Protein AF-0000000079570136 (afdb_homodimer)

Secondary structure (DSSP, 8-state):
--HHHHHHHHHHHHHHHHHHS---HHHHHHHHIIIIIIIIT---HHHHHTT--HHHHHHHHHHHHHHHHHHHTTHHHHHHHHHHHHHTT-GGGHHHHHHHHHHHHHHHT--HHHHHHHHHHHHHHHHHHHT--HHHHHHHHHHHHHHTTTSTTSHHHHHHHHHHHHTT----HHHHHHHHHHHHHHHHHHHHHHHHHHHHHHHTTS--------------------------------------------------HHHHHHHHHHHHHHHHHHTS---HHHHHHHHHHHHHTT-GGGHHHHHHTS-HHHHHHHHHHHHHHHHHHHTTHHHHHHHHHHHHS-HHHHHHHHHHHHHHHHTTS-HHHHHHHHTGGGHHHHHTT--HHHHHHHHHHHHHHGGGSTTSHHHHHHHHTS-HHHHHHHHHHHHHHHHHHHHHHHHHHHIIIII--/--HHHHHHHHHHHHHHHHHHS---HHHHHHHHIIIIIIIIT---HHHHHTT--HHHHHHHHHHHHHHHHHHHTTHHHHHHHHHHHHHTT-GGGHHHHHHHHHHHHHHHT--HHHHHHHHHHHHHHHHHHHT--HHHHHHHHHHHHHHTTTSTTSHHHHHHHHHHHHTT----HHHHHHHHHHHHHHHHHHHHHHHHHHHHHHHTTS--------------------------------------------------HHHHHHHHHHHHHHHHHHTS---HHHHHHHHHHHHHTT-GGGHHHHHHTS-HHHHHHHHHHHHHHHHHHHTTHHHHHHHHHHHHS-HHHHHHHHHHHHHHHHTTS-HHHHHHHHTGGGHHHHHTT--HHHHHHHHHHHHHHGGGSTTSHHHHHHHHTS-HHHHHHHHHHHHHHHHHHHHHHHHHHHIIIII--

Nearest PDB structures (foldseek):
  6okz-assembly2_A  TM=7.333E-01  e=4.712E-08  Vibrio cholerae O1 biovar El Tor str. N16961
  6ol0-assembly2_B  TM=7.220E-01  e=4.022E-08  Vibrio cholerae O1 biovar El Tor str. N16961
  7qha-assembly1_B  TM=6.438E-01  e=8.421E-06  Photobacterium profundum SS9
  8w6t-assembly1_B  TM=6.648E-01  e=2.452E-05  Homo sapiens
  8y4x-assembly1_A  TM=6.384E-01  e=1.354E-05  Fusobacterium nucleatum

pLDDT: mean 81.47, std 20.66, range [17.05, 97.94]

Radius of gyration: 32.81 Å; Cα contacts (8 Å, |Δi|>4): 1300; chains: 2; bounding box: 89×104×63 Å

Sequence (898 aa):
MSVEIIAIALLVGMFVLATLKPINIGLLGLVGTLVVGNLLLGMSDEELLENFPVKIVLTIIGVTYFFGMAGANGTIDLLVSWAIRLAGRRTSAVPWMIFAFASILTLLGTFSPAAVALFAPAAMGYARRVGYSPVAMCAIVICGAHAGAFSPISVSGVLVHSIAADNGITIDKWSLFGANYLLNLAFAIGTVAVCAALRRRGRGDAPVEPRGADLGSPDVSGRGTPAGGTGGTGGASGTGGATAVATRPTTQAAVTVEQRVTLGLIVVLLLSVLVLEVPISLASITVGVLLSFWRLPHQKEAIAAISWPTVLLVGGMVTYMGVLQEIGAVDQLSSAAIAVGSPILVALLLSFAMGITSAFASSTALLAALIPLALPVIDSGISATGIAIALAFSATAVDVSPFSTNGALMLASAAESERARLFRSLIIYTAVIVVLAPVVAWLAFVVLGMSVEIIAIALLVGMFVLATLKPINIGLLGLVGTLVVGNLLLGMSDEELLENFPVKIVLTIIGVTYFFGMAGANGTIDLLVSWAIRLAGRRTSAVPWMIFAFASILTLLGTFSPAAVALFAPAAMGYARRVGYSPVAMCAIVICGAHAGAFSPISVSGVLVHSIAADNGITIDKWSLFGANYLLNLAFAIGTVAVCAALRRRGRGDAPVEPRGADLGSPDVSGRGTPAGGTGGTGGASGTGGATAVATRPTTQAAVTVEQRVTLGLIVVLLLSVLVLEVPISLASITVGVLLSFWRLPHQKEAIAAISWPTVLLVGGMVTYMGVLQEIGAVDQLSSAAIAVGSPILVALLLSFAMGITSAFASSTALLAALIPLALPVIDSGISATGIAIALAFSATAVDVSPFSTNGALMLASAAESERARLFRSLIIYTAVIVVLAPVVAWLAFVVLG

Solvent-accessible surface area (backbone atoms only — not comparable to full-atom values): 45824 Å² total; per-residue (Å²): 128,56,70,44,54,52,51,49,50,48,53,53,48,42,55,54,46,36,53,75,34,76,50,65,50,5,59,48,21,35,32,46,35,38,51,50,35,32,71,71,65,61,48,50,67,66,67,56,53,65,45,44,46,59,66,53,35,40,26,42,44,11,34,27,30,30,50,35,42,34,50,72,69,40,39,51,57,50,54,51,49,52,51,53,58,68,54,58,88,46,73,84,46,47,62,57,49,48,16,53,49,22,14,51,44,7,30,67,25,45,53,45,53,61,39,33,60,69,43,26,49,59,50,42,49,48,22,65,74,74,66,44,57,64,67,38,49,49,39,28,40,50,28,14,8,52,21,13,28,32,22,75,69,4,54,58,20,39,44,55,50,49,57,33,46,76,69,76,38,77,57,54,51,64,57,38,17,50,50,41,28,50,49,25,50,49,51,28,52,49,43,41,50,51,52,50,51,52,50,54,62,64,56,65,75,64,78,76,70,76,78,70,78,71,78,68,76,78,75,80,69,85,76,84,76,81,79,82,79,78,84,74,78,77,74,83,74,77,74,79,73,74,76,67,73,70,71,57,76,75,62,83,64,74,85,47,69,68,35,54,51,49,56,52,42,51,51,50,48,50,45,37,36,73,70,66,62,42,57,56,28,43,46,29,36,36,48,26,55,61,53,37,70,80,38,49,91,45,37,68,58,30,62,65,46,26,55,57,72,57,36,42,23,49,36,15,30,32,17,28,45,40,49,36,51,74,70,40,30,42,56,51,52,30,52,54,38,45,68,74,41,55,54,70,54,36,52,44,52,50,12,36,53,33,8,58,50,15,30,53,38,61,37,68,50,45,50,55,51,48,55,68,50,44,45,57,40,34,72,71,67,44,57,50,41,24,47,50,39,15,38,53,42,9,18,53,65,14,35,56,12,58,69,22,70,48,17,35,46,42,50,68,36,38,56,77,88,48,32,65,61,49,50,53,51,28,49,54,50,26,59,51,38,32,53,47,43,18,52,51,34,29,48,57,26,52,69,69,82,128,56,70,43,55,52,51,51,51,49,54,54,49,43,54,53,44,35,54,76,35,76,49,64,50,6,60,47,20,36,33,48,34,38,50,49,37,32,74,69,64,61,48,49,67,65,68,57,54,65,45,42,46,58,65,54,36,40,25,42,44,11,35,26,29,29,50,35,42,36,50,72,68,39,39,53,58,49,54,50,50,53,50,52,57,69,55,59,88,45,71,85,47,48,62,57,47,46,16,52,49,21,15,51,44,6,29,69,25,44,51,44,52,60,39,34,59,68,43,26,50,60,50,41,49,48,21,62,75,74,66,44,57,63,66,38,49,48,38,28,40,50,27,14,8,51,21,14,27,35,21,75,69,4,55,59,19,39,43,55,49,50,56,33,45,74,69,76,38,76,58,55,53,63,57,39,18,51,50,39,27,50,50,26,49,49,51,30,52,49,43,42,50,51,53,51,51,53,50,56,63,64,57,66,74,64,76,76,69,74,79,68,75,78,74,62,76,78,74,81,66,83,77,79,81,79,79,84,81,83,80,77,79,80,73,84,75,80,76,79,75,78,76,71,75,72,72,61,77,77,65,85,66,75,85,47,70,68,36,51,51,49,55,52,42,51,52,50,48,50,45,37,38,73,71,67,62,42,56,56,27,43,47,29,36,36,48,26,55,61,54,39,71,79,39,51,92,43,37,69,57,30,60,65,46,26,54,57,71,55,38,42,23,49,36,14,30,32,19,28,45,41,51,36,50,75,70,40,29,43,56,52,51,31,52,54,39,45,67,72,41,54,54,70,53,36,53,44,51,51,12,38,51,34,7,56,50,16,30,53,37,60,38,67,49,47,51,52,52,46,55,68,50,43,45,57,40,36,72,71,66,46,56,50,40,23,48,49,40,16,38,52,43,8,18,54,65,14,34,56,11,58,69,19,71,48,17,34,46,43,49,68,35,37,55,79,88,48,31,65,60,48,51,53,51,27,49,55,49,27,58,52,36,32,53,47,41,17,51,52,35,30,46,57,25,52,71,70,80

Organism: NCBI:txid1891644

InterPro domains:
  IPR009827 Dicarboxylate carrier MatC N-terminal [PF07158] (1-149)
  IPR051679 Divalent Anion Sodium Symporter-Related Transporters [PTHR43652] (5-190)

Foldseek 3Di:
DPLLVVLVVLLVVLLVCVLVDVDQSLVSLQVSLCVSVPVVPNHDPCLLQVQQDPLLLLLLQLLLLLVLVCVVVCLLVVLLVVLVVVLPPDLVCVLVSLLQSLLVVLLLADALLVSLLVCQLVLQVSCVVVVNDLLLSLLSNLLSNQLNNLACLYSLVVLLQVLCVVVVHHADSVLLNNLSNVLSVVVSVVVSVVVVVVVVVVPPPDPPPPPPPPVPPPDPDDDDDDDDDDDPDDPPPPPPPPPPPCPPPPPPPPQDPLSVLSVVLSVVLCCCCVPVVPSSSVSSNVSSVVSCVVVVVCVVVSSVSRPVSLSSLLSSLLSSLSSSVVVCSLVVLLVVLVVVHQLLVSLLVLLLVLQVSLLSGPLSNSSSNCLSSNVSSVVVPWHSNLSSSLNSQSNSSLCCRCNHSSVVSSLVSHDPVCSVVVNVVSVVVSVVCSPVSNVVSSCVRGVVD/DDLLVVLVVLLVVLLVCVLVDVDQSLVSLQVSLCVSVPVVPNHDPCLLQVQQDPLLLLLLQLLLLLVLVCVVVCLLVVLLVVLVVVLPPDLVCVLVSLLQSLLVVLLLADALLVSLLVCQLVLQVSCVVVVNDLLLSLLSNLLSNQLNNLACLYSLVVLLQVLQVVVVHHADSVLLNNLSNVLSVVVSVVVSVVVVVVVVVVPPPDPPPPPPPPVPPPDPDDDDDDDDDDDDDDPPPPPPDPPPPCPPPPPPPPQDPLSVLSVVLSVVLCCCCVPVVPSSSVSSNVSSVVSCVVVVVCVVVSSVSRPVSLSSLLSSLLSSLSSSVVVCSLVVLLVVLVVVHDLLVSLLVLLLVLQVSLLSGPLSNSSSNCLSSNVSSVVVPWHSNLSSSLNSQSNSSLCCRCNHSSVVSSLVSHDPVCSVVVNVVSVVVSVVCSPVSNVVSSCVRGVVD

Structure (mmCIF, N/CA/C/O backbone):
data_AF-0000000079570136-model_v1
#
loop_
_entity.id
_entity.type
_entity.pdbx_description
1 polymer 'C4-dicarboxylate ABC transporter'
#
loop_
_atom_site.group_PDB
_atom_site.id
_atom_site.type_symbol
_atom_site.label_atom_id
_atom_site.label_alt_id
_atom_site.label_comp_id
_atom_site.label_asym_id
_atom_site.label_entity_id
_atom_site.label_seq_id
_atom_site.pdbx_PDB_ins_code
_atom_site.Cartn_x
_atom_site.Cartn_y
_atom_site.Cartn_z
_atom_site.occupancy
_atom_site.B_iso_or_equiv
_atom_site.auth_seq_id
_atom_site.auth_comp_id
_atom_site.auth_asym_id
_atom_site.auth_atom_id
_atom_site.pdbx_PDB_model_num
ATOM 1 N N . MET A 1 1 ? 21.828 -21.422 19.328 1 64.38 1 MET A N 1
ATOM 2 C CA . MET A 1 1 ? 21.234 -21.547 18 1 64.38 1 MET A CA 1
ATOM 3 C C . MET A 1 1 ? 21.688 -20.406 17.078 1 64.38 1 MET A C 1
ATOM 5 O O . MET A 1 1 ? 21.734 -19.25 17.516 1 64.38 1 MET A O 1
ATOM 9 N N . SER A 1 2 ? 22.266 -20.766 15.938 1 85.75 2 SER A N 1
ATOM 10 C CA . SER A 1 2 ? 22.781 -19.75 15.016 1 85.75 2 SER A CA 1
ATOM 11 C C . SER A 1 2 ? 21.656 -18.797 14.562 1 85.75 2 SER A C 1
ATOM 13 O O . SER A 1 2 ? 20.484 -19.141 14.641 1 85.75 2 SER A O 1
ATOM 15 N N . VAL A 1 3 ? 22 -17.578 14.43 1 89.81 3 VAL A N 1
ATOM 16 C CA . VAL A 1 3 ? 21.062 -16.562 13.992 1 89.81 3 VAL A CA 1
ATOM 17 C C . VAL A 1 3 ? 20.312 -17.031 12.75 1 89.81 3 VAL A C 1
ATOM 19 O O . VAL A 1 3 ? 19.141 -16.719 12.562 1 89.81 3 VAL A O 1
ATOM 22 N N . GLU A 1 4 ? 20.984 -17.859 12.016 1 87.81 4 GLU A N 1
ATOM 23 C CA . GLU A 1 4 ? 20.375 -18.391 10.805 1 87.81 4 GLU A CA 1
ATOM 24 C C . GLU A 1 4 ? 19.219 -19.328 11.133 1 87.81 4 GLU A C 1
ATOM 26 O O . GLU A 1 4 ? 18.172 -19.281 10.484 1 87.81 4 GLU A O 1
ATOM 31 N N . ILE A 1 5 ? 19.391 -20.109 12.133 1 87.19 5 ILE A N 1
ATOM 32 C CA . ILE A 1 5 ? 18.359 -21.047 12.539 1 87.19 5 ILE A CA 1
ATOM 33 C C . ILE A 1 5 ? 17.172 -20.297 13.141 1 87.19 5 ILE A C 1
ATOM 35 O O . ILE A 1 5 ? 16.016 -20.656 12.914 1 87.19 5 ILE A O 1
ATOM 39 N N . ILE A 1 6 ? 17.469 -19.344 13.875 1 91 6 ILE A N 1
ATOM 40 C CA . ILE A 1 6 ? 16.422 -18.531 14.461 1 91 6 ILE A CA 1
ATOM 41 C C . ILE A 1 6 ? 15.609 -17.859 13.352 1 91 6 ILE A C 1
ATOM 43 O O . ILE A 1 6 ? 14.383 -17.797 13.422 1 91 6 ILE A O 1
ATOM 47 N N . ALA A 1 7 ? 16.328 -17.328 12.367 1 91 7 ALA A N 1
ATOM 48 C CA . ALA A 1 7 ? 15.672 -16.641 11.258 1 91 7 ALA A CA 1
ATOM 49 C C . ALA A 1 7 ? 14.773 -17.594 10.477 1 91 7 ALA A C 1
ATOM 51 O O . ALA A 1 7 ? 13.664 -17.219 10.078 1 91 7 ALA A O 1
ATOM 52 N N . ILE A 1 8 ? 15.234 -18.797 10.289 1 85.62 8 ILE A N 1
ATOM 53 C CA . ILE A 1 8 ? 14.453 -19.812 9.586 1 85.62 8 ILE A CA 1
ATOM 54 C C . ILE A 1 8 ? 13.258 -20.219 10.438 1 85.62 8 ILE A C 1
ATOM 56 O O . ILE A 1 8 ? 12.156 -20.406 9.922 1 85.62 8 ILE A O 1
ATOM 60 N N . ALA A 1 9 ? 13.445 -20.391 11.688 1 89.69 9 ALA A N 1
ATOM 61 C CA . ALA A 1 9 ? 12.359 -20.734 12.602 1 89.69 9 ALA A CA 1
ATOM 62 C C . ALA A 1 9 ? 11.281 -19.656 12.609 1 89.69 9 ALA A C 1
ATOM 64 O O . ALA A 1 9 ? 10.094 -19.953 12.688 1 89.69 9 ALA A O 1
ATOM 65 N N . LEU A 1 10 ? 11.727 -18.438 12.539 1 92.06 10 LEU A N 1
ATOM 66 C CA . LEU A 1 10 ? 10.781 -17.328 12.492 1 92.06 10 LEU A CA 1
ATOM 67 C C . LEU A 1 10 ? 9.969 -17.359 11.195 1 92.06 10 LEU A C 1
ATOM 69 O O . LEU A 1 10 ? 8.781 -17.047 11.195 1 92.06 10 LEU A O 1
ATOM 73 N N . LEU A 1 11 ? 10.68 -17.688 10.094 1 87.31 11 LEU A N 1
ATOM 74 C CA . LEU A 1 11 ? 9.977 -17.812 8.82 1 87.31 11 LEU A CA 1
ATOM 75 C C . LEU A 1 11 ? 8.883 -18.875 8.906 1 87.31 11 LEU A C 1
ATOM 77 O O . LEU A 1 11 ? 7.742 -18.625 8.516 1 87.31 11 LEU A O 1
ATOM 81 N N . VAL A 1 12 ? 9.195 -20.031 9.438 1 85.94 12 VAL A N 1
ATOM 82 C CA . VAL A 1 12 ? 8.234 -21.125 9.609 1 85.94 12 VAL A CA 1
ATOM 83 C C . VAL A 1 12 ? 7.117 -20.672 10.555 1 85.94 12 VAL A C 1
ATOM 85 O O . VAL A 1 12 ? 5.941 -20.922 10.289 1 85.94 12 VAL A O 1
ATOM 88 N N . GLY A 1 13 ? 7.473 -20.062 11.625 1 90.62 13 GLY A N 1
ATOM 89 C CA . GLY A 1 13 ? 6.496 -19.562 12.578 1 90.62 13 GLY A CA 1
ATOM 90 C C . GLY A 1 13 ? 5.516 -18.594 11.961 1 90.62 13 GLY A C 1
ATOM 91 O O . GLY A 1 13 ? 4.324 -18.594 12.289 1 90.62 13 GLY A O 1
ATOM 92 N N . MET A 1 14 ? 5.98 -17.719 11.094 1 89.81 14 MET A N 1
ATOM 93 C CA . MET A 1 14 ? 5.113 -16.75 10.43 1 89.81 14 MET A CA 1
ATOM 94 C C . MET A 1 14 ? 4.082 -17.453 9.547 1 89.81 14 MET A C 1
ATOM 96 O O . MET A 1 14 ? 2.92 -17.047 9.508 1 89.81 14 MET A O 1
ATOM 100 N N . PHE A 1 15 ? 4.492 -18.453 8.867 1 83.94 15 PHE A N 1
ATOM 101 C CA . PHE A 1 15 ? 3.568 -19.188 8.016 1 83.94 15 PHE A CA 1
ATOM 102 C C . PHE A 1 15 ? 2.512 -19.891 8.852 1 83.94 15 PHE A C 1
ATOM 104 O O . PHE A 1 15 ? 1.33 -19.906 8.5 1 83.94 15 PHE A O 1
ATOM 111 N N . VAL A 1 16 ? 2.932 -20.469 9.922 1 85.75 16 VAL A N 1
ATOM 112 C CA . VAL A 1 16 ? 1.997 -21.141 10.812 1 85.75 16 VAL A CA 1
ATOM 113 C C . VAL A 1 16 ? 1.004 -20.141 11.391 1 85.75 16 VAL A C 1
ATOM 115 O O . VAL A 1 16 ? -0.206 -20.375 11.375 1 85.75 16 VAL A O 1
ATOM 118 N N . LEU A 1 17 ? 1.526 -19.062 11.766 1 88.19 17 LEU A N 1
ATOM 119 C CA . LEU A 1 17 ? 0.681 -18.031 12.375 1 88.19 17 LEU A CA 1
ATOM 120 C C . LEU A 1 17 ? -0.308 -17.469 11.359 1 88.19 17 LEU A C 1
ATOM 122 O O . LEU A 1 17 ? -1.477 -17.25 11.68 1 88.19 17 LEU A O 1
ATOM 126 N N . ALA A 1 18 ? 0.155 -17.203 10.195 1 82.5 18 ALA A N 1
ATOM 127 C CA . ALA A 1 18 ? -0.692 -16.641 9.156 1 82.5 18 ALA A CA 1
ATOM 128 C C . ALA A 1 18 ? -1.766 -17.625 8.711 1 82.5 18 ALA A C 1
ATOM 130 O O . ALA A 1 18 ? -2.814 -17.219 8.203 1 82.5 18 ALA A O 1
ATOM 131 N N . THR A 1 19 ? -1.484 -18.891 8.891 1 77.25 19 THR A N 1
ATOM 132 C CA . THR A 1 19 ? -2.463 -19.922 8.57 1 77.25 19 THR A CA 1
ATOM 133 C C . THR A 1 19 ? -3.529 -20.016 9.656 1 77.25 19 THR A C 1
ATOM 135 O O . THR A 1 19 ? -4.703 -20.266 9.359 1 77.25 19 THR A O 1
ATOM 138 N N . LEU A 1 20 ? -3.109 -19.734 10.859 1 84 20 LEU A N 1
ATOM 139 C CA . LEU A 1 20 ? -4.012 -19.906 11.992 1 84 20 LEU A CA 1
ATOM 140 C C . LEU A 1 20 ? -4.789 -18.625 12.273 1 84 20 LEU A C 1
ATOM 142 O O . LEU A 1 20 ? -5.914 -18.672 12.781 1 84 20 LEU A O 1
ATOM 146 N N . LYS A 1 21 ? -4.133 -17.562 11.977 1 87.31 21 LYS A N 1
ATOM 147 C CA . LYS A 1 21 ? -4.742 -16.266 12.242 1 87.31 21 LYS A CA 1
ATOM 148 C C . LYS A 1 21 ? -4.793 -15.414 10.984 1 87.31 21 LYS A C 1
ATOM 150 O O . LYS A 1 21 ? -3.898 -15.492 10.141 1 87.31 21 LYS A O 1
ATOM 155 N N . PRO A 1 22 ? -5.836 -14.641 10.859 1 87.75 22 PRO A N 1
ATOM 156 C CA . PRO A 1 22 ? -5.988 -13.812 9.664 1 87.75 22 PRO A CA 1
ATOM 157 C C . PRO A 1 22 ? -5.094 -12.578 9.68 1 87.75 22 PRO A C 1
ATOM 159 O O . PRO A 1 22 ? -5.586 -11.453 9.547 1 87.75 22 PRO A O 1
ATOM 162 N N . ILE A 1 23 ? -3.871 -12.789 9.898 1 89.5 23 ILE A N 1
ATOM 163 C CA . ILE A 1 23 ? -2.887 -11.719 9.883 1 89.5 23 ILE A CA 1
ATOM 164 C C . ILE A 1 23 ? -2.105 -11.75 8.57 1 89.5 23 ILE A C 1
ATOM 166 O O . ILE A 1 23 ? -1.754 -12.828 8.078 1 89.5 23 ILE A O 1
ATOM 170 N N . ASN A 1 24 ? -1.94 -10.617 7.988 1 90.62 24 ASN A N 1
ATOM 171 C CA . ASN A 1 24 ? -1.18 -10.523 6.746 1 90.62 24 ASN A CA 1
ATOM 172 C C . ASN A 1 24 ? 0.263 -10.984 6.938 1 90.62 24 ASN A C 1
ATOM 174 O O . ASN A 1 24 ? 0.998 -10.414 7.746 1 90.62 24 ASN A O 1
ATOM 178 N N . ILE A 1 25 ? 0.647 -11.906 6.227 1 90.06 25 ILE A N 1
ATOM 179 C CA . ILE A 1 25 ? 1.95 -12.531 6.422 1 90.06 25 ILE A CA 1
ATOM 180 C C . ILE A 1 25 ? 3.057 -11.555 6.039 1 90.06 25 ILE A C 1
ATOM 182 O O . ILE A 1 25 ? 4.176 -11.641 6.551 1 90.06 25 ILE A O 1
ATOM 186 N N . GLY A 1 26 ? 2.863 -10.664 5.082 1 92.56 26 GLY A N 1
ATOM 187 C CA . GLY A 1 26 ? 3.834 -9.633 4.75 1 92.56 26 GLY A CA 1
ATOM 188 C C . GLY A 1 26 ? 4.176 -8.734 5.926 1 92.56 26 GLY A C 1
ATOM 189 O O . GLY A 1 26 ? 5.34 -8.375 6.121 1 92.56 26 GLY A O 1
ATOM 190 N N . LEU A 1 27 ? 3.15 -8.352 6.699 1 95.19 27 LEU A N 1
ATOM 191 C CA . LEU A 1 27 ? 3.391 -7.582 7.918 1 95.19 27 LEU A CA 1
ATOM 192 C C . LEU A 1 27 ? 4.266 -8.367 8.891 1 95.19 27 LEU A C 1
ATOM 194 O O . LEU A 1 27 ? 5.168 -7.801 9.516 1 95.19 27 LEU A O 1
ATOM 198 N N . LEU A 1 28 ? 4.035 -9.641 9.008 1 94.5 28 LEU A N 1
ATOM 199 C CA . LEU A 1 28 ? 4.867 -10.492 9.852 1 94.5 28 LEU A CA 1
ATOM 200 C C . LEU A 1 28 ? 6.297 -10.539 9.32 1 94.5 28 LEU A C 1
ATOM 202 O O . LEU A 1 28 ? 7.25 -10.602 10.102 1 94.5 28 LEU A O 1
ATOM 206 N N . GLY A 1 29 ? 6.391 -10.602 8 1 93.75 29 GLY A N 1
ATOM 207 C CA . GLY A 1 29 ? 7.715 -10.547 7.406 1 93.75 29 GLY A CA 1
ATOM 208 C C . GLY A 1 29 ? 8.492 -9.305 7.797 1 93.75 29 GLY A C 1
ATOM 209 O O . GLY A 1 29 ? 9.695 -9.383 8.086 1 93.75 29 GLY A O 1
ATOM 210 N N . LEU A 1 30 ? 7.84 -8.195 7.824 1 95.5 30 LEU A N 1
ATOM 211 C CA . LEU A 1 30 ? 8.492 -6.941 8.195 1 95.5 30 LEU A CA 1
ATOM 212 C C . LEU A 1 30 ? 8.844 -6.938 9.68 1 95.5 30 LEU A C 1
ATOM 214 O O . LEU A 1 30 ? 9.859 -6.359 10.078 1 95.5 30 LEU A O 1
ATOM 218 N N . VAL A 1 31 ? 7.996 -7.555 10.523 1 96.19 31 VAL A N 1
ATOM 219 C CA . VAL A 1 31 ? 8.336 -7.738 11.93 1 96.19 31 VAL A CA 1
ATOM 220 C C . VAL A 1 31 ? 9.594 -8.602 12.055 1 96.19 31 VAL A C 1
ATOM 222 O O . VAL A 1 31 ? 10.484 -8.305 12.852 1 96.19 31 VAL A O 1
ATOM 225 N N . GLY A 1 32 ? 9.633 -9.688 11.305 1 95.94 32 GLY A N 1
ATOM 226 C CA . GLY A 1 32 ? 10.82 -10.523 11.281 1 95.94 32 GLY A CA 1
ATOM 227 C C . GLY A 1 32 ? 12.07 -9.773 10.867 1 95.94 32 GLY A C 1
ATOM 228 O O . GLY A 1 32 ? 13.156 -10.008 11.406 1 95.94 32 GLY A O 1
ATOM 229 N N . THR A 1 33 ? 11.922 -8.883 9.883 1 95.12 33 THR A N 1
ATOM 230 C CA . THR A 1 33 ? 13.023 -8.055 9.414 1 95.12 33 THR A CA 1
ATOM 231 C C . THR A 1 33 ? 13.57 -7.195 10.547 1 95.12 33 THR A C 1
ATOM 233 O O . THR A 1 33 ? 14.781 -7.023 10.68 1 95.12 33 THR A O 1
ATOM 236 N N . LEU A 1 34 ? 12.68 -6.66 11.344 1 95.38 34 LEU A N 1
ATOM 237 C CA . LEU A 1 34 ? 13.109 -5.867 12.492 1 95.38 34 LEU A CA 1
ATOM 238 C C . LEU A 1 34 ? 13.805 -6.746 13.531 1 95.38 34 LEU A C 1
ATOM 240 O O . LEU A 1 34 ? 14.883 -6.406 14.016 1 95.38 34 LEU A O 1
ATOM 244 N N . VAL A 1 35 ? 13.203 -7.855 13.898 1 95.62 35 VAL A N 1
ATOM 245 C CA . VAL A 1 35 ? 13.672 -8.719 14.984 1 95.62 35 VAL A CA 1
ATOM 246 C C . VAL A 1 35 ? 15.023 -9.328 14.609 1 95.62 35 VAL A C 1
ATOM 248 O O . VAL A 1 35 ? 15.992 -9.211 15.359 1 95.62 35 VAL A O 1
ATOM 251 N N . VAL A 1 36 ? 15.125 -9.852 13.438 1 94.44 36 VAL A N 1
ATOM 252 C CA . VAL A 1 36 ? 16.344 -10.539 13.039 1 94.44 36 VAL A CA 1
ATOM 253 C C . VAL A 1 36 ? 17.359 -9.531 12.523 1 94.44 36 VAL A C 1
ATOM 255 O O . VAL A 1 36 ? 18.531 -9.539 12.945 1 94.44 36 VAL A O 1
ATOM 258 N N . GLY A 1 37 ? 16.938 -8.688 11.633 1 93.62 37 GLY A N 1
ATOM 259 C CA . GLY A 1 37 ? 17.844 -7.781 10.953 1 93.62 37 GLY A CA 1
ATOM 260 C C . GLY A 1 37 ? 18.391 -6.684 11.852 1 93.62 37 GLY A C 1
ATOM 261 O O . GLY A 1 37 ? 19.594 -6.469 11.93 1 93.62 37 GLY A O 1
ATOM 262 N N . ASN A 1 38 ? 17.484 -6.016 12.531 1 93.06 38 ASN A N 1
ATOM 263 C CA . ASN A 1 38 ? 17.906 -4.859 13.32 1 93.06 38 ASN A CA 1
ATOM 264 C C . ASN A 1 38 ? 18.219 -5.25 14.758 1 93.06 38 ASN A C 1
ATOM 266 O O . ASN A 1 38 ? 19.328 -5.035 15.242 1 93.06 38 ASN A O 1
ATOM 270 N N . LEU A 1 39 ? 17.359 -5.902 15.453 1 92.69 39 LEU A N 1
ATOM 271 C CA . LEU A 1 39 ? 17.5 -6.137 16.875 1 92.69 39 LEU A CA 1
ATOM 272 C C . LEU A 1 39 ? 18.562 -7.203 17.156 1 92.69 39 LEU A C 1
ATOM 274 O O . LEU A 1 39 ? 19.344 -7.07 18.094 1 92.69 39 LEU A O 1
ATOM 278 N N . LEU A 1 40 ? 18.688 -8.234 16.359 1 92.75 40 LEU A N 1
ATOM 279 C CA . LEU A 1 40 ? 19.625 -9.312 16.625 1 92.75 40 LEU A CA 1
ATOM 280 C C . LEU A 1 40 ? 20.953 -9.055 15.914 1 92.75 40 LEU A C 1
ATOM 282 O O . LEU A 1 40 ? 22.016 -9.336 16.469 1 92.75 40 LEU A O 1
ATOM 286 N N . LEU A 1 41 ? 20.906 -8.445 14.688 1 93.25 41 LEU A N 1
ATOM 287 C CA . LEU A 1 41 ? 22.125 -8.375 13.883 1 93.25 41 LEU A CA 1
ATOM 288 C C . LEU A 1 41 ? 22.609 -6.934 13.766 1 93.25 41 LEU A C 1
ATOM 290 O O . LEU A 1 41 ? 23.719 -6.688 13.281 1 93.25 41 LEU A O 1
ATOM 294 N N . GLY A 1 42 ? 21.766 -5.992 14.07 1 90.88 42 GLY A N 1
ATOM 295 C CA . GLY A 1 42 ? 22.188 -4.602 14.086 1 90.88 42 GLY A CA 1
ATOM 296 C C . GLY A 1 42 ? 22.25 -3.988 12.695 1 90.88 42 GLY A C 1
ATOM 297 O O . GLY A 1 42 ? 23 -3.037 12.469 1 90.88 42 GLY A O 1
ATOM 298 N N . MET A 1 43 ? 21.562 -4.531 11.773 1 91.62 43 MET A N 1
ATOM 299 C CA . MET A 1 43 ? 21.547 -3.98 10.422 1 91.62 43 MET A CA 1
ATOM 300 C C . MET A 1 43 ? 20.906 -2.596 10.398 1 91.62 43 MET A C 1
ATOM 302 O O . MET A 1 43 ? 19.969 -2.332 11.148 1 91.62 43 MET A O 1
ATOM 306 N N . SER A 1 44 ? 21.438 -1.742 9.523 1 89 44 SER A N 1
ATOM 307 C CA . SER A 1 44 ? 20.922 -0.39 9.367 1 89 44 SER A CA 1
ATOM 308 C C . SER A 1 44 ? 19.594 -0.394 8.594 1 89 44 SER A C 1
ATOM 310 O O . SER A 1 44 ? 19.234 -1.396 7.973 1 89 44 SER A O 1
ATOM 312 N N . ASP A 1 45 ? 18.969 0.739 8.609 1 85.88 45 ASP A N 1
ATOM 313 C CA . ASP A 1 45 ? 17.703 0.923 7.891 1 85.88 45 ASP A CA 1
ATOM 314 C C . ASP A 1 45 ? 17.891 0.683 6.395 1 85.88 45 ASP A C 1
ATOM 316 O O . ASP A 1 45 ? 17.062 0.016 5.762 1 85.88 45 ASP A O 1
ATOM 320 N N . GLU A 1 46 ? 18.891 1.235 5.934 1 83.06 46 GLU A N 1
ATOM 321 C CA . GLU A 1 46 ? 19.156 1.134 4.504 1 83.06 46 GLU A CA 1
ATOM 322 C C . GLU A 1 46 ? 19.406 -0.314 4.09 1 83.06 46 GLU A C 1
ATOM 324 O O . GLU A 1 46 ? 18.906 -0.761 3.051 1 83.06 46 GLU A O 1
ATOM 329 N N . GLU A 1 47 ? 20.094 -1.002 4.895 1 89 47 GLU A N 1
ATOM 330 C CA . GLU A 1 47 ? 20.406 -2.4 4.602 1 89 47 GLU A CA 1
ATOM 331 C C . GLU A 1 47 ? 19.141 -3.264 4.672 1 89 47 GLU A C 1
ATOM 333 O O . GLU A 1 47 ? 18.969 -4.176 3.859 1 89 47 GLU A O 1
ATOM 338 N N . LEU A 1 48 ? 18.281 -2.947 5.629 1 91.06 48 LEU A N 1
ATOM 339 C CA . LEU A 1 48 ? 17.078 -3.734 5.859 1 91.06 48 LEU A CA 1
ATOM 340 C C . LEU A 1 48 ? 16.109 -3.596 4.691 1 91.06 48 LEU A C 1
ATOM 342 O O . LEU A 1 48 ? 15.438 -4.559 4.324 1 91.06 48 LEU A O 1
ATOM 346 N N . LEU A 1 49 ? 16.109 -2.441 4.141 1 91.25 49 LEU A N 1
ATOM 347 C CA . LEU A 1 49 ? 15.047 -2.137 3.184 1 91.25 49 LEU A CA 1
ATOM 348 C C . LEU A 1 49 ? 15.586 -2.137 1.757 1 91.25 49 LEU A C 1
ATOM 350 O O . LEU A 1 49 ? 14.852 -1.851 0.81 1 91.25 49 LEU A O 1
ATOM 354 N N . GLU A 1 50 ? 16.859 -2.518 1.603 1 86.5 50 GLU A N 1
ATOM 355 C CA . GLU A 1 50 ? 17.531 -2.523 0.302 1 86.5 50 GLU A CA 1
ATOM 356 C C . GLU A 1 50 ? 16.859 -3.5 -0.657 1 86.5 50 GLU A C 1
ATOM 358 O O . GLU A 1 50 ? 16.781 -3.246 -1.861 1 86.5 50 GLU A O 1
ATOM 363 N N . ASN A 1 51 ? 16.281 -4.559 -0.104 1 84.38 51 ASN A N 1
ATOM 364 C CA . ASN A 1 51 ? 15.734 -5.617 -0.946 1 84.38 51 ASN A CA 1
ATOM 365 C C . ASN A 1 51 ? 14.219 -5.5 -1.075 1 84.38 51 ASN A C 1
ATOM 367 O O . ASN A 1 51 ? 13.562 -6.43 -1.545 1 84.38 51 ASN A O 1
ATOM 371 N N . PHE A 1 52 ? 13.656 -4.402 -0.582 1 92.44 52 PHE A N 1
ATOM 372 C CA . PHE A 1 52 ? 12.234 -4.191 -0.807 1 92.44 52 PHE A CA 1
ATOM 373 C C . PHE A 1 52 ? 11.914 -4.191 -2.297 1 92.44 52 PHE A C 1
ATOM 375 O O . PHE A 1 52 ? 12.547 -3.473 -3.072 1 92.44 52 PHE A O 1
ATOM 382 N N . PRO A 1 53 ? 10.992 -4.969 -2.754 1 90.38 53 PRO A N 1
ATOM 383 C CA . PRO A 1 53 ? 10.734 -5.156 -4.184 1 90.38 53 PRO A CA 1
ATOM 384 C C . PRO A 1 53 ? 9.82 -4.082 -4.762 1 90.38 53 PRO A C 1
ATOM 386 O O . PRO A 1 53 ? 8.664 -4.363 -5.094 1 90.38 53 PRO A O 1
ATOM 389 N N . VAL A 1 54 ? 10.352 -2.951 -5.023 1 92.06 54 VAL A N 1
ATOM 390 C CA . VAL A 1 54 ? 9.594 -1.793 -5.48 1 92.06 54 VAL A CA 1
ATOM 391 C C . VAL A 1 54 ? 8.914 -2.111 -6.809 1 92.06 54 VAL A C 1
ATOM 393 O O . VAL A 1 54 ? 7.738 -1.795 -7.004 1 92.06 54 VAL A O 1
ATOM 396 N N . LYS A 1 55 ? 9.641 -2.74 -7.738 1 87.69 55 LYS A N 1
ATOM 397 C CA . LYS A 1 55 ? 9.117 -3.047 -9.062 1 87.69 55 LYS A CA 1
ATOM 398 C C . LYS A 1 55 ? 7.883 -3.936 -8.977 1 87.69 55 LYS A C 1
ATOM 400 O O . LYS A 1 55 ? 6.871 -3.666 -9.633 1 87.69 55 LYS A O 1
ATOM 405 N N . ILE A 1 56 ? 7.914 -4.977 -8.164 1 84.31 56 ILE A N 1
ATOM 406 C CA . ILE A 1 56 ? 6.805 -5.914 -8.023 1 84.31 56 ILE A CA 1
ATOM 407 C C . ILE A 1 56 ? 5.621 -5.215 -7.355 1 84.31 56 ILE A C 1
ATOM 409 O O . ILE A 1 56 ? 4.477 -5.367 -7.785 1 84.31 56 ILE A O 1
ATOM 413 N N . VAL A 1 57 ? 5.945 -4.453 -6.324 1 92.19 57 VAL A N 1
ATOM 414 C CA . VAL A 1 57 ? 4.918 -3.752 -5.559 1 92.19 57 VAL A CA 1
ATOM 415 C C . VAL A 1 57 ? 4.172 -2.779 -6.469 1 92.19 57 VAL A C 1
ATOM 417 O O . VAL A 1 57 ? 2.938 -2.746 -6.477 1 92.19 57 VAL A O 1
ATOM 420 N N . LEU A 1 58 ? 4.855 -2.023 -7.262 1 92.5 58 LEU A N 1
ATOM 421 C CA . LEU A 1 58 ? 4.223 -1.047 -8.148 1 92.5 58 LEU A CA 1
ATOM 422 C C . LEU A 1 58 ? 3.48 -1.742 -9.281 1 92.5 58 LEU A C 1
ATOM 424 O O . LEU A 1 58 ? 2.473 -1.231 -9.773 1 92.5 58 LEU A O 1
ATOM 428 N N . THR A 1 59 ? 3.979 -2.895 -9.711 1 89 59 THR A N 1
ATOM 429 C CA . THR A 1 59 ? 3.254 -3.676 -10.703 1 89 59 THR A CA 1
ATOM 430 C C . THR A 1 59 ? 1.898 -4.117 -10.164 1 89 59 THR A C 1
ATOM 432 O O . THR A 1 59 ? 0.88 -4 -10.844 1 89 59 THR A O 1
ATOM 435 N N . ILE A 1 60 ? 1.938 -4.641 -8.914 1 86.81 60 ILE A N 1
ATOM 436 C CA . ILE A 1 60 ? 0.69 -5.055 -8.289 1 86.81 60 ILE A CA 1
ATOM 437 C C . ILE A 1 60 ? -0.26 -3.865 -8.188 1 86.81 60 ILE A C 1
ATOM 439 O O . ILE A 1 60 ? -1.438 -3.971 -8.531 1 86.81 60 ILE A O 1
ATOM 443 N N . ILE A 1 61 ? 0.255 -2.75 -7.758 1 92.38 61 ILE A N 1
ATOM 444 C CA . ILE A 1 61 ? -0.541 -1.537 -7.605 1 92.38 61 ILE A CA 1
ATOM 445 C C . ILE A 1 61 ? -1.123 -1.129 -8.953 1 92.38 61 ILE A C 1
ATOM 447 O O . ILE A 1 61 ? -2.33 -0.913 -9.078 1 92.38 61 ILE A O 1
ATOM 451 N N . GLY A 1 62 ? -0.336 -1.033 -9.984 1 93.06 62 GLY A N 1
ATOM 452 C CA . GLY A 1 62 ? -0.776 -0.569 -11.289 1 93.06 62 GLY A CA 1
ATOM 453 C C . GLY A 1 62 ? -1.799 -1.486 -11.938 1 93.06 62 GLY A C 1
ATOM 454 O O . GLY A 1 62 ? -2.84 -1.028 -12.406 1 93.06 62 GLY A O 1
ATOM 455 N N . VAL A 1 63 ? -1.468 -2.75 -11.906 1 88.38 63 VAL A N 1
ATOM 456 C CA . VAL A 1 63 ? -2.312 -3.725 -12.594 1 88.38 63 VAL A CA 1
ATOM 457 C C . VAL A 1 63 ? -3.668 -3.814 -11.891 1 88.38 63 VAL A C 1
ATOM 459 O O . VAL A 1 63 ? -4.715 -3.791 -12.547 1 88.38 63 VAL A O 1
ATOM 462 N N . THR A 1 64 ? -3.695 -3.84 -10.602 1 88.5 64 THR A N 1
ATOM 463 C CA . THR A 1 64 ? -4.957 -3.98 -9.883 1 88.5 64 THR A CA 1
ATOM 464 C C . THR A 1 64 ? -5.719 -2.66 -9.867 1 88.5 64 THR A C 1
ATOM 466 O O . THR A 1 64 ? -6.949 -2.648 -9.812 1 88.5 64 THR A O 1
ATOM 469 N N . TYR A 1 65 ? -5.016 -1.498 -9.883 1 92.94 65 TYR A N 1
ATOM 470 C CA . TYR A 1 65 ? -5.652 -0.196 -10.039 1 92.94 65 TYR A CA 1
ATOM 471 C C . TYR A 1 65 ? -6.434 -0.126 -11.344 1 92.94 65 TYR A C 1
ATOM 473 O O . TYR A 1 65 ? -7.625 0.198 -11.352 1 92.94 65 TYR A O 1
ATOM 481 N N . PHE A 1 66 ? -5.781 -0.531 -12.469 1 92.12 66 PHE A N 1
ATOM 482 C CA . PHE A 1 66 ? -6.379 -0.469 -13.797 1 92.12 66 PHE A CA 1
ATOM 483 C C . PHE A 1 66 ? -7.516 -1.477 -13.93 1 92.12 66 PHE A C 1
ATOM 485 O O . PHE A 1 66 ? -8.625 -1.121 -14.328 1 92.12 66 PHE A O 1
ATOM 492 N N . PHE A 1 67 ? -7.312 -2.65 -13.539 1 85.94 67 PHE A N 1
ATOM 493 C CA . PHE A 1 67 ? -8.32 -3.684 -13.758 1 85.94 67 PHE A CA 1
ATOM 494 C C . PHE A 1 67 ? -9.406 -3.607 -12.695 1 85.94 67 PHE A C 1
ATOM 496 O O . PHE A 1 67 ? -10.523 -4.098 -12.906 1 85.94 67 PHE A O 1
ATOM 503 N N . GLY A 1 68 ? -9.039 -3.045 -11.508 1 85.81 68 GLY A N 1
ATOM 504 C CA . GLY A 1 68 ? -10.109 -2.707 -10.578 1 85.81 68 GLY A CA 1
ATOM 505 C C . GLY A 1 68 ? -11.133 -1.757 -11.172 1 85.81 68 GLY A C 1
ATOM 506 O O . GLY A 1 68 ? -12.344 -1.942 -10.992 1 85.81 68 GLY A O 1
ATOM 507 N N . MET A 1 69 ? -10.664 -0.771 -11.867 1 91.38 69 MET A N 1
ATOM 508 C CA . MET A 1 69 ? -11.562 0.175 -12.531 1 91.38 69 MET A CA 1
ATOM 509 C C . MET A 1 69 ? -12.289 -0.489 -13.695 1 91.38 69 MET A C 1
ATOM 511 O O . MET A 1 69 ? -13.453 -0.188 -13.953 1 91.38 69 MET A O 1
ATOM 515 N N . ALA A 1 70 ? -11.57 -1.337 -14.406 1 88.31 70 ALA A N 1
ATOM 516 C CA . ALA A 1 70 ? -12.195 -2.076 -15.5 1 88.31 70 ALA A CA 1
ATOM 517 C C . ALA A 1 70 ? -13.352 -2.93 -14.992 1 88.31 70 ALA A C 1
ATOM 519 O O . ALA A 1 70 ? -14.367 -3.09 -15.68 1 88.31 70 ALA A O 1
ATOM 520 N N . GLY A 1 71 ? -13.18 -3.516 -13.844 1 83.69 71 GLY A N 1
ATOM 521 C CA . GLY A 1 71 ? -14.266 -4.254 -13.219 1 83.69 71 GLY A CA 1
ATOM 522 C C . GLY A 1 71 ? -15.43 -3.375 -12.812 1 83.69 71 GLY A C 1
ATOM 523 O O . GLY A 1 71 ? -16.594 -3.736 -13.023 1 83.69 71 GLY A O 1
ATOM 524 N N . ALA A 1 72 ? -15.133 -2.266 -12.297 1 87.06 72 ALA A N 1
ATOM 525 C CA . ALA A 1 72 ? -16.156 -1.355 -11.781 1 87.06 72 ALA A CA 1
ATOM 526 C C . ALA A 1 72 ? -16.969 -0.748 -12.914 1 87.06 72 ALA A C 1
ATOM 528 O O . ALA A 1 72 ? -18.156 -0.479 -12.75 1 87.06 72 ALA A O 1
ATOM 529 N N . ASN A 1 73 ? -16.328 -0.54 -14.016 1 91 73 ASN A N 1
ATOM 530 C CA . ASN A 1 73 ? -17.078 0.102 -15.102 1 91 73 ASN A CA 1
ATOM 531 C C . ASN A 1 73 ? -17.766 -0.923 -15.984 1 91 73 ASN A C 1
ATOM 533 O O . ASN A 1 73 ? -18.375 -0.566 -17 1 91 73 ASN A O 1
ATOM 537 N N . GLY A 1 74 ? -17.625 -2.24 -15.711 1 87.06 74 GLY A N 1
ATOM 538 C CA . GLY A 1 74 ? -18.391 -3.281 -16.375 1 87.06 74 GLY A CA 1
ATOM 539 C C . GLY A 1 74 ? -17.656 -3.898 -17.562 1 87.06 74 GLY A C 1
ATOM 540 O O . GLY A 1 74 ? -18.188 -4.773 -18.234 1 87.06 74 GLY A O 1
ATOM 541 N N . THR A 1 75 ? -16.516 -3.459 -17.812 1 86.88 75 THR A N 1
ATOM 542 C CA . THR A 1 75 ? -15.773 -3.99 -18.953 1 86.88 75 THR A CA 1
ATOM 543 C C . THR A 1 75 ? -15.523 -5.488 -18.781 1 86.88 75 THR A C 1
ATOM 545 O O . THR A 1 75 ? -15.602 -6.246 -19.75 1 86.88 75 THR A O 1
ATOM 548 N N . ILE A 1 76 ? -15.195 -5.922 -17.594 1 81 76 ILE A N 1
ATOM 549 C CA . ILE A 1 76 ? -14.938 -7.34 -17.359 1 81 76 ILE A CA 1
ATOM 550 C C . ILE A 1 76 ? -16.203 -8.148 -17.609 1 81 76 ILE A C 1
ATOM 552 O O . ILE A 1 76 ? -16.156 -9.219 -18.203 1 81 76 ILE A O 1
ATOM 556 N N . ASP A 1 77 ? -17.312 -7.598 -17.188 1 79.12 77 ASP A N 1
ATOM 557 C CA . ASP A 1 77 ? -18.609 -8.242 -17.453 1 79.12 77 ASP A CA 1
ATOM 558 C C . ASP A 1 77 ? -18.875 -8.344 -18.953 1 79.12 77 ASP A C 1
ATOM 560 O O . ASP A 1 77 ? -19.438 -9.336 -19.422 1 79.12 77 ASP A O 1
ATOM 564 N N . LEU A 1 78 ? -18.609 -7.289 -19.609 1 81.88 78 LEU A N 1
ATOM 565 C CA . LEU A 1 78 ? -18.781 -7.27 -21.047 1 81.88 78 LEU A CA 1
ATOM 566 C C . LEU A 1 78 ? -17.953 -8.367 -21.703 1 81.88 78 LEU A C 1
ATOM 568 O O . LEU A 1 78 ? -18.438 -9.086 -22.578 1 81.88 78 LEU A O 1
ATOM 572 N N . LEU A 1 79 ? -16.719 -8.5 -21.328 1 76.81 79 LEU A N 1
ATOM 573 C CA . LEU A 1 79 ? -15.828 -9.523 -21.875 1 76.81 79 LEU A CA 1
ATOM 574 C C . LEU A 1 79 ? -16.375 -10.922 -21.578 1 76.81 79 LEU A C 1
ATOM 576 O O . LEU A 1 79 ? -16.328 -11.805 -22.453 1 76.81 79 LEU A O 1
ATOM 580 N N . VAL A 1 80 ? -16.891 -11.109 -20.438 1 71.31 80 VAL A N 1
ATOM 581 C CA . VAL A 1 80 ? -17.453 -12.391 -20.047 1 71.31 80 VAL A CA 1
ATOM 582 C C . VAL A 1 80 ? -18.688 -12.695 -20.891 1 71.31 80 VAL A C 1
ATOM 584 O O . VAL A 1 80 ? -18.875 -13.82 -21.359 1 71.31 80 VAL A O 1
ATOM 587 N N . SER A 1 81 ? -19.531 -11.68 -21.062 1 75.19 81 SER A N 1
ATOM 588 C CA . SER A 1 81 ? -20.734 -11.852 -21.859 1 75.19 81 SER A CA 1
ATOM 589 C C . SER A 1 81 ? -20.391 -12.203 -23.312 1 75.19 81 SER A C 1
ATOM 591 O O . SER A 1 81 ? -21.078 -13.031 -23.922 1 75.19 81 SER A O 1
ATOM 593 N N . TRP A 1 82 ? -19.438 -11.547 -23.844 1 75.62 82 TRP A N 1
ATOM 594 C CA . TRP A 1 82 ? -18.984 -11.852 -25.188 1 75.62 82 TRP A CA 1
ATOM 595 C C . TRP A 1 82 ? -18.484 -13.289 -25.281 1 75.62 82 TRP A C 1
ATOM 597 O O . TRP A 1 82 ? -18.719 -13.961 -26.297 1 75.62 82 TRP A O 1
ATOM 607 N N . ALA A 1 83 ? -17.844 -13.75 -24.297 1 69.31 83 ALA A N 1
ATOM 608 C CA . ALA A 1 83 ? -17.312 -15.117 -24.25 1 69.31 83 ALA A CA 1
ATOM 609 C C . ALA A 1 83 ? -18.453 -16.141 -24.234 1 69.31 83 ALA A C 1
ATOM 611 O O . ALA A 1 83 ? -18.391 -17.156 -24.938 1 69.31 83 ALA A O 1
ATOM 612 N N . ILE A 1 84 ? -19.438 -15.836 -23.484 1 66.5 84 ILE A N 1
ATOM 613 C CA . ILE A 1 84 ? -20.594 -16.734 -23.375 1 66.5 84 ILE A CA 1
ATOM 614 C C . ILE A 1 84 ? -21.359 -16.766 -24.688 1 66.5 84 ILE A C 1
ATOM 616 O O . ILE A 1 84 ? -21.797 -17.828 -25.125 1 66.5 84 ILE A O 1
ATOM 620 N N . ARG A 1 85 ? -21.438 -15.656 -25.25 1 73 85 ARG A N 1
ATOM 621 C CA . ARG A 1 85 ? -22.125 -15.602 -26.547 1 73 85 ARG A CA 1
ATOM 622 C C . ARG A 1 85 ? -21.359 -16.391 -27.609 1 73 85 ARG A C 1
ATOM 624 O O . ARG A 1 85 ? -21.969 -17.016 -28.469 1 73 85 ARG A O 1
ATOM 631 N N . LEU A 1 86 ? -20.156 -16.297 -27.562 1 73.12 86 LEU A N 1
ATOM 632 C CA . LEU A 1 86 ? -19.328 -17.016 -28.531 1 73.12 86 LEU A CA 1
ATOM 633 C C . LEU A 1 86 ? -19.453 -18.516 -28.328 1 73.12 86 LEU A C 1
ATOM 635 O O . LEU A 1 86 ? -19.312 -19.281 -29.281 1 73.12 86 LEU A O 1
ATOM 639 N N . ALA A 1 87 ? -19.578 -18.938 -27.125 1 65.5 87 ALA A N 1
ATOM 640 C CA . ALA A 1 87 ? -19.734 -20.359 -26.812 1 65.5 87 ALA A CA 1
ATOM 641 C C . ALA A 1 87 ? -21.031 -20.906 -27.406 1 65.5 87 ALA A C 1
ATOM 643 O O . ALA A 1 87 ? -21.125 -22.094 -27.719 1 65.5 87 ALA A O 1
ATOM 644 N N . GLY A 1 88 ? -21.938 -20.062 -27.922 1 61.28 88 GLY A N 1
ATOM 645 C CA . GLY A 1 88 ? -23.156 -20.438 -28.625 1 61.28 88 GLY A CA 1
ATOM 646 C C . GLY A 1 88 ? -24.031 -21.391 -27.812 1 61.28 88 GLY A C 1
ATOM 647 O O . GLY A 1 88 ? -24.188 -21.203 -26.609 1 61.28 88 GLY A O 1
ATOM 648 N N . ARG A 1 89 ? -24.703 -22.422 -28.562 1 64.38 89 ARG A N 1
ATOM 649 C CA . ARG A 1 89 ? -25.719 -23.344 -28.078 1 64.38 89 ARG A CA 1
ATOM 650 C C . ARG A 1 89 ? -25.078 -24.641 -27.578 1 64.38 89 ARG A C 1
ATOM 652 O O . ARG A 1 89 ? -25.781 -25.531 -27.109 1 64.38 89 ARG A O 1
ATOM 659 N N . ARG A 1 90 ? -23.797 -24.688 -27.547 1 68.75 90 ARG A N 1
ATOM 660 C CA . ARG A 1 90 ? -23.219 -25.953 -27.109 1 68.75 90 ARG A CA 1
ATOM 661 C C . ARG A 1 90 ? -23.016 -25.953 -25.594 1 68.75 90 ARG A C 1
ATOM 663 O O . ARG A 1 90 ? -22.047 -25.406 -25.078 1 68.75 90 ARG A O 1
ATOM 670 N N . THR A 1 91 ? -23.906 -26.609 -24.953 1 69.69 91 THR A N 1
ATOM 671 C CA . THR A 1 91 ? -23.953 -26.656 -23.5 1 69.69 91 THR A CA 1
ATOM 672 C C . THR A 1 91 ? -22.688 -27.312 -22.938 1 69.69 91 THR A C 1
ATOM 674 O O . THR A 1 91 ? -22.188 -26.922 -21.875 1 69.69 91 THR A O 1
ATOM 677 N N . SER A 1 92 ? -22.078 -28.266 -23.703 1 78.75 92 SER A N 1
ATOM 678 C CA . SER A 1 92 ? -20.891 -28.969 -23.188 1 78.75 92 SER A CA 1
ATOM 679 C C . SER A 1 92 ? -19.656 -28.094 -23.281 1 78.75 92 SER A C 1
ATOM 681 O O . SER A 1 92 ? -18.641 -28.391 -22.656 1 78.75 92 SER A O 1
ATOM 683 N N . ALA A 1 93 ? -19.719 -27.078 -23.906 1 86.94 93 ALA A N 1
ATOM 684 C CA . ALA A 1 93 ? -18.578 -26.203 -24.109 1 86.94 93 ALA A CA 1
ATOM 685 C C . ALA A 1 93 ? -18.5 -25.125 -23.031 1 86.94 93 ALA A C 1
ATOM 687 O O . ALA A 1 93 ? -17.469 -24.469 -22.875 1 86.94 93 ALA A O 1
ATOM 688 N N . VAL A 1 94 ? -19.516 -25.078 -22.188 1 83.25 94 VAL A N 1
ATOM 689 C CA . VAL A 1 94 ? -19.656 -23.969 -21.25 1 83.25 94 VAL A CA 1
ATOM 690 C C . VAL A 1 94 ? -18.516 -24 -20.234 1 83.25 94 VAL A C 1
ATOM 692 O O . VAL A 1 94 ? -17.844 -23 -20.016 1 83.25 94 VAL A O 1
ATOM 695 N N . PRO A 1 95 ? -18.219 -25.172 -19.656 1 89.25 95 PRO A N 1
ATOM 696 C CA . PRO A 1 95 ? -17.141 -25.188 -18.672 1 89.25 95 PRO A CA 1
ATOM 697 C C . PRO A 1 95 ? -15.797 -24.781 -19.266 1 89.25 95 PRO A C 1
ATOM 699 O O . PRO A 1 95 ? -15.039 -24.031 -18.641 1 89.25 95 PRO A O 1
ATOM 702 N N . TRP A 1 96 ? -15.57 -25.172 -20.422 1 92.56 96 TRP A N 1
ATOM 703 C CA . TRP A 1 96 ? -14.281 -24.891 -21.047 1 92.56 96 TRP A CA 1
ATOM 704 C C . TRP A 1 96 ? -14.211 -23.438 -21.531 1 92.56 96 TRP A C 1
ATOM 706 O O . TRP A 1 96 ? -13.125 -22.859 -21.609 1 92.56 96 TRP A O 1
ATOM 716 N N . MET A 1 97 ? -15.32 -22.938 -21.781 1 89.12 97 MET A N 1
ATOM 717 C CA . MET A 1 97 ? -15.352 -21.5 -22.047 1 89.12 97 MET A CA 1
ATOM 718 C C . MET A 1 97 ? -15.039 -20.703 -20.797 1 89.12 97 MET A C 1
ATOM 720 O O . MET A 1 97 ? -14.32 -19.703 -20.859 1 89.12 97 MET A O 1
ATOM 724 N N . ILE A 1 98 ? -15.602 -21.172 -19.719 1 88.5 98 ILE A N 1
ATOM 725 C CA . ILE A 1 98 ? -15.297 -20.531 -18.438 1 88.5 98 ILE A CA 1
ATOM 726 C C . ILE A 1 98 ? -13.805 -20.641 -18.156 1 88.5 98 ILE A C 1
ATOM 728 O O . ILE A 1 98 ? -13.172 -19.672 -17.734 1 88.5 98 ILE A O 1
ATOM 732 N N . PHE A 1 99 ? -13.227 -21.781 -18.438 1 94.69 99 PHE A N 1
ATOM 733 C CA . PHE A 1 99 ? -11.789 -21.984 -18.297 1 94.69 99 PHE A CA 1
ATOM 734 C C . PHE A 1 99 ? -11.016 -20.953 -19.125 1 94.69 99 PHE A C 1
ATOM 736 O O . PHE A 1 99 ? -10.109 -20.297 -18.609 1 94.69 99 PHE A O 1
ATOM 743 N N . ALA A 1 100 ? -11.344 -20.875 -20.359 1 93.44 100 ALA A N 1
ATOM 744 C CA . ALA A 1 100 ? -10.625 -20.016 -21.281 1 93.44 100 ALA A CA 1
ATOM 745 C C . ALA A 1 100 ? -10.742 -18.547 -20.875 1 93.44 100 ALA A C 1
ATOM 747 O O . ALA A 1 100 ? -9.75 -17.812 -20.906 1 93.44 100 ALA A O 1
ATOM 748 N N . PHE A 1 101 ? -11.836 -18.172 -20.391 1 88.75 101 PHE A N 1
ATOM 749 C CA . PHE A 1 101 ? -12.055 -16.766 -20.078 1 88.75 101 PHE A CA 1
ATOM 750 C C . PHE A 1 101 ? -11.422 -16.406 -18.734 1 88.75 101 PHE A C 1
ATOM 752 O O . PHE A 1 101 ? -10.906 -15.305 -18.562 1 88.75 101 PHE A O 1
ATOM 759 N N . ALA A 1 102 ? -11.617 -17.312 -17.844 1 91.12 102 ALA A N 1
ATOM 760 C CA . ALA A 1 102 ? -10.906 -17.094 -16.578 1 91.12 102 ALA A CA 1
ATOM 761 C C . ALA A 1 102 ? -9.406 -16.938 -16.828 1 91.12 102 ALA A C 1
ATOM 763 O O . ALA A 1 102 ? -8.758 -16.078 -16.219 1 91.12 102 ALA A O 1
ATOM 764 N N . SER A 1 103 ? -8.898 -17.734 -17.734 1 95 103 SER A N 1
ATOM 765 C CA . SER A 1 103 ? -7.473 -17.672 -18.047 1 95 103 SER A CA 1
ATOM 766 C C . SER A 1 103 ? -7.113 -16.359 -18.734 1 95 103 SER A C 1
ATOM 768 O O . SER A 1 103 ? -6.039 -15.797 -18.484 1 95 103 SER A O 1
ATOM 770 N N . ILE A 1 104 ? -7.91 -15.844 -19.531 1 90.62 104 ILE A N 1
ATOM 771 C CA . ILE A 1 104 ? -7.66 -14.594 -20.25 1 90.62 104 ILE A CA 1
ATOM 772 C C . ILE A 1 104 ? -7.633 -13.438 -19.25 1 90.62 104 ILE A C 1
ATOM 774 O O . ILE A 1 104 ? -6.781 -12.547 -19.344 1 90.62 104 ILE A O 1
ATOM 778 N N . LEU A 1 105 ? -8.523 -13.508 -18.312 1 85.94 105 LEU A N 1
ATOM 779 C CA . LEU A 1 105 ? -8.578 -12.445 -17.328 1 85.94 105 LEU A CA 1
ATOM 780 C C . LEU A 1 105 ? -7.297 -12.414 -16.5 1 85.94 105 LEU A C 1
ATOM 782 O O . LEU A 1 105 ? -6.723 -11.344 -16.281 1 85.94 105 LEU A O 1
ATOM 786 N N . THR A 1 106 ? -6.852 -13.539 -16.094 1 91.62 106 THR A N 1
ATOM 787 C CA . THR A 1 106 ? -5.66 -13.562 -15.258 1 91.62 106 THR A CA 1
ATOM 788 C C . THR A 1 106 ? -4.406 -13.305 -16.094 1 91.62 106 THR A C 1
ATOM 790 O O . THR A 1 106 ? -3.438 -12.727 -15.594 1 91.62 106 THR A O 1
ATOM 793 N N . LEU A 1 107 ? -4.48 -13.773 -17.328 1 92.25 107 LEU A N 1
ATOM 794 C CA . LEU A 1 107 ? -3.359 -13.492 -18.219 1 92.25 107 LEU A CA 1
ATOM 795 C C . LEU A 1 107 ? -3.172 -11.984 -18.406 1 92.25 107 LEU A C 1
ATOM 797 O O . LEU A 1 107 ? -2.043 -11.508 -18.547 1 92.25 107 LEU A O 1
ATOM 801 N N . LEU A 1 108 ? -4.227 -11.266 -18.266 1 83.62 108 LEU A N 1
ATOM 802 C CA . LEU A 1 108 ? -4.195 -9.82 -18.484 1 83.62 108 LEU A CA 1
ATOM 803 C C . LEU A 1 108 ? -3.82 -9.094 -17.203 1 83.62 108 LEU A C 1
ATOM 805 O O . LEU A 1 108 ? -3.461 -7.91 -17.234 1 83.62 108 LEU A O 1
ATOM 809 N N . GLY A 1 109 ? -3.99 -9.812 -16.094 1 82.31 109 GLY A N 1
ATOM 810 C CA . GLY A 1 109 ? -3.49 -9.133 -14.906 1 82.31 109 GLY A CA 1
ATOM 811 C C . GLY A 1 109 ? -4.414 -9.266 -13.711 1 82.31 109 GLY A C 1
ATOM 812 O O . GLY A 1 109 ? -4.047 -8.898 -12.594 1 82.31 109 GLY A O 1
ATOM 813 N N . THR A 1 110 ? -5.559 -9.758 -13.914 1 80.06 110 THR A N 1
ATOM 814 C CA . THR A 1 110 ? -6.465 -9.984 -12.789 1 80.06 110 THR A CA 1
ATOM 815 C C . THR A 1 110 ? -5.969 -11.125 -11.906 1 80.06 110 THR A C 1
ATOM 817 O O . THR A 1 110 ? -5.402 -12.094 -12.406 1 80.06 110 THR A O 1
ATOM 820 N N . PHE A 1 111 ? -6.137 -10.93 -10.609 1 84.12 111 PHE A N 1
ATOM 821 C CA . PHE A 1 111 ? -5.766 -12.016 -9.703 1 84.12 111 PHE A CA 1
ATOM 822 C C . PHE A 1 111 ? -6.766 -13.156 -9.797 1 84.12 111 PHE A C 1
ATOM 824 O O . PHE A 1 111 ? -7.938 -12.945 -10.102 1 84.12 111 PHE A O 1
ATOM 831 N N . SER A 1 112 ? -6.215 -14.289 -9.5 1 90.19 112 SER A N 1
ATOM 832 C CA . SER A 1 112 ? -7.02 -15.5 -9.641 1 90.19 112 SER A CA 1
ATOM 833 C C . SER A 1 112 ? -8.289 -15.422 -8.805 1 90.19 112 SER A C 1
ATOM 835 O O . SER A 1 112 ? -9.375 -15.781 -9.273 1 90.19 112 SER A O 1
ATOM 837 N N . PRO A 1 113 ? -8.297 -14.883 -7.543 1 84.94 113 PRO A N 1
ATOM 838 C CA . PRO A 1 113 ? -9.539 -14.836 -6.77 1 84.94 113 PRO A CA 1
ATOM 839 C C . PRO A 1 113 ? -10.602 -13.953 -7.418 1 84.94 113 PRO A C 1
ATOM 841 O O . PRO A 1 113 ? -11.797 -14.266 -7.352 1 84.94 113 PRO A O 1
ATOM 844 N N . ALA A 1 114 ? -10.172 -12.93 -8.023 1 80.88 114 ALA A N 1
ATOM 845 C CA . ALA A 1 114 ? -11.133 -12.047 -8.695 1 80.88 114 ALA A CA 1
ATOM 846 C C . ALA A 1 114 ? -11.766 -12.742 -9.898 1 80.88 114 ALA A C 1
ATOM 848 O O . ALA A 1 114 ? -12.969 -12.609 -10.133 1 80.88 114 ALA A O 1
ATOM 849 N N . ALA A 1 115 ? -10.945 -13.398 -10.664 1 88.81 115 ALA A N 1
ATOM 850 C CA . ALA A 1 115 ? -11.469 -14.164 -11.797 1 88.81 115 ALA A CA 1
ATOM 851 C C . ALA A 1 115 ? -12.422 -15.258 -11.328 1 88.81 115 ALA A C 1
ATOM 853 O O . ALA A 1 115 ? -13.5 -15.438 -11.906 1 88.81 115 ALA A O 1
ATOM 854 N N . VAL A 1 116 ? -12.062 -15.945 -10.297 1 91.31 116 VAL A N 1
ATOM 855 C CA . VAL A 1 116 ? -12.891 -17.016 -9.758 1 91.31 116 VAL A CA 1
ATOM 856 C C . VAL A 1 116 ? -14.188 -16.453 -9.211 1 91.31 116 VAL A C 1
ATOM 858 O O . VAL A 1 116 ? -15.266 -17.016 -9.438 1 91.31 116 VAL A O 1
ATOM 861 N N . ALA A 1 117 ? -14.148 -15.383 -8.516 1 84.69 117 ALA A N 1
ATOM 862 C CA . ALA A 1 117 ? -15.336 -14.758 -7.953 1 84.69 117 ALA A CA 1
ATOM 863 C C . ALA A 1 117 ? -16.328 -14.383 -9.047 1 84.69 117 ALA A C 1
ATOM 865 O O . ALA A 1 117 ? -17.547 -14.445 -8.836 1 84.69 117 ALA A O 1
ATOM 866 N N . LEU A 1 118 ? -15.82 -14.016 -10.117 1 80.94 118 LEU A N 1
ATOM 867 C CA . LEU A 1 118 ? -16.656 -13.586 -11.227 1 80.94 118 LEU A CA 1
ATOM 868 C C . LEU A 1 118 ? -17.422 -14.766 -11.828 1 80.94 118 LEU A C 1
ATOM 870 O O . LEU A 1 118 ? -18.562 -14.625 -12.25 1 80.94 118 LEU A O 1
ATOM 874 N N . PHE A 1 119 ? -16.844 -15.922 -11.883 1 88 119 PHE A N 1
ATOM 875 C CA . PHE A 1 119 ? -17.422 -17.031 -12.625 1 88 119 PHE A CA 1
ATOM 876 C C . PHE A 1 119 ? -18.031 -18.062 -11.688 1 88 119 PHE A C 1
ATOM 878 O O . PHE A 1 119 ? -18.812 -18.906 -12.102 1 88 119 PHE A O 1
ATOM 885 N N . ALA A 1 120 ? -17.688 -18 -10.43 1 89.19 120 ALA A N 1
ATOM 886 C CA . ALA A 1 120 ? -18.031 -19.062 -9.484 1 89.19 120 ALA A CA 1
ATOM 887 C C . ALA A 1 120 ? -19.547 -19.234 -9.375 1 89.19 120 ALA A C 1
ATOM 889 O O . ALA A 1 120 ? -20.047 -20.359 -9.5 1 89.19 120 ALA A O 1
ATOM 890 N N . PRO A 1 121 ? -20.375 -18.156 -9.156 1 81.19 121 PRO A N 1
ATOM 891 C CA . PRO A 1 121 ? -21.812 -18.344 -9.047 1 81.19 121 PRO A CA 1
ATOM 892 C C . PRO A 1 121 ? -22.438 -18.938 -10.32 1 81.19 121 PRO A C 1
ATOM 894 O O . PRO A 1 121 ? -23.25 -19.859 -10.242 1 81.19 121 PRO A O 1
ATOM 897 N N . ALA A 1 122 ? -22 -18.406 -11.391 1 80.62 122 ALA A N 1
ATOM 898 C CA . ALA A 1 122 ? -22.516 -18.906 -12.664 1 80.62 122 ALA A CA 1
ATOM 899 C C . ALA A 1 122 ? -22.094 -20.344 -12.914 1 80.62 122 ALA A C 1
ATOM 901 O O . ALA A 1 122 ? -22.875 -21.156 -13.406 1 80.62 122 ALA A O 1
ATOM 902 N N . ALA A 1 123 ? -20.875 -20.609 -12.688 1 89.44 123 ALA A N 1
ATOM 903 C CA . ALA A 1 123 ? -20.328 -21.938 -12.906 1 89.44 123 ALA A CA 1
ATOM 904 C C . ALA A 1 123 ? -21.031 -22.969 -12.031 1 89.44 123 ALA A C 1
ATOM 906 O O . ALA A 1 123 ? -21.422 -24.047 -12.508 1 89.44 123 ALA A O 1
ATOM 907 N N . MET A 1 124 ? -21.188 -22.688 -10.805 1 89.38 124 MET A N 1
ATOM 908 C CA . MET A 1 124 ? -21.828 -23.641 -9.883 1 89.38 124 MET A CA 1
ATOM 909 C C . MET A 1 124 ? -23.312 -23.766 -10.172 1 89.38 124 MET A C 1
ATOM 911 O O . MET A 1 124 ? -23.891 -24.844 -10 1 89.38 124 MET A O 1
ATOM 915 N N . GLY A 1 125 ? -23.922 -22.656 -10.523 1 83.62 125 GLY A N 1
ATOM 916 C CA . GLY A 1 125 ? -25.297 -22.75 -10.984 1 83.62 125 GLY A CA 1
ATOM 917 C C . GLY A 1 125 ? -25.469 -23.672 -12.172 1 83.62 125 GLY A C 1
ATOM 918 O O . GLY A 1 125 ? -26.391 -24.484 -12.219 1 83.62 125 GLY A O 1
ATOM 919 N N . TYR A 1 126 ? -24.594 -23.516 -13.102 1 83.31 126 TYR A N 1
ATOM 920 C CA . TYR A 1 126 ? -24.578 -24.391 -14.266 1 83.31 126 TYR A CA 1
ATOM 921 C C . TYR A 1 126 ? -24.422 -25.844 -13.852 1 83.31 126 TYR A C 1
ATOM 923 O O . TYR A 1 126 ? -25.125 -26.719 -14.352 1 83.31 126 TYR A O 1
ATOM 931 N N . ALA A 1 127 ? -23.484 -26.094 -13.031 1 88.62 127 ALA A N 1
ATOM 932 C CA . ALA A 1 127 ? -23.234 -27.453 -12.57 1 88.62 127 ALA A CA 1
ATOM 933 C C . ALA A 1 127 ? -24.484 -28.062 -11.945 1 88.62 127 ALA A C 1
ATOM 935 O O . ALA A 1 127 ? -24.797 -29.234 -12.18 1 88.62 127 ALA A O 1
ATOM 936 N N . ARG A 1 128 ? -25.172 -27.328 -11.266 1 85.75 128 ARG A N 1
ATOM 937 C CA . ARG A 1 128 ? -26.391 -27.797 -10.609 1 85.75 128 ARG A CA 1
ATOM 938 C C . ARG A 1 128 ? -27.484 -28.078 -11.633 1 85.75 128 ARG A C 1
ATOM 940 O O . ARG A 1 128 ? -28.219 -29.078 -11.508 1 85.75 128 ARG A O 1
ATOM 947 N N . ARG A 1 129 ? -27.594 -27.297 -12.531 1 82.62 129 ARG A N 1
ATOM 948 C CA . ARG A 1 129 ? -28.672 -27.391 -13.508 1 82.62 129 ARG A CA 1
ATOM 949 C C . ARG A 1 129 ? -28.469 -28.594 -14.438 1 82.62 129 ARG A C 1
ATOM 951 O O . ARG A 1 129 ? -29.438 -29.281 -14.797 1 82.62 129 ARG A O 1
ATOM 958 N N . VAL A 1 130 ? -27.234 -28.844 -14.828 1 84.06 130 VAL A N 1
ATOM 959 C CA . VAL A 1 130 ? -27 -29.859 -15.836 1 84.06 130 VAL A CA 1
ATOM 960 C C . VAL A 1 130 ? -26.5 -31.141 -15.156 1 84.06 130 VAL A C 1
ATOM 962 O O . VAL A 1 130 ? -26.391 -32.188 -15.805 1 84.06 130 VAL A O 1
ATOM 965 N N . GLY A 1 131 ? -26.234 -31.062 -13.945 1 85.69 131 GLY A N 1
ATOM 966 C CA . GLY A 1 131 ? -25.766 -32.219 -13.219 1 85.69 131 GLY A CA 1
ATOM 967 C C . GLY A 1 131 ? -24.281 -32.469 -13.398 1 85.69 131 GLY A C 1
ATOM 968 O O . GLY A 1 131 ? -23.844 -33.625 -13.453 1 85.69 131 GLY A O 1
ATOM 969 N N . TYR A 1 132 ? -23.625 -31.438 -13.625 1 88.31 132 TYR A N 1
ATOM 970 C CA . TYR A 1 132 ? -22.172 -31.5 -13.742 1 88.31 132 TYR A CA 1
ATOM 971 C C . TYR A 1 132 ? -21.516 -31.641 -12.375 1 88.31 132 TYR A C 1
ATOM 973 O O . TYR A 1 132 ? -22.031 -31.125 -11.375 1 88.31 132 TYR A O 1
ATOM 981 N N . SER A 1 133 ? -20.453 -32.406 -12.266 1 92.25 133 SER A N 1
ATOM 982 C CA . SER A 1 133 ? -19.766 -32.562 -10.992 1 92.25 133 SER A CA 1
ATOM 983 C C . SER A 1 133 ? -19.297 -31.219 -10.438 1 92.25 133 SER A C 1
ATOM 985 O O . SER A 1 133 ? -18.547 -30.5 -11.094 1 92.25 133 SER A O 1
ATOM 987 N N . PRO A 1 134 ? -19.688 -30.984 -9.234 1 93.25 134 PRO A N 1
ATOM 988 C CA . PRO A 1 134 ? -19.234 -29.719 -8.641 1 93.25 134 PRO A CA 1
ATOM 989 C C . PRO A 1 134 ? -17.719 -29.656 -8.477 1 93.25 134 PRO A C 1
ATOM 991 O O . PRO A 1 134 ? -17.125 -28.578 -8.633 1 93.25 134 PRO A O 1
ATOM 994 N N . VAL A 1 135 ? -17.094 -30.703 -8.172 1 95 135 VAL A N 1
ATOM 995 C CA . VAL A 1 135 ? -15.641 -30.75 -8.016 1 95 135 VAL A CA 1
ATOM 996 C C . VAL A 1 135 ? -14.969 -30.453 -9.352 1 95 135 VAL A C 1
ATOM 998 O O . VAL A 1 135 ? -13.992 -29.688 -9.406 1 95 135 VAL A O 1
ATOM 1001 N N . ALA A 1 136 ? -15.469 -31.062 -10.367 1 95.06 136 ALA A N 1
ATOM 1002 C CA . ALA A 1 136 ? -14.922 -30.828 -11.703 1 95.06 136 ALA A CA 1
ATOM 1003 C C . ALA A 1 136 ? -15.07 -29.359 -12.102 1 95.06 136 ALA A C 1
ATOM 1005 O O . ALA A 1 136 ? -14.18 -28.797 -12.734 1 95.06 136 ALA A O 1
ATOM 1006 N N . MET A 1 137 ? -16.172 -28.844 -11.727 1 94.25 137 MET A N 1
ATOM 1007 C CA . MET A 1 137 ? -16.406 -27.438 -12.055 1 94.25 137 MET A CA 1
ATOM 1008 C C . MET A 1 137 ? -15.445 -26.531 -11.281 1 94.25 137 MET A C 1
ATOM 1010 O O . MET A 1 137 ? -14.938 -25.547 -11.828 1 94.25 137 MET A O 1
ATOM 1014 N N . CYS A 1 138 ? -15.195 -26.828 -10.047 1 95.25 138 CYS A N 1
ATOM 1015 C CA . CYS A 1 138 ? -14.203 -26.094 -9.266 1 95.25 138 CYS A CA 1
ATOM 1016 C C . CYS A 1 138 ? -12.836 -26.156 -9.922 1 95.25 138 CYS A C 1
ATOM 1018 O O . CYS A 1 138 ? -12.148 -25.125 -10.047 1 95.25 138 CYS A O 1
ATOM 1020 N N . ALA A 1 139 ? -12.508 -27.328 -10.312 1 96.19 139 ALA A N 1
ATOM 1021 C CA . ALA A 1 139 ? -11.203 -27.531 -10.953 1 96.19 139 ALA A CA 1
ATOM 1022 C C . ALA A 1 139 ? -11.094 -26.703 -12.234 1 96.19 139 ALA A C 1
ATOM 1024 O O . ALA A 1 139 ? -10.062 -26.078 -12.492 1 96.19 139 ALA A O 1
ATOM 1025 N N . ILE A 1 140 ? -12.117 -26.719 -13.008 1 96 140 ILE A N 1
ATOM 1026 C CA . ILE A 1 140 ? -12.109 -26.016 -14.289 1 96 140 ILE A CA 1
ATOM 1027 C C . ILE A 1 140 ? -11.938 -24.516 -14.055 1 96 140 ILE A C 1
ATOM 1029 O O . ILE A 1 140 ? -11.102 -23.875 -14.695 1 96 140 ILE A O 1
ATOM 1033 N N . VAL A 1 141 ? -12.695 -23.969 -13.133 1 94.56 141 VAL A N 1
ATOM 1034 C CA . VAL A 1 141 ? -12.688 -22.531 -12.883 1 94.56 141 VAL A CA 1
ATOM 1035 C C . VAL A 1 141 ? -11.344 -22.125 -12.297 1 94.56 141 VAL A C 1
ATOM 1037 O O . VAL A 1 141 ? -10.719 -21.156 -12.758 1 94.56 141 VAL A O 1
ATOM 1040 N N . ILE A 1 142 ? -10.859 -22.859 -11.352 1 96.56 142 ILE A N 1
ATOM 1041 C CA . ILE A 1 142 ? -9.648 -22.484 -10.633 1 96.56 142 ILE A CA 1
ATOM 1042 C C . ILE A 1 142 ? -8.422 -22.766 -11.508 1 96.56 142 ILE A C 1
ATOM 1044 O O . ILE A 1 142 ? -7.508 -21.938 -11.578 1 96.56 142 ILE A O 1
ATOM 1048 N N . CYS A 1 143 ? -8.352 -23.906 -12.164 1 97.12 143 CYS A N 1
ATOM 1049 C CA . CYS A 1 143 ? -7.273 -24.172 -13.109 1 97.12 143 CYS A CA 1
ATOM 1050 C C . CYS A 1 143 ? -7.273 -23.141 -14.242 1 97.12 143 CYS A C 1
ATOM 1052 O O . CYS A 1 143 ? -6.215 -22.719 -14.703 1 97.12 143 CYS A O 1
ATOM 1054 N N . GLY A 1 144 ? -8.445 -22.859 -14.68 1 96.19 144 GLY A N 1
ATOM 1055 C CA . GLY A 1 144 ? -8.531 -21.812 -15.695 1 96.19 144 GLY A CA 1
ATOM 1056 C C . GLY A 1 144 ? -7.938 -20.5 -15.25 1 96.19 144 GLY A C 1
ATOM 1057 O O . GLY A 1 144 ? -7.152 -19.875 -15.977 1 96.19 144 GLY A O 1
ATOM 1058 N N . ALA A 1 145 ? -8.289 -20.094 -14.062 1 94.5 145 ALA A N 1
ATOM 1059 C CA . ALA A 1 145 ? -7.777 -18.844 -13.5 1 94.5 145 ALA A CA 1
ATOM 1060 C C . ALA A 1 145 ? -6.262 -18.922 -13.328 1 94.5 145 ALA A C 1
ATOM 1062 O O . ALA A 1 145 ? -5.559 -17.938 -13.578 1 94.5 145 ALA A O 1
ATOM 1063 N N . HIS A 1 146 ? -5.719 -20 -12.945 1 96.56 146 HIS A N 1
ATOM 1064 C CA . HIS A 1 146 ? -4.285 -20.125 -12.703 1 96.56 146 HIS A CA 1
ATOM 1065 C C . HIS A 1 146 ? -3.523 -20.344 -14.008 1 96.56 146 HIS A C 1
ATOM 1067 O O . HIS A 1 146 ? -2.318 -20.094 -14.078 1 96.56 146 HIS A O 1
ATOM 1073 N N . ALA A 1 147 ? -4.238 -20.844 -15.023 1 96.5 147 ALA A N 1
ATOM 1074 C CA . ALA A 1 147 ? -3.582 -21.062 -16.312 1 96.5 147 ALA A CA 1
ATOM 1075 C C . ALA A 1 147 ? -2.969 -19.781 -16.859 1 96.5 147 ALA A C 1
ATOM 1077 O O . ALA A 1 147 ? -1.87 -19.797 -17.406 1 96.5 147 ALA A O 1
ATOM 1078 N N . GLY A 1 148 ? -3.637 -18.719 -16.641 1 95.19 148 GLY A N 1
ATOM 1079 C CA . GLY A 1 148 ? -3.152 -17.453 -17.156 1 95.19 148 GLY A CA 1
ATOM 1080 C C . GLY A 1 148 ? -2.32 -16.688 -16.141 1 95.19 148 GLY A C 1
ATOM 1081 O O . GLY A 1 148 ? -1.754 -15.633 -16.469 1 95.19 148 GLY A O 1
ATOM 1082 N N . ALA A 1 149 ? -2.148 -17.141 -14.992 1 93.56 149 ALA A N 1
ATOM 1083 C CA . ALA A 1 149 ? -1.659 -16.375 -13.852 1 93.56 149 ALA A CA 1
ATOM 1084 C C . ALA A 1 149 ? -0.163 -16.094 -13.977 1 93.56 149 ALA A C 1
ATOM 1086 O O . ALA A 1 149 ? 0.371 -15.219 -13.297 1 93.56 149 ALA A O 1
ATOM 1087 N N . PHE A 1 150 ? 0.54 -16.828 -14.836 1 95.94 150 PHE A N 1
ATOM 1088 C CA . PHE A 1 150 ? 1.984 -16.641 -14.906 1 95.94 150 PHE A CA 1
ATOM 1089 C C . PHE A 1 150 ? 2.391 -16.094 -16.266 1 95.94 150 PHE A C 1
ATOM 1091 O O . PHE A 1 150 ? 3.502 -16.344 -16.734 1 95.94 150 PHE A O 1
ATOM 1098 N N . SER A 1 151 ? 1.464 -15.375 -16.891 1 93.75 151 SER A N 1
ATOM 1099 C CA . SER A 1 151 ? 1.823 -14.633 -18.094 1 93.75 151 SER A CA 1
ATOM 1100 C C . SER A 1 151 ? 2.869 -13.57 -17.797 1 93.75 151 SER A C 1
ATOM 1102 O O . SER A 1 151 ? 3.018 -13.141 -16.641 1 93.75 151 SER A O 1
ATOM 1104 N N . PRO A 1 152 ? 3.605 -13.156 -18.797 1 89.12 152 PRO A N 1
ATOM 1105 C CA . PRO A 1 152 ? 4.66 -12.156 -18.594 1 89.12 152 PRO A CA 1
ATOM 1106 C C . PRO A 1 152 ? 4.125 -10.82 -18.094 1 89.12 152 PRO A C 1
ATOM 1108 O O . PRO A 1 152 ? 4.883 -10.008 -17.562 1 89.12 152 PRO A O 1
ATOM 1111 N N . ILE A 1 153 ? 2.812 -10.555 -18.188 1 86.44 153 ILE A N 1
ATOM 1112 C CA . ILE A 1 153 ? 2.277 -9.258 -17.797 1 86.44 153 ILE A CA 1
ATOM 1113 C C . ILE A 1 153 ? 1.431 -9.406 -16.531 1 86.44 153 ILE A C 1
ATOM 1115 O O . ILE A 1 153 ? 0.898 -8.422 -16.016 1 86.44 153 ILE A O 1
ATOM 1119 N N . SER A 1 154 ? 1.299 -10.641 -16.078 1 89.62 154 SER A N 1
ATOM 1120 C CA . SER A 1 154 ? 0.519 -10.875 -14.875 1 89.62 154 SER A CA 1
ATOM 1121 C C . SER A 1 154 ? 1.359 -10.633 -13.617 1 89.62 154 SER A C 1
ATOM 1123 O O . SER A 1 154 ? 2.59 -10.656 -13.68 1 89.62 154 SER A O 1
ATOM 1125 N N . VAL A 1 155 ? 0.694 -10.406 -12.547 1 85.38 155 VAL A N 1
ATOM 1126 C CA . VAL A 1 155 ? 1.365 -10.086 -11.289 1 85.38 155 VAL A CA 1
ATOM 1127 C C . VAL A 1 155 ? 2.197 -11.273 -10.828 1 85.38 155 VAL A C 1
ATOM 1129 O O . VAL A 1 155 ? 3.355 -11.117 -10.43 1 85.38 155 VAL A O 1
ATOM 1132 N N . SER A 1 156 ? 1.655 -12.445 -10.859 1 90.88 156 SER A N 1
ATOM 1133 C CA . SER A 1 156 ? 2.379 -13.633 -10.422 1 90.88 156 SER A CA 1
ATOM 1134 C C . SER A 1 156 ? 3.564 -13.93 -11.336 1 90.88 156 SER A C 1
ATOM 1136 O O . SER A 1 156 ? 4.629 -14.344 -10.867 1 90.88 156 SER A O 1
ATOM 1138 N N . GLY A 1 157 ? 3.357 -13.781 -12.609 1 92.06 157 GLY A N 1
ATOM 1139 C CA . GLY A 1 157 ? 4.457 -13.953 -13.547 1 92.06 157 GLY A CA 1
ATOM 1140 C C . GLY A 1 157 ? 5.594 -12.977 -13.32 1 92.06 157 GLY A C 1
ATOM 1141 O O . GLY A 1 157 ? 6.758 -13.367 -13.258 1 92.06 157 GLY A O 1
ATOM 1142 N N . VAL A 1 158 ? 5.234 -11.742 -13.148 1 89.31 158 VAL A N 1
ATOM 1143 C CA . VAL A 1 158 ? 6.227 -10.703 -12.898 1 89.31 158 VAL A CA 1
ATOM 1144 C C . VAL A 1 158 ? 6.934 -10.969 -11.57 1 89.31 158 VAL A C 1
ATOM 1146 O O . VAL A 1 158 ? 8.141 -10.734 -11.445 1 89.31 158 VAL A O 1
ATOM 1149 N N . LEU A 1 159 ? 6.223 -11.391 -10.633 1 90.19 159 LEU A N 1
ATOM 1150 C CA . LEU A 1 159 ? 6.789 -11.719 -9.328 1 90.19 159 LEU A CA 1
ATOM 1151 C C . LEU A 1 159 ? 7.902 -12.75 -9.461 1 90.19 159 LEU A C 1
ATOM 1153 O O . LEU A 1 159 ? 9.016 -12.539 -8.984 1 90.19 159 LEU A O 1
ATOM 1157 N N . VAL A 1 160 ? 7.617 -13.828 -10.141 1 91.56 160 VAL A N 1
ATOM 1158 C CA . VAL A 1 160 ? 8.578 -14.922 -10.297 1 91.56 160 VAL A CA 1
ATOM 1159 C C . VAL A 1 160 ? 9.781 -14.438 -11.094 1 91.56 160 VAL A C 1
ATOM 1161 O O . VAL A 1 160 ? 10.93 -14.672 -10.711 1 91.56 160 VAL A O 1
ATOM 1164 N N . HIS A 1 161 ? 9.531 -13.727 -12.109 1 91.31 161 HIS A N 1
ATOM 1165 C CA . HIS A 1 161 ? 10.602 -13.242 -12.969 1 91.31 161 HIS A CA 1
ATOM 1166 C C . HIS A 1 161 ? 11.477 -12.227 -12.234 1 91.31 161 HIS A C 1
ATOM 1168 O O . HIS A 1 161 ? 12.703 -12.25 -12.359 1 91.31 161 HIS A O 1
ATOM 1174 N N . SER A 1 162 ? 10.867 -11.367 -11.555 1 88.19 162 SER A N 1
ATOM 1175 C CA . SER A 1 162 ? 11.617 -10.312 -10.875 1 88.19 162 SER A CA 1
ATOM 1176 C C . SER A 1 162 ? 12.469 -10.883 -9.75 1 88.19 162 SER A C 1
ATOM 1178 O O . SER A 1 162 ? 13.617 -10.477 -9.57 1 88.19 162 SER A O 1
ATOM 1180 N N . ILE A 1 163 ? 11.93 -11.781 -9.008 1 88.75 163 ILE A N 1
ATOM 1181 C CA . ILE A 1 163 ? 12.68 -12.391 -7.918 1 88.75 163 ILE A CA 1
ATOM 1182 C C . ILE A 1 163 ? 13.867 -13.172 -8.484 1 88.75 163 ILE A C 1
ATOM 1184 O O . ILE A 1 163 ? 14.977 -13.094 -7.949 1 88.75 163 ILE A O 1
ATOM 1188 N N . ALA A 1 164 ? 13.648 -13.859 -9.57 1 89.44 164 ALA A N 1
ATOM 1189 C CA . ALA A 1 164 ? 14.734 -14.602 -10.219 1 89.44 164 ALA A CA 1
ATOM 1190 C C . ALA A 1 164 ? 15.812 -13.656 -10.734 1 89.44 164 ALA A C 1
ATOM 1192 O O . ALA A 1 164 ? 17 -13.867 -10.5 1 89.44 164 ALA A O 1
ATOM 1193 N N . ALA A 1 165 ? 15.359 -12.617 -11.352 1 87.56 165 ALA A N 1
ATOM 1194 C CA . ALA A 1 165 ? 16.281 -11.648 -11.93 1 87.56 165 ALA A CA 1
ATOM 1195 C C . ALA A 1 165 ? 17.109 -10.961 -10.836 1 87.56 165 ALA A C 1
ATOM 1197 O O . ALA A 1 165 ? 18.312 -10.734 -11.008 1 87.56 165 ALA A O 1
ATOM 1198 N N . ASP A 1 166 ? 16.469 -10.688 -9.789 1 85 166 ASP A N 1
ATOM 1199 C CA . ASP A 1 166 ? 17.141 -10.016 -8.68 1 85 166 ASP A CA 1
ATOM 1200 C C . ASP A 1 166 ? 18.203 -10.914 -8.055 1 85 166 ASP A C 1
ATOM 1202 O O . ASP A 1 166 ? 19.109 -10.43 -7.375 1 85 166 ASP A O 1
ATOM 1206 N N . ASN A 1 167 ? 18.062 -12.18 -8.297 1 83.5 167 ASN A N 1
ATOM 1207 C CA . ASN A 1 167 ? 19.047 -13.125 -7.781 1 83.5 167 ASN A CA 1
ATOM 1208 C C . ASN A 1 167 ? 19.984 -13.625 -8.883 1 83.5 167 ASN A C 1
ATOM 1210 O O . ASN A 1 167 ? 20.641 -14.656 -8.727 1 83.5 167 ASN A O 1
ATOM 1214 N N . GLY A 1 168 ? 19.969 -12.969 -10.016 1 85.31 168 GLY A N 1
ATOM 1215 C CA . GLY A 1 168 ? 20.891 -13.242 -11.102 1 85.31 168 GLY A CA 1
ATOM 1216 C C . GLY A 1 168 ? 20.484 -14.445 -11.938 1 85.31 168 GLY A C 1
ATOM 1217 O O . GLY A 1 168 ? 21.328 -15.047 -12.609 1 85.31 168 GLY A O 1
ATOM 1218 N N . ILE A 1 169 ? 19.266 -14.844 -11.836 1 88.94 169 ILE A N 1
ATOM 1219 C CA . ILE A 1 169 ? 18.766 -16 -12.562 1 88.94 169 ILE A CA 1
ATOM 1220 C C . ILE A 1 169 ? 17.797 -15.547 -13.664 1 88.94 169 ILE A C 1
ATOM 1222 O O . ILE A 1 169 ? 17 -14.633 -13.453 1 88.94 169 ILE A O 1
ATOM 1226 N N . THR A 1 170 ? 18 -16.141 -14.812 1 89.94 170 THR A N 1
ATOM 1227 C CA . THR A 1 170 ? 17.109 -15.828 -15.914 1 89.94 170 THR A CA 1
ATOM 1228 C C . THR A 1 170 ? 16.109 -16.969 -16.141 1 89.94 170 THR A C 1
ATOM 1230 O O . THR A 1 170 ? 16.5 -18.141 -16.203 1 89.94 170 THR A O 1
ATOM 1233 N N . ILE A 1 171 ? 14.883 -16.656 -16.125 1 92.81 171 ILE A N 1
ATOM 1234 C CA . ILE A 1 171 ? 13.789 -17.578 -16.375 1 92.81 171 ILE A CA 1
ATOM 1235 C C . ILE A 1 171 ? 13.094 -17.234 -17.688 1 92.81 171 ILE A C 1
ATOM 1237 O O . ILE A 1 171 ? 12.836 -16.047 -17.969 1 92.81 171 ILE A O 1
ATOM 1241 N N . ASP A 1 172 ? 12.93 -18.219 -18.531 1 94.88 172 ASP A N 1
ATOM 1242 C CA . ASP A 1 172 ? 12.18 -18 -19.766 1 94.88 172 ASP A CA 1
ATOM 1243 C C . ASP A 1 172 ? 10.711 -17.703 -19.469 1 94.88 172 ASP A C 1
ATOM 1245 O O . ASP A 1 172 ? 9.969 -18.609 -19.062 1 94.88 172 ASP A O 1
ATOM 1249 N N . LYS A 1 173 ? 10.312 -16.516 -19.844 1 93.25 173 LYS A N 1
ATOM 1250 C CA . LYS A 1 173 ? 8.977 -16.062 -19.484 1 93.25 173 LYS A CA 1
ATOM 1251 C C . LYS A 1 173 ? 7.902 -16.844 -20.234 1 93.25 173 LYS A C 1
ATOM 1253 O O . LYS A 1 173 ? 6.859 -17.172 -19.656 1 93.25 173 LYS A O 1
ATOM 1258 N N . TRP A 1 174 ? 8.125 -17.203 -21.438 1 94.44 174 TRP A N 1
ATOM 1259 C CA . TRP A 1 174 ? 7.125 -17.875 -22.25 1 94.44 174 TRP A CA 1
ATOM 1260 C C . TRP A 1 174 ? 7.027 -19.344 -21.891 1 94.44 174 TRP A C 1
ATOM 1262 O O . TRP A 1 174 ? 5.945 -19.938 -21.953 1 94.44 174 TRP A O 1
ATOM 1272 N N . SER A 1 175 ? 8.141 -19.891 -21.516 1 95.56 175 SER A N 1
ATOM 1273 C CA . SER A 1 175 ? 8.117 -21.281 -21.062 1 95.56 175 SER A CA 1
ATOM 1274 C C . SER A 1 175 ? 7.391 -21.406 -19.719 1 95.56 175 SER A C 1
ATOM 1276 O O . SER A 1 175 ? 6.652 -22.359 -19.5 1 95.56 175 SER A O 1
ATOM 1278 N N . LEU A 1 176 ? 7.66 -20.469 -18.859 1 95.94 176 LEU A N 1
ATOM 1279 C CA . LEU A 1 176 ? 6.953 -20.453 -17.594 1 95.94 176 LEU A CA 1
ATOM 1280 C C . LEU A 1 176 ? 5.445 -20.344 -17.797 1 95.94 176 LEU A C 1
ATOM 1282 O O . LEU A 1 176 ? 4.68 -21.109 -17.203 1 95.94 176 LEU A O 1
ATOM 1286 N N . PHE A 1 177 ? 5.051 -19.453 -18.656 1 96.69 177 PHE A N 1
ATOM 1287 C CA . PHE A 1 177 ? 3.639 -19.234 -18.953 1 96.69 177 PHE A CA 1
ATOM 1288 C C . PHE A 1 177 ? 3.033 -20.453 -19.625 1 96.69 177 PHE A C 1
ATOM 1290 O O . PHE A 1 177 ? 2.02 -21 -19.172 1 96.69 177 PHE A O 1
ATOM 1297 N N . GLY A 1 178 ? 3.664 -20.891 -20.703 1 97.12 178 GLY A N 1
ATOM 1298 C CA . GLY A 1 178 ? 3.146 -22 -21.484 1 97.12 178 GLY A CA 1
ATOM 1299 C C . GLY A 1 178 ? 3.037 -23.281 -20.688 1 97.12 178 GLY A C 1
ATOM 1300 O O . GLY A 1 178 ? 2.035 -24 -20.781 1 97.12 178 GLY A O 1
ATOM 1301 N N . ALA A 1 179 ? 4.031 -23.609 -19.922 1 97 179 ALA A N 1
ATOM 1302 C CA . ALA A 1 179 ? 4.035 -24.828 -19.125 1 97 179 ALA A CA 1
ATOM 1303 C C . ALA A 1 179 ? 2.932 -24.812 -18.078 1 97 179 ALA A C 1
ATOM 1305 O O . ALA A 1 179 ? 2.221 -25.797 -17.875 1 97 179 ALA A O 1
ATOM 1306 N N . ASN A 1 180 ? 2.852 -23.688 -17.406 1 96.75 180 ASN A N 1
ATOM 1307 C CA . ASN A 1 180 ? 1.803 -23.578 -16.406 1 96.75 180 ASN A CA 1
ATOM 1308 C C . ASN A 1 180 ? 0.413 -23.656 -17.031 1 96.75 180 ASN A C 1
ATOM 1310 O O . ASN A 1 180 ? -0.505 -24.234 -16.453 1 96.75 180 ASN A O 1
ATOM 1314 N N . TYR A 1 181 ? 0.247 -23.016 -18.172 1 97.69 181 TYR A N 1
ATOM 1315 C CA . TYR A 1 181 ? -1.029 -23.078 -18.875 1 97.69 181 TYR A CA 1
ATOM 1316 C C . TYR A 1 181 ? -1.385 -24.531 -19.234 1 97.69 181 TYR A C 1
ATOM 1318 O O . TYR A 1 181 ? -2.502 -24.969 -18.969 1 97.69 181 TYR A O 1
ATOM 1326 N N . LEU A 1 182 ? -0.437 -25.25 -19.766 1 97.44 182 LEU A N 1
ATOM 1327 C CA . LEU A 1 182 ? -0.667 -26.625 -20.203 1 97.44 182 LEU A CA 1
ATOM 1328 C C . LEU A 1 182 ? -0.902 -27.531 -19 1 97.44 182 LEU A C 1
ATOM 1330 O O . LEU A 1 182 ? -1.728 -28.453 -19.078 1 97.44 182 LEU A O 1
ATOM 1334 N N . LEU A 1 183 ? -0.167 -27.328 -17.984 1 97.88 183 LEU A N 1
ATOM 1335 C CA . LEU A 1 183 ? -0.342 -28.156 -16.781 1 97.88 183 LEU A CA 1
ATOM 1336 C C . LEU A 1 183 ? -1.728 -27.938 -16.188 1 97.88 183 LEU A C 1
ATOM 1338 O O . LEU A 1 183 ? -2.398 -28.906 -15.82 1 97.88 183 LEU A O 1
ATOM 1342 N N . ASN A 1 184 ? -2.09 -26.672 -16.062 1 97.94 184 ASN A N 1
ATOM 1343 C CA . ASN A 1 184 ? -3.424 -26.391 -15.547 1 97.94 184 ASN A CA 1
ATOM 1344 C C . ASN A 1 184 ? -4.508 -26.984 -16.438 1 97.94 184 ASN A C 1
ATOM 1346 O O . ASN A 1 184 ? -5.5 -27.531 -15.953 1 97.94 184 ASN A O 1
ATOM 1350 N N . LEU A 1 185 ? -4.348 -26.891 -17.719 1 97.56 185 LEU A N 1
ATOM 1351 C CA . LEU A 1 185 ? -5.285 -27.484 -18.656 1 97.56 185 LEU A CA 1
ATOM 1352 C C . LEU A 1 185 ? -5.332 -29 -18.5 1 97.56 185 LEU A C 1
ATOM 1354 O O . LEU A 1 185 ? -6.41 -29.594 -18.453 1 97.56 185 LEU A O 1
ATOM 1358 N N . ALA A 1 186 ? -4.195 -29.625 -18.406 1 97.38 186 ALA A N 1
ATOM 1359 C CA . ALA A 1 186 ? -4.109 -31.078 -18.234 1 97.38 186 ALA A CA 1
ATOM 1360 C C . ALA A 1 186 ? -4.793 -31.516 -16.953 1 97.38 186 ALA A C 1
ATOM 1362 O O . ALA A 1 186 ? -5.508 -32.531 -16.938 1 97.38 186 ALA A O 1
ATOM 1363 N N . PHE A 1 187 ? -4.5 -30.781 -15.938 1 97.31 187 PHE A N 1
ATOM 1364 C CA . PHE A 1 187 ? -5.086 -31.156 -14.656 1 97.31 187 PHE A CA 1
ATOM 1365 C C . PHE A 1 187 ? -6.594 -30.938 -14.664 1 97.31 187 PHE A C 1
ATOM 1367 O O . PHE A 1 187 ? -7.34 -31.719 -14.055 1 97.31 187 PHE A O 1
ATOM 1374 N N . ALA A 1 188 ? -7.051 -29.859 -15.312 1 96.81 188 ALA A N 1
ATOM 1375 C CA . ALA A 1 188 ? -8.492 -29.656 -15.461 1 96.81 188 ALA A CA 1
ATOM 1376 C C . ALA A 1 188 ? -9.125 -30.797 -16.25 1 96.81 188 ALA A C 1
ATOM 1378 O O . ALA A 1 188 ? -10.141 -31.359 -15.836 1 96.81 188 ALA A O 1
ATOM 1379 N N . ILE A 1 189 ? -8.555 -31.203 -17.375 1 96.56 189 ILE A N 1
ATOM 1380 C CA . ILE A 1 189 ? -9.062 -32.281 -18.203 1 96.56 189 ILE A CA 1
ATOM 1381 C C . ILE A 1 189 ? -9.031 -33.594 -17.422 1 96.56 189 ILE A C 1
ATOM 1383 O O . ILE A 1 189 ? -10 -34.375 -17.438 1 96.56 189 ILE A O 1
ATOM 1387 N N . GLY A 1 190 ? -7.891 -33.812 -16.75 1 96.31 190 GLY A N 1
ATOM 1388 C CA . GLY A 1 190 ? -7.773 -35.031 -15.938 1 96.31 190 GLY A CA 1
ATOM 1389 C C . GLY A 1 190 ? -8.836 -35.125 -14.867 1 96.31 190 GLY A C 1
ATOM 1390 O O . GLY A 1 190 ? -9.398 -36.188 -14.633 1 96.31 190 GLY A O 1
ATOM 1391 N N . THR A 1 191 ? -9.086 -34 -14.211 1 95.81 191 THR A N 1
ATOM 1392 C CA . THR A 1 191 ? -10.086 -34 -13.156 1 95.81 191 THR A CA 1
ATOM 1393 C C . THR A 1 191 ? -11.477 -34.281 -13.727 1 95.81 191 THR A C 1
ATOM 1395 O O . THR A 1 191 ? -12.25 -35.031 -13.141 1 95.81 191 THR A O 1
ATOM 1398 N N . VAL A 1 192 ? -11.828 -33.625 -14.82 1 94.06 192 VAL A N 1
ATOM 1399 C CA . VAL A 1 192 ? -13.117 -33.844 -15.453 1 94.06 192 VAL A CA 1
ATOM 1400 C C . VAL A 1 192 ? -13.242 -35.312 -15.859 1 94.06 192 VAL A C 1
ATOM 1402 O O . VAL A 1 192 ? -14.297 -35.938 -15.672 1 94.06 192 VAL A O 1
ATOM 1405 N N . ALA A 1 193 ? -12.211 -35.906 -16.406 1 94.44 193 ALA A N 1
ATOM 1406 C CA . ALA A 1 193 ? -12.219 -37.312 -16.828 1 94.44 193 ALA A CA 1
ATOM 1407 C C . ALA A 1 193 ? -12.406 -38.25 -15.641 1 94.44 193 ALA A C 1
ATOM 1409 O O . ALA A 1 193 ? -13.156 -39.219 -15.719 1 94.44 193 ALA A O 1
ATOM 1410 N N . VAL A 1 194 ? -11.688 -37.969 -14.602 1 94 194 VAL A N 1
ATOM 1411 C CA . VAL A 1 194 ? -11.773 -38.812 -13.414 1 94 194 VAL A CA 1
ATOM 1412 C C . VAL A 1 194 ? -13.18 -38.719 -12.828 1 94 194 VAL A C 1
ATOM 1414 O O . VAL A 1 194 ? -13.758 -39.75 -12.445 1 94 194 VAL A O 1
ATOM 1417 N N . CYS A 1 195 ? -13.734 -37.5 -12.758 1 92.06 195 CYS A N 1
ATOM 1418 C CA . CYS A 1 195 ? -15.078 -37.312 -12.219 1 92.06 195 CYS A CA 1
ATOM 1419 C C . CYS A 1 195 ? -16.109 -38 -13.109 1 92.06 195 CYS A C 1
ATOM 1421 O O . CYS A 1 195 ? -17.078 -38.562 -12.617 1 92.06 195 CYS A O 1
ATOM 1423 N N . ALA A 1 196 ? -15.914 -37.938 -14.398 1 89.5 196 ALA A N 1
ATOM 1424 C CA . ALA A 1 196 ? -16.812 -38.594 -15.328 1 89.5 196 ALA A CA 1
ATOM 1425 C C . ALA A 1 196 ? -16.719 -40.125 -15.188 1 89.5 196 ALA A C 1
ATOM 1427 O O . ALA A 1 196 ? -17.719 -40.812 -15.258 1 89.5 196 ALA A O 1
ATOM 1428 N N . ALA A 1 197 ? -15.547 -40.625 -15.016 1 90.75 197 ALA A N 1
ATOM 1429 C CA . ALA A 1 197 ? -15.328 -42.062 -14.852 1 90.75 197 ALA A CA 1
ATOM 1430 C C . ALA A 1 197 ? -15.945 -42.562 -13.555 1 90.75 197 ALA A C 1
ATOM 1432 O O . ALA A 1 197 ? -16.516 -43.656 -13.516 1 90.75 197 ALA A O 1
ATOM 1433 N N . LEU A 1 198 ? -15.797 -41.781 -12.578 1 88.75 198 LEU A N 1
ATOM 1434 C CA . LEU A 1 198 ? -16.359 -42.156 -11.289 1 88.75 198 LEU A CA 1
ATOM 1435 C C . LEU A 1 198 ? -17.875 -42.156 -11.328 1 88.75 198 LEU A C 1
ATOM 1437 O O . LEU A 1 198 ? -18.531 -43 -10.703 1 88.75 198 LEU A O 1
ATOM 1441 N N . ARG A 1 199 ? -18.469 -41.25 -12.039 1 84.12 199 ARG A N 1
ATOM 1442 C CA . ARG A 1 199 ? -19.922 -41.156 -12.188 1 84.12 199 ARG A CA 1
ATOM 1443 C C . ARG A 1 199 ? -20.438 -42.344 -12.992 1 84.12 199 ARG A C 1
ATOM 1445 O O . ARG A 1 199 ? -21.5 -42.906 -12.695 1 84.12 199 ARG A O 1
ATOM 1452 N N . ARG A 1 200 ? -19.781 -42.719 -14.031 1 81 200 ARG A N 1
ATOM 1453 C CA . ARG A 1 200 ? -20.172 -43.875 -14.852 1 81 200 ARG A CA 1
ATOM 1454 C C . ARG A 1 200 ? -20.109 -45.156 -14.047 1 81 200 ARG A C 1
ATOM 1456 O O . ARG A 1 200 ? -20.969 -46.031 -14.203 1 81 200 ARG A O 1
ATOM 1463 N N . ARG A 1 201 ? -19.203 -45.281 -13.266 1 76.81 201 ARG A N 1
ATOM 1464 C CA . ARG A 1 201 ? -19.047 -46.469 -12.445 1 76.81 201 ARG A CA 1
ATOM 1465 C C . ARG A 1 201 ? -20.125 -46.531 -11.375 1 76.81 201 ARG A C 1
ATOM 1467 O O . ARG A 1 201 ? -20.578 -47.625 -11.008 1 76.81 201 ARG A O 1
ATOM 1474 N N . GLY A 1 202 ? -20.453 -45.375 -10.883 1 62.62 202 GLY A N 1
ATOM 1475 C CA . GLY A 1 202 ? -21.5 -45.406 -9.883 1 62.62 202 GLY A CA 1
ATOM 1476 C C . GLY A 1 202 ? -22.875 -45.656 -10.461 1 62.62 202 GLY A C 1
ATOM 1477 O O . GLY A 1 202 ? -23.734 -46.25 -9.797 1 62.62 202 GLY A O 1
ATOM 1478 N N . ARG A 1 203 ? -23.375 -45.344 -11.648 1 58.25 203 ARG A N 1
ATOM 1479 C CA . ARG A 1 203 ? -24.672 -45.594 -12.281 1 58.25 203 ARG A CA 1
ATOM 1480 C C . ARG A 1 203 ? -24.781 -47.031 -12.773 1 58.25 203 ARG A C 1
ATOM 1482 O O . ARG A 1 203 ? -25.875 -47.531 -13.047 1 58.25 203 ARG A O 1
ATOM 1489 N N . GLY A 1 204 ? -23.828 -47.719 -13.062 1 45.25 204 GLY A N 1
ATOM 1490 C CA . GLY A 1 204 ? -23.969 -49.062 -13.609 1 45.25 204 GLY A CA 1
ATOM 1491 C C . GLY A 1 204 ? -24.812 -49.969 -12.742 1 45.25 204 GLY A C 1
ATOM 1492 O O . GLY A 1 204 ? -25.359 -50.969 -13.219 1 45.25 204 GLY A O 1
ATOM 1493 N N . ASP A 1 205 ? -24.734 -50.156 -11.445 1 40.56 205 ASP A N 1
ATOM 1494 C CA . ASP A 1 205 ? -25.438 -51.281 -10.859 1 40.56 205 ASP A CA 1
ATOM 1495 C C . ASP A 1 205 ? -26.953 -51.031 -10.844 1 40.56 205 ASP A C 1
ATOM 1497 O O . ASP A 1 205 ? -27.719 -51.875 -10.352 1 40.56 205 ASP A O 1
ATOM 1501 N N . ALA A 1 206 ? -27.625 -49.906 -10.547 1 41.84 206 ALA A N 1
ATOM 1502 C CA . ALA A 1 206 ? -29.078 -49.969 -10.375 1 41.84 206 ALA A CA 1
ATOM 1503 C C . ALA A 1 206 ? -29.781 -50 -11.719 1 41.84 206 ALA A C 1
ATOM 1505 O O . ALA A 1 206 ? -29.484 -49.188 -12.609 1 41.84 206 ALA A O 1
ATOM 1506 N N . PRO A 1 207 ? -30.469 -51.156 -12.102 1 38.34 207 PRO A N 1
ATOM 1507 C CA . PRO A 1 207 ? -31.344 -51.312 -13.266 1 38.34 207 PRO A CA 1
ATOM 1508 C C . PRO A 1 207 ? -32.406 -50.219 -13.359 1 38.34 207 PRO A C 1
ATOM 1510 O O . PRO A 1 207 ? -33.125 -49.938 -12.391 1 38.34 207 PRO A O 1
ATOM 1513 N N . VAL A 1 208 ? -32.156 -49.156 -13.914 1 36.53 208 VAL A N 1
ATOM 1514 C CA . VAL A 1 208 ? -33.219 -48.188 -14.109 1 36.53 208 VAL A CA 1
ATOM 1515 C C . VAL A 1 208 ? -34.438 -48.875 -14.766 1 36.53 208 VAL A C 1
ATOM 1517 O O . VAL A 1 208 ? -34.344 -49.312 -15.906 1 36.53 208 VAL A O 1
ATOM 1520 N N . GLU A 1 209 ? -35.25 -49.656 -13.961 1 33 209 GLU A N 1
ATOM 1521 C CA . GLU A 1 209 ? -36.562 -50.031 -14.516 1 33 209 GLU A CA 1
ATOM 1522 C C . GLU A 1 209 ? -37.25 -48.844 -15.148 1 33 209 GLU A C 1
ATOM 1524 O O . GLU A 1 209 ? -37.25 -47.75 -14.586 1 33 209 GLU A O 1
ATOM 1529 N N . PRO A 1 210 ? -37.438 -48.938 -16.375 1 30.48 210 PRO A N 1
ATOM 1530 C CA . PRO A 1 210 ? -38.281 -47.938 -17.047 1 30.48 210 PRO A CA 1
ATOM 1531 C C . PRO A 1 210 ? -39.656 -47.75 -16.375 1 30.48 210 PRO A C 1
ATOM 1533 O O . PRO A 1 210 ? -40.375 -48.719 -16.188 1 30.48 210 PRO A O 1
ATOM 1536 N N . ARG A 1 211 ? -39.719 -47 -15.297 1 31.02 211 ARG A N 1
ATOM 1537 C CA . ARG A 1 211 ? -41.062 -46.688 -14.812 1 31.02 211 ARG A CA 1
ATOM 1538 C C . ARG A 1 211 ? -42 -46.344 -15.961 1 31.02 211 ARG A C 1
ATOM 1540 O O . ARG A 1 211 ? -41.875 -45.281 -16.578 1 31.02 211 ARG A O 1
ATOM 1547 N N . GLY A 1 212 ? -42.406 -47.344 -16.781 1 23.62 212 GLY A N 1
ATOM 1548 C CA . GLY A 1 212 ? -43.625 -47.156 -17.578 1 23.62 212 GLY A CA 1
ATOM 1549 C C . GLY A 1 212 ? -44.781 -46.625 -16.766 1 23.62 212 GLY A C 1
ATOM 1550 O O . GLY A 1 212 ? -45.062 -47.125 -15.68 1 23.62 212 GLY A O 1
ATOM 1551 N N . ALA A 1 213 ? -44.906 -45.281 -16.812 1 28.2 213 ALA A N 1
ATOM 1552 C CA . ALA A 1 213 ? -46.125 -44.562 -16.359 1 28.2 213 ALA A CA 1
ATOM 1553 C C . ALA A 1 213 ? -47.375 -45.312 -16.797 1 28.2 213 ALA A C 1
ATOM 1555 O O . ALA A 1 213 ? -47.719 -45.312 -17.984 1 28.2 213 ALA A O 1
ATOM 1556 N N . ASP A 1 214 ? -47.562 -46.562 -16.391 1 23.41 214 ASP A N 1
ATOM 1557 C CA . ASP A 1 214 ? -48.969 -46.969 -16.469 1 23.41 214 ASP A CA 1
ATOM 1558 C C . ASP A 1 214 ? -49.844 -45.938 -15.766 1 23.41 214 ASP A C 1
ATOM 1560 O O . ASP A 1 214 ? -49.594 -45.531 -14.633 1 23.41 214 ASP A O 1
ATOM 1564 N N . LEU A 1 215 ? -50.438 -44.969 -16.531 1 26.67 215 LEU A N 1
ATOM 1565 C CA . LEU A 1 215 ? -51.531 -44.031 -16.328 1 26.67 215 LEU A CA 1
ATOM 1566 C C . LEU A 1 215 ? -52.656 -44.688 -15.555 1 26.67 215 LEU A C 1
ATOM 1568 O O . LEU A 1 215 ? -53.812 -44.312 -15.719 1 26.67 215 LEU A O 1
ATOM 1572 N N . GLY A 1 216 ? -52.25 -45.75 -14.727 1 23.27 216 GLY A N 1
ATOM 1573 C CA . GLY A 1 216 ? -53.5 -46.281 -14.203 1 23.27 216 GLY A CA 1
ATOM 1574 C C . GLY A 1 216 ? -54.312 -45.25 -13.422 1 23.27 216 GLY A C 1
ATOM 1575 O O . GLY A 1 216 ? -53.781 -44.25 -12.961 1 23.27 216 GLY A O 1
ATOM 1576 N N . SER A 1 217 ? -55.656 -45.25 -13.68 1 25.36 217 SER A N 1
ATOM 1577 C CA . SER A 1 217 ? -56.875 -44.562 -13.258 1 25.36 217 SER A CA 1
ATOM 1578 C C . SER A 1 217 ? -57 -44.562 -11.742 1 25.36 217 SER A C 1
ATOM 1580 O O . SER A 1 217 ? -57.156 -45.625 -11.125 1 25.36 217 SER A O 1
ATOM 1582 N N . PRO A 1 218 ? -56 -43.781 -11.055 1 23.56 218 PRO A N 1
ATOM 1583 C CA . PRO A 1 218 ? -56.156 -43.875 -9.602 1 23.56 218 PRO A CA 1
ATOM 1584 C C . PRO A 1 218 ? -57.594 -43.688 -9.125 1 23.56 218 PRO A C 1
ATOM 1586 O O . PRO A 1 218 ? -58.281 -42.75 -9.57 1 23.56 218 PRO A O 1
ATOM 1589 N N . ASP A 1 219 ? -58.281 -44.75 -9.031 1 21.42 219 ASP A N 1
ATOM 1590 C CA . ASP A 1 219 ? -59.594 -44.844 -8.398 1 21.42 219 ASP A CA 1
ATOM 1591 C C . ASP A 1 219 ? -59.594 -44.094 -7.059 1 21.42 219 ASP A C 1
ATOM 1593 O O . ASP A 1 219 ? -58.594 -44.125 -6.332 1 21.42 219 ASP A O 1
ATOM 1597 N N . VAL A 1 220 ? -60.594 -43.156 -6.879 1 21.23 220 VAL A N 1
ATOM 1598 C CA . VAL A 1 220 ? -61.094 -42.094 -6.004 1 21.23 220 VAL A CA 1
ATOM 1599 C C . VAL A 1 220 ? -61.281 -42.625 -4.586 1 21.23 220 VAL A C 1
ATOM 1601 O O . VAL A 1 220 ? -61.531 -41.875 -3.652 1 21.23 220 VAL A O 1
ATOM 1604 N N . SER A 1 221 ? -61.312 -44 -4.379 1 19.02 221 SER A N 1
ATOM 1605 C CA . SER A 1 221 ? -62.438 -44.156 -3.459 1 19.02 221 SER A CA 1
ATOM 1606 C C . SER A 1 221 ? -62.062 -43.656 -2.059 1 19.02 221 SER A C 1
ATOM 1608 O O . SER A 1 221 ? -62.906 -43.094 -1.364 1 19.02 221 SER A O 1
ATOM 1610 N N . GLY A 1 222 ? -60.969 -44.125 -1.445 1 17.56 222 GLY A N 1
ATOM 1611 C CA . GLY A 1 222 ? -61.344 -44.594 -0.112 1 17.56 222 GLY A CA 1
ATOM 1612 C C . GLY A 1 222 ? -61.562 -43.438 0.862 1 17.56 222 GLY A C 1
ATOM 1613 O O . GLY A 1 222 ? -61.094 -42.312 0.626 1 17.56 222 GLY A O 1
ATOM 1614 N N . ARG A 1 223 ? -62.344 -43.75 2.016 1 20.88 223 ARG A N 1
ATOM 1615 C CA . ARG A 1 223 ? -63.25 -43.25 3.039 1 20.88 223 ARG A CA 1
ATOM 1616 C C . ARG A 1 223 ? -62.5 -42.562 4.164 1 20.88 223 ARG A C 1
ATOM 1618 O O . ARG A 1 223 ? -63.094 -41.938 5.051 1 20.88 223 ARG A O 1
ATOM 1625 N N . GLY A 1 224 ? -61.031 -42.688 4.215 1 18.05 224 GLY A N 1
ATOM 1626 C CA . GLY A 1 224 ? -60.781 -42.688 5.645 1 18.05 224 GLY A CA 1
ATOM 1627 C C . GLY A 1 224 ? -61.156 -41.375 6.328 1 18.05 224 GLY A C 1
ATOM 1628 O O . GLY A 1 224 ? -61.312 -40.344 5.668 1 18.05 224 GLY A O 1
ATOM 1629 N N . THR A 1 225 ? -61.375 -41.531 7.66 1 21.03 225 THR A N 1
ATOM 1630 C CA . THR A 1 225 ? -62.031 -40.875 8.797 1 21.03 225 THR A CA 1
ATOM 1631 C C . THR A 1 225 ? -61.312 -39.594 9.164 1 21.03 225 THR A C 1
ATOM 1633 O O . THR A 1 225 ? -60.094 -39.469 8.977 1 21.03 225 THR A O 1
ATOM 1636 N N . PRO A 1 226 ? -62.062 -38.625 9.742 1 20.72 226 PRO A N 1
ATOM 1637 C CA . PRO A 1 226 ? -62.094 -37.156 9.922 1 20.72 226 PRO A CA 1
ATOM 1638 C C . PRO A 1 226 ? -61.125 -36.688 11.008 1 20.72 226 PRO A C 1
ATOM 1640 O O . PRO A 1 226 ? -61.156 -35.531 11.391 1 20.72 226 PRO A O 1
ATOM 1643 N N . ALA A 1 227 ? -59.969 -37.375 11.195 1 20.31 227 ALA A N 1
ATOM 1644 C CA . ALA A 1 227 ? -59.406 -37.094 12.508 1 20.31 227 ALA A CA 1
ATOM 1645 C C . ALA A 1 227 ? -59.281 -35.594 12.719 1 20.31 227 ALA A C 1
ATOM 1647 O O . ALA A 1 227 ? -59.125 -34.812 11.758 1 20.31 227 ALA A O 1
ATOM 1648 N N . GLY A 1 228 ? -59.469 -35.125 13.852 1 19.81 228 GLY A N 1
ATOM 1649 C CA . GLY A 1 228 ? -59.781 -33.938 14.609 1 19.81 228 GLY A CA 1
ATOM 1650 C C . GLY A 1 228 ? -58.688 -32.875 14.547 1 19.81 228 GLY A C 1
ATOM 1651 O O . GLY A 1 228 ? -57.562 -33.188 14.148 1 19.81 228 GLY A O 1
ATOM 1652 N N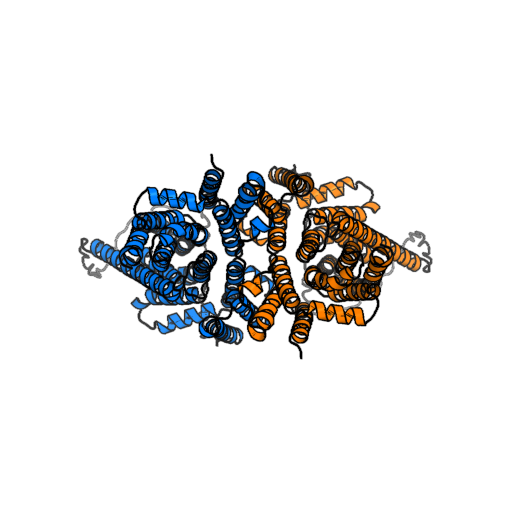 . GLY A 1 229 ? -58.875 -31.594 15.008 1 18.59 229 GLY A N 1
ATOM 1653 C CA . GLY A 1 229 ? -58.75 -30.172 14.766 1 18.59 229 GLY A CA 1
ATOM 1654 C C . GLY A 1 229 ? -57.469 -29.578 15.352 1 18.59 229 GLY A C 1
ATOM 1655 O O . GLY A 1 229 ? -57.188 -28.406 15.125 1 18.59 229 GLY A O 1
ATOM 1656 N N . THR A 1 230 ? -56.781 -30.281 16.281 1 21.3 230 THR A N 1
ATOM 1657 C CA . THR A 1 230 ? -56.438 -29.266 17.266 1 21.3 230 THR A CA 1
ATOM 1658 C C . THR A 1 230 ? -55.438 -28.266 16.703 1 21.3 230 THR A C 1
ATOM 1660 O O . THR A 1 230 ? -54.812 -28.516 15.664 1 21.3 230 THR A O 1
ATOM 1663 N N . GLY A 1 231 ? -54.844 -27.297 17.531 1 20.56 231 GLY A N 1
ATOM 1664 C CA . GLY A 1 231 ? -54.531 -25.891 17.719 1 20.56 231 GLY A CA 1
ATOM 1665 C C . GLY A 1 231 ? -53.156 -25.516 17.25 1 20.56 231 GLY A C 1
ATOM 1666 O O . GLY A 1 231 ? -52.156 -25.844 17.891 1 20.56 231 GLY A O 1
ATOM 1667 N N . GLY A 1 232 ? -52.812 -25.859 16.078 1 18.72 232 GLY A N 1
ATOM 1668 C CA . GLY A 1 232 ? -51.406 -25.719 15.656 1 18.72 232 GLY A CA 1
ATOM 1669 C C . GLY A 1 232 ? -50.938 -24.266 15.625 1 18.72 232 GLY A C 1
ATOM 1670 O O . GLY A 1 232 ? -51.625 -23.406 15.078 1 18.72 232 GLY A O 1
ATOM 1671 N N . THR A 1 233 ? -50.25 -23.969 16.703 1 23.06 233 THR A N 1
ATOM 1672 C CA . THR A 1 233 ? -49.656 -22.656 16.938 1 23.06 233 THR A CA 1
ATOM 1673 C C . THR A 1 233 ? -48.844 -22.203 15.727 1 23.06 233 THR A C 1
ATOM 1675 O O . THR A 1 233 ? -48.219 -23.031 15.07 1 23.06 233 THR A O 1
ATOM 1678 N N . GLY A 1 234 ? -49.156 -21.094 15.062 1 19.55 234 GLY A N 1
ATOM 1679 C CA . GLY A 1 234 ? -48.906 -20.344 13.836 1 19.55 234 GLY A CA 1
ATOM 1680 C C . GLY A 1 234 ? -47.469 -19.891 13.695 1 19.55 234 GLY A C 1
ATOM 1681 O O . GLY A 1 234 ? -47.031 -18.969 14.383 1 19.55 234 GLY A O 1
ATOM 1682 N N . GLY A 1 235 ? -46.5 -20.781 13.914 1 19.36 235 GLY A N 1
ATOM 1683 C CA . GLY A 1 235 ? -45.156 -20.219 13.836 1 19.36 235 GLY A CA 1
ATOM 1684 C C . GLY A 1 235 ? -44.875 -19.531 12.516 1 19.36 235 GLY A C 1
ATOM 1685 O O . GLY A 1 235 ? -45.312 -20 11.461 1 19.36 235 GLY A O 1
ATOM 1686 N N . ALA A 1 236 ? -44.688 -18.125 12.539 1 21.42 236 ALA A N 1
ATOM 1687 C CA . ALA A 1 236 ? -44.438 -17.172 11.453 1 21.42 236 ALA A CA 1
ATOM 1688 C C . ALA A 1 236 ? -43.25 -17.594 10.617 1 21.42 236 ALA A C 1
ATOM 1690 O O . ALA A 1 236 ? -42.125 -17.75 11.141 1 21.42 236 ALA A O 1
ATOM 1691 N N . SER A 1 237 ? -43.312 -18.625 9.656 1 20.48 237 SER A N 1
ATOM 1692 C CA . SER A 1 237 ? -42.344 -19.078 8.672 1 20.48 237 SER A CA 1
ATOM 1693 C C . SER A 1 237 ? -41.812 -17.922 7.84 1 20.48 237 SER A C 1
ATOM 1695 O O . SER A 1 237 ? -42.562 -17.266 7.113 1 20.48 237 SER A O 1
ATOM 1697 N N . GLY A 1 238 ? -40.969 -17.016 8.477 1 21.11 238 GLY A N 1
ATOM 1698 C CA . GLY A 1 238 ? -40.406 -15.938 7.691 1 21.11 238 GLY A CA 1
ATOM 1699 C C . GLY A 1 238 ? -39.75 -16.406 6.398 1 21.11 238 GLY A C 1
ATOM 1700 O O . GLY A 1 238 ? -39 -17.375 6.395 1 21.11 238 GLY A O 1
ATOM 1701 N N . THR A 1 239 ? -40.5 -16.391 5.316 1 23.61 239 THR A N 1
ATOM 1702 C CA . THR A 1 239 ? -40.219 -16.656 3.912 1 23.61 239 THR A CA 1
ATOM 1703 C C . THR A 1 239 ? -38.969 -15.891 3.447 1 23.61 239 THR A C 1
ATOM 1705 O O . THR A 1 239 ? -38.969 -14.656 3.502 1 23.61 239 THR A O 1
ATOM 1708 N N . GLY A 1 240 ? -37.812 -16.297 3.881 1 22.28 240 GLY A N 1
ATOM 1709 C CA . GLY A 1 240 ? -36.594 -15.758 3.316 1 22.28 240 GLY A CA 1
ATOM 1710 C C . GLY A 1 240 ? -36.625 -15.672 1.803 1 22.28 240 GLY A C 1
ATOM 1711 O O . GLY A 1 240 ? -36.688 -16.688 1.115 1 22.28 240 GLY A O 1
ATOM 1712 N N . GLY A 1 241 ? -37.406 -14.758 1.264 1 23.14 241 GLY A N 1
ATOM 1713 C CA . GLY A 1 241 ? -37.469 -14.438 -0.152 1 23.14 241 GLY A CA 1
ATOM 1714 C C . GLY A 1 241 ? -36.125 -14.344 -0.821 1 23.14 241 GLY A C 1
ATOM 1715 O O . GLY A 1 241 ? -35.188 -13.719 -0.29 1 23.14 241 GLY A O 1
ATOM 1716 N N . ALA A 1 242 ? -35.688 -15.367 -1.5 1 24.86 242 ALA A N 1
ATOM 1717 C CA . ALA A 1 242 ? -34.656 -15.414 -2.514 1 24.86 242 ALA A CA 1
ATOM 1718 C C . ALA A 1 242 ? -34.719 -14.188 -3.428 1 24.86 242 ALA A C 1
ATOM 1720 O O . ALA A 1 242 ? -35.688 -14.008 -4.164 1 24.86 242 ALA A O 1
ATOM 1721 N N . THR A 1 243 ? -34.344 -13.078 -2.918 1 25.88 243 THR A N 1
ATOM 1722 C CA . THR A 1 243 ? -34.219 -12.039 -3.936 1 25.88 243 THR A CA 1
ATOM 1723 C C . THR A 1 243 ? -33.531 -12.594 -5.176 1 25.88 243 THR A C 1
ATOM 1725 O O . THR A 1 243 ? -32.375 -13.055 -5.098 1 25.88 243 THR A O 1
ATOM 1728 N N . ALA A 1 244 ? -34.188 -13.289 -6.094 1 27.88 244 ALA A N 1
ATOM 1729 C CA . ALA A 1 244 ? -33.781 -13.539 -7.473 1 27.88 244 ALA A CA 1
ATOM 1730 C C . ALA A 1 244 ? -32.969 -12.367 -8.023 1 27.88 244 ALA A C 1
ATOM 1732 O O . ALA A 1 244 ? -33.438 -11.234 -8.039 1 27.88 244 ALA A O 1
ATOM 1733 N N . VAL A 1 245 ? -31.828 -12.453 -7.723 1 28.11 245 VAL A N 1
ATOM 1734 C CA . VAL A 1 245 ? -31.031 -11.562 -8.547 1 28.11 245 VAL A CA 1
ATOM 1735 C C . VAL A 1 245 ? -31.562 -11.555 -9.977 1 28.11 245 VAL A C 1
ATOM 1737 O O . VAL A 1 245 ? -31.562 -12.586 -10.648 1 28.11 245 VAL A O 1
ATOM 1740 N N . ALA A 1 246 ? -32.688 -10.984 -10.258 1 29.73 246 ALA A N 1
ATOM 1741 C CA . ALA A 1 246 ? -33.156 -10.672 -11.609 1 29.73 246 ALA A CA 1
ATOM 1742 C C . ALA A 1 246 ? -31.984 -10.484 -12.57 1 29.73 246 ALA A C 1
ATOM 1744 O O . ALA A 1 246 ? -31.219 -9.523 -12.438 1 29.73 246 ALA A O 1
ATOM 1745 N N . THR A 1 247 ? -31.375 -11.586 -12.852 1 29.81 247 THR A N 1
ATOM 1746 C CA . THR A 1 247 ? -30.516 -11.438 -14.031 1 29.81 247 THR A CA 1
ATOM 1747 C C . THR A 1 247 ? -31.219 -10.609 -15.102 1 29.81 247 THR A C 1
ATOM 1749 O O . THR A 1 247 ? -32.188 -11.055 -15.703 1 29.81 247 THR A O 1
ATOM 1752 N N . ARG A 1 248 ? -31.672 -9.5 -14.859 1 31.88 248 ARG A N 1
ATOM 1753 C CA . ARG A 1 248 ? -32.25 -8.711 -15.953 1 31.88 248 ARG A CA 1
ATOM 1754 C C . ARG A 1 248 ? -31.656 -9.156 -17.297 1 31.88 248 ARG A C 1
ATOM 1756 O O . ARG A 1 248 ? -30.453 -9.344 -17.422 1 31.88 248 ARG A O 1
ATOM 1763 N N . PRO A 1 249 ? -32.438 -9.797 -18.141 1 34 249 PRO A N 1
ATOM 1764 C CA . PRO A 1 249 ? -31.922 -10.008 -19.5 1 34 249 PRO A CA 1
ATOM 1765 C C . PRO A 1 249 ? -30.969 -8.906 -19.938 1 34 249 PRO A C 1
ATOM 1767 O O . PRO A 1 249 ? -31.266 -7.719 -19.75 1 34 249 PRO A O 1
ATOM 1770 N N . THR A 1 250 ? -29.672 -9.109 -19.672 1 38.97 250 THR A N 1
ATOM 1771 C CA . THR A 1 250 ? -28.703 -8.125 -20.156 1 38.97 250 THR A CA 1
ATOM 1772 C C . THR A 1 250 ? -29.141 -7.559 -21.5 1 38.97 250 THR A C 1
ATOM 1774 O O . THR A 1 250 ? -29.156 -8.273 -22.516 1 38.97 250 THR A O 1
ATOM 1777 N N . THR A 1 251 ? -30.297 -7.066 -21.672 1 38.16 251 THR A N 1
ATOM 1778 C CA . THR A 1 251 ? -30.469 -6.254 -22.875 1 38.16 251 THR A CA 1
ATOM 1779 C C . THR A 1 251 ? -29.109 -5.797 -23.406 1 38.16 251 THR A C 1
ATOM 1781 O O . THR A 1 251 ? -28.203 -5.52 -22.625 1 38.16 251 THR A O 1
ATOM 1784 N N . GLN A 1 252 ? -28.625 -6.238 -24.625 1 44.59 252 GLN A N 1
ATOM 1785 C CA . GLN A 1 252 ? -27.453 -5.875 -25.422 1 44.59 252 GLN A CA 1
ATOM 1786 C C . GLN A 1 252 ? -27.031 -4.43 -25.156 1 44.59 252 GLN A C 1
ATOM 1788 O O . GLN A 1 252 ? -27.453 -3.518 -25.875 1 44.59 252 GLN A O 1
ATOM 1793 N N . ALA A 1 253 ? -27.125 -4.039 -24.094 1 55 253 ALA A N 1
ATOM 1794 C CA . ALA A 1 253 ? -26.812 -2.633 -23.844 1 55 253 ALA A CA 1
ATOM 1795 C C . ALA A 1 253 ? -25.531 -2.223 -24.562 1 55 253 ALA A C 1
ATOM 1797 O O . ALA A 1 253 ? -24.578 -3.014 -24.656 1 55 253 ALA A O 1
ATOM 1798 N N . ALA A 1 254 ? -25.516 -1.36 -25.547 1 74.62 254 ALA A N 1
ATOM 1799 C CA . ALA A 1 254 ? -24.438 -0.761 -26.344 1 74.62 254 ALA A CA 1
ATOM 1800 C C . ALA A 1 254 ? -23.203 -0.502 -25.484 1 74.62 254 ALA A C 1
ATOM 1802 O O . ALA A 1 254 ? -23.328 -0.227 -24.281 1 74.62 254 ALA A O 1
ATOM 1803 N N . VAL A 1 255 ? -22.062 -1.102 -26 1 87.56 255 VAL A N 1
ATOM 1804 C CA . VAL A 1 255 ? -20.766 -0.86 -25.359 1 87.56 255 VAL A CA 1
ATOM 1805 C C . VAL A 1 255 ? -20.609 0.627 -25.062 1 87.56 255 VAL A C 1
ATOM 1807 O O . VAL A 1 255 ? -20.734 1.468 -25.953 1 87.56 255 VAL A O 1
ATOM 1810 N N . THR A 1 256 ? -20.453 1.029 -23.797 1 90.19 256 THR A N 1
ATOM 1811 C CA . THR A 1 256 ? -20.297 2.42 -23.375 1 90.19 256 THR A CA 1
ATOM 1812 C C . THR A 1 256 ? -18.938 2.969 -23.797 1 90.19 256 THR A C 1
ATOM 1814 O O . THR A 1 256 ? -18.031 2.205 -24.141 1 90.19 256 THR A O 1
ATOM 1817 N N . VAL A 1 257 ? -18.844 4.246 -23.906 1 91.75 257 VAL A N 1
ATOM 1818 C CA . VAL A 1 257 ? -17.594 4.914 -24.266 1 91.75 257 VAL A CA 1
ATOM 1819 C C . VAL A 1 257 ? -16.5 4.531 -23.281 1 91.75 257 VAL A C 1
ATOM 1821 O O . VAL A 1 257 ? -15.352 4.297 -23.672 1 91.75 257 VAL A O 1
ATOM 1824 N N . GLU A 1 258 ? -16.844 4.465 -22.031 1 92.69 258 GLU A N 1
ATOM 1825 C CA . GLU A 1 258 ? -15.883 4.094 -20.984 1 92.69 258 GLU A CA 1
ATOM 1826 C C . GLU A 1 258 ? -15.344 2.682 -21.219 1 92.69 258 GLU A C 1
ATOM 1828 O O . GLU A 1 258 ? -14.164 2.418 -21 1 92.69 258 GLU A O 1
ATOM 1833 N N . GLN A 1 259 ? -16.203 1.839 -21.578 1 93.69 259 GLN A N 1
ATOM 1834 C CA . GLN A 1 259 ? -15.789 0.463 -21.844 1 93.69 259 GLN A CA 1
ATOM 1835 C C . GLN A 1 259 ? -14.906 0.382 -23.094 1 93.69 259 GLN A C 1
ATOM 1837 O O . GLN A 1 259 ? -13.938 -0.388 -23.125 1 93.69 259 GLN A O 1
ATOM 1842 N N . ARG A 1 260 ? -15.219 1.101 -24.141 1 94.19 260 ARG A N 1
ATOM 1843 C CA . ARG A 1 260 ? -14.391 1.14 -25.344 1 94.19 260 ARG A CA 1
ATOM 1844 C C . ARG A 1 260 ? -12.992 1.666 -25.016 1 94.19 260 ARG A C 1
ATOM 1846 O O . ARG A 1 260 ? -12 1.14 -25.531 1 94.19 260 ARG A O 1
ATOM 1853 N N . VAL A 1 261 ? -12.977 2.688 -24.234 1 95.44 261 VAL A N 1
ATOM 1854 C CA . VAL A 1 261 ? -11.695 3.258 -23.828 1 95.44 261 VAL A CA 1
ATOM 1855 C C . VAL A 1 261 ? -10.906 2.232 -23.031 1 95.44 261 VAL A C 1
ATOM 1857 O O . VAL A 1 261 ? -9.695 2.082 -23.219 1 95.44 261 VAL A O 1
ATOM 1860 N N . THR A 1 262 ? -11.602 1.556 -22.141 1 94.31 262 THR A N 1
ATOM 1861 C CA . THR A 1 262 ? -10.945 0.543 -21.312 1 94.31 262 THR A CA 1
ATOM 1862 C C . THR A 1 262 ? -10.352 -0.561 -22.188 1 94.31 262 THR A C 1
ATOM 1864 O O . THR A 1 262 ? -9.211 -0.972 -21.984 1 94.31 262 THR A O 1
ATOM 1867 N N . LEU A 1 263 ? -11.125 -1.05 -23.172 1 92.31 263 LEU A N 1
ATOM 1868 C CA . LEU A 1 263 ? -10.641 -2.084 -24.078 1 92.31 263 LEU A CA 1
ATOM 1869 C C . LEU A 1 263 ? -9.445 -1.59 -24.891 1 92.31 263 LEU A C 1
ATOM 1871 O O . LEU A 1 263 ? -8.477 -2.332 -25.094 1 92.31 263 LEU A O 1
ATOM 1875 N N . GLY A 1 264 ? -9.531 -0.405 -25.359 1 95 264 GLY A N 1
ATOM 1876 C CA . GLY A 1 264 ? -8.398 0.19 -26.047 1 95 264 GLY A CA 1
ATOM 1877 C C . GLY A 1 264 ? -7.152 0.281 -25.188 1 95 264 GLY A C 1
ATOM 1878 O O . GLY A 1 264 ? -6.047 0.006 -25.656 1 95 264 GLY A O 1
ATOM 1879 N N . LEU A 1 265 ? -7.297 0.62 -23.922 1 95 265 LEU A N 1
ATOM 1880 C CA . LEU A 1 265 ? -6.172 0.779 -23.016 1 95 265 LEU A CA 1
ATOM 1881 C C . LEU A 1 265 ? -5.566 -0.574 -22.656 1 95 265 LEU A C 1
ATOM 1883 O O . LEU A 1 265 ? -4.363 -0.67 -22.391 1 95 265 LEU A O 1
ATOM 1887 N N . ILE A 1 266 ? -6.41 -1.611 -22.656 1 90.81 266 ILE A N 1
ATOM 1888 C CA . ILE A 1 266 ? -5.879 -2.959 -22.469 1 90.81 266 ILE A CA 1
ATOM 1889 C C . ILE A 1 266 ? -4.922 -3.295 -23.609 1 90.81 266 ILE A C 1
ATOM 1891 O O . ILE A 1 266 ? -3.82 -3.801 -23.375 1 90.81 266 ILE A O 1
ATOM 1895 N N . VAL A 1 267 ? -5.297 -2.996 -24.812 1 91.69 267 VAL A N 1
ATOM 1896 C CA . VAL A 1 267 ? -4.465 -3.254 -25.984 1 91.69 267 VAL A CA 1
ATOM 1897 C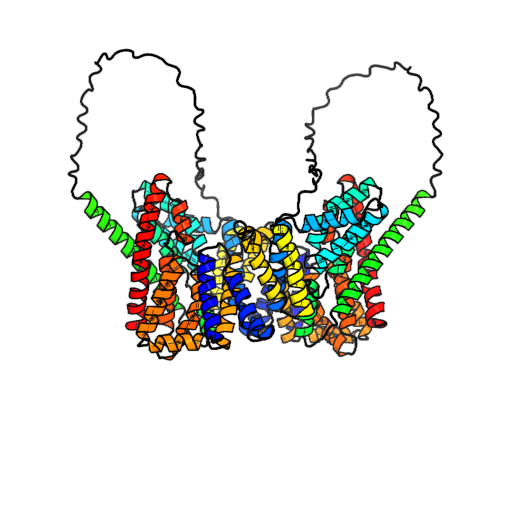 C . VAL A 1 267 ? -3.18 -2.432 -25.906 1 91.69 267 VAL A C 1
ATOM 1899 O O . VAL A 1 267 ? -2.092 -2.938 -26.188 1 91.69 267 VAL A O 1
ATOM 1902 N N . VAL A 1 268 ? -3.301 -1.205 -25.531 1 93.75 268 VAL A N 1
ATOM 1903 C CA . VAL A 1 268 ? -2.141 -0.331 -25.391 1 93.75 268 VAL A CA 1
ATOM 1904 C C . VAL A 1 268 ? -1.186 -0.903 -24.344 1 93.75 268 VAL A C 1
ATOM 1906 O O . VAL A 1 268 ? 0.033 -0.896 -24.531 1 93.75 268 VAL A O 1
ATOM 1909 N N . LEU A 1 269 ? -1.719 -1.376 -23.25 1 90.88 269 LEU A N 1
ATOM 1910 C CA . LEU A 1 269 ? -0.91 -1.964 -22.188 1 90.88 269 LEU A CA 1
ATOM 1911 C C . LEU A 1 269 ? -0.165 -3.195 -22.688 1 90.88 269 LEU A C 1
ATOM 1913 O O . LEU A 1 269 ? 1.042 -3.328 -22.469 1 90.88 269 LEU A O 1
ATOM 1917 N N . LEU A 1 270 ? -0.857 -4.039 -23.453 1 86.62 270 LEU A N 1
ATOM 1918 C CA . LEU A 1 270 ? -0.268 -5.266 -23.969 1 86.62 270 LEU A CA 1
ATOM 1919 C C . LEU A 1 270 ? 0.839 -4.949 -24.969 1 86.62 270 LEU A C 1
ATOM 1921 O O . LEU A 1 270 ? 1.938 -5.504 -24.891 1 86.62 270 LEU A O 1
ATOM 1925 N N . LEU A 1 271 ? 0.597 -4.035 -25.812 1 88.75 271 LEU A N 1
ATOM 1926 C CA . LEU A 1 271 ? 1.575 -3.686 -26.844 1 88.75 271 LEU A CA 1
ATOM 1927 C C . LEU A 1 271 ? 2.781 -2.986 -26.219 1 88.75 271 LEU A C 1
ATOM 1929 O O . LEU A 1 271 ? 3.922 -3.246 -26.609 1 88.75 271 LEU A O 1
ATOM 1933 N N . SER A 1 272 ? 2.549 -2.121 -25.266 1 90.56 272 SER A N 1
ATOM 1934 C CA . SER A 1 272 ? 3.635 -1.377 -24.641 1 90.56 272 SER A CA 1
ATOM 1935 C C . SER A 1 272 ? 4.578 -2.305 -23.891 1 90.56 272 SER A C 1
ATOM 1937 O O . SER A 1 272 ? 5.797 -2.148 -23.953 1 90.56 272 SER A O 1
ATOM 1939 N N . VAL A 1 273 ? 4.031 -3.273 -23.188 1 84.69 273 VAL A N 1
ATOM 1940 C CA . VAL A 1 273 ? 4.832 -4.125 -22.312 1 84.69 273 VAL A CA 1
ATOM 1941 C C . VAL A 1 273 ? 5.473 -5.246 -23.125 1 84.69 273 VAL A C 1
ATOM 1943 O O . VAL A 1 273 ? 6.66 -5.531 -22.984 1 84.69 273 VAL A O 1
ATOM 1946 N N . LEU A 1 274 ? 4.738 -5.848 -24.109 1 78.56 274 LEU A N 1
ATOM 1947 C CA . LEU A 1 274 ? 5.199 -7.047 -24.797 1 78.56 274 LEU A CA 1
ATOM 1948 C C . LEU A 1 274 ? 6.02 -6.688 -26.031 1 78.56 274 LEU A C 1
ATOM 1950 O O . LEU A 1 274 ? 6.938 -7.422 -26.406 1 78.56 274 LEU A O 1
ATOM 1954 N N . VAL A 1 275 ? 5.684 -5.559 -26.641 1 81.06 275 VAL A N 1
ATOM 1955 C CA . VAL A 1 275 ? 6.352 -5.203 -27.891 1 81.06 275 VAL A CA 1
ATOM 1956 C C . VAL A 1 275 ? 7.41 -4.137 -27.625 1 81.06 275 VAL A C 1
ATOM 1958 O O . VAL A 1 275 ? 8.562 -4.285 -28.031 1 81.06 275 VAL A O 1
ATOM 1961 N N . LEU A 1 276 ? 7.074 -3.105 -26.844 1 87.06 276 LEU A N 1
ATOM 1962 C CA . LEU A 1 276 ? 7.984 -1.981 -26.656 1 87.06 276 LEU A CA 1
ATOM 1963 C C . LEU A 1 276 ? 8.82 -2.17 -25.391 1 87.06 276 LEU A C 1
ATOM 1965 O O . LEU A 1 276 ? 9.711 -1.371 -25.109 1 87.06 276 LEU A O 1
ATOM 1969 N N . GLU A 1 277 ? 8.531 -3.152 -24.578 1 84.06 277 GLU A N 1
ATOM 1970 C CA . GLU A 1 277 ? 9.281 -3.514 -23.375 1 84.06 277 GLU A CA 1
ATOM 1971 C C . GLU A 1 277 ? 9.273 -2.379 -22.359 1 84.06 277 GLU A C 1
ATOM 1973 O O . GLU A 1 277 ? 10.289 -2.115 -21.703 1 84.06 277 GLU A O 1
ATOM 1978 N N . VAL A 1 278 ? 8.172 -1.677 -22.359 1 89.62 278 VAL A N 1
ATOM 1979 C CA . VAL A 1 278 ? 7.965 -0.664 -21.328 1 89.62 278 VAL A CA 1
ATOM 1980 C C . VAL A 1 278 ? 7.773 -1.337 -19.969 1 89.62 278 VAL A C 1
ATOM 1982 O O . VAL A 1 278 ? 7.176 -2.41 -19.875 1 89.62 278 VAL A O 1
ATOM 1985 N N . PRO A 1 279 ? 8.422 -0.747 -18.953 1 89.44 279 PRO A N 1
ATOM 1986 C CA . PRO A 1 279 ? 8.219 -1.327 -17.625 1 89.44 279 PRO A CA 1
ATOM 1987 C C . PRO A 1 279 ? 6.746 -1.485 -17.266 1 89.44 279 PRO A C 1
ATOM 1989 O O . PRO A 1 279 ? 5.996 -0.505 -17.266 1 89.44 279 PRO A O 1
ATOM 1992 N N . ILE A 1 280 ? 6.41 -2.711 -16.938 1 85.69 280 ILE A N 1
ATOM 1993 C CA . ILE A 1 280 ? 5.004 -3.051 -16.75 1 85.69 280 ILE A CA 1
ATOM 1994 C C . ILE A 1 280 ? 4.445 -2.266 -15.562 1 85.69 280 ILE A C 1
ATOM 1996 O O . ILE A 1 280 ? 3.277 -1.869 -15.562 1 85.69 280 ILE A O 1
ATOM 2000 N N . SER A 1 281 ? 5.238 -2.086 -14.461 1 90.88 281 SER A N 1
ATOM 2001 C CA . SER A 1 281 ? 4.781 -1.37 -13.281 1 90.88 281 SER A CA 1
ATOM 2002 C C . SER A 1 281 ? 4.285 0.028 -13.633 1 90.88 281 SER A C 1
ATOM 2004 O O . SER A 1 281 ? 3.143 0.383 -13.336 1 90.88 281 SER A O 1
ATOM 2006 N N . LEU A 1 282 ? 5.066 0.775 -14.367 1 94.19 282 LEU A N 1
ATOM 2007 C CA . LEU A 1 282 ? 4.746 2.158 -14.703 1 94.19 282 LEU A CA 1
ATOM 2008 C C . LEU A 1 282 ? 3.713 2.217 -15.82 1 94.19 282 LEU A C 1
ATOM 2010 O O . LEU A 1 282 ? 2.865 3.111 -15.844 1 94.19 282 LEU A O 1
ATOM 2014 N N . ALA A 1 283 ? 3.766 1.266 -16.766 1 92.69 283 ALA A N 1
ATOM 2015 C CA . ALA A 1 283 ? 2.795 1.209 -17.859 1 92.69 283 ALA A CA 1
ATOM 2016 C C . ALA A 1 283 ? 1.385 0.971 -17.328 1 92.69 283 ALA A C 1
ATOM 2018 O O . ALA A 1 283 ? 0.428 1.609 -17.766 1 92.69 283 ALA A O 1
ATOM 2019 N N . SER A 1 284 ? 1.301 0.03 -16.438 1 92.25 284 SER A N 1
ATOM 2020 C CA . SER A 1 284 ? -0.013 -0.291 -15.891 1 92.25 284 SER A CA 1
ATOM 2021 C C . SER A 1 284 ? -0.579 0.878 -15.086 1 92.25 284 SER A C 1
ATOM 2023 O O . SER A 1 284 ? -1.778 1.156 -15.148 1 92.25 284 SER A O 1
ATOM 2025 N N . ILE A 1 285 ? 0.222 1.586 -14.344 1 94.88 285 ILE A N 1
ATOM 2026 C CA . ILE A 1 285 ? -0.212 2.77 -13.609 1 94.88 285 ILE A CA 1
ATOM 2027 C C . ILE A 1 285 ? -0.66 3.85 -14.594 1 94.88 285 ILE A C 1
ATOM 2029 O O . ILE A 1 285 ? -1.686 4.5 -14.383 1 94.88 285 ILE A O 1
ATOM 2033 N N . THR A 1 286 ? 0.051 4.059 -15.648 1 96.12 286 THR A N 1
ATOM 2034 C CA . THR A 1 286 ? -0.241 5.09 -16.641 1 96.12 286 THR A CA 1
ATOM 2035 C C . THR A 1 286 ? -1.597 4.844 -17.297 1 96.12 286 THR A C 1
ATOM 2037 O O . THR A 1 286 ? -2.408 5.766 -17.406 1 96.12 286 THR A O 1
ATOM 2040 N N . VAL A 1 287 ? -1.801 3.615 -17.734 1 95.12 287 VAL A N 1
ATOM 2041 C CA . VAL A 1 287 ? -3.092 3.342 -18.359 1 95.12 287 VAL A CA 1
ATOM 2042 C C . VAL A 1 287 ? -4.203 3.467 -17.312 1 95.12 287 VAL A C 1
ATOM 2044 O O . VAL A 1 287 ? -5.316 3.887 -17.641 1 95.12 287 VAL A O 1
ATOM 2047 N N . GLY A 1 288 ? -3.924 3.094 -16.094 1 94.94 288 GLY A N 1
ATOM 2048 C CA . GLY A 1 288 ? -4.887 3.326 -15.023 1 94.94 288 GLY A CA 1
ATOM 2049 C C . GLY A 1 288 ? -5.234 4.793 -14.844 1 94.94 288 GLY A C 1
ATOM 2050 O O . GLY A 1 288 ? -6.41 5.148 -14.727 1 94.94 288 GLY A O 1
ATOM 2051 N N . VAL A 1 289 ? -4.262 5.652 -14.805 1 95.88 289 VAL A N 1
ATOM 2052 C CA . VAL A 1 289 ? -4.473 7.09 -14.656 1 95.88 289 VAL A CA 1
ATOM 2053 C C . VAL A 1 289 ? -5.258 7.621 -15.859 1 95.88 289 VAL A C 1
ATOM 2055 O O . VAL A 1 289 ? -6.156 8.453 -15.695 1 95.88 289 VAL A O 1
ATOM 2058 N N . LEU A 1 290 ? -4.934 7.191 -17.031 1 96.19 290 LEU A N 1
ATOM 2059 C CA . LEU A 1 290 ? -5.668 7.609 -18.234 1 96.19 290 LEU A CA 1
ATOM 2060 C C . LEU A 1 290 ? -7.141 7.242 -18.109 1 96.19 290 LEU A C 1
ATOM 2062 O O . LEU A 1 290 ? -8.016 8.047 -18.438 1 96.19 290 LEU A O 1
ATOM 2066 N N . LEU A 1 291 ? -7.383 6.027 -17.641 1 94.81 291 LEU A N 1
ATOM 2067 C CA . LEU A 1 291 ? -8.766 5.59 -17.484 1 94.81 291 LEU A CA 1
ATOM 2068 C C . LEU A 1 291 ? -9.469 6.406 -16.406 1 94.81 291 LEU A C 1
ATOM 2070 O O . LEU A 1 291 ? -10.672 6.652 -16.5 1 94.81 291 LEU A O 1
ATOM 2074 N N . SER A 1 292 ? -8.742 6.836 -15.438 1 92.94 292 SER A N 1
ATOM 2075 C CA . SER A 1 292 ? -9.297 7.562 -14.305 1 92.94 292 SER A CA 1
ATOM 2076 C C . SER A 1 292 ? -9.938 8.875 -14.742 1 92.94 292 SER A C 1
ATOM 2078 O O . SER A 1 292 ? -10.844 9.383 -14.078 1 92.94 292 SER A O 1
ATOM 2080 N N . PHE A 1 293 ? -9.578 9.398 -15.852 1 92.81 293 PHE A N 1
ATOM 2081 C CA . PHE A 1 293 ? -10.133 10.656 -16.344 1 92.81 293 PHE A CA 1
ATOM 2082 C C . PHE A 1 293 ? -11.602 10.484 -16.734 1 92.81 293 PHE A C 1
ATOM 2084 O O . PHE A 1 293 ? -12.367 11.445 -16.734 1 92.81 293 PHE A O 1
ATOM 2091 N N . TRP A 1 294 ? -12.008 9.281 -16.969 1 91.25 294 TRP A N 1
ATOM 2092 C CA . TRP A 1 294 ? -13.406 9 -17.281 1 91.25 294 TRP A CA 1
ATOM 2093 C C . TRP A 1 294 ? -14.188 8.633 -16.031 1 91.25 294 TRP A C 1
ATOM 2095 O O . TRP A 1 294 ? -15.406 8.5 -16.062 1 91.25 294 TRP A O 1
ATOM 2105 N N . ARG A 1 295 ? -13.477 8.508 -14.938 1 89.06 295 ARG A N 1
ATOM 2106 C CA . ARG A 1 295 ? -14.109 8.102 -13.688 1 89.06 295 ARG A CA 1
ATOM 2107 C C . ARG A 1 295 ? -13.648 8.969 -12.523 1 89.06 295 ARG A C 1
ATOM 2109 O O . ARG A 1 295 ? -13.312 8.461 -11.453 1 89.06 295 ARG A O 1
ATOM 2116 N N . LEU A 1 296 ? -13.695 10.227 -12.703 1 82.94 296 LEU A N 1
ATOM 2117 C CA . LEU A 1 296 ? -13.102 11.188 -11.781 1 82.94 296 LEU A CA 1
ATOM 2118 C C . LEU A 1 296 ? -13.805 11.156 -10.43 1 82.94 296 LEU A C 1
ATOM 2120 O O . LEU A 1 296 ? -13.156 11.195 -9.383 1 82.94 296 LEU A O 1
ATOM 2124 N N . PRO A 1 297 ? -15.07 10.914 -10.422 1 82.44 297 PRO A N 1
ATOM 2125 C CA . PRO A 1 297 ? -15.734 10.93 -9.117 1 82.44 297 PRO A CA 1
ATOM 2126 C C . PRO A 1 297 ? -15.469 9.672 -8.297 1 82.44 297 PRO A C 1
ATOM 2128 O O . PRO A 1 297 ? -15.719 9.656 -7.086 1 82.44 297 PRO A O 1
ATOM 2131 N N . HIS A 1 298 ? -14.852 8.703 -8.922 1 85.94 298 HIS A N 1
ATOM 2132 C CA . HIS A 1 298 ? -14.711 7.414 -8.258 1 85.94 298 HIS A CA 1
ATOM 2133 C C . HIS A 1 298 ? -13.25 7.105 -7.949 1 85.94 298 HIS A C 1
ATOM 2135 O O . HIS A 1 298 ? -12.844 5.941 -7.953 1 85.94 298 HIS A O 1
ATOM 2141 N N . GLN A 1 299 ? -12.531 8.125 -7.711 1 88.69 299 GLN A N 1
ATOM 2142 C CA . GLN A 1 299 ? -11.102 7.914 -7.531 1 88.69 299 GLN A CA 1
ATOM 2143 C C . GLN A 1 299 ? -10.805 7.242 -6.195 1 88.69 299 GLN A C 1
ATOM 2145 O O . GLN A 1 299 ? -9.891 6.422 -6.094 1 88.69 299 GLN A O 1
ATOM 2150 N N . LYS A 1 300 ? -11.508 7.57 -5.199 1 87.25 300 LYS A N 1
ATOM 2151 C CA . LYS A 1 300 ? -11.32 6.922 -3.904 1 87.25 300 LYS A CA 1
ATOM 2152 C C . LYS A 1 300 ? -11.617 5.426 -3.992 1 87.25 300 LYS A C 1
ATOM 2154 O O . LYS A 1 300 ? -10.883 4.609 -3.439 1 87.25 300 LYS A O 1
ATOM 2159 N N . GLU A 1 301 ? -12.625 5.129 -4.734 1 90.5 301 GLU A N 1
ATOM 2160 C CA . GLU A 1 301 ? -12.984 3.727 -4.938 1 90.5 301 GLU A CA 1
ATOM 2161 C C . GLU A 1 301 ? -11.922 2.998 -5.754 1 90.5 301 GLU A C 1
ATOM 2163 O O . GLU A 1 301 ? -11.641 1.822 -5.516 1 90.5 301 GLU A O 1
ATOM 2168 N N . ALA A 1 302 ? -11.445 3.705 -6.688 1 91.69 302 ALA A N 1
ATOM 2169 C CA . ALA A 1 302 ? -10.414 3.117 -7.535 1 91.69 302 ALA A CA 1
ATOM 2170 C C . ALA A 1 302 ? -9.172 2.758 -6.723 1 91.69 302 ALA A C 1
ATOM 2172 O O . ALA A 1 302 ? -8.586 1.69 -6.918 1 91.69 302 ALA A O 1
ATOM 2173 N N . ILE A 1 303 ? -8.773 3.578 -5.844 1 92.38 303 ILE A N 1
ATOM 2174 C CA . ILE A 1 303 ? -7.609 3.334 -5 1 92.38 303 ILE A CA 1
ATOM 2175 C C . ILE A 1 303 ? -7.918 2.215 -4.008 1 92.38 303 ILE A C 1
ATOM 2177 O O . ILE A 1 303 ? -7.062 1.372 -3.729 1 92.38 303 ILE A O 1
ATOM 2181 N N . ALA A 1 304 ? -9.109 2.203 -3.557 1 89.06 304 ALA A N 1
ATOM 2182 C CA . ALA A 1 304 ? -9.531 1.168 -2.615 1 89.06 304 ALA A CA 1
ATOM 2183 C C . ALA A 1 304 ? -9.555 -0.204 -3.285 1 89.06 304 ALA A C 1
ATOM 2185 O O . ALA A 1 304 ? -9.414 -1.229 -2.615 1 89.06 304 ALA A O 1
ATOM 2186 N N . ALA A 1 305 ? -9.68 -0.244 -4.586 1 87.38 305 ALA A N 1
ATOM 2187 C CA . ALA A 1 305 ? -9.789 -1.498 -5.328 1 87.38 305 ALA A CA 1
ATOM 2188 C C . ALA A 1 305 ? -8.414 -2.141 -5.516 1 87.38 305 ALA A C 1
ATOM 2190 O O . ALA A 1 305 ? -8.32 -3.316 -5.879 1 87.38 305 ALA A O 1
ATOM 2191 N N . ILE A 1 306 ? -7.395 -1.396 -5.25 1 90.94 306 ILE A N 1
ATOM 2192 C CA . ILE A 1 306 ? -6.043 -1.941 -5.32 1 90.94 306 ILE A CA 1
ATOM 2193 C C . ILE A 1 306 ? -5.879 -3.043 -4.273 1 90.94 306 ILE A C 1
ATOM 2195 O O . ILE A 1 306 ? -6.379 -2.926 -3.154 1 90.94 306 ILE A O 1
ATOM 2199 N N . SER A 1 307 ? -5.215 -4.141 -4.664 1 88.44 307 SER A N 1
ATOM 2200 C CA . SER A 1 307 ? -4.977 -5.246 -3.742 1 88.44 307 SER A CA 1
ATOM 2201 C C . SER A 1 307 ? -3.879 -4.906 -2.742 1 88.44 307 SER A C 1
ATOM 2203 O O . SER A 1 307 ? -2.789 -5.477 -2.789 1 88.44 307 SER A O 1
ATOM 2205 N N . TRP A 1 308 ? -4.203 -4.172 -1.77 1 91.12 308 TRP A N 1
ATOM 2206 C CA . TRP A 1 308 ? -3.24 -3.703 -0.776 1 91.12 308 TRP A CA 1
ATOM 2207 C C . TRP A 1 308 ? -2.723 -4.863 0.07 1 91.12 308 TRP A C 1
ATOM 2209 O O . TRP A 1 308 ? -1.544 -4.898 0.427 1 91.12 308 TRP A O 1
ATOM 2219 N N . PRO A 1 309 ? -3.578 -5.863 0.43 1 90.06 309 PRO A N 1
ATOM 2220 C CA . PRO A 1 309 ? -3.064 -7.02 1.167 1 90.06 309 PRO A CA 1
ATOM 2221 C C . PRO A 1 309 ? -1.947 -7.746 0.421 1 90.06 309 PRO A C 1
ATOM 2223 O O . PRO A 1 309 ? -0.965 -8.172 1.035 1 90.06 309 PRO A O 1
ATOM 2226 N N . THR A 1 310 ? -2.09 -7.801 -0.874 1 86.06 310 THR A N 1
ATOM 2227 C CA . THR A 1 310 ? -1.067 -8.461 -1.681 1 86.06 310 THR A CA 1
ATOM 2228 C C . THR A 1 310 ? 0.2 -7.613 -1.745 1 86.06 310 THR A C 1
ATOM 2230 O O . THR A 1 310 ? 1.312 -8.141 -1.723 1 86.06 310 THR A O 1
ATOM 2233 N N . VAL A 1 311 ? 0.018 -6.328 -1.866 1 91.69 311 VAL A N 1
ATOM 2234 C CA . VAL A 1 311 ? 1.145 -5.398 -1.868 1 91.69 311 VAL A CA 1
ATOM 2235 C C . VAL A 1 311 ? 1.966 -5.582 -0.594 1 91.69 311 VAL A C 1
ATOM 2237 O O . VAL A 1 311 ? 3.193 -5.695 -0.65 1 91.69 311 VAL A O 1
ATOM 2240 N N . LEU A 1 312 ? 1.317 -5.633 0.551 1 93.56 312 LEU A N 1
ATOM 2241 C CA . LEU A 1 312 ? 1.982 -5.793 1.84 1 93.56 312 LEU A CA 1
ATOM 2242 C C . LEU A 1 312 ? 2.629 -7.168 1.949 1 93.56 312 LEU A C 1
ATOM 2244 O O . LEU A 1 312 ? 3.748 -7.297 2.453 1 93.56 312 LEU A O 1
ATOM 2248 N N . LEU A 1 313 ? 1.893 -8.156 1.45 1 87.31 313 LEU A N 1
ATOM 2249 C CA . LEU A 1 313 ? 2.381 -9.531 1.499 1 87.31 313 LEU A CA 1
ATOM 2250 C C . LEU A 1 313 ? 3.699 -9.664 0.745 1 87.31 313 LEU A C 1
ATOM 2252 O O . LEU A 1 313 ? 4.695 -10.133 1.306 1 87.31 313 LEU A O 1
ATOM 2256 N N . VAL A 1 314 ? 3.74 -9.203 -0.475 1 85.88 314 VAL A N 1
ATOM 2257 C CA . VAL A 1 314 ? 4.91 -9.344 -1.332 1 85.88 314 VAL A CA 1
ATOM 2258 C C . VAL A 1 314 ? 6.035 -8.438 -0.828 1 85.88 314 VAL A C 1
ATOM 2260 O O . VAL A 1 314 ? 7.188 -8.867 -0.727 1 85.88 314 VAL A O 1
ATOM 2263 N N . GLY A 1 315 ? 5.688 -7.199 -0.532 1 92.62 315 GLY A N 1
ATOM 2264 C CA . GLY A 1 315 ? 6.68 -6.273 -0.004 1 92.62 315 GLY A CA 1
ATOM 2265 C C . GLY A 1 315 ? 7.359 -6.781 1.252 1 92.62 315 GLY A C 1
ATOM 2266 O O . GLY A 1 315 ? 8.586 -6.695 1.378 1 92.62 315 GLY A O 1
ATOM 2267 N N . GLY A 1 316 ? 6.629 -7.32 2.211 1 93.5 316 GLY A N 1
ATOM 2268 C CA . GLY A 1 316 ? 7.172 -7.793 3.475 1 93.5 316 GLY A CA 1
ATOM 2269 C C . GLY A 1 316 ? 7.945 -9.094 3.34 1 93.5 316 GLY A C 1
ATOM 2270 O O . GLY A 1 316 ? 9.039 -9.227 3.893 1 93.5 316 GLY A O 1
ATOM 2271 N N . MET A 1 317 ? 7.418 -10.008 2.559 1 88.75 317 MET A N 1
ATOM 2272 C CA . MET A 1 317 ? 8.039 -11.328 2.443 1 88.75 317 MET A CA 1
ATOM 2273 C C . MET A 1 317 ? 9.359 -11.242 1.679 1 88.75 317 MET A C 1
ATOM 2275 O O . MET A 1 317 ? 10.344 -11.867 2.062 1 88.75 317 MET A O 1
ATOM 2279 N N . VAL A 1 318 ? 9.375 -10.5 0.593 1 86.38 318 VAL A N 1
ATOM 2280 C CA . VAL A 1 318 ? 10.602 -10.367 -0.193 1 86.38 318 VAL A CA 1
ATOM 2281 C C . VAL A 1 318 ? 11.664 -9.633 0.625 1 86.38 318 VAL A C 1
ATOM 2283 O O . VAL A 1 318 ? 12.844 -9.961 0.545 1 86.38 318 VAL A O 1
ATOM 2286 N N . THR A 1 319 ? 11.219 -8.648 1.395 1 91.94 319 THR A N 1
ATOM 2287 C CA . THR A 1 319 ? 12.148 -7.922 2.25 1 91.94 319 THR A CA 1
ATOM 2288 C C . THR A 1 319 ? 12.766 -8.852 3.289 1 91.94 319 THR A C 1
ATOM 2290 O O . THR A 1 319 ? 13.977 -8.82 3.518 1 91.94 319 THR A O 1
ATOM 2293 N N . TYR A 1 320 ? 11.969 -9.688 3.957 1 92.81 320 TYR A N 1
ATOM 2294 C CA . TYR A 1 320 ? 12.484 -10.617 4.957 1 92.81 320 TYR A CA 1
ATOM 2295 C C . TYR A 1 320 ? 13.406 -11.648 4.316 1 92.81 320 TYR A C 1
ATOM 2297 O O . TYR A 1 320 ? 14.43 -12.016 4.895 1 92.81 320 TYR A O 1
ATOM 2305 N N . MET A 1 321 ? 13.078 -12.094 3.127 1 86.38 321 MET A N 1
ATOM 2306 C CA . MET A 1 321 ? 13.922 -13.047 2.412 1 86.38 321 MET A CA 1
ATOM 2307 C C . MET A 1 321 ? 15.266 -12.422 2.057 1 86.38 321 MET A C 1
ATOM 2309 O O . MET A 1 321 ? 16.297 -13.109 2.039 1 86.38 321 MET A O 1
ATOM 2313 N N . GLY A 1 322 ? 15.211 -11.125 1.768 1 87.12 322 GLY A N 1
ATOM 2314 C CA . GLY A 1 322 ? 16.453 -10.406 1.564 1 87.12 322 GLY A CA 1
ATOM 2315 C C . GLY A 1 322 ? 17.375 -10.461 2.766 1 87.12 322 GLY A C 1
ATOM 2316 O O . GLY A 1 322 ? 18.594 -10.625 2.613 1 87.12 322 GLY A O 1
ATOM 2317 N N . VAL A 1 323 ? 16.812 -10.359 3.963 1 90.44 323 VAL A N 1
ATOM 2318 C CA . VAL A 1 323 ? 17.578 -10.453 5.195 1 90.44 323 VAL A CA 1
ATOM 2319 C C . VAL A 1 323 ? 18.141 -11.867 5.344 1 90.44 323 VAL A C 1
ATOM 2321 O O . VAL A 1 323 ? 19.312 -12.047 5.711 1 90.44 323 VAL A O 1
ATOM 2324 N N . LEU A 1 324 ? 17.328 -12.859 5.09 1 87.5 324 LEU A N 1
ATOM 2325 C CA . LEU A 1 324 ? 17.766 -14.25 5.188 1 87.5 324 LEU A CA 1
ATOM 2326 C C . LEU A 1 324 ? 18.922 -14.531 4.234 1 87.5 324 LEU A C 1
ATOM 2328 O O . LEU A 1 324 ? 19.859 -15.258 4.578 1 87.5 324 LEU A O 1
ATOM 2332 N N . GLN A 1 325 ? 18.875 -13.961 3.09 1 83.19 325 GLN A N 1
ATOM 2333 C CA . GLN A 1 325 ? 19.938 -14.125 2.115 1 83.19 325 GLN A CA 1
ATOM 2334 C C . GLN A 1 325 ? 21.219 -13.43 2.582 1 83.19 325 GLN A C 1
ATOM 2336 O O . GLN A 1 325 ? 22.312 -13.977 2.434 1 83.19 325 GLN A O 1
ATOM 2341 N N . GLU A 1 326 ? 21.047 -12.289 3.098 1 85.5 326 GLU A N 1
ATOM 2342 C CA . GLU A 1 326 ? 22.203 -11.5 3.531 1 85.5 326 GLU A CA 1
ATOM 2343 C C . GLU A 1 326 ? 22.969 -12.203 4.652 1 85.5 326 GLU A C 1
ATOM 2345 O O . GLU A 1 326 ? 24.188 -12.125 4.723 1 85.5 326 GLU A O 1
ATOM 2350 N N . ILE A 1 327 ? 22.219 -12.953 5.469 1 88.38 327 ILE A N 1
ATOM 2351 C CA . ILE A 1 327 ? 22.891 -13.547 6.621 1 88.38 327 ILE A CA 1
ATOM 2352 C C . ILE A 1 327 ? 23.312 -14.984 6.293 1 88.38 327 ILE A C 1
ATOM 2354 O O . ILE A 1 327 ? 23.891 -15.672 7.133 1 88.38 327 ILE A O 1
ATOM 2358 N N . GLY A 1 328 ? 22.938 -15.438 5.109 1 81.75 328 GLY A N 1
ATOM 2359 C CA . GLY A 1 328 ? 23.375 -16.75 4.656 1 81.75 328 GLY A CA 1
ATOM 2360 C C . GLY A 1 328 ? 22.438 -17.859 5.066 1 81.75 328 GLY A C 1
ATOM 2361 O O . GLY A 1 328 ? 22.797 -19.047 4.984 1 81.75 328 GLY A O 1
ATOM 2362 N N . ALA A 1 329 ? 21.344 -17.5 5.559 1 81 329 ALA A N 1
ATOM 2363 C CA . ALA A 1 329 ? 20.391 -18.516 5.988 1 81 329 ALA A CA 1
ATOM 2364 C C . ALA A 1 329 ? 19.906 -19.359 4.809 1 81 329 ALA A C 1
ATOM 2366 O O . ALA A 1 329 ? 19.703 -20.562 4.941 1 81 329 ALA A O 1
ATOM 2367 N N . VAL A 1 330 ? 19.781 -18.812 3.697 1 75.5 330 VAL A N 1
ATOM 2368 C CA . VAL A 1 330 ? 19.328 -19.516 2.504 1 75.5 330 VAL A CA 1
ATOM 2369 C C . VAL A 1 330 ? 20.391 -20.516 2.057 1 75.5 330 VAL A C 1
ATOM 2371 O O . VAL A 1 330 ? 20.047 -21.625 1.65 1 75.5 330 VAL A O 1
ATOM 2374 N N . ASP A 1 331 ? 21.578 -20.078 2.225 1 73.62 331 ASP A N 1
ATOM 2375 C CA . ASP A 1 331 ? 22.688 -20.969 1.882 1 73.62 331 ASP A CA 1
ATOM 2376 C C . ASP A 1 331 ? 22.734 -22.188 2.811 1 73.62 331 ASP A C 1
ATOM 2378 O O . ASP A 1 331 ? 23.016 -23.297 2.373 1 73.62 331 ASP A O 1
ATOM 2382 N N . GLN A 1 332 ? 22.438 -21.906 4.027 1 75.62 332 GLN A N 1
ATOM 2383 C CA . GLN A 1 332 ? 22.438 -23 4.992 1 75.62 332 GLN A CA 1
ATOM 2384 C C . GLN A 1 332 ? 21.328 -24 4.684 1 75.62 332 GLN A C 1
ATOM 2386 O O . GLN A 1 332 ? 21.516 -25.219 4.812 1 75.62 332 GLN A O 1
ATOM 2391 N N . LEU A 1 333 ? 20.234 -23.516 4.336 1 71.31 333 LEU A N 1
ATOM 2392 C CA . LEU A 1 333 ? 19.125 -24.391 3.965 1 71.31 333 LEU A CA 1
ATOM 2393 C C . LEU A 1 333 ? 19.453 -25.188 2.707 1 71.31 333 LEU A C 1
ATOM 2395 O O . LEU A 1 333 ? 19.094 -26.359 2.607 1 71.31 333 LEU A O 1
ATOM 2399 N N . SER A 1 334 ? 20.047 -24.516 1.823 1 65.56 334 SER A N 1
ATOM 2400 C CA . SER A 1 334 ? 20.453 -25.172 0.576 1 65.56 334 SER A CA 1
ATOM 2401 C C . SER A 1 334 ? 21.453 -26.297 0.83 1 65.56 334 SER A C 1
ATOM 2403 O O . SER A 1 334 ? 21.344 -27.359 0.225 1 65.56 334 SER A O 1
ATOM 2405 N N . SER A 1 335 ? 22.391 -25.969 1.638 1 69.62 335 SER A N 1
ATOM 2406 C CA . SER A 1 335 ? 23.391 -26.969 1.962 1 69.62 335 SER A CA 1
ATOM 2407 C C . SER A 1 335 ? 22.781 -28.156 2.688 1 69.62 335 SER A C 1
ATOM 2409 O O . SER A 1 335 ? 23.156 -29.312 2.445 1 69.62 335 SER A O 1
ATOM 2411 N N . ALA A 1 336 ? 21.844 -27.812 3.498 1 70.81 336 ALA A N 1
ATOM 2412 C CA . ALA A 1 336 ? 21.156 -28.891 4.207 1 70.81 336 ALA A CA 1
ATOM 2413 C C . ALA A 1 336 ? 20.344 -29.75 3.242 1 70.81 336 ALA A C 1
ATOM 2415 O O . ALA A 1 336 ? 20.25 -30.969 3.41 1 70.81 336 ALA A O 1
ATOM 2416 N N . ALA A 1 337 ? 19.797 -29.141 2.221 1 67.56 337 ALA A N 1
ATOM 2417 C CA . ALA A 1 337 ? 19 -29.844 1.22 1 67.56 337 ALA A CA 1
ATOM 2418 C C . ALA A 1 337 ? 19.891 -30.734 0.355 1 67.56 337 ALA A C 1
ATOM 2420 O O . ALA A 1 337 ? 19.516 -31.875 0.052 1 67.56 337 ALA A O 1
ATOM 2421 N N . ILE A 1 338 ? 20.984 -30.203 0.035 1 65.31 338 ILE A N 1
ATOM 2422 C CA . ILE A 1 338 ? 21.906 -30.953 -0.815 1 65.31 338 ILE A CA 1
ATOM 2423 C C . ILE A 1 338 ? 22.484 -32.125 -0.033 1 65.31 338 ILE A C 1
ATOM 2425 O O . ILE A 1 338 ? 22.766 -33.188 -0.604 1 65.31 338 ILE A O 1
ATOM 2429 N N . ALA A 1 339 ? 22.562 -31.812 1.235 1 68.06 339 ALA A N 1
ATOM 2430 C CA . ALA A 1 339 ? 23.094 -32.906 2.047 1 68.06 339 ALA A CA 1
ATOM 2431 C C . ALA A 1 339 ? 22.156 -34.094 2.037 1 68.06 339 ALA A C 1
ATOM 2433 O O . ALA A 1 339 ? 22.578 -35.25 2.246 1 68.06 339 ALA A O 1
ATOM 2434 N N . VAL A 1 340 ? 20.953 -33.844 1.859 1 68 340 VAL A N 1
ATOM 2435 C CA . VAL A 1 340 ? 19.953 -34.906 1.864 1 68 340 VAL A CA 1
ATOM 2436 C C . VAL A 1 340 ? 20.109 -35.75 0.606 1 68 340 VAL A C 1
ATOM 2438 O O . VAL A 1 340 ? 19.906 -36.969 0.643 1 68 340 VAL A O 1
ATOM 2441 N N . GLY A 1 341 ? 20.422 -35.156 -0.49 1 72.69 341 GLY A N 1
ATOM 2442 C CA . GLY A 1 341 ? 20.547 -35.938 -1.701 1 72.69 341 GLY A CA 1
ATOM 2443 C C . GLY A 1 341 ? 20.906 -35.125 -2.924 1 72.69 341 GLY A C 1
ATOM 2444 O O . GLY A 1 341 ? 21.531 -34.062 -2.805 1 72.69 341 GLY A O 1
ATOM 2445 N N . SER A 1 342 ? 20.625 -35.75 -4.062 1 84.38 342 SER A N 1
ATOM 2446 C CA . SER A 1 342 ? 20.891 -35.125 -5.363 1 84.38 342 SER A CA 1
ATOM 2447 C C . SER A 1 342 ? 20.047 -33.875 -5.578 1 84.38 342 SER A C 1
ATOM 2449 O O . SER A 1 342 ? 18.938 -33.781 -5.031 1 84.38 342 SER A O 1
ATOM 2451 N N . PRO A 1 343 ? 20.578 -32.906 -6.262 1 86 343 PRO A N 1
ATOM 2452 C CA . PRO A 1 343 ? 19.844 -31.688 -6.566 1 86 343 PRO A CA 1
ATOM 2453 C C . PRO A 1 343 ? 18.438 -31.953 -7.117 1 86 343 PRO A C 1
ATOM 2455 O O . PRO A 1 343 ? 17.516 -31.203 -6.844 1 86 343 PRO A O 1
ATOM 2458 N N . ILE A 1 344 ? 18.297 -33 -7.793 1 89.75 344 ILE A N 1
ATOM 2459 C CA . ILE A 1 344 ? 17 -33.375 -8.367 1 89.75 344 ILE A CA 1
ATOM 2460 C C . ILE A 1 344 ? 16.016 -33.719 -7.254 1 89.75 344 ILE A C 1
ATOM 2462 O O . ILE A 1 344 ? 14.844 -33.344 -7.32 1 89.75 344 ILE A O 1
ATOM 2466 N N . LEU A 1 345 ? 16.453 -34.344 -6.242 1 89 345 LEU A N 1
ATOM 2467 C CA . LEU A 1 345 ? 15.609 -34.719 -5.109 1 89 345 LEU A CA 1
ATOM 2468 C C . LEU A 1 345 ? 15.242 -33.469 -4.285 1 89 345 LEU A C 1
ATOM 2470 O O . LEU A 1 345 ? 14.133 -33.406 -3.758 1 89 345 LEU A O 1
ATOM 2474 N N . VAL A 1 346 ? 16.219 -32.656 -4.184 1 87.19 346 VAL A N 1
ATOM 2475 C CA . VAL A 1 346 ? 15.953 -31.422 -3.439 1 87.19 346 VAL A CA 1
ATOM 2476 C C . VAL A 1 346 ? 14.867 -30.625 -4.141 1 87.19 346 VAL A C 1
ATOM 2478 O O . VAL A 1 346 ? 14 -30.031 -3.484 1 87.19 346 VAL A O 1
ATOM 2481 N N . ALA A 1 347 ? 14.945 -30.562 -5.406 1 90.44 347 ALA A N 1
ATOM 2482 C CA . ALA A 1 347 ? 13.914 -29.875 -6.18 1 90.44 347 ALA A CA 1
ATOM 2483 C C . ALA A 1 347 ? 12.539 -30.484 -5.914 1 90.44 347 ALA A C 1
ATOM 2485 O O . ALA A 1 347 ? 11.547 -29.75 -5.812 1 90.44 347 ALA A O 1
ATOM 2486 N N . LEU A 1 348 ? 12.508 -31.766 -5.809 1 91.44 348 LEU A N 1
ATOM 2487 C CA . LEU A 1 348 ? 11.25 -32.438 -5.516 1 91.4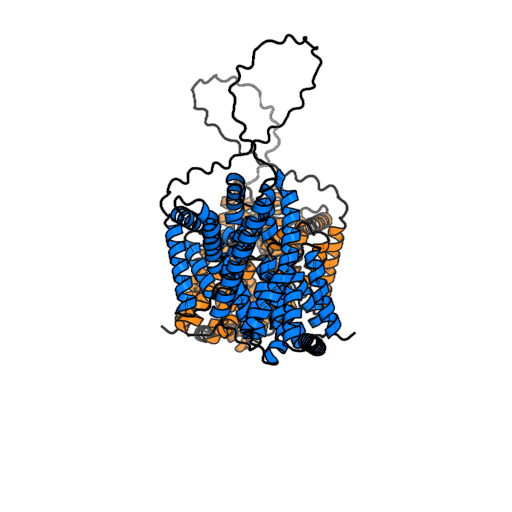4 348 LEU A CA 1
ATOM 2488 C C . LEU A 1 348 ? 10.75 -32.094 -4.121 1 91.44 348 LEU A C 1
ATOM 2490 O O . LEU A 1 348 ? 9.562 -31.828 -3.934 1 91.44 348 LEU A O 1
ATOM 2494 N N . LEU A 1 349 ? 11.594 -32.094 -3.193 1 87 349 LEU A N 1
ATOM 2495 C CA . LEU A 1 349 ? 11.242 -31.781 -1.816 1 87 349 LEU A CA 1
ATOM 2496 C C . LEU A 1 349 ? 10.734 -30.344 -1.707 1 87 349 LEU A C 1
ATOM 2498 O O . LEU A 1 349 ? 9.773 -30.078 -0.976 1 87 349 LEU A O 1
ATOM 2502 N N . LEU A 1 350 ? 11.406 -29.453 -2.432 1 88.06 350 LEU A N 1
ATOM 2503 C CA . LEU A 1 350 ? 10.969 -28.062 -2.443 1 88.06 350 LEU A CA 1
ATOM 2504 C C . LEU A 1 350 ? 9.578 -27.938 -3.061 1 88.06 350 LEU A C 1
ATOM 2506 O O . LEU A 1 350 ? 8.75 -27.156 -2.588 1 88.06 350 LEU A O 1
ATOM 2510 N N . SER A 1 351 ? 9.352 -28.672 -4.043 1 92.25 351 SER A N 1
ATOM 2511 C CA . SER A 1 351 ? 8.039 -28.641 -4.691 1 92.25 351 SER A CA 1
ATOM 2512 C C . SER A 1 351 ? 6.953 -29.172 -3.766 1 92.25 351 SER A C 1
ATOM 2514 O O . SER A 1 351 ? 5.844 -28.625 -3.734 1 92.25 351 SER A O 1
ATOM 2516 N N . PHE A 1 352 ? 7.246 -30.219 -3.037 1 90.5 352 PHE A N 1
ATOM 2517 C CA . PHE A 1 352 ? 6.301 -30.75 -2.059 1 90.5 352 PHE A CA 1
ATOM 2518 C C . PHE A 1 352 ? 6.047 -29.734 -0.95 1 90.5 352 PHE A C 1
ATOM 2520 O O . PHE A 1 352 ? 4.906 -29.531 -0.529 1 90.5 352 PHE A O 1
ATOM 2527 N N . ALA A 1 353 ? 7.105 -29.156 -0.519 1 85.62 353 ALA A N 1
ATOM 2528 C CA . ALA A 1 353 ? 6.965 -28.125 0.512 1 85.62 353 ALA A CA 1
ATOM 2529 C C . ALA A 1 353 ? 6.074 -26.984 0.029 1 85.62 353 ALA A C 1
ATOM 2531 O O . ALA A 1 353 ? 5.254 -26.469 0.788 1 85.62 353 ALA A O 1
ATOM 2532 N N . MET A 1 354 ? 6.293 -26.641 -1.187 1 89.56 354 MET A N 1
ATOM 2533 C CA . MET A 1 354 ? 5.488 -25.594 -1.809 1 89.56 354 MET A CA 1
ATOM 2534 C C . MET A 1 354 ? 4.016 -26 -1.85 1 89.56 354 MET A C 1
ATOM 2536 O O . MET A 1 354 ? 3.148 -25.234 -1.433 1 89.56 354 MET A O 1
ATOM 2540 N N . GLY A 1 355 ? 3.766 -27.172 -2.32 1 90.81 355 GLY A N 1
ATOM 2541 C CA . GLY A 1 355 ? 2.398 -27.641 -2.463 1 90.81 355 GLY A CA 1
ATOM 2542 C C . GLY A 1 355 ? 1.685 -27.812 -1.137 1 90.81 355 GLY A C 1
ATOM 2543 O O . GLY A 1 355 ? 0.574 -27.312 -0.954 1 90.81 355 GLY A O 1
ATOM 2544 N N . ILE A 1 356 ? 2.262 -28.391 -0.198 1 87.06 356 ILE A N 1
ATOM 2545 C CA . ILE A 1 356 ? 1.661 -28.703 1.098 1 87.06 356 ILE A CA 1
ATOM 2546 C C . ILE A 1 356 ? 1.366 -27.406 1.845 1 87.06 356 ILE A C 1
ATOM 2548 O O . ILE A 1 356 ? 0.26 -27.203 2.357 1 87.06 356 ILE A O 1
ATOM 2552 N N . THR A 1 357 ? 2.303 -26.578 1.84 1 84.94 357 THR A N 1
ATOM 2553 C CA . THR A 1 357 ? 2.139 -25.344 2.586 1 84.94 357 THR A CA 1
ATOM 2554 C C . THR A 1 357 ? 1.138 -24.422 1.892 1 84.94 357 THR A C 1
ATOM 2556 O O . THR A 1 357 ? 0.343 -23.75 2.551 1 84.94 357 THR A O 1
ATOM 2559 N N . SER A 1 358 ? 1.179 -24.422 0.6 1 89.69 358 SER A N 1
ATOM 2560 C CA . SER A 1 358 ? 0.322 -23.516 -0.17 1 89.69 358 SER A CA 1
ATOM 2561 C C . SER A 1 358 ? -1.146 -23.922 -0.046 1 89.69 358 SER A C 1
ATOM 2563 O O . SER A 1 358 ? -2.037 -23.094 -0.245 1 89.69 358 SER A O 1
ATOM 2565 N N . ALA A 1 359 ? -1.379 -25.156 0.286 1 86.06 359 ALA A N 1
ATOM 2566 C CA . ALA A 1 359 ? -2.754 -25.609 0.468 1 86.06 359 ALA A CA 1
ATOM 2567 C C . ALA A 1 359 ? -3.439 -24.859 1.602 1 86.06 359 ALA A C 1
ATOM 2569 O O . ALA A 1 359 ? -4.668 -24.766 1.64 1 86.06 359 ALA A O 1
ATOM 2570 N N . PHE A 1 360 ? -2.633 -24.297 2.473 1 77.81 360 PHE A N 1
ATOM 2571 C CA . PHE A 1 360 ? -3.195 -23.656 3.652 1 77.81 360 PHE A CA 1
ATOM 2572 C C . PHE A 1 360 ? -2.775 -22.188 3.723 1 77.81 360 PHE A C 1
ATOM 2574 O O . PHE A 1 360 ? -3.193 -21.469 4.625 1 77.81 360 PHE A O 1
ATOM 2581 N N . ALA A 1 361 ? -1.93 -21.891 2.816 1 79 361 ALA A N 1
ATOM 2582 C CA . ALA A 1 361 ? -1.337 -20.562 2.904 1 79 361 ALA A CA 1
ATOM 2583 C C . ALA A 1 361 ? -1.364 -19.859 1.549 1 79 361 ALA A C 1
ATOM 2585 O O . ALA A 1 361 ? -1.828 -20.422 0.557 1 79 361 ALA A O 1
ATOM 2586 N N . SER A 1 362 ? -0.903 -18.625 1.609 1 81.62 362 SER A N 1
ATOM 2587 C CA . SER A 1 362 ? -0.879 -17.828 0.395 1 81.62 362 SER A CA 1
ATOM 2588 C C . SER A 1 362 ? 0.179 -18.328 -0.582 1 81.62 362 SER A C 1
ATOM 2590 O O . SER A 1 362 ? 1.369 -18.344 -0.261 1 81.62 362 SER A O 1
ATOM 2592 N N . SER A 1 363 ? -0.279 -18.672 -1.803 1 88.94 363 SER A N 1
ATOM 2593 C CA . SER A 1 363 ? 0.634 -19.109 -2.852 1 88.94 363 SER A CA 1
ATOM 2594 C C . SER A 1 363 ? 1.612 -18.016 -3.234 1 88.94 363 SER A C 1
ATOM 2596 O O . SER A 1 363 ? 2.797 -18.266 -3.455 1 88.94 363 SER A O 1
ATOM 2598 N N . THR A 1 364 ? 1.127 -16.844 -3.227 1 85.88 364 THR A N 1
ATOM 2599 C CA . THR A 1 364 ? 1.953 -15.695 -3.594 1 85.88 364 THR A CA 1
ATOM 2600 C C . THR A 1 364 ? 3.082 -15.5 -2.588 1 85.88 364 THR A C 1
ATOM 2602 O O . THR A 1 364 ? 4.23 -15.273 -2.973 1 85.88 364 THR A O 1
ATOM 2605 N N . ALA A 1 365 ? 2.734 -15.57 -1.348 1 83.38 365 ALA A N 1
ATOM 2606 C CA . ALA A 1 365 ? 3.734 -15.422 -0.292 1 83.38 365 ALA A CA 1
ATOM 2607 C C . ALA A 1 365 ? 4.797 -16.516 -0.387 1 83.38 365 ALA A C 1
ATOM 2609 O O . ALA A 1 365 ? 5.984 -16.25 -0.157 1 83.38 365 ALA A O 1
ATOM 2610 N N . LEU A 1 366 ? 4.375 -17.672 -0.713 1 85.44 366 LEU A N 1
ATOM 2611 C CA . LEU A 1 366 ? 5.305 -18.797 -0.768 1 85.44 366 LEU A CA 1
ATOM 2612 C C . LEU A 1 366 ? 6.23 -18.688 -1.974 1 85.44 366 LEU A C 1
ATOM 2614 O O . LEU A 1 366 ? 7.41 -19.031 -1.893 1 85.44 366 LEU A O 1
ATOM 2618 N N . LEU A 1 367 ? 5.68 -18.219 -3.035 1 89 367 LEU A N 1
ATOM 2619 C CA . LEU A 1 367 ? 6.531 -17.984 -4.195 1 89 367 LEU A CA 1
ATOM 2620 C C . LEU A 1 367 ? 7.625 -16.969 -3.873 1 89 367 LEU A C 1
ATOM 2622 O O . LEU A 1 367 ? 8.797 -17.188 -4.195 1 89 367 LEU A O 1
ATOM 2626 N N . ALA A 1 368 ? 7.238 -16 -3.244 1 84.62 368 ALA A N 1
ATOM 2627 C CA . ALA A 1 368 ? 8.195 -14.961 -2.873 1 84.62 368 ALA A CA 1
ATOM 2628 C C . ALA A 1 368 ? 9.258 -15.508 -1.922 1 84.62 368 ALA A C 1
ATOM 2630 O O . ALA A 1 368 ? 10.422 -15.117 -1.996 1 84.62 368 ALA A O 1
ATOM 2631 N N . ALA A 1 369 ? 8.898 -16.438 -1.112 1 80.62 369 ALA A N 1
ATOM 2632 C CA . ALA A 1 369 ? 9.789 -16.938 -0.075 1 80.62 369 ALA A CA 1
ATOM 2633 C C . ALA A 1 369 ? 10.648 -18.094 -0.604 1 80.62 369 ALA A C 1
ATOM 2635 O O . ALA A 1 369 ? 11.82 -18.203 -0.251 1 80.62 369 ALA A O 1
ATOM 2636 N N . LEU A 1 370 ? 10.109 -18.938 -1.452 1 81.75 370 LEU A N 1
ATOM 2637 C CA . LEU A 1 370 ? 10.766 -20.219 -1.699 1 81.75 370 LEU A CA 1
ATOM 2638 C C . LEU A 1 370 ? 11.555 -20.188 -3.004 1 81.75 370 LEU A C 1
ATOM 2640 O O . LEU A 1 370 ? 12.453 -21 -3.211 1 81.75 370 LEU A O 1
ATOM 2644 N N . ILE A 1 371 ? 11.312 -19.266 -3.834 1 84.06 371 ILE A N 1
ATOM 2645 C CA . ILE A 1 371 ? 12.062 -19.203 -5.082 1 84.06 371 ILE A CA 1
ATOM 2646 C C . ILE A 1 371 ? 13.539 -18.953 -4.785 1 84.06 371 ILE A C 1
ATOM 2648 O O . ILE A 1 371 ? 14.414 -19.641 -5.324 1 84.06 371 ILE A O 1
ATOM 2652 N N . PRO A 1 372 ? 13.812 -18.062 -3.922 1 82.19 372 PRO A N 1
ATOM 2653 C CA . PRO A 1 372 ? 15.227 -17.859 -3.6 1 82.19 372 PRO A CA 1
ATOM 2654 C C . PRO A 1 372 ? 15.867 -19.094 -2.967 1 82.19 372 PRO A C 1
ATOM 2656 O O . PRO A 1 372 ? 17.078 -19.297 -3.092 1 82.19 372 PRO A O 1
ATOM 2659 N N . LEU A 1 373 ? 15.055 -19.891 -2.352 1 81.94 373 LEU A N 1
ATOM 2660 C CA . LEU A 1 373 ? 15.57 -21.094 -1.698 1 81.94 373 LEU A CA 1
ATOM 2661 C C . LEU A 1 373 ? 15.945 -22.156 -2.727 1 81.94 373 LEU A C 1
ATOM 2663 O O . LEU A 1 373 ? 16.656 -23.109 -2.406 1 81.94 373 LEU A O 1
ATOM 2667 N N . ALA A 1 374 ? 15.523 -22 -3.969 1 85.81 374 ALA A N 1
ATOM 2668 C CA . ALA A 1 374 ? 15.836 -22.953 -5.031 1 85.81 374 ALA A CA 1
ATOM 2669 C C . ALA A 1 374 ? 17.156 -22.594 -5.707 1 85.81 374 ALA A C 1
ATOM 2671 O O . ALA A 1 374 ? 17.641 -23.344 -6.566 1 85.81 374 ALA A O 1
ATOM 2672 N N . LEU A 1 375 ? 17.781 -21.562 -5.277 1 83.31 375 LEU A N 1
ATOM 2673 C CA . LEU A 1 375 ? 18.984 -21.047 -5.941 1 83.31 375 LEU A CA 1
ATOM 2674 C C . LEU A 1 375 ? 20.109 -22.062 -5.914 1 83.31 375 LEU A C 1
ATOM 2676 O O . LEU A 1 375 ? 20.766 -22.312 -6.934 1 83.31 375 LEU A O 1
ATOM 2680 N N . PRO A 1 376 ? 20.312 -22.688 -4.82 1 78.38 376 PRO A N 1
ATOM 2681 C CA . PRO A 1 376 ? 21.406 -23.672 -4.805 1 78.38 376 PRO A CA 1
ATOM 2682 C C . PRO A 1 376 ? 21.156 -24.828 -5.762 1 78.38 376 PRO A C 1
ATOM 2684 O O . PRO A 1 376 ? 22.109 -25.375 -6.328 1 78.38 376 PRO A O 1
ATOM 2687 N N . VAL A 1 377 ? 19.953 -25.203 -5.875 1 83.81 377 VAL A N 1
ATOM 2688 C CA . VAL A 1 377 ? 19.594 -26.281 -6.809 1 83.81 377 VAL A CA 1
ATOM 2689 C C . VAL A 1 377 ? 19.859 -25.812 -8.242 1 83.81 377 VAL A C 1
ATOM 2691 O O . VAL A 1 377 ? 20.391 -26.562 -9.055 1 83.81 377 VAL A O 1
ATOM 2694 N N . ILE A 1 378 ? 19.578 -24.609 -8.469 1 86.88 378 ILE A N 1
ATOM 2695 C CA . ILE A 1 378 ? 19.781 -24.016 -9.789 1 86.88 378 ILE A CA 1
ATOM 2696 C C . ILE A 1 378 ? 21.281 -23.922 -10.07 1 86.88 378 ILE A C 1
ATOM 2698 O O . ILE A 1 378 ? 21.734 -24.219 -11.188 1 86.88 378 ILE A O 1
ATOM 2702 N N . ASP A 1 379 ? 22.016 -23.641 -9.078 1 84.12 379 ASP A N 1
ATOM 2703 C CA . ASP A 1 379 ? 23.469 -23.484 -9.211 1 84.12 379 ASP A CA 1
ATOM 2704 C C . ASP A 1 379 ? 24.141 -24.828 -9.453 1 84.12 379 ASP A C 1
ATOM 2706 O O . ASP A 1 379 ? 25.266 -24.891 -9.945 1 84.12 379 ASP A O 1
ATOM 2710 N N . SER A 1 380 ? 23.438 -25.844 -9.102 1 83.62 380 SER A N 1
ATOM 2711 C CA . SER A 1 380 ? 24 -27.188 -9.289 1 83.62 380 SER A CA 1
ATOM 2712 C C . SER A 1 380 ? 23.844 -27.656 -10.727 1 83.62 380 SER A C 1
ATOM 2714 O O . SER A 1 380 ? 24.344 -28.719 -11.102 1 83.62 380 SER A O 1
ATOM 2716 N N . GLY A 1 381 ? 23.125 -26.906 -11.539 1 85.56 381 GLY A N 1
ATOM 2717 C CA . GLY A 1 381 ? 23.062 -27.219 -12.953 1 85.56 381 GLY A CA 1
ATOM 2718 C C . GLY A 1 381 ? 21.656 -27.531 -13.43 1 85.56 381 GLY A C 1
ATOM 2719 O O . GLY A 1 381 ? 21.438 -27.766 -14.617 1 85.56 381 GLY A O 1
ATOM 2720 N N . ILE A 1 382 ? 20.781 -27.594 -12.539 1 88.44 382 ILE A N 1
ATOM 2721 C CA . ILE A 1 382 ? 19.406 -27.859 -12.914 1 88.44 382 ILE A CA 1
ATOM 2722 C C . ILE A 1 382 ? 18.797 -26.609 -13.547 1 88.44 382 ILE A C 1
ATOM 2724 O O . ILE A 1 382 ? 19.141 -25.484 -13.164 1 88.44 382 ILE A O 1
ATOM 2728 N N . SER A 1 383 ? 17.953 -26.812 -14.539 1 92.94 383 SER A N 1
ATOM 2729 C CA . SER A 1 383 ? 17.328 -25.719 -15.281 1 92.94 383 SER A CA 1
ATOM 2730 C C . SER A 1 383 ? 16.547 -24.797 -14.352 1 92.94 383 SER A C 1
ATOM 2732 O O . SER A 1 383 ? 15.648 -25.234 -13.633 1 92.94 383 SER A O 1
ATOM 2734 N N . ALA A 1 384 ? 16.922 -23.5 -14.414 1 93.56 384 ALA A N 1
ATOM 2735 C CA . ALA A 1 384 ? 16.219 -22.5 -13.609 1 93.56 384 ALA A CA 1
ATOM 2736 C C . ALA A 1 384 ? 14.75 -22.406 -14 1 93.56 384 ALA A C 1
ATOM 2738 O O . ALA A 1 384 ? 13.875 -22.312 -13.141 1 93.56 384 ALA A O 1
ATOM 2739 N N . THR A 1 385 ? 14.516 -22.438 -15.281 1 95.25 385 THR A N 1
ATOM 2740 C CA . THR A 1 385 ? 13.148 -22.359 -15.789 1 95.25 385 THR A CA 1
ATOM 2741 C C . THR A 1 385 ? 12.336 -23.578 -15.328 1 95.25 385 THR A C 1
ATOM 2743 O O . THR A 1 385 ? 11.188 -23.438 -14.922 1 95.25 385 THR A O 1
ATOM 2746 N N . GLY A 1 386 ? 12.93 -24.719 -15.406 1 95.44 386 GLY A N 1
ATOM 2747 C CA . GLY A 1 386 ? 12.25 -25.938 -14.992 1 95.44 386 GLY A CA 1
ATOM 2748 C C . GLY A 1 386 ? 11.859 -25.922 -13.523 1 95.44 386 GLY A C 1
ATOM 2749 O O . GLY A 1 386 ? 10.742 -26.297 -13.172 1 95.44 386 GLY A O 1
ATOM 2750 N N . ILE A 1 387 ? 12.719 -25.5 -12.672 1 93.56 387 ILE A N 1
ATOM 2751 C CA . ILE A 1 387 ? 12.445 -25.438 -11.242 1 93.56 387 ILE A CA 1
ATOM 2752 C C . ILE A 1 387 ? 11.367 -24.391 -10.961 1 93.56 387 ILE A C 1
ATOM 2754 O O . ILE A 1 387 ? 10.492 -24.609 -10.125 1 93.56 387 ILE A O 1
ATOM 2758 N N . ALA A 1 388 ? 11.5 -23.266 -11.633 1 94.5 388 ALA A N 1
ATOM 2759 C CA . ALA A 1 388 ? 10.5 -22.219 -11.461 1 94.5 388 ALA A CA 1
ATOM 2760 C C . ALA A 1 388 ? 9.102 -22.719 -11.836 1 94.5 388 ALA A C 1
ATOM 2762 O O . ALA A 1 388 ? 8.125 -22.422 -11.148 1 94.5 388 ALA A O 1
ATOM 2763 N N . ILE A 1 389 ? 9.023 -23.469 -12.93 1 96.06 389 ILE A N 1
ATOM 2764 C CA . ILE A 1 389 ? 7.754 -24.016 -13.383 1 96.06 389 ILE A CA 1
ATOM 2765 C C . ILE A 1 389 ? 7.211 -24.984 -12.328 1 96.06 389 ILE A C 1
ATOM 2767 O O . ILE A 1 389 ? 6.035 -24.922 -11.961 1 96.06 389 ILE A O 1
ATOM 2771 N N . ALA A 1 390 ? 8.062 -25.859 -11.836 1 95.69 390 ALA A N 1
ATOM 2772 C CA . ALA A 1 390 ? 7.66 -26.859 -10.859 1 95.69 390 ALA A CA 1
ATOM 2773 C C . ALA A 1 390 ? 7.16 -26.203 -9.57 1 95.69 390 ALA A C 1
ATOM 2775 O O . ALA A 1 390 ? 6.129 -26.609 -9.031 1 95.69 390 ALA A O 1
ATOM 2776 N N . LEU A 1 391 ? 7.852 -25.234 -9.133 1 93.94 391 LEU A N 1
ATOM 2777 C CA . LEU A 1 391 ? 7.477 -24.547 -7.898 1 93.94 391 LEU A CA 1
ATOM 2778 C C . LEU A 1 391 ? 6.191 -23.75 -8.086 1 93.94 391 LEU A C 1
ATOM 2780 O O . LEU A 1 391 ? 5.297 -23.797 -7.242 1 93.94 391 LEU A O 1
ATOM 2784 N N . ALA A 1 392 ? 6.156 -23.016 -9.156 1 95.62 392 ALA A N 1
ATOM 2785 C CA . ALA A 1 392 ? 4.984 -22.188 -9.438 1 95.62 392 ALA A CA 1
ATOM 2786 C C . ALA A 1 392 ? 3.721 -23.047 -9.523 1 95.62 392 ALA A C 1
ATOM 2788 O O . ALA A 1 392 ? 2.701 -22.719 -8.914 1 95.62 392 ALA A O 1
ATOM 2789 N N . PHE A 1 393 ? 3.791 -24.109 -10.242 1 97 393 PHE A N 1
ATOM 2790 C CA . PHE A 1 393 ? 2.627 -24.969 -10.414 1 97 393 PHE A CA 1
ATOM 2791 C C . PHE A 1 393 ? 2.26 -25.656 -9.102 1 97 393 PHE A C 1
ATOM 2793 O O . PHE A 1 393 ? 1.079 -25.781 -8.773 1 97 393 PHE A O 1
ATOM 2800 N N . SER A 1 394 ? 3.229 -26.125 -8.375 1 95.12 394 SER A N 1
ATOM 2801 C CA . SER A 1 394 ? 2.982 -26.766 -7.086 1 95.12 394 SER A CA 1
ATOM 2802 C C . SER A 1 394 ? 2.283 -25.828 -6.117 1 95.12 394 SER A C 1
ATOM 2804 O O . SER A 1 394 ? 1.441 -26.25 -5.324 1 95.12 394 SER A O 1
ATOM 2806 N N . ALA A 1 395 ? 2.627 -24.625 -6.227 1 93.19 395 ALA A N 1
ATOM 2807 C CA . ALA A 1 395 ? 2.055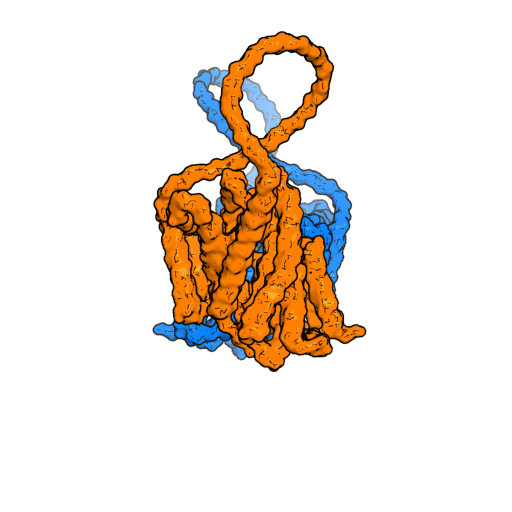 -23.609 -5.332 1 93.19 395 ALA A CA 1
ATOM 2808 C C . ALA A 1 395 ? 0.605 -23.312 -5.699 1 93.19 395 ALA A C 1
ATOM 2810 O O . ALA A 1 395 ? -0.233 -23.094 -4.82 1 93.19 395 ALA A O 1
ATOM 2811 N N . THR A 1 396 ? 0.318 -23.266 -6.965 1 94.56 396 THR A N 1
ATOM 2812 C CA . THR A 1 396 ? -0.973 -22.734 -7.379 1 94.56 396 THR A CA 1
ATOM 2813 C C . THR A 1 396 ? -1.971 -23.859 -7.641 1 94.56 396 THR A C 1
ATOM 2815 O O . THR A 1 396 ? -3.182 -23.656 -7.527 1 94.56 396 THR A O 1
ATOM 2818 N N . ALA A 1 397 ? -1.473 -25.031 -7.906 1 94.88 397 ALA A N 1
ATOM 2819 C CA . ALA A 1 397 ? -2.355 -26.156 -8.203 1 94.88 397 ALA A CA 1
ATOM 2820 C C . ALA A 1 397 ? -3.217 -26.516 -6.996 1 94.88 397 ALA A C 1
ATOM 2822 O O . ALA A 1 397 ? -4.332 -27.016 -7.148 1 94.88 397 ALA A O 1
ATOM 2823 N N . VAL A 1 398 ? -2.789 -26.203 -5.879 1 93.06 398 VAL A N 1
ATOM 2824 C CA . VAL A 1 398 ? -3.457 -26.625 -4.656 1 93.06 398 VAL A CA 1
ATOM 2825 C C . VAL A 1 398 ? -4.449 -25.562 -4.203 1 93.06 398 VAL A C 1
ATOM 2827 O O . VAL A 1 398 ? -5.125 -25.719 -3.186 1 93.06 398 VAL A O 1
ATOM 2830 N N . ASP A 1 399 ? -4.613 -24.562 -4.965 1 92.62 399 ASP A N 1
ATOM 2831 C CA . ASP A 1 399 ? -5.531 -23.469 -4.629 1 92.62 399 ASP A CA 1
ATOM 2832 C C . ASP A 1 399 ? -6.984 -23.922 -4.723 1 92.62 399 ASP A C 1
ATOM 2834 O O . ASP A 1 399 ? -7.902 -23.172 -4.414 1 92.62 399 ASP A O 1
ATOM 2838 N N . VAL A 1 400 ? -7.215 -25.141 -5.059 1 92 400 VAL A N 1
ATOM 2839 C CA . VAL A 1 400 ? -8.547 -25.734 -5.055 1 92 400 VAL A CA 1
ATOM 2840 C C . VAL A 1 400 ? -8.961 -26.078 -3.623 1 92 400 VAL A C 1
ATOM 2842 O O . VAL A 1 400 ? -10.133 -26.312 -3.348 1 92 400 VAL A O 1
ATOM 2845 N N . SER A 1 401 ? -8.023 -25.906 -2.746 1 90.69 401 SER A N 1
ATOM 2846 C CA . SER A 1 401 ? -8.289 -26.156 -1.333 1 90.69 401 SER A CA 1
ATOM 2847 C C . SER A 1 401 ? -9.383 -25.234 -0.803 1 90.69 401 SER A C 1
ATOM 2849 O O . SER A 1 401 ? -9.43 -24.062 -1.148 1 90.69 401 SER A O 1
ATOM 2851 N N . PRO A 1 402 ? -10.367 -25.859 0.025 1 88.88 402 PRO A N 1
ATOM 2852 C CA . PRO A 1 402 ? -11.406 -25 0.608 1 88.88 402 PRO A CA 1
ATOM 2853 C C . PRO A 1 402 ? -10.852 -23.984 1.6 1 88.88 402 PRO A C 1
ATOM 2855 O O . PRO A 1 402 ? -11.562 -23.062 2.01 1 88.88 402 PRO A O 1
ATOM 2858 N N . PHE A 1 403 ? -9.602 -24.125 1.892 1 81.56 403 PHE A N 1
ATOM 2859 C CA . PHE A 1 403 ? -8.961 -23.203 2.822 1 81.56 403 PHE A CA 1
ATOM 2860 C C . PHE A 1 403 ? -8.273 -22.062 2.076 1 81.56 403 PHE A C 1
ATOM 2862 O O . PHE A 1 403 ? -7.836 -21.078 2.688 1 81.56 403 PHE A O 1
ATOM 2869 N N . SER A 1 404 ? -8.203 -22.25 0.806 1 86.69 404 SER A N 1
ATOM 2870 C CA . SER A 1 404 ? -7.688 -21.172 -0.031 1 86.69 404 SER A CA 1
ATOM 2871 C C . SER A 1 404 ? -8.789 -20.188 -0.42 1 86.69 404 SER A C 1
ATOM 2873 O O . SER A 1 404 ? -9.977 -20.516 -0.308 1 86.69 404 SER A O 1
ATOM 2875 N N . THR A 1 405 ? -8.367 -19.062 -0.857 1 83.31 405 THR A N 1
ATOM 2876 C CA . THR A 1 405 ? -9.336 -18.062 -1.284 1 83.31 405 THR A CA 1
ATOM 2877 C C . THR A 1 405 ? -10.164 -18.578 -2.455 1 83.31 405 THR A C 1
ATOM 2879 O O . THR A 1 405 ? -11.391 -18.438 -2.469 1 83.31 405 THR A O 1
ATOM 2882 N N . ASN A 1 406 ? -9.531 -19.141 -3.445 1 92.19 406 ASN A N 1
ATOM 2883 C CA . ASN A 1 406 ? -10.227 -19.641 -4.621 1 92.19 406 ASN A CA 1
ATOM 2884 C C . ASN A 1 406 ? -11.195 -20.766 -4.258 1 92.19 406 ASN A C 1
ATOM 2886 O O . ASN A 1 406 ? -12.352 -20.75 -4.684 1 92.19 406 ASN A O 1
ATOM 2890 N N . GLY A 1 407 ? -10.742 -21.719 -3.471 1 91.5 407 GLY A N 1
ATOM 2891 C CA . GLY A 1 407 ? -11.617 -22.797 -3.031 1 91.5 407 GLY A CA 1
ATOM 2892 C C . GLY A 1 407 ? -12.781 -22.312 -2.184 1 91.5 407 GLY A C 1
ATOM 2893 O O . GLY A 1 407 ? -13.906 -22.797 -2.342 1 91.5 407 GLY A O 1
ATOM 2894 N N . ALA A 1 408 ? -12.555 -21.406 -1.374 1 88.31 408 ALA A N 1
ATOM 2895 C CA . ALA A 1 408 ? -13.594 -20.844 -0.512 1 88.31 408 ALA A CA 1
ATOM 2896 C C . ALA A 1 408 ? -14.656 -20.125 -1.332 1 88.31 408 ALA A C 1
ATOM 2898 O O . ALA A 1 408 ? -15.852 -20.188 -1.015 1 88.31 408 ALA A O 1
ATOM 2899 N N . LEU A 1 409 ? -14.18 -19.422 -2.312 1 87.88 409 LEU A N 1
ATOM 2900 C CA . LEU A 1 409 ? -15.109 -18.703 -3.186 1 87.88 409 LEU A CA 1
ATOM 2901 C C . LEU A 1 409 ? -16.031 -19.688 -3.914 1 87.88 409 LEU A C 1
ATOM 2903 O O . LEU A 1 409 ? -17.219 -19.422 -4.047 1 87.88 409 LEU A O 1
ATOM 2907 N N . MET A 1 410 ? -15.477 -20.734 -4.34 1 92.38 410 MET A N 1
ATOM 2908 C CA . MET A 1 410 ? -16.281 -21.75 -5.008 1 92.38 410 MET A CA 1
ATOM 2909 C C . MET A 1 410 ? -17.281 -22.375 -4.031 1 92.38 410 MET A C 1
ATOM 2911 O O . MET A 1 410 ? -18.438 -22.594 -4.375 1 92.38 410 MET A O 1
ATOM 2915 N N . LEU A 1 411 ? -16.859 -22.672 -2.85 1 88.88 411 LEU A N 1
ATOM 2916 C CA . LEU A 1 411 ? -17.703 -23.266 -1.815 1 88.88 411 LEU A CA 1
ATOM 2917 C C . LEU A 1 411 ? -18.844 -22.328 -1.448 1 88.88 411 LEU A C 1
ATOM 2919 O O . LEU A 1 411 ? -19.984 -22.766 -1.253 1 88.88 411 LEU A O 1
ATOM 2923 N N . ALA A 1 412 ? -18.562 -21.141 -1.412 1 85.94 412 ALA A N 1
ATOM 2924 C CA . ALA A 1 412 ? -19.562 -20.141 -1.061 1 85.94 412 ALA A CA 1
ATOM 2925 C C . ALA A 1 412 ? -20.641 -20.016 -2.148 1 85.94 412 ALA A C 1
ATOM 2927 O O . ALA A 1 412 ? -21.766 -19.625 -1.873 1 85.94 412 ALA A O 1
ATOM 2928 N N . SER A 1 413 ? -20.234 -20.344 -3.33 1 87.12 413 SER A N 1
ATOM 2929 C CA . SER A 1 413 ? -21.141 -20.219 -4.465 1 87.12 413 SER A CA 1
ATOM 2930 C C . SER A 1 413 ? -21.953 -21.5 -4.668 1 87.12 413 SER A C 1
ATOM 2932 O O . SER A 1 413 ? -22.812 -21.578 -5.543 1 87.12 413 SER A O 1
ATOM 2934 N N . ALA A 1 414 ? -21.656 -22.484 -3.957 1 87.44 414 ALA A N 1
ATOM 2935 C CA . ALA A 1 414 ? -22.391 -23.75 -4.035 1 87.44 414 ALA A CA 1
ATOM 2936 C C . ALA A 1 414 ? -23.703 -23.672 -3.27 1 87.44 414 ALA A C 1
ATOM 2938 O O . ALA A 1 414 ? -23.859 -22.844 -2.361 1 87.44 414 ALA A O 1
ATOM 2939 N N . ALA A 1 415 ? -24.625 -24.484 -3.668 1 82 415 ALA A N 1
ATOM 2940 C CA . ALA A 1 415 ? -25.891 -24.562 -2.936 1 82 415 ALA A CA 1
ATOM 2941 C C . ALA A 1 415 ? -25.656 -25.016 -1.494 1 82 415 ALA A C 1
ATOM 2943 O O . ALA A 1 415 ? -24.797 -25.859 -1.229 1 82 415 ALA A O 1
ATOM 2944 N N . GLU A 1 416 ? -26.406 -24.531 -0.635 1 79.94 416 GLU A N 1
ATOM 2945 C CA . GLU A 1 416 ? -26.25 -24.797 0.791 1 79.94 416 GLU A CA 1
ATOM 2946 C C . GLU A 1 416 ? -26.344 -26.297 1.082 1 79.94 416 GLU A C 1
ATOM 2948 O O . GLU A 1 416 ? -25.609 -26.812 1.933 1 79.94 416 GLU A O 1
ATOM 2953 N N . SER A 1 417 ? -27.203 -26.953 0.347 1 82.38 417 SER A N 1
ATOM 2954 C CA . SER A 1 417 ? -27.438 -28.375 0.583 1 82.38 417 SER A CA 1
ATOM 2955 C C . SER A 1 417 ? -26.234 -29.203 0.16 1 82.38 417 SER A C 1
ATOM 2957 O O . SER A 1 417 ? -26.016 -30.312 0.665 1 82.38 417 SER A O 1
ATOM 2959 N N . GLU A 1 418 ? -25.469 -28.688 -0.669 1 87.94 418 GLU A N 1
ATOM 2960 C CA . GLU A 1 418 ? -24.359 -29.453 -1.221 1 87.94 418 GLU A CA 1
ATOM 2961 C C . GLU A 1 418 ? -23.016 -28.953 -0.679 1 87.94 418 GLU A C 1
ATOM 2963 O O . GLU A 1 418 ? -21.984 -29.547 -0.952 1 87.94 418 GLU A O 1
ATOM 2968 N N . ARG A 1 419 ? -22.969 -27.953 0.114 1 87.44 419 ARG A N 1
ATOM 2969 C CA . ARG A 1 419 ? -21.75 -27.281 0.534 1 87.44 419 ARG A CA 1
ATOM 2970 C C . ARG A 1 419 ? -20.875 -28.203 1.38 1 87.44 419 ARG A C 1
ATOM 2972 O O . ARG A 1 419 ? -19.656 -28.25 1.189 1 87.44 419 ARG A O 1
ATOM 2979 N N . ALA A 1 420 ? -21.562 -28.906 2.246 1 85.06 420 ALA A N 1
ATOM 2980 C CA . ALA A 1 420 ? -20.797 -29.812 3.119 1 85.06 420 ALA A CA 1
ATOM 2981 C C . ALA A 1 420 ? -20.141 -30.922 2.32 1 85.06 420 ALA A C 1
ATOM 2983 O O . ALA A 1 420 ? -19 -31.297 2.586 1 85.06 420 ALA A O 1
ATOM 2984 N N . ARG A 1 421 ? -20.875 -31.5 1.466 1 88.94 421 ARG A N 1
ATOM 2985 C CA . ARG A 1 421 ? -20.328 -32.562 0.622 1 88.94 421 ARG A CA 1
ATOM 2986 C C . ARG A 1 421 ? -19.203 -32.031 -0.267 1 88.94 421 ARG A C 1
ATOM 2988 O O . ARG A 1 421 ? -18.203 -32.719 -0.459 1 88.94 421 ARG A O 1
ATOM 2995 N N . LEU A 1 422 ? -19.391 -30.922 -0.82 1 93.06 422 LEU A N 1
ATOM 2996 C CA . LEU A 1 422 ? -18.359 -30.312 -1.661 1 93.06 422 LEU A CA 1
ATOM 2997 C C . LEU A 1 422 ? -17.094 -30.031 -0.856 1 93.06 422 LEU A C 1
ATOM 2999 O O . LEU A 1 422 ? -15.984 -30.219 -1.354 1 93.06 422 LEU A O 1
ATOM 3003 N N . PHE A 1 423 ? -17.344 -29.562 0.348 1 90.31 423 PHE A N 1
ATOM 3004 C CA . PHE A 1 423 ? -16.203 -29.297 1.226 1 90.31 423 PHE A CA 1
ATOM 3005 C C . PHE A 1 423 ? -15.359 -30.547 1.413 1 90.31 423 PHE A C 1
ATOM 3007 O O . PHE A 1 423 ? -14.133 -30.5 1.254 1 90.31 423 PHE A O 1
ATOM 3014 N N . ARG A 1 424 ? -15.977 -31.609 1.682 1 89.25 424 ARG A N 1
ATOM 3015 C CA . ARG A 1 424 ? -15.273 -32.875 1.884 1 89.25 424 ARG A CA 1
ATOM 3016 C C . ARG A 1 424 ? -14.594 -33.344 0.598 1 89.25 424 ARG A C 1
ATOM 3018 O O . ARG A 1 424 ? -13.461 -33.812 0.627 1 89.25 424 ARG A O 1
ATOM 3025 N N . SER A 1 425 ? -15.266 -33.219 -0.463 1 93.44 425 SER A N 1
ATOM 3026 C CA . SER A 1 425 ? -14.719 -33.594 -1.753 1 93.44 425 SER A CA 1
ATOM 3027 C C . SER A 1 425 ? -13.492 -32.781 -2.117 1 93.44 425 SER A C 1
ATOM 3029 O O . SER A 1 425 ? -12.531 -33.281 -2.695 1 93.44 425 SER A O 1
ATOM 3031 N N . LEU A 1 426 ? -13.539 -31.484 -1.789 1 93.56 426 LEU A N 1
ATOM 3032 C CA . LEU A 1 426 ? -12.422 -30.609 -2.111 1 93.56 426 LEU A CA 1
ATOM 3033 C C . LEU A 1 426 ? -11.211 -30.922 -1.246 1 93.56 426 LEU A C 1
ATOM 3035 O O . LEU A 1 426 ? -10.07 -30.781 -1.694 1 93.56 426 LEU A O 1
ATOM 3039 N N . ILE A 1 427 ? -11.492 -31.312 -0.018 1 90.44 427 ILE A N 1
ATOM 3040 C CA . ILE A 1 427 ? -10.391 -31.719 0.851 1 90.44 427 ILE A CA 1
ATOM 3041 C C . ILE A 1 427 ? -9.672 -32.938 0.249 1 90.44 427 ILE A C 1
ATOM 3043 O O . ILE A 1 427 ? -8.445 -32.938 0.174 1 90.44 427 ILE A O 1
ATOM 3047 N N . ILE A 1 428 ? -10.414 -33.906 -0.17 1 91.88 428 ILE A N 1
ATOM 3048 C CA . ILE A 1 428 ? -9.852 -35.094 -0.771 1 91.88 428 ILE A CA 1
ATOM 3049 C C . ILE A 1 428 ? -9.133 -34.75 -2.072 1 91.88 428 ILE A C 1
ATOM 3051 O O . ILE A 1 428 ? -8.023 -35.219 -2.332 1 91.88 428 ILE A O 1
ATOM 3055 N N . TYR A 1 429 ? -9.789 -33.938 -2.824 1 94.56 429 TYR A N 1
ATOM 3056 C CA . TYR A 1 429 ? -9.203 -33.5 -4.082 1 94.56 429 TYR A CA 1
ATOM 3057 C C . TYR A 1 429 ? -7.879 -32.781 -3.844 1 94.56 429 TYR A C 1
ATOM 3059 O O . TYR A 1 429 ? -6.898 -33.031 -4.555 1 94.56 429 TYR A O 1
ATOM 3067 N N . THR A 1 430 ? -7.871 -31.922 -2.869 1 93.44 430 THR A N 1
ATOM 3068 C CA . THR A 1 430 ? -6.656 -31.188 -2.537 1 93.44 430 THR A CA 1
ATOM 3069 C C . THR A 1 430 ? -5.547 -32.156 -2.104 1 93.44 430 THR A C 1
ATOM 3071 O O . THR A 1 430 ? -4.391 -31.969 -2.484 1 93.44 430 THR A O 1
ATOM 3074 N N . ALA A 1 431 ? -5.914 -33.125 -1.298 1 91.81 431 ALA A N 1
ATOM 3075 C CA . ALA A 1 431 ? -4.934 -34.094 -0.833 1 91.81 431 ALA A CA 1
ATOM 3076 C C . ALA A 1 431 ? -4.289 -34.812 -2.006 1 91.81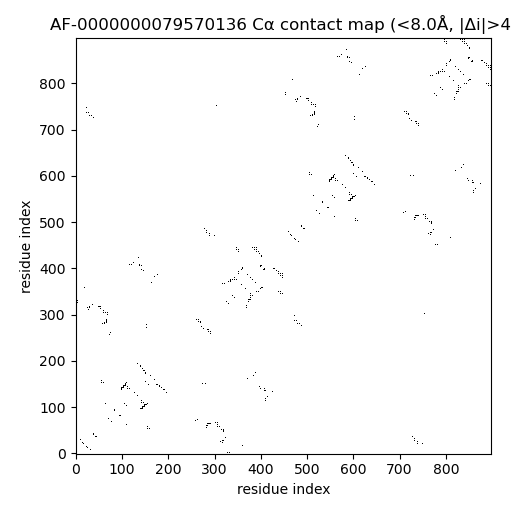 431 ALA A C 1
ATOM 3078 O O . ALA A 1 431 ? -3.086 -35.094 -1.993 1 91.81 431 ALA A O 1
ATOM 3079 N N . VAL A 1 432 ? -5.039 -35.125 -2.971 1 94.38 432 VAL A N 1
ATOM 3080 C CA . VAL A 1 432 ? -4.539 -35.812 -4.152 1 94.38 432 VAL A CA 1
ATOM 3081 C C . VAL A 1 432 ? -3.645 -34.875 -4.965 1 94.38 432 VAL A C 1
ATOM 3083 O O . VAL A 1 432 ? -2.568 -35.281 -5.414 1 94.38 432 VAL A O 1
ATOM 3086 N N . ILE A 1 433 ? -4.043 -33.656 -5.105 1 95.31 433 ILE A N 1
ATOM 3087 C CA . ILE A 1 433 ? -3.348 -32.688 -5.957 1 95.31 433 ILE A CA 1
ATOM 3088 C C . ILE A 1 433 ? -2.021 -32.312 -5.312 1 95.31 433 ILE A C 1
ATOM 3090 O O . ILE A 1 433 ? -1.029 -32.062 -6.008 1 95.31 433 ILE A O 1
ATOM 3094 N N . VAL A 1 434 ? -1.992 -32.188 -4 1 92.94 434 VAL A N 1
ATOM 3095 C CA . VAL A 1 434 ? -0.79 -31.828 -3.264 1 92.94 434 VAL A CA 1
ATOM 3096 C C . VAL A 1 434 ? 0.334 -32.812 -3.568 1 92.94 434 VAL A C 1
ATOM 3098 O O . VAL A 1 434 ? 1.51 -32.438 -3.58 1 92.94 434 VAL A O 1
ATOM 3101 N N . VAL A 1 435 ? -0.047 -34.031 -3.863 1 93.75 435 VAL A N 1
ATOM 3102 C CA . VAL A 1 435 ? 0.943 -35.062 -4.184 1 93.75 435 VAL A CA 1
ATOM 3103 C C . VAL A 1 435 ? 1.2 -35.094 -5.688 1 93.75 435 VAL A C 1
ATOM 3105 O O . VAL A 1 435 ? 2.352 -35.062 -6.129 1 93.75 435 VAL A O 1
ATOM 3108 N N . LEU A 1 436 ? 0.228 -35.031 -6.477 1 96.62 436 LEU A N 1
ATOM 3109 C CA . LEU A 1 436 ? 0.33 -35.25 -7.918 1 96.62 436 LEU A CA 1
ATOM 3110 C C . LEU A 1 436 ? 0.986 -34.062 -8.594 1 96.62 436 LEU A C 1
ATOM 3112 O O . LEU A 1 436 ? 1.777 -34.219 -9.523 1 96.62 436 LEU A O 1
ATOM 3116 N N . ALA A 1 437 ? 0.636 -32.844 -8.203 1 96.81 437 ALA A N 1
ATOM 3117 C CA . ALA A 1 437 ? 1.095 -31.656 -8.898 1 96.81 437 ALA A CA 1
ATOM 3118 C C . ALA A 1 437 ? 2.611 -31.516 -8.812 1 96.81 437 ALA A C 1
ATOM 3120 O O . ALA A 1 437 ? 3.289 -31.391 -9.836 1 96.81 437 ALA A O 1
ATOM 3121 N N . PRO A 1 438 ? 3.199 -31.594 -7.586 1 95.56 438 PRO A N 1
ATOM 3122 C CA . PRO A 1 438 ? 4.66 -31.516 -7.508 1 95.56 438 PRO A CA 1
ATOM 3123 C C . PRO A 1 438 ? 5.359 -32.625 -8.266 1 95.56 438 PRO A C 1
ATOM 3125 O O . PRO A 1 438 ? 6.371 -32.406 -8.93 1 95.56 438 PRO A O 1
ATOM 3128 N N . VAL A 1 439 ? 4.801 -33.844 -8.242 1 96.56 439 VAL A N 1
ATOM 3129 C CA . VAL A 1 439 ? 5.434 -35 -8.891 1 96.56 439 VAL A CA 1
ATOM 3130 C C . VAL A 1 439 ? 5.406 -34.812 -10.406 1 96.56 439 VAL A C 1
ATOM 3132 O O . VAL A 1 439 ? 6.418 -35 -11.078 1 96.56 439 VAL A O 1
ATOM 3135 N N . VAL A 1 440 ? 4.301 -34.438 -10.922 1 97.06 440 VAL A N 1
ATOM 3136 C CA . VAL A 1 440 ? 4.141 -34.312 -12.367 1 97.06 440 VAL A CA 1
ATOM 3137 C C . VAL A 1 440 ? 5.016 -33.156 -12.875 1 97.06 440 VAL A C 1
ATOM 3139 O O . VAL A 1 440 ? 5.719 -33.312 -13.875 1 97.06 440 VAL A O 1
ATOM 3142 N N . ALA A 1 441 ? 4.934 -32 -12.227 1 96.62 441 ALA A N 1
ATOM 3143 C CA . ALA A 1 441 ? 5.723 -30.844 -12.648 1 96.62 441 ALA A CA 1
ATOM 3144 C C . ALA A 1 441 ? 7.215 -31.125 -12.516 1 96.62 441 ALA A C 1
ATOM 3146 O O . ALA A 1 441 ? 8 -30.75 -13.391 1 96.62 441 ALA A O 1
ATOM 3147 N N . TRP A 1 442 ? 7.613 -31.75 -11.414 1 95.06 442 TRP A N 1
ATOM 3148 C CA . TRP A 1 442 ? 9.008 -32.125 -11.172 1 95.06 442 TRP A CA 1
ATOM 3149 C C . TRP A 1 442 ? 9.508 -33.094 -12.242 1 95.06 442 TRP A C 1
ATOM 3151 O O . TRP A 1 442 ? 10.594 -32.875 -12.805 1 95.06 442 TRP A O 1
ATOM 3161 N N . LEU A 1 443 ? 8.75 -34.125 -12.57 1 95.94 443 LEU A N 1
ATOM 3162 C CA . LEU A 1 443 ? 9.141 -35.125 -13.57 1 95.94 443 LEU A CA 1
ATOM 3163 C C . LEU A 1 443 ? 9.234 -34.5 -14.953 1 95.94 443 LEU A C 1
ATOM 3165 O O . LEU A 1 443 ? 10.188 -34.75 -15.695 1 95.94 443 LEU A O 1
ATOM 3169 N N . ALA A 1 444 ? 8.375 -33.656 -15.258 1 95.81 444 ALA A N 1
ATOM 3170 C CA . ALA A 1 444 ? 8.25 -33.125 -16.609 1 95.81 444 ALA A CA 1
ATOM 3171 C C . ALA A 1 444 ? 9.289 -32.031 -16.859 1 95.81 444 ALA A C 1
ATOM 3173 O O . ALA A 1 444 ? 9.828 -31.922 -17.969 1 95.81 444 ALA A O 1
ATOM 3174 N N . PHE A 1 445 ? 9.656 -31.25 -15.805 1 95.38 445 PHE A N 1
ATOM 3175 C CA . PHE A 1 445 ? 10.391 -30.031 -16.125 1 95.38 445 PHE A CA 1
ATOM 3176 C C . PHE A 1 445 ? 11.719 -30 -15.375 1 95.38 445 PHE A C 1
ATOM 3178 O O . PHE A 1 445 ? 12.586 -29.172 -15.688 1 95.38 445 PHE A O 1
ATOM 3185 N N . VAL A 1 446 ? 11.867 -30.844 -14.391 1 93.19 446 VAL A N 1
ATOM 3186 C CA . VAL A 1 446 ? 13.133 -30.875 -13.672 1 93.19 446 VAL A CA 1
ATOM 3187 C C . VAL A 1 446 ? 13.922 -32.125 -14.086 1 93.19 446 VAL A C 1
ATOM 3189 O O . VAL A 1 446 ? 15.109 -32.031 -14.422 1 93.19 446 VAL A O 1
ATOM 3192 N N . VAL A 1 447 ? 13.234 -33.25 -14.141 1 91.75 447 VAL A N 1
ATOM 3193 C CA . VAL A 1 447 ? 13.914 -34.469 -14.492 1 91.75 447 VAL A CA 1
ATOM 3194 C C . VAL A 1 447 ? 14.078 -34.562 -16 1 91.75 447 VAL A C 1
ATOM 3196 O O . VAL A 1 447 ? 15.18 -34.812 -16.5 1 91.75 447 VAL A O 1
ATOM 3199 N N . LEU A 1 448 ? 12.945 -34.344 -16.75 1 86.81 448 LEU A N 1
ATOM 3200 C CA . LEU A 1 448 ? 12.953 -34.562 -18.203 1 86.81 448 LEU A CA 1
ATOM 3201 C C . LEU A 1 448 ? 13.336 -33.281 -18.938 1 86.81 448 LEU A C 1
ATOM 3203 O O . LEU A 1 448 ? 13.648 -33.312 -20.125 1 86.81 448 LEU A O 1
ATOM 3207 N N . GLY A 1 449 ? 13.305 -32.125 -18.328 1 76.25 449 GLY A N 1
ATOM 3208 C CA . GLY A 1 449 ? 13.578 -30.859 -18.984 1 76.25 449 GLY A CA 1
ATOM 3209 C C . GLY A 1 449 ? 15.023 -30.406 -18.844 1 76.25 449 GLY A C 1
ATOM 3210 O O . GLY A 1 449 ? 15.758 -30.922 -17.984 1 76.25 449 GLY A O 1
ATOM 3211 N N . MET B 1 1 ? 13.195 22.359 -26.766 1 64.38 1 MET B N 1
ATOM 3212 C CA . MET B 1 1 ? 13.102 22.484 -25.312 1 64.38 1 MET B CA 1
ATOM 3213 C C . MET B 1 1 ? 13.844 21.344 -24.625 1 64.38 1 MET B C 1
ATOM 3215 O O . MET B 1 1 ? 13.742 20.188 -25.047 1 64.38 1 MET B O 1
ATOM 3219 N N . SER B 1 2 ? 14.805 21.688 -23.75 1 85.75 2 SER B N 1
ATOM 3220 C CA . SER B 1 2 ? 15.609 20.672 -23.062 1 85.75 2 SER B CA 1
ATOM 3221 C C . SER B 1 2 ? 14.734 19.719 -22.266 1 85.75 2 SER B C 1
ATOM 3223 O O . SER B 1 2 ? 13.602 20.062 -21.906 1 85.75 2 SER B O 1
ATOM 3225 N N . VAL B 1 3 ? 15.109 18.516 -22.266 1 89.81 3 VAL B N 1
ATOM 3226 C CA . VAL B 1 3 ? 14.383 17.484 -21.531 1 89.81 3 VAL B CA 1
ATOM 3227 C C . VAL B 1 3 ? 14.133 17.953 -20.094 1 89.81 3 VAL B C 1
ATOM 3229 O O . VAL B 1 3 ? 13.094 17.625 -19.5 1 89.81 3 VAL B O 1
ATOM 3232 N N . GLU B 1 4 ? 15.016 18.766 -19.641 1 87.88 4 GLU B N 1
ATOM 3233 C CA . GLU B 1 4 ? 14.875 19.312 -18.297 1 87.88 4 GLU B CA 1
ATOM 3234 C C . GLU B 1 4 ? 13.664 20.234 -18.188 1 87.88 4 GLU B C 1
ATOM 3236 O O . GLU B 1 4 ? 12.922 20.172 -17.203 1 87.88 4 GLU B O 1
ATOM 3241 N N . ILE B 1 5 ? 13.477 21.016 -19.188 1 87.19 5 ILE B N 1
ATOM 3242 C CA . ILE B 1 5 ? 12.359 21.953 -19.188 1 87.19 5 ILE B CA 1
ATOM 3243 C C . ILE B 1 5 ? 11.039 21.188 -19.328 1 87.19 5 ILE B C 1
ATOM 3245 O O . ILE B 1 5 ? 10.047 21.547 -18.703 1 87.19 5 ILE B O 1
ATOM 3249 N N . ILE B 1 6 ? 11.055 20.234 -20.125 1 91.06 6 ILE B N 1
ATOM 3250 C CA . ILE B 1 6 ? 9.867 19.406 -20.297 1 91.06 6 ILE B CA 1
ATOM 3251 C C . ILE B 1 6 ? 9.516 18.734 -18.969 1 91.06 6 ILE B C 1
ATOM 3253 O O . ILE B 1 6 ? 8.344 18.672 -18.594 1 91.06 6 ILE B O 1
ATOM 3257 N N . ALA B 1 7 ? 10.547 18.219 -18.312 1 91 7 ALA B N 1
ATOM 3258 C CA . ALA B 1 7 ? 10.336 17.531 -17.047 1 91 7 ALA B CA 1
ATOM 3259 C C . ALA B 1 7 ? 9.766 18.469 -15.992 1 91 7 ALA B C 1
ATOM 3261 O O . ALA B 1 7 ? 8.883 18.094 -15.227 1 91 7 ALA B O 1
ATOM 3262 N N . ILE B 1 8 ? 10.266 19.672 -15.977 1 85.62 8 ILE B N 1
ATOM 3263 C CA . ILE B 1 8 ? 9.781 20.672 -15.031 1 85.62 8 ILE B CA 1
ATOM 3264 C C . ILE B 1 8 ? 8.359 21.094 -15.398 1 85.62 8 ILE B C 1
ATOM 3266 O O . ILE B 1 8 ? 7.508 21.266 -14.523 1 85.62 8 ILE B O 1
ATOM 3270 N N . ALA B 1 9 ? 8.07 21.25 -16.641 1 89.69 9 ALA B N 1
ATOM 3271 C CA . ALA B 1 9 ? 6.73 21.594 -17.109 1 89.69 9 ALA B CA 1
ATOM 3272 C C . ALA B 1 9 ? 5.73 20.5 -16.719 1 89.69 9 ALA B C 1
ATOM 3274 O O . ALA B 1 9 ? 4.586 20.797 -16.375 1 89.69 9 ALA B O 1
ATOM 3275 N N . LEU B 1 10 ? 6.176 19.297 -16.828 1 92.19 10 LEU B N 1
ATOM 3276 C CA . LEU B 1 10 ? 5.316 18.172 -16.438 1 92.19 10 LEU B CA 1
ATOM 3277 C C . LEU B 1 10 ? 5.027 18.203 -14.938 1 92.19 10 LEU B C 1
ATOM 3279 O O . LEU B 1 10 ? 3.916 17.891 -14.516 1 92.19 10 LEU B O 1
ATOM 3283 N N . LEU B 1 11 ? 6.082 18.531 -14.156 1 87.31 11 LEU B N 1
ATOM 3284 C CA . LEU B 1 11 ? 5.883 18.656 -12.719 1 87.31 11 LEU B CA 1
ATOM 3285 C C . LEU B 1 11 ? 4.824 19.719 -12.414 1 87.31 11 LEU B C 1
ATOM 3287 O O . LEU B 1 11 ? 3.9 19.469 -11.633 1 87.31 11 LEU B O 1
ATOM 3291 N N . VAL B 1 12 ? 4.918 20.891 -13.016 1 85.94 12 VAL B N 1
ATOM 3292 C CA . VAL B 1 12 ? 3.951 21.969 -12.828 1 85.94 12 VAL B CA 1
ATOM 3293 C C . VAL B 1 12 ? 2.574 21.516 -13.312 1 85.94 12 VAL B C 1
ATOM 3295 O O . VAL B 1 12 ? 1.565 21.75 -12.641 1 85.94 12 VAL B O 1
ATOM 3298 N N . GLY B 1 13 ? 2.52 20.891 -14.438 1 90.69 13 GLY B N 1
ATOM 3299 C CA . GLY B 1 13 ? 1.269 20.375 -14.969 1 90.69 13 GLY B CA 1
ATOM 3300 C C . GLY B 1 13 ? 0.58 19.391 -14.047 1 90.69 13 GLY B C 1
ATOM 3301 O O . GLY B 1 13 ? -0.648 19.406 -13.93 1 90.69 13 GLY B O 1
ATOM 3302 N N . MET B 1 14 ? 1.329 18.547 -13.398 1 89.94 14 MET B N 1
ATOM 3303 C CA . MET B 1 14 ? 0.762 17.562 -12.477 1 89.94 14 MET B CA 1
ATOM 3304 C C . MET B 1 14 ? 0.109 18.25 -11.281 1 89.94 14 MET B C 1
ATOM 3306 O O . MET B 1 14 ? -0.962 17.844 -10.828 1 89.94 14 MET B O 1
ATOM 3310 N N . PHE B 1 15 ? 0.737 19.25 -10.797 1 84 15 PHE B N 1
ATOM 3311 C CA . PHE B 1 15 ? 0.175 19.984 -9.664 1 84 15 PHE B CA 1
ATOM 3312 C C . PHE B 1 15 ? -1.116 20.688 -10.07 1 84 15 PHE B C 1
ATOM 3314 O O . PHE B 1 15 ? -2.092 20.688 -9.312 1 84 15 PHE B O 1
ATOM 3321 N N . VAL B 1 16 ? -1.114 21.266 -11.211 1 85.81 16 VAL B N 1
ATOM 3322 C CA . VAL B 1 16 ? -2.309 21.938 -11.703 1 85.81 16 VAL B CA 1
ATOM 3323 C C . VAL B 1 16 ? -3.436 20.922 -11.891 1 85.81 16 VAL B C 1
ATOM 3325 O O . VAL B 1 16 ? -4.566 21.156 -11.445 1 85.81 16 VAL B O 1
ATOM 3328 N N . LEU B 1 17 ? -3.082 19.844 -12.438 1 88.31 17 LEU B N 1
ATOM 3329 C CA . LEU B 1 17 ? -4.082 18.812 -12.711 1 88.31 17 LEU B CA 1
ATOM 3330 C C . LEU B 1 17 ? -4.641 18.25 -11.406 1 88.31 17 LEU B C 1
ATOM 3332 O O . LEU B 1 17 ? -5.848 18.016 -11.297 1 88.31 17 LEU B O 1
ATOM 3336 N N . ALA B 1 18 ? -3.791 18 -10.492 1 82.94 18 ALA B N 1
ATOM 3337 C CA . ALA B 1 18 ? -4.207 17.406 -9.219 1 82.94 18 ALA B CA 1
ATOM 3338 C C . ALA B 1 18 ? -5.055 18.391 -8.414 1 82.94 18 ALA B C 1
ATOM 3340 O O . ALA B 1 18 ? -5.852 17.984 -7.562 1 82.94 18 ALA B O 1
ATOM 3341 N N . THR B 1 19 ? -4.859 19.656 -8.68 1 77.25 19 THR B N 1
ATOM 3342 C CA . THR B 1 19 ? -5.664 20.672 -8.016 1 77.25 19 THR B CA 1
ATOM 3343 C C . THR B 1 19 ? -7.051 20.766 -8.648 1 77.25 19 THR B C 1
ATOM 3345 O O . THR B 1 19 ? -8.039 21 -7.957 1 77.25 19 THR B O 1
ATOM 3348 N N . LEU B 1 20 ? -7.109 20.484 -9.922 1 84.06 20 LEU B N 1
ATOM 3349 C CA . LEU B 1 20 ? -8.359 20.656 -10.664 1 84.06 20 LEU B CA 1
ATOM 3350 C C . LEU B 1 20 ? -9.172 19.359 -10.641 1 84.06 20 LEU B C 1
ATOM 3352 O O . LEU B 1 20 ? -10.406 19.406 -10.719 1 84.06 20 LEU B O 1
ATOM 3356 N N . LYS B 1 21 ? -8.445 18.312 -10.609 1 87.38 21 LYS B N 1
ATOM 3357 C CA . LYS B 1 21 ? -9.102 17.016 -10.648 1 87.38 21 LYS B CA 1
ATOM 3358 C C . LYS B 1 21 ? -8.688 16.156 -9.453 1 87.38 21 LYS B C 1
ATOM 3360 O O . LYS B 1 21 ? -7.551 16.25 -8.984 1 87.38 21 LYS B O 1
ATOM 3365 N N . PRO B 1 22 ? -9.617 15.375 -8.977 1 87.75 22 PRO B N 1
ATOM 3366 C CA . PRO B 1 22 ? -9.32 14.547 -7.805 1 87.75 22 PRO B CA 1
ATOM 3367 C C . PRO B 1 22 ? -8.484 13.32 -8.148 1 87.75 22 PRO B C 1
ATOM 3369 O O . PRO B 1 22 ? -8.883 12.195 -7.84 1 87.75 22 PRO B O 1
ATOM 3372 N N . ILE B 1 23 ? -7.414 13.547 -8.773 1 89.5 23 ILE B N 1
ATOM 3373 C CA . ILE B 1 23 ? -6.477 12.477 -9.109 1 89.5 23 ILE B CA 1
ATOM 3374 C C . ILE B 1 23 ? -5.277 12.523 -8.164 1 89.5 23 ILE B C 1
ATOM 3376 O O . ILE B 1 23 ? -4.781 13.602 -7.836 1 89.5 23 ILE B O 1
ATOM 3380 N N . ASN B 1 24 ? -4.91 11.375 -7.691 1 90.62 24 ASN B N 1
ATOM 3381 C CA . ASN B 1 24 ? -3.758 11.289 -6.805 1 90.62 24 ASN B CA 1
ATOM 3382 C C . ASN B 1 24 ? -2.48 11.758 -7.5 1 90.62 24 ASN B C 1
ATOM 3384 O O . ASN B 1 24 ? -2.082 11.195 -8.523 1 90.62 24 ASN B O 1
ATOM 3388 N N . ILE B 1 25 ? -1.864 12.703 -6.977 1 90.19 25 ILE B N 1
ATOM 3389 C CA . ILE B 1 25 ? -0.721 13.336 -7.621 1 90.19 25 ILE B CA 1
ATOM 3390 C C . ILE B 1 25 ? 0.454 12.359 -7.664 1 90.19 25 ILE B C 1
ATOM 3392 O O . ILE B 1 25 ? 1.318 12.453 -8.539 1 90.19 25 ILE B O 1
ATOM 3396 N N . GLY B 1 26 ? 0.618 11.461 -6.703 1 92.56 26 GLY B N 1
ATOM 3397 C CA . GLY B 1 26 ? 1.648 10.438 -6.742 1 92.56 26 GLY B CA 1
ATOM 3398 C C . GLY B 1 26 ? 1.553 9.547 -7.969 1 92.56 26 GLY B C 1
ATOM 3399 O O . GLY B 1 26 ? 2.57 9.188 -8.562 1 92.56 26 GLY B O 1
ATOM 3400 N N . LEU B 1 27 ? 0.322 9.148 -8.32 1 95.31 27 LEU B N 1
ATOM 3401 C CA . LEU B 1 27 ? 0.115 8.383 -9.547 1 95.31 27 LEU B CA 1
ATOM 3402 C C . LEU B 1 27 ? 0.584 9.172 -10.766 1 95.31 27 LEU B C 1
ATOM 3404 O O . LEU B 1 27 ? 1.207 8.609 -11.672 1 95.31 27 LEU B O 1
ATOM 3408 N N . LEU B 1 28 ? 0.316 10.445 -10.781 1 94.56 28 LEU B N 1
ATOM 3409 C CA . LEU B 1 28 ? 0.789 11.297 -11.867 1 94.56 28 LEU B CA 1
ATOM 3410 C C . LEU B 1 28 ? 2.312 11.359 -11.891 1 94.56 28 LEU B C 1
ATOM 3412 O O . LEU B 1 28 ? 2.922 11.43 -12.953 1 94.56 28 LEU B O 1
ATOM 3416 N N . GLY B 1 29 ? 2.865 11.422 -10.688 1 93.81 29 GLY B N 1
ATOM 3417 C CA . GLY B 1 29 ? 4.316 11.375 -10.609 1 93.81 29 GLY B CA 1
ATOM 3418 C C . GLY B 1 29 ? 4.914 10.141 -11.25 1 93.81 29 GLY B C 1
ATOM 3419 O O . GLY B 1 29 ? 5.922 10.227 -11.953 1 93.81 29 GLY B O 1
ATOM 3420 N N . LEU B 1 30 ? 4.301 9.023 -11.039 1 95.56 30 LEU B N 1
ATOM 3421 C CA . LEU B 1 30 ? 4.781 7.777 -11.625 1 95.56 30 LEU B CA 1
ATOM 3422 C C . LEU B 1 30 ? 4.586 7.773 -13.141 1 95.56 30 LEU B C 1
ATOM 3424 O O . LEU B 1 30 ? 5.398 7.207 -13.875 1 95.56 30 LEU B O 1
ATOM 3428 N N . VAL B 1 31 ? 3.48 8.375 -13.617 1 96.31 31 VAL B N 1
ATOM 3429 C CA . VAL B 1 31 ? 3.295 8.562 -15.055 1 96.31 31 VAL B CA 1
ATOM 3430 C C . VAL B 1 31 ? 4.418 9.438 -15.617 1 96.31 31 VAL B C 1
ATOM 3432 O O . VAL B 1 31 ? 4.965 9.148 -16.688 1 96.31 31 VAL B O 1
ATOM 3435 N N . GLY B 1 32 ? 4.723 10.523 -14.922 1 95.94 32 GLY B N 1
ATOM 3436 C CA . GLY B 1 32 ? 5.832 11.367 -15.336 1 95.94 32 GLY B CA 1
ATOM 3437 C C . GLY B 1 32 ? 7.156 10.625 -15.391 1 95.94 32 GLY B C 1
ATOM 3438 O O . GLY B 1 32 ? 7.973 10.867 -16.281 1 95.94 32 GLY B O 1
ATOM 3439 N N . THR B 1 33 ? 7.367 9.734 -14.43 1 95.12 33 THR B N 1
ATOM 3440 C CA . THR B 1 33 ? 8.57 8.914 -14.391 1 95.12 33 THR B CA 1
ATOM 3441 C C . THR B 1 33 ? 8.68 8.055 -15.648 1 95.12 33 THR B C 1
ATOM 3443 O O . THR B 1 33 ? 9.766 7.891 -16.203 1 95.12 33 THR B O 1
ATOM 3446 N N . LEU B 1 34 ? 7.562 7.512 -16.078 1 95.5 34 LEU B N 1
ATOM 3447 C CA . LEU B 1 34 ? 7.562 6.723 -17.297 1 95.5 34 LEU B CA 1
ATOM 3448 C C . LEU B 1 34 ? 7.828 7.602 -18.516 1 95.5 34 LEU B C 1
ATOM 3450 O O . LEU B 1 34 ? 8.664 7.273 -19.359 1 95.5 34 LEU B O 1
ATOM 3454 N N . VAL B 1 35 ? 7.133 8.711 -18.641 1 95.75 35 VAL B N 1
ATOM 3455 C CA . VAL B 1 35 ? 7.18 9.578 -19.828 1 95.75 35 VAL B CA 1
ATOM 3456 C C . VAL B 1 35 ? 8.57 10.195 -19.953 1 95.75 35 VAL B C 1
ATOM 3458 O O . VAL B 1 35 ? 9.211 10.086 -21 1 95.75 35 VAL B O 1
ATOM 3461 N N . VAL B 1 36 ? 9.078 10.719 -18.906 1 94.5 36 VAL B N 1
ATOM 3462 C CA . VAL B 1 36 ? 10.359 11.414 -18.953 1 94.5 36 VAL B CA 1
ATOM 3463 C C . VAL B 1 36 ? 11.508 10.406 -18.844 1 94.5 36 VAL B C 1
ATOM 3465 O O . VAL B 1 36 ? 12.438 10.422 -19.656 1 94.5 36 VAL B O 1
ATOM 3468 N N . GLY B 1 37 ? 11.438 9.57 -17.859 1 93.69 37 GLY B N 1
ATOM 3469 C CA . GLY B 1 37 ? 12.539 8.672 -17.547 1 93.69 37 GLY B CA 1
ATOM 3470 C C . GLY B 1 37 ? 12.719 7.574 -18.594 1 93.69 37 GLY B C 1
ATOM 3471 O O . GLY B 1 37 ? 13.828 7.367 -19.094 1 93.69 37 GLY B O 1
ATOM 3472 N N . ASN B 1 38 ? 11.641 6.902 -18.906 1 93.12 38 ASN B N 1
ATOM 3473 C CA . ASN B 1 38 ? 11.75 5.754 -19.781 1 93.12 38 ASN B CA 1
ATOM 3474 C C . ASN B 1 38 ? 11.523 6.145 -21.25 1 93.12 38 ASN B C 1
ATOM 3476 O O . ASN B 1 38 ? 12.398 5.941 -22.094 1 93.12 38 ASN B O 1
ATOM 3480 N N . LEU B 1 39 ? 10.477 6.785 -21.578 1 92.62 39 LEU B N 1
ATOM 3481 C CA . LEU B 1 39 ? 10.094 7.02 -22.969 1 92.62 39 LEU B CA 1
ATOM 3482 C C . LEU B 1 39 ? 10.977 8.086 -23.609 1 92.62 39 LEU B C 1
ATOM 3484 O O . LEU B 1 39 ? 11.383 7.961 -24.766 1 92.62 39 LEU B O 1
ATOM 3488 N N . LEU B 1 40 ? 11.367 9.133 -22.891 1 92.69 40 LEU B N 1
ATOM 3489 C CA . LEU B 1 40 ? 12.156 10.219 -23.469 1 92.69 40 LEU B CA 1
ATOM 3490 C C . LEU B 1 40 ? 13.648 9.969 -23.281 1 92.69 40 LEU B C 1
ATOM 3492 O O . LEU B 1 40 ? 14.445 10.258 -24.172 1 92.69 40 LEU B O 1
ATOM 3496 N N . LEU B 1 41 ? 14.055 9.352 -22.125 1 93.31 41 LEU B N 1
ATOM 3497 C CA . LEU B 1 41 ? 15.477 9.289 -21.812 1 93.31 41 LEU B CA 1
ATOM 3498 C C . LEU B 1 41 ? 15.984 7.855 -21.875 1 93.31 41 LEU B C 1
ATOM 3500 O O . LEU B 1 41 ? 17.188 7.617 -21.812 1 93.31 41 LEU B O 1
ATOM 3504 N N . GLY B 1 42 ? 15.086 6.91 -21.859 1 90.88 42 GLY B N 1
ATOM 3505 C CA . GLY B 1 42 ? 15.484 5.523 -22.016 1 90.88 42 GLY B CA 1
ATOM 3506 C C . GLY B 1 42 ? 16.047 4.91 -20.75 1 90.88 42 GLY B C 1
ATOM 3507 O O . GLY B 1 42 ? 16.828 3.963 -20.812 1 90.88 42 GLY B O 1
ATOM 3508 N N . MET B 1 43 ? 15.727 5.445 -19.641 1 91.62 43 MET B N 1
ATOM 3509 C CA . MET B 1 43 ? 16.203 4.895 -18.375 1 91.62 43 MET B CA 1
ATOM 3510 C C . MET B 1 43 ? 15.609 3.506 -18.141 1 91.62 43 MET B C 1
ATOM 3512 O O . MET B 1 43 ? 14.469 3.24 -18.5 1 91.62 43 MET B O 1
ATOM 3516 N N . SER B 1 44 ? 16.438 2.664 -17.5 1 89.06 44 SER B N 1
ATOM 3517 C CA . SER B 1 44 ? 16 1.31 -17.172 1 89.06 44 SER B CA 1
ATOM 3518 C C . SER B 1 44 ? 15.055 1.306 -15.984 1 89.06 44 SER B C 1
ATOM 3520 O O . SER B 1 44 ? 14.938 2.305 -15.273 1 89.06 44 SER B O 1
ATOM 3522 N N . ASP B 1 45 ? 14.453 0.161 -15.781 1 86 45 ASP B N 1
ATOM 3523 C CA . ASP B 1 45 ? 13.531 -0.033 -14.672 1 86 45 ASP B CA 1
ATOM 3524 C C . ASP B 1 45 ? 14.227 0.196 -13.328 1 86 45 ASP B C 1
ATOM 3526 O O . ASP B 1 45 ? 13.688 0.855 -12.445 1 86 45 ASP B O 1
ATOM 3530 N N . GLU B 1 46 ? 15.336 -0.332 -13.258 1 83.19 46 GLU B N 1
ATOM 3531 C CA . GLU B 1 46 ? 16.094 -0.235 -12.016 1 83.19 46 GLU B CA 1
ATOM 3532 C C . GLU B 1 46 ? 16.469 1.212 -11.711 1 83.19 46 GLU B C 1
ATOM 3534 O O . GLU B 1 46 ? 16.375 1.651 -10.562 1 83.19 46 GLU B O 1
ATOM 3539 N N . GLU B 1 47 ? 16.844 1.9 -12.703 1 89.19 47 GLU B N 1
ATOM 3540 C CA . GLU B 1 47 ? 17.219 3.299 -12.531 1 89.19 47 GLU B CA 1
ATOM 3541 C C . GLU B 1 47 ? 16.031 4.156 -12.141 1 89.19 47 GLU B C 1
ATOM 3543 O O . GLU B 1 47 ? 16.141 5.066 -11.32 1 89.19 47 GLU B O 1
ATOM 3548 N N . LEU B 1 48 ? 14.867 3.842 -12.742 1 91.19 48 LEU B N 1
ATOM 3549 C CA . LEU B 1 48 ? 13.656 4.625 -12.523 1 91.19 48 LEU B CA 1
ATOM 3550 C C . LEU B 1 48 ? 13.172 4.477 -11.086 1 91.19 48 LEU B C 1
ATOM 3552 O O . LEU B 1 48 ? 12.656 5.434 -10.492 1 91.19 48 LEU B O 1
ATOM 3556 N N . LEU B 1 49 ? 13.375 3.312 -10.57 1 91.31 49 LEU B N 1
ATOM 3557 C CA . LEU B 1 49 ? 12.734 3 -9.297 1 91.31 49 LEU B CA 1
ATOM 3558 C C . LEU B 1 49 ? 13.742 3.002 -8.156 1 91.31 49 LEU B C 1
ATOM 3560 O O . LEU B 1 49 ? 13.398 2.715 -7.012 1 91.31 49 LEU B O 1
ATOM 3564 N N . GLU B 1 50 ? 14.992 3.4 -8.477 1 86.56 50 GLU B N 1
ATOM 3565 C CA . GLU B 1 50 ? 16.078 3.408 -7.492 1 86.56 50 GLU B CA 1
ATOM 3566 C C . GLU B 1 50 ? 15.781 4.387 -6.359 1 86.56 50 GLU B C 1
ATOM 3568 O O . GLU B 1 50 ? 16.141 4.133 -5.207 1 86.56 50 GLU B O 1
ATOM 3573 N N . ASN B 1 51 ? 15.047 5.434 -6.672 1 84.44 51 ASN B N 1
ATOM 3574 C CA . ASN B 1 51 ? 14.828 6.488 -5.688 1 84.44 51 ASN B CA 1
ATOM 3575 C C . ASN B 1 51 ? 13.461 6.367 -5.027 1 84.44 51 ASN B C 1
ATOM 3577 O O . ASN B 1 51 ? 13.008 7.293 -4.352 1 84.44 51 ASN B O 1
ATOM 3581 N N . PHE B 1 52 ? 12.758 5.266 -5.289 1 92.38 52 PHE B N 1
ATOM 3582 C CA . PHE B 1 52 ? 11.516 5.051 -4.57 1 92.38 52 PHE B CA 1
ATOM 3583 C C . PHE B 1 52 ? 11.75 5.051 -3.064 1 92.38 52 PHE B C 1
ATOM 3585 O O . PHE B 1 52 ? 12.617 4.332 -2.568 1 92.38 52 PHE B O 1
ATOM 3592 N N . PRO B 1 53 ? 11.055 5.832 -2.309 1 90.44 53 PRO B N 1
ATOM 3593 C CA . PRO B 1 53 ? 11.328 6.016 -0.882 1 90.44 53 PRO B CA 1
ATOM 3594 C C . PRO B 1 53 ? 10.68 4.938 -0.014 1 90.44 53 PRO B C 1
ATOM 3596 O O . PRO B 1 53 ? 9.719 5.211 0.704 1 90.44 53 PRO B O 1
ATOM 3599 N N . VAL B 1 54 ? 11.281 3.812 0.042 1 92.06 54 VAL B N 1
ATOM 3600 C CA . VAL B 1 54 ? 10.742 2.65 0.739 1 92.06 54 VAL B CA 1
ATOM 3601 C C . VAL B 1 54 ? 10.578 2.967 2.225 1 92.06 54 VAL B C 1
ATOM 3603 O O . VAL B 1 54 ? 9.555 2.643 2.828 1 92.06 54 VAL B O 1
ATOM 3606 N N . LYS B 1 55 ? 11.594 3.6 2.83 1 87.69 55 LYS B N 1
ATOM 3607 C CA . LYS B 1 55 ? 11.578 3.902 4.258 1 87.69 55 LYS B CA 1
ATOM 3608 C C . LYS B 1 55 ? 10.383 4.785 4.621 1 87.69 55 LYS B C 1
ATOM 3610 O O . LYS B 1 55 ? 9.672 4.508 5.59 1 87.69 55 LYS B O 1
ATOM 3615 N N . ILE B 1 56 ? 10.117 5.824 3.857 1 84.31 56 ILE B N 1
ATOM 3616 C CA . ILE B 1 56 ? 9.023 6.758 4.121 1 84.31 56 ILE B CA 1
ATOM 3617 C C . ILE B 1 56 ? 7.684 6.051 3.918 1 84.31 56 ILE B C 1
ATOM 3619 O O . ILE B 1 56 ? 6.77 6.195 4.73 1 84.31 56 ILE B O 1
ATOM 3623 N N . VAL B 1 57 ? 7.617 5.297 2.832 1 92.19 57 VAL B N 1
ATOM 3624 C CA . VAL B 1 57 ? 6.391 4.59 2.484 1 92.19 57 VAL B CA 1
ATOM 3625 C C . VAL B 1 57 ? 6.023 3.613 3.598 1 92.19 57 VAL B C 1
ATOM 3627 O O . VAL B 1 57 ? 4.875 3.574 4.043 1 92.19 57 VAL B O 1
ATOM 3630 N N . LEU B 1 58 ? 6.949 2.854 4.094 1 92.44 58 LEU B N 1
ATOM 3631 C CA . LEU B 1 58 ? 6.684 1.875 5.145 1 92.44 58 LEU B CA 1
ATOM 3632 C C . LEU B 1 58 ? 6.391 2.566 6.469 1 92.44 58 LEU B C 1
ATOM 3634 O O . LEU B 1 58 ? 5.625 2.051 7.289 1 92.44 58 LEU B O 1
ATOM 3638 N N . THR B 1 59 ? 7.004 3.717 6.695 1 89 59 THR B N 1
ATOM 3639 C CA . THR B 1 59 ? 6.676 4.492 7.887 1 89 59 THR B CA 1
ATOM 3640 C C . THR B 1 59 ? 5.215 4.93 7.863 1 89 59 THR B C 1
ATOM 3642 O O . THR B 1 59 ? 4.508 4.809 8.867 1 89 59 THR B O 1
ATOM 3645 N N . ILE B 1 60 ? 4.801 5.449 6.684 1 86.88 60 ILE B N 1
ATOM 3646 C CA . ILE B 1 60 ? 3.41 5.859 6.543 1 86.88 60 ILE B CA 1
ATOM 3647 C C . ILE B 1 60 ? 2.492 4.66 6.785 1 86.88 60 ILE B C 1
ATOM 3649 O O . ILE B 1 60 ? 1.515 4.762 7.527 1 86.88 60 ILE B O 1
ATOM 3653 N N . ILE B 1 61 ? 2.832 3.561 6.203 1 92.38 61 ILE B N 1
ATOM 3654 C CA . ILE B 1 61 ? 2.043 2.342 6.344 1 92.38 61 ILE B CA 1
ATOM 3655 C C . ILE B 1 61 ? 1.985 1.932 7.812 1 92.38 61 ILE B C 1
ATOM 3657 O O . ILE B 1 61 ? 0.903 1.705 8.359 1 92.38 61 ILE B O 1
ATOM 3661 N N . GLY B 1 62 ? 3.086 1.828 8.492 1 93 62 GLY B N 1
ATOM 3662 C CA . GLY B 1 62 ? 3.143 1.365 9.867 1 93 62 GLY B CA 1
ATOM 3663 C C . GLY B 1 62 ? 2.414 2.277 10.836 1 93 62 GLY B C 1
ATOM 3664 O O . GLY B 1 62 ? 1.612 1.813 11.648 1 93 62 GLY B O 1
ATOM 3665 N N . VAL B 1 63 ? 2.711 3.559 10.695 1 88.38 63 VAL B N 1
ATOM 3666 C CA . VAL B 1 63 ? 2.158 4.523 11.633 1 88.38 63 VAL B CA 1
ATOM 3667 C C . VAL B 1 63 ? 0.643 4.602 11.469 1 88.38 63 VAL B C 1
ATOM 3669 O O . VAL B 1 63 ? -0.098 4.574 12.461 1 88.38 63 VAL B O 1
ATOM 3672 N N . THR B 1 64 ? 0.136 4.637 10.273 1 88.44 64 THR B N 1
ATOM 3673 C CA . THR B 1 64 ? -1.3 4.766 10.047 1 88.44 64 THR B CA 1
ATOM 3674 C C . THR B 1 64 ? -2.01 3.439 10.305 1 88.44 64 THR B C 1
ATOM 3676 O O . THR B 1 64 ? -3.176 3.42 10.703 1 88.44 64 THR B O 1
ATOM 3679 N N . TYR B 1 65 ? -1.319 2.27 10.078 1 92.94 65 TYR B N 1
ATOM 3680 C CA . TYR B 1 65 ? -1.852 0.963 10.453 1 92.94 65 TYR B CA 1
ATOM 3681 C C . TYR B 1 65 ? -2.113 0.891 11.953 1 92.94 65 TYR B C 1
ATOM 3683 O O . TYR B 1 65 ? -3.221 0.561 12.383 1 92.94 65 TYR B O 1
ATOM 3691 N N . PHE B 1 66 ? -1.101 1.313 12.758 1 92.19 66 PHE B N 1
ATOM 3692 C CA . PHE B 1 66 ? -1.186 1.247 14.211 1 92.19 66 PHE B CA 1
ATOM 3693 C C . PHE B 1 66 ? -2.209 2.244 14.742 1 92.19 66 PHE B C 1
ATOM 3695 O O . PHE B 1 66 ? -3.1 1.88 15.508 1 92.19 66 PHE B O 1
ATOM 3702 N N . PHE B 1 67 ? -2.164 3.414 14.312 1 85.94 67 PHE B N 1
ATOM 3703 C CA . PHE B 1 67 ? -3.031 4.441 14.875 1 85.94 67 PHE B CA 1
ATOM 3704 C C . PHE B 1 67 ? -4.43 4.359 14.273 1 85.94 67 PHE B C 1
ATOM 3706 O O . PHE B 1 67 ? -5.398 4.844 14.867 1 85.94 67 PHE B O 1
ATOM 3713 N N . GLY B 1 68 ? -4.508 3.799 13.039 1 85.88 68 GLY B N 1
ATOM 3714 C CA . GLY B 1 68 ? -5.836 3.455 12.562 1 85.88 68 GLY B CA 1
ATOM 3715 C C . GLY B 1 68 ? -6.574 2.5 13.484 1 85.88 68 GLY B C 1
ATOM 3716 O O . GLY B 1 68 ? -7.766 2.678 13.742 1 85.88 68 GLY B O 1
ATOM 3717 N N . MET B 1 69 ? -5.887 1.514 13.945 1 91.38 69 MET B N 1
ATOM 3718 C CA . MET B 1 69 ? -6.48 0.565 14.883 1 91.38 69 MET B CA 1
ATOM 3719 C C . MET B 1 69 ? -6.75 1.228 16.234 1 91.38 69 MET B C 1
ATOM 3721 O O . MET B 1 69 ? -7.746 0.921 16.891 1 91.38 69 MET B O 1
ATOM 3725 N N . ALA B 1 70 ? -5.82 2.076 16.641 1 88.44 70 ALA B N 1
ATOM 3726 C CA . ALA B 1 70 ? -6.02 2.812 17.891 1 88.44 70 ALA B CA 1
ATOM 3727 C C . ALA B 1 70 ? -7.289 3.658 17.828 1 88.44 70 ALA B C 1
ATOM 3729 O O . ALA B 1 70 ? -7.988 3.814 18.828 1 88.44 70 ALA B O 1
ATOM 3730 N N . GLY B 1 71 ? -7.547 4.258 16.703 1 83.75 71 GLY B N 1
ATOM 3731 C CA . GLY B 1 71 ? -8.789 4.988 16.5 1 83.75 71 GLY B CA 1
ATOM 3732 C C . GLY B 1 71 ? -10.016 4.098 16.547 1 83.75 71 GLY B C 1
ATOM 3733 O O . GLY B 1 71 ? -11.023 4.453 17.156 1 83.75 71 GLY B O 1
ATOM 3734 N N . ALA B 1 72 ? -9.906 2.982 15.938 1 87.06 72 ALA B N 1
ATOM 3735 C CA . ALA B 1 72 ? -11.031 2.064 15.812 1 87.06 72 ALA B CA 1
ATOM 3736 C C . ALA B 1 72 ? -11.391 1.454 17.172 1 87.06 72 ALA B C 1
ATOM 3738 O O . ALA B 1 72 ? -12.562 1.178 17.438 1 87.06 72 ALA B O 1
ATOM 3739 N N . ASN B 1 73 ? -10.406 1.257 17.984 1 91 73 ASN B N 1
ATOM 3740 C CA . ASN B 1 73 ? -10.703 0.61 19.25 1 91 73 ASN B CA 1
ATOM 3741 C C . ASN B 1 73 ? -11.047 1.631 20.328 1 91 73 ASN B C 1
ATOM 3743 O O . ASN B 1 73 ? -11.258 1.268 21.484 1 91 73 ASN B O 1
ATOM 3747 N N . GLY B 1 74 ? -11.008 2.953 20.031 1 86.94 74 GLY B N 1
ATOM 3748 C CA . GLY B 1 74 ? -11.484 3.99 20.922 1 86.94 74 GLY B CA 1
ATOM 3749 C C . GLY B 1 74 ? -10.383 4.613 21.766 1 86.94 74 GLY B C 1
ATOM 3750 O O . GLY B 1 74 ? -10.641 5.488 22.578 1 86.94 74 GLY B O 1
ATOM 3751 N N . THR B 1 75 ? -9.234 4.184 21.609 1 86.88 75 THR B N 1
ATOM 3752 C CA . THR B 1 75 ? -8.133 4.719 22.391 1 86.88 75 THR B CA 1
ATOM 3753 C C . THR B 1 75 ? -7.973 6.215 22.156 1 86.88 75 THR B C 1
ATOM 3755 O O . THR B 1 75 ? -7.699 6.977 23.078 1 86.88 75 THR B O 1
ATOM 3758 N N . ILE B 1 76 ? -8.078 6.652 20.938 1 80.88 76 ILE B N 1
ATOM 3759 C CA . ILE B 1 76 ? -7.941 8.07 20.609 1 80.88 76 ILE B CA 1
ATOM 3760 C C . ILE B 1 76 ? -9.039 8.867 21.312 1 80.88 76 ILE B C 1
ATOM 3762 O O . ILE B 1 76 ? -8.789 9.945 21.859 1 80.88 76 ILE B O 1
ATOM 3766 N N . ASP B 1 77 ? -10.219 8.312 21.312 1 79.12 77 ASP B N 1
ATOM 3767 C CA . ASP B 1 77 ? -11.328 8.945 22.016 1 79.12 77 ASP B CA 1
ATOM 3768 C C . ASP B 1 77 ? -11.047 9.047 23.516 1 79.12 77 ASP B C 1
ATOM 3770 O O . ASP B 1 77 ? -11.414 10.031 24.156 1 79.12 77 ASP B O 1
ATOM 3774 N N . LEU B 1 78 ? -10.57 8 24.016 1 81.94 78 LEU B N 1
ATOM 3775 C CA . LEU B 1 78 ? -10.203 7.98 25.438 1 81.94 78 LEU B CA 1
ATOM 3776 C C . LEU B 1 78 ? -9.203 9.086 25.75 1 81.94 78 LEU B C 1
ATOM 3778 O O . LEU B 1 78 ? -9.352 9.797 26.75 1 81.94 78 LEU B O 1
ATOM 3782 N N . LEU B 1 79 ? -8.188 9.219 24.969 1 76.88 79 LEU B N 1
ATOM 3783 C CA . LEU B 1 79 ? -7.168 10.242 25.172 1 76.88 79 LEU B CA 1
ATOM 3784 C C . LEU B 1 79 ? -7.777 11.641 25.094 1 76.88 79 LEU B C 1
ATOM 3786 O O . LEU B 1 79 ? -7.426 12.523 25.875 1 76.88 79 LEU B O 1
ATOM 3790 N N . VAL B 1 80 ? -8.664 11.828 24.203 1 71.31 80 VAL B N 1
ATOM 3791 C CA . VAL B 1 80 ? -9.344 13.109 24.047 1 71.31 80 VAL B CA 1
ATOM 3792 C C . VAL B 1 80 ? -10.195 13.406 25.281 1 71.31 80 VAL B C 1
ATOM 3794 O O . VAL B 1 80 ? -10.211 14.531 25.781 1 71.31 80 VAL B O 1
ATOM 3797 N N . SER B 1 81 ? -10.922 12.383 25.719 1 75 81 SER B N 1
ATOM 3798 C CA . SER B 1 81 ? -11.766 12.555 26.906 1 75 81 SER B CA 1
ATOM 3799 C C . SER B 1 81 ? -10.93 12.906 28.125 1 75 81 SER B C 1
ATOM 3801 O O . SER B 1 81 ? -11.344 13.727 28.953 1 75 81 SER B O 1
ATOM 3803 N N . TRP B 1 82 ? -9.844 12.25 28.281 1 75.69 82 TRP B N 1
ATOM 3804 C CA . TRP B 1 82 ? -8.945 12.555 29.375 1 75.69 82 TRP B CA 1
ATOM 3805 C C . TRP B 1 82 ? -8.453 14 29.297 1 75.69 82 TRP B C 1
ATOM 3807 O O . TRP B 1 82 ? -8.312 14.672 30.328 1 75.69 82 TRP B O 1
ATOM 3817 N N . ALA B 1 83 ? -8.188 14.477 28.156 1 69.19 83 ALA B N 1
ATOM 3818 C CA . ALA B 1 83 ? -7.711 15.844 27.938 1 69.19 83 ALA B CA 1
ATOM 3819 C C . ALA B 1 83 ? -8.781 16.859 28.312 1 69.19 83 ALA B C 1
ATOM 3821 O O . ALA B 1 83 ? -8.484 17.875 28.938 1 69.19 83 ALA B O 1
ATOM 3822 N N . ILE B 1 84 ? -9.961 16.547 27.969 1 66.19 84 ILE B N 1
ATOM 3823 C CA . ILE B 1 84 ? -11.078 17.438 28.266 1 66.19 84 ILE B CA 1
ATOM 3824 C C . ILE B 1 84 ? -11.328 17.469 29.766 1 66.19 84 ILE B C 1
ATOM 3826 O O . ILE B 1 84 ? -11.602 18.531 30.328 1 66.19 84 ILE B O 1
ATOM 3830 N N . ARG B 1 85 ? -11.211 16.375 30.328 1 72.69 85 ARG B N 1
ATOM 3831 C CA . ARG B 1 85 ? -11.398 16.328 31.766 1 72.69 85 ARG B CA 1
ATOM 3832 C C . ARG B 1 85 ? -10.312 17.109 32.5 1 72.69 85 ARG B C 1
ATOM 3834 O O . ARG B 1 85 ? -10.578 17.734 33.531 1 72.69 85 ARG B O 1
ATOM 3841 N N . LEU B 1 86 ? -9.203 17.016 32.031 1 73 86 LEU B N 1
ATOM 3842 C CA . LEU B 1 86 ? -8.086 17.734 32.656 1 73 86 LEU B CA 1
ATOM 3843 C C . LEU B 1 86 ? -8.258 19.234 32.5 1 73 86 LEU B C 1
ATOM 3845 O O . LEU B 1 86 ? -7.801 20 33.344 1 73 86 LEU B O 1
ATOM 3849 N N . ALA B 1 87 ? -8.797 19.656 31.438 1 65.06 87 ALA B N 1
ATOM 3850 C CA . ALA B 1 87 ? -9.055 21.078 31.203 1 65.06 87 ALA B CA 1
ATOM 3851 C C . ALA B 1 87 ? -10.062 21.625 32.188 1 65.06 87 ALA B C 1
ATOM 3853 O O . ALA B 1 87 ? -10.031 22.812 32.531 1 65.06 87 ALA B O 1
ATOM 3854 N N . GLY B 1 88 ? -10.711 20.781 33 1 61.12 88 GLY B N 1
ATOM 3855 C CA . GLY B 1 88 ? -11.602 21.172 34.094 1 61.12 88 GLY B CA 1
ATOM 3856 C C . GLY B 1 88 ? -12.719 22.094 33.656 1 61.12 88 GLY B C 1
ATOM 3857 O O . GLY B 1 88 ? -13.297 21.891 32.562 1 61.12 88 GLY B O 1
ATOM 3858 N N . ARG B 1 89 ? -13.094 23.125 34.594 1 64.19 89 ARG B N 1
ATOM 3859 C CA . ARG B 1 89 ? -14.234 24.031 34.5 1 64.19 89 ARG B CA 1
ATOM 3860 C C . ARG B 1 89 ? -13.844 25.328 33.812 1 64.19 89 ARG B C 1
ATOM 3862 O O . ARG B 1 89 ? -14.688 26.203 33.594 1 64.19 89 ARG B O 1
ATOM 3869 N N . ARG B 1 90 ? -12.648 25.391 33.312 1 68.88 90 ARG B N 1
ATOM 3870 C CA . ARG B 1 90 ? -12.297 26.672 32.719 1 68.88 90 ARG B CA 1
ATOM 3871 C C . ARG B 1 90 ? -12.656 26.672 31.234 1 68.88 90 ARG B C 1
ATOM 3873 O O . ARG B 1 90 ? -11.922 26.125 30.406 1 68.88 90 ARG B O 1
ATOM 3880 N N . THR B 1 91 ? -13.711 27.312 30.953 1 69.81 91 THR B N 1
ATOM 3881 C CA . THR B 1 91 ? -14.266 27.359 29.609 1 69.81 91 THR B CA 1
ATOM 3882 C C . THR B 1 91 ? -13.289 28.016 28.641 1 69.81 91 THR B C 1
ATOM 3884 O O . THR B 1 91 ? -13.211 27.641 27.469 1 69.81 91 THR B O 1
ATOM 3887 N N . SER B 1 92 ? -12.469 28.969 29.125 1 78.75 92 SER B N 1
ATOM 3888 C CA . SER B 1 92 ? -11.555 29.688 28.234 1 78.75 92 SER B CA 1
ATOM 3889 C C . SER B 1 92 ? -10.352 28.828 27.875 1 78.75 92 SER B C 1
ATOM 3891 O O . SER B 1 92 ? -9.633 29.125 26.922 1 78.75 92 SER B O 1
ATOM 3893 N N . ALA B 1 93 ? -10.203 27.812 28.484 1 86.88 93 ALA B N 1
ATOM 3894 C CA . ALA B 1 93 ? -9.047 26.938 28.266 1 86.88 93 ALA B CA 1
ATOM 3895 C C . ALA B 1 93 ? -9.352 25.875 27.219 1 86.88 93 ALA B C 1
ATOM 3897 O O . ALA B 1 93 ? -8.438 25.234 26.688 1 86.88 93 ALA B O 1
ATOM 3898 N N . VAL B 1 94 ? -10.594 25.797 26.812 1 83.38 94 VAL B N 1
ATOM 3899 C CA . VAL B 1 94 ? -11.055 24.688 25.984 1 83.38 94 VAL B CA 1
ATOM 3900 C C . VAL B 1 94 ? -10.352 24.734 24.625 1 83.38 94 VAL B C 1
ATOM 3902 O O . VAL B 1 94 ? -9.805 23.719 24.172 1 83.38 94 VAL B O 1
ATOM 3905 N N . PRO B 1 95 ? -10.305 25.891 23.969 1 89.19 95 PRO B N 1
ATOM 3906 C CA . PRO B 1 95 ? -9.641 25.922 22.672 1 89.19 95 PRO B CA 1
ATOM 3907 C C . PRO B 1 95 ? -8.172 25.516 22.75 1 89.19 95 PRO B C 1
ATOM 3909 O O . PRO B 1 95 ? -7.68 24.781 21.891 1 89.19 95 PRO B O 1
ATOM 3912 N N . TRP B 1 96 ? -7.551 25.906 23.734 1 92.5 96 TRP B N 1
ATOM 3913 C CA . TRP B 1 96 ? -6.121 25.641 23.859 1 92.5 96 TRP B CA 1
ATOM 3914 C C . TRP B 1 96 ? -5.875 24.203 24.281 1 92.5 96 TRP B C 1
ATOM 3916 O O . TRP B 1 96 ? -4.832 23.625 23.969 1 92.5 96 TRP B O 1
ATOM 3926 N N . MET B 1 97 ? -6.82 23.688 24.922 1 89.06 97 MET B N 1
ATOM 3927 C CA . MET B 1 97 ? -6.738 22.266 25.188 1 89.06 97 MET B CA 1
ATOM 3928 C C . MET B 1 97 ? -6.883 21.453 23.891 1 89.06 97 MET B C 1
ATOM 3930 O O . MET B 1 97 ? -6.188 20.469 23.688 1 89.06 97 MET B O 1
ATOM 3934 N N . ILE B 1 98 ? -7.805 21.906 23.078 1 88.5 98 ILE B N 1
ATOM 3935 C CA . ILE B 1 98 ? -7.977 21.266 21.781 1 88.5 98 ILE B CA 1
ATOM 3936 C C . ILE B 1 98 ? -6.684 21.391 20.984 1 88.5 98 ILE B C 1
ATOM 3938 O O . ILE B 1 98 ? -6.246 20.422 20.344 1 88.5 98 ILE B O 1
ATOM 3942 N N . PHE B 1 99 ? -6.047 22.547 21.047 1 94.62 99 PHE B N 1
ATOM 3943 C CA . PHE B 1 99 ? -4.758 22.75 20.391 1 94.62 99 PHE B CA 1
ATOM 3944 C C . PHE B 1 99 ? -3.732 21.734 20.891 1 94.62 99 PHE B C 1
ATOM 3946 O O . PHE B 1 99 ? -3.07 21.078 20.078 1 94.62 99 PHE B O 1
ATOM 3953 N N . ALA B 1 100 ? -3.604 21.656 22.141 1 93.44 100 ALA B N 1
ATOM 3954 C CA . ALA B 1 100 ? -2.594 20.797 22.766 1 93.44 100 ALA B CA 1
ATOM 3955 C C . ALA B 1 100 ? -2.84 19.328 22.422 1 93.44 100 ALA B C 1
ATOM 3957 O O . ALA B 1 100 ? -1.903 18.594 22.078 1 93.44 100 ALA B O 1
ATOM 3958 N N . PHE B 1 101 ? -4.039 18.938 22.359 1 88.69 101 PHE B N 1
ATOM 3959 C CA . PHE B 1 101 ? -4.344 17.531 22.141 1 88.69 101 PHE B CA 1
ATOM 3960 C C . PHE B 1 101 ? -4.234 17.172 20.672 1 88.69 101 PHE B C 1
ATOM 3962 O O . PHE B 1 101 ? -3.809 16.078 20.328 1 88.69 101 PHE B O 1
ATOM 3969 N N . ALA B 1 102 ? -4.738 18.078 19.906 1 91.06 102 ALA B N 1
ATOM 3970 C CA . ALA B 1 102 ? -4.523 17.859 18.469 1 91.06 102 ALA B CA 1
ATOM 3971 C C . ALA B 1 102 ? -3.035 17.719 18.156 1 91.06 102 ALA B C 1
ATOM 3973 O O . ALA B 1 102 ? -2.646 16.859 17.359 1 91.06 102 ALA B O 1
ATOM 3974 N N . SER B 1 103 ? -2.244 18.516 18.828 1 94.94 103 SER B N 1
ATOM 3975 C CA . SER B 1 103 ? -0.803 18.453 18.609 1 94.94 103 SER B CA 1
ATOM 3976 C C . SER B 1 103 ? -0.214 17.141 19.109 1 94.94 103 SER B C 1
ATOM 3978 O O . SER B 1 103 ? 0.708 16.594 18.516 1 94.94 103 SER B O 1
ATOM 3980 N N . ILE B 1 104 ? -0.669 16.641 20.156 1 90.56 104 ILE B N 1
ATOM 3981 C CA . ILE B 1 104 ? -0.174 15.391 20.734 1 90.56 104 ILE B CA 1
ATOM 3982 C C . ILE B 1 104 ? -0.497 14.227 19.797 1 90.56 104 ILE B C 1
ATOM 3984 O O . ILE B 1 104 ? 0.339 13.352 19.578 1 90.56 104 ILE B O 1
ATOM 3988 N N . LEU B 1 105 ? -1.663 14.289 19.234 1 85.88 105 LEU B N 1
ATOM 3989 C CA . LEU B 1 105 ? -2.062 13.227 18.328 1 85.88 105 LEU B CA 1
ATOM 3990 C C . LEU B 1 105 ? -1.159 13.195 17.094 1 85.88 105 LEU B C 1
ATOM 3992 O O . LEU B 1 105 ? -0.699 12.133 16.688 1 85.88 105 LEU B O 1
ATOM 3996 N N . THR B 1 106 ? -0.889 14.312 16.562 1 91.69 106 THR B N 1
ATOM 3997 C CA . THR B 1 106 ? -0.076 14.352 15.352 1 91.69 106 THR B CA 1
ATOM 3998 C C . THR B 1 106 ? 1.393 14.094 15.68 1 91.69 106 THR B C 1
ATOM 4000 O O . THR B 1 106 ? 2.125 13.523 14.867 1 91.69 106 THR B O 1
ATOM 4003 N N . LEU B 1 107 ? 1.754 14.57 16.875 1 92.19 107 LEU B N 1
ATOM 4004 C CA . LEU B 1 107 ? 3.123 14.297 17.297 1 92.19 107 LEU B CA 1
ATOM 4005 C C . LEU B 1 107 ? 3.369 12.789 17.406 1 92.19 107 LEU B C 1
ATOM 4007 O O . LEU B 1 107 ? 4.477 12.32 17.125 1 92.19 107 LEU B O 1
ATOM 4011 N N . LEU B 1 108 ? 2.34 12.07 17.656 1 83.56 108 LEU B N 1
ATOM 4012 C CA . LEU B 1 108 ? 2.451 10.625 17.844 1 83.56 108 LEU B CA 1
ATOM 4013 C C . LEU B 1 108 ? 2.35 9.898 16.5 1 83.56 108 LEU B C 1
ATOM 4015 O O . LEU B 1 108 ? 2.695 8.719 16.406 1 83.56 108 LEU B O 1
ATOM 4019 N N . GLY B 1 109 ? 1.802 10.609 15.531 1 82.19 109 GLY B N 1
ATOM 4020 C CA . GLY B 1 109 ? 1.852 9.93 14.242 1 82.19 109 GLY B CA 1
ATOM 4021 C C . GLY B 1 109 ? 0.559 10.047 13.461 1 82.19 109 GLY B C 1
ATOM 4022 O O . GLY B 1 109 ? 0.505 9.68 12.281 1 82.19 109 GLY B O 1
ATOM 4023 N N . THR B 1 110 ? -0.438 10.547 14.055 1 79.94 110 THR B N 1
ATOM 4024 C CA . THR B 1 110 ? -1.688 10.758 13.328 1 79.94 110 THR B CA 1
ATOM 4025 C C . THR B 1 110 ? -1.548 11.906 12.328 1 79.94 110 THR B C 1
ATOM 4027 O O . THR B 1 110 ? -0.847 12.883 12.594 1 79.94 110 THR B O 1
ATOM 4030 N N . PHE B 1 111 ? -2.164 11.719 11.18 1 84.12 111 PHE B N 1
ATOM 4031 C CA . PHE B 1 111 ? -2.146 12.797 10.203 1 84.12 111 PHE B CA 1
ATOM 4032 C C . PHE B 1 111 ? -3.051 13.945 10.648 1 84.12 111 PHE B C 1
ATOM 4034 O O . PHE B 1 111 ? -4.031 13.719 11.359 1 84.12 111 PHE B O 1
ATOM 4041 N N . SER B 1 112 ? -2.666 15.078 10.188 1 90.19 112 SER B N 1
ATOM 4042 C CA . SER B 1 112 ? -3.373 16.281 10.609 1 90.19 112 SER B CA 1
ATOM 4043 C C . SER B 1 112 ? -4.859 16.188 10.281 1 90.19 112 SER B C 1
ATOM 4045 O O . SER B 1 112 ? -5.707 16.547 11.102 1 90.19 112 SER B O 1
ATOM 4047 N N . PRO B 1 113 ? -5.312 15.656 9.086 1 84.81 113 PRO B N 1
ATOM 4048 C CA . PRO B 1 113 ? -6.75 15.602 8.812 1 84.81 113 PRO B CA 1
ATOM 4049 C C . PRO B 1 113 ? -7.504 14.711 9.797 1 84.81 113 PRO B C 1
ATOM 4051 O O . PRO B 1 113 ? -8.648 15.016 10.164 1 84.81 113 PRO B O 1
ATOM 4054 N N . ALA B 1 114 ? -6.879 13.688 10.227 1 80.94 114 ALA B N 1
ATOM 4055 C CA . ALA B 1 114 ? -7.527 12.805 11.195 1 80.94 114 ALA B CA 1
ATOM 4056 C C . ALA B 1 114 ? -7.695 13.5 12.539 1 80.94 114 ALA B C 1
ATOM 4058 O O . ALA B 1 114 ? -8.734 13.359 13.195 1 80.94 114 ALA B O 1
ATOM 4059 N N . ALA B 1 115 ? -6.664 14.172 12.961 1 88.81 115 ALA B N 1
ATOM 4060 C CA . ALA B 1 115 ? -6.754 14.93 14.211 1 88.81 115 ALA B CA 1
ATOM 4061 C C . ALA B 1 115 ? -7.82 16.016 14.117 1 88.81 115 ALA B C 1
ATOM 4063 O O . ALA B 1 115 ? -8.617 16.188 15.039 1 88.81 115 ALA B O 1
ATOM 4064 N N . VAL B 1 116 ? -7.848 16.703 13.023 1 91.25 116 VAL B N 1
ATOM 4065 C CA . VAL B 1 116 ? -8.82 17.766 12.82 1 91.25 116 VAL B CA 1
ATOM 4066 C C . VAL B 1 116 ? -10.227 17.188 12.766 1 91.25 116 VAL B C 1
ATOM 4068 O O . VAL B 1 116 ? -11.156 17.75 13.367 1 91.25 116 VAL B O 1
ATOM 4071 N N . ALA B 1 117 ? -10.43 16.125 12.102 1 84.69 117 ALA B N 1
ATOM 4072 C CA . ALA B 1 117 ? -11.734 15.484 12 1 84.69 117 ALA B CA 1
ATOM 4073 C C . ALA B 1 117 ? -12.273 15.109 13.375 1 84.69 117 ALA B C 1
ATOM 4075 O O . ALA B 1 117 ? -13.484 15.156 13.609 1 84.69 117 ALA B O 1
ATOM 4076 N N . LEU B 1 118 ? -11.414 14.75 14.195 1 80.94 118 LEU B N 1
ATOM 4077 C CA . LEU B 1 118 ? -11.797 14.312 15.531 1 80.94 118 LEU B CA 1
ATOM 4078 C C . LEU B 1 118 ? -12.297 15.484 16.359 1 80.94 118 LEU B C 1
ATOM 4080 O O . LEU B 1 118 ? -13.219 15.336 17.172 1 80.94 118 LEU B O 1
ATOM 4084 N N . PHE B 1 119 ? -11.742 16.641 16.203 1 88 119 PHE B N 1
ATOM 4085 C CA . PHE B 1 119 ? -12.023 17.75 17.109 1 88 119 PHE B CA 1
ATOM 4086 C C . PHE B 1 119 ? -12.93 18.781 16.438 1 88 119 PHE B C 1
ATOM 4088 O O . PHE B 1 119 ? -13.523 19.625 17.125 1 88 119 PHE B O 1
ATOM 4095 N N . ALA B 1 120 ? -13.062 18.719 15.156 1 89.25 120 ALA B N 1
ATOM 4096 C CA . ALA B 1 120 ? -13.727 19.766 14.398 1 89.25 120 ALA B CA 1
ATOM 4097 C C . ALA B 1 120 ? -15.172 19.938 14.836 1 89.25 120 ALA B C 1
ATOM 4099 O O . ALA B 1 120 ? -15.617 21.047 15.133 1 89.25 120 ALA B O 1
ATOM 4100 N N . PRO B 1 121 ? -16.031 18.844 14.914 1 81.5 121 PRO B N 1
ATOM 4101 C CA . PRO B 1 121 ? -17.422 19.031 15.336 1 81.5 121 PRO B CA 1
ATOM 4102 C C . PRO B 1 121 ? -17.531 19.609 16.734 1 81.5 121 PRO B C 1
ATOM 4104 O O . PRO B 1 121 ? -18.328 20.531 16.969 1 81.5 121 PRO B O 1
ATOM 4107 N N . ALA B 1 122 ? -16.75 19.094 17.594 1 80.56 122 ALA B N 1
ATOM 4108 C CA . ALA B 1 122 ? -16.781 19.594 18.969 1 80.56 122 ALA B CA 1
ATOM 4109 C C . ALA B 1 122 ? -16.297 21.031 19.047 1 80.56 122 ALA B C 1
ATOM 4111 O O . ALA B 1 122 ? -16.859 21.844 19.797 1 80.56 122 ALA B O 1
ATOM 4112 N N . ALA B 1 123 ? -15.25 21.297 18.406 1 89.44 123 ALA B N 1
ATOM 4113 C CA . ALA B 1 123 ? -14.664 22.641 18.422 1 89.44 123 ALA B CA 1
ATOM 4114 C C . ALA B 1 123 ? -15.641 23.672 17.844 1 89.44 123 ALA B C 1
ATOM 4116 O O . ALA B 1 123 ? -15.836 24.734 18.438 1 89.44 123 ALA B O 1
ATOM 4117 N N . MET B 1 124 ? -16.234 23.375 16.766 1 89.31 124 MET B N 1
ATOM 4118 C CA . MET B 1 124 ? -17.156 24.312 16.125 1 89.31 124 MET B CA 1
ATOM 4119 C C . MET B 1 124 ? -18.438 24.438 16.938 1 89.31 124 MET B C 1
ATOM 4121 O O . MET B 1 124 ? -19.047 25.516 16.984 1 89.31 124 MET B O 1
ATOM 4125 N N . GLY B 1 125 ? -18.875 23.328 17.469 1 83.62 125 GLY B N 1
ATOM 4126 C CA . GLY B 1 125 ? -19.984 23.406 18.406 1 83.62 125 GLY B CA 1
ATOM 4127 C C . GLY B 1 125 ? -19.719 24.328 19.578 1 83.62 125 GLY B C 1
ATOM 4128 O O . GLY B 1 125 ? -20.594 25.125 19.953 1 83.62 125 GLY B O 1
ATOM 4129 N N . TYR B 1 126 ? -18.578 24.188 20.141 1 83.25 126 TYR B N 1
ATOM 4130 C CA . TYR B 1 126 ? -18.156 25.062 21.219 1 83.25 126 TYR B CA 1
ATOM 4131 C C . TYR B 1 126 ? -18.172 26.516 20.766 1 83.25 126 TYR B C 1
ATOM 4133 O O . TYR B 1 126 ? -18.656 27.391 21.5 1 83.25 126 TYR B O 1
ATOM 4141 N N . ALA B 1 127 ? -17.578 26.781 19.672 1 88.56 127 ALA B N 1
ATOM 4142 C CA . ALA B 1 127 ? -17.516 28.156 19.156 1 88.56 127 ALA B CA 1
ATOM 4143 C C . ALA B 1 127 ? -18.906 28.75 19.016 1 88.56 127 ALA B C 1
ATOM 4145 O O . ALA B 1 127 ? -19.125 29.922 19.344 1 88.56 127 ALA B O 1
ATOM 4146 N N . ARG B 1 128 ? -19.797 28.016 18.641 1 85.69 128 ARG B N 1
ATOM 4147 C CA . ARG B 1 128 ? -21.172 28.469 18.469 1 85.69 128 ARG B CA 1
ATOM 4148 C C . ARG B 1 128 ? -21.844 28.75 19.812 1 85.69 128 ARG B C 1
ATOM 4150 O O . ARG B 1 128 ? -22.562 29.734 19.953 1 85.69 128 ARG B O 1
ATOM 4157 N N . ARG B 1 129 ? -21.609 27.953 20.688 1 82.5 129 ARG B N 1
ATOM 4158 C CA . ARG B 1 129 ? -22.266 28.047 21.984 1 82.5 129 ARG B CA 1
ATOM 4159 C C . ARG B 1 129 ? -21.75 29.25 22.766 1 82.5 129 ARG B C 1
ATOM 4161 O O . ARG B 1 129 ? -22.531 29.922 23.469 1 82.5 129 ARG B O 1
ATOM 4168 N N . VAL B 1 130 ? -20.469 29.5 22.703 1 84 130 VAL B N 1
ATOM 4169 C CA . VAL B 1 130 ? -19.875 30.516 23.547 1 84 130 VAL B CA 1
ATOM 4170 C C . VAL B 1 130 ? -19.672 31.797 22.75 1 84 130 VAL B C 1
ATOM 4172 O O . VAL B 1 130 ? -19.359 32.844 23.312 1 84 130 VAL B O 1
ATOM 4175 N N . GLY B 1 131 ? -19.859 31.719 21.516 1 85.75 131 GLY B N 1
ATOM 4176 C CA . GLY B 1 131 ? -19.688 32.875 20.672 1 85.75 131 GLY B CA 1
ATOM 4177 C C . GLY B 1 131 ? -18.234 33.156 20.312 1 85.75 131 GLY B C 1
ATOM 4178 O O . GLY B 1 131 ? -17.812 34.312 20.203 1 85.75 131 GLY B O 1
ATOM 4179 N N . TYR B 1 132 ? -17.531 32.125 20.281 1 88.31 132 TYR B N 1
ATOM 4180 C CA . TYR B 1 132 ? -16.141 32.188 19.875 1 88.31 132 TYR B CA 1
ATOM 4181 C C . TYR B 1 132 ? -16.016 32.344 18.359 1 88.31 132 TYR B C 1
ATOM 4183 O O . TYR B 1 132 ? -16.844 31.812 17.609 1 88.31 132 TYR B O 1
ATOM 4191 N N . SER B 1 133 ? -15.07 33.094 17.875 1 92.25 133 SER B N 1
ATOM 4192 C CA . SER B 1 133 ? -14.883 33.25 16.438 1 92.25 133 SER B CA 1
ATOM 4193 C C . SER B 1 133 ? -14.625 31.938 15.75 1 92.25 133 SER B C 1
ATOM 4195 O O . SER B 1 133 ? -13.688 31.203 16.109 1 92.25 133 SER B O 1
ATOM 4197 N N . PRO B 1 134 ? -15.43 31.672 14.773 1 93.19 134 PRO B N 1
ATOM 4198 C CA . PRO B 1 134 ? -15.219 30.406 14.055 1 93.19 134 PRO B CA 1
ATOM 4199 C C . PRO B 1 134 ? -13.859 30.359 13.359 1 93.19 134 PRO B C 1
ATOM 4201 O O . PRO B 1 134 ? -13.242 29.297 13.289 1 93.19 134 PRO B O 1
ATOM 4204 N N . VAL B 1 135 ? -13.391 31.406 12.844 1 95 135 VAL B N 1
ATOM 4205 C CA . VAL B 1 135 ? -12.094 31.453 12.18 1 95 135 VAL B CA 1
ATOM 4206 C C . VAL B 1 135 ? -10.977 31.156 13.188 1 95 135 VAL B C 1
ATOM 4208 O O . VAL B 1 135 ? -10.047 30.406 12.891 1 95 135 VAL B O 1
ATOM 4211 N N . ALA B 1 136 ? -11.086 31.797 14.312 1 95.06 136 ALA B N 1
ATOM 4212 C CA . ALA B 1 136 ? -10.102 31.562 15.367 1 95.06 136 ALA B CA 1
ATOM 4213 C C . ALA B 1 136 ? -10.086 30.094 15.789 1 95.06 136 ALA B C 1
ATOM 4215 O O . ALA B 1 136 ? -9.023 29.531 16.062 1 95.06 136 ALA B O 1
ATOM 4216 N N . MET B 1 137 ? -11.242 29.562 15.836 1 94.31 137 MET B N 1
ATOM 4217 C CA . MET B 1 137 ? -11.328 28.156 16.219 1 94.31 137 MET B CA 1
ATOM 4218 C C . MET B 1 137 ? -10.703 27.266 15.156 1 94.31 137 MET B C 1
ATOM 4220 O O . MET B 1 137 ? -10.031 26.281 15.484 1 94.31 137 MET B O 1
ATOM 4224 N N . CYS B 1 138 ? -10.922 27.547 13.914 1 95.25 138 CYS B N 1
ATOM 4225 C CA . CYS B 1 138 ? -10.273 26.812 12.828 1 95.25 138 CYS B CA 1
ATOM 4226 C C . CYS B 1 138 ? -8.758 26.891 12.953 1 95.25 138 CYS B C 1
ATOM 4228 O O . CYS B 1 138 ? -8.07 25.875 12.82 1 95.25 138 CYS B O 1
ATOM 4230 N N . ALA B 1 139 ? -8.32 28.078 13.195 1 96.19 139 ALA B N 1
ATOM 4231 C CA . ALA B 1 139 ? -6.883 28.281 13.328 1 96.19 139 ALA B CA 1
ATOM 4232 C C . ALA B 1 139 ? -6.312 27.453 14.484 1 96.19 139 ALA B C 1
ATOM 4234 O O . ALA B 1 139 ? -5.254 26.844 14.359 1 96.19 139 ALA B O 1
ATOM 4235 N N . ILE B 1 140 ? -6.996 27.469 15.57 1 95.94 140 ILE B N 1
ATOM 4236 C CA . ILE B 1 140 ? -6.516 26.766 16.766 1 95.94 140 ILE B CA 1
ATOM 4237 C C . ILE B 1 140 ? -6.434 25.266 16.484 1 95.94 140 ILE B C 1
ATOM 4239 O O . ILE B 1 140 ? -5.422 24.625 16.781 1 95.94 140 ILE B O 1
ATOM 4243 N N . VAL B 1 141 ? -7.469 24.719 15.898 1 94.56 141 VAL B N 1
ATOM 4244 C CA . VAL B 1 141 ? -7.535 23.281 15.664 1 94.56 141 VAL B CA 1
ATOM 4245 C C . VAL B 1 141 ? -6.488 22.875 14.625 1 94.56 141 VAL B C 1
ATOM 4247 O O . VAL B 1 141 ? -5.734 21.906 14.836 1 94.56 141 VAL B O 1
ATOM 4250 N N . ILE B 1 142 ? -6.379 23.609 13.578 1 96.5 142 ILE B N 1
ATOM 4251 C CA . ILE B 1 142 ? -5.5 23.234 12.477 1 96.5 142 ILE B CA 1
ATOM 4252 C C . ILE B 1 142 ? -4.051 23.516 12.852 1 96.5 142 ILE B C 1
ATOM 4254 O O . ILE B 1 142 ? -3.162 22.703 12.586 1 96.5 142 ILE B O 1
ATOM 4258 N N . CYS B 1 143 ? -3.762 24.672 13.445 1 97.06 143 CYS B N 1
ATOM 4259 C CA . CYS B 1 143 ? -2.416 24.938 13.938 1 97.06 143 CYS B CA 1
ATOM 4260 C C . CYS B 1 143 ? -2.0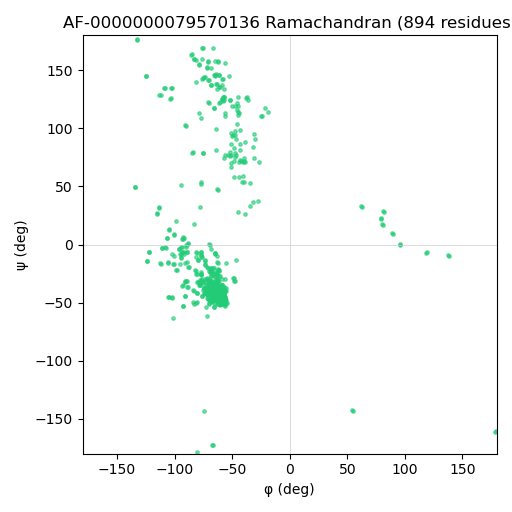06 23.922 14.992 1 97.06 143 CYS B C 1
ATOM 4262 O O . CYS B 1 143 ? -0.848 23.5 15.047 1 97.06 143 CYS B O 1
ATOM 4264 N N . GLY B 1 144 ? -2.941 23.641 15.82 1 96.12 144 GLY B N 1
ATOM 4265 C CA . GLY B 1 144 ? -2.652 22.594 16.797 1 96.12 144 GLY B CA 1
ATOM 4266 C C . GLY B 1 144 ? -2.25 21.281 16.156 1 96.12 144 GLY B C 1
ATOM 4267 O O . GLY B 1 144 ? -1.258 20.672 16.562 1 96.12 144 GLY B O 1
ATOM 4268 N N . ALA B 1 145 ? -2.996 20.859 15.195 1 94.56 145 ALA B N 1
ATOM 4269 C CA . ALA B 1 145 ? -2.709 19.609 14.477 1 94.56 145 ALA B CA 1
ATOM 4270 C C . ALA B 1 145 ? -1.356 19.688 13.773 1 94.56 145 ALA B C 1
ATOM 4272 O O . ALA B 1 145 ? -0.608 18.703 13.75 1 94.56 145 ALA B O 1
ATOM 4273 N N . HIS B 1 146 ? -0.995 20.781 13.227 1 96.5 146 HIS B N 1
ATOM 4274 C CA . HIS B 1 146 ? 0.256 20.906 12.484 1 96.5 146 HIS B CA 1
ATOM 4275 C C . HIS B 1 146 ? 1.433 21.141 13.43 1 96.5 146 HIS B C 1
ATOM 4277 O O . HIS B 1 146 ? 2.584 20.891 13.062 1 96.5 146 HIS B O 1
ATOM 4283 N N . ALA B 1 147 ? 1.129 21.641 14.641 1 96.44 147 ALA B N 1
ATOM 4284 C CA . ALA B 1 147 ? 2.199 21.875 15.602 1 96.44 147 ALA B CA 1
ATOM 4285 C C . ALA B 1 147 ? 2.971 20.594 15.891 1 96.44 147 ALA B C 1
ATOM 4287 O O . ALA B 1 147 ? 4.195 20.609 16.031 1 96.44 147 ALA B O 1
ATOM 4288 N N . GLY B 1 148 ? 2.275 19.531 15.93 1 95.12 148 GLY B N 1
ATOM 4289 C CA . GLY B 1 148 ? 2.922 18.266 16.234 1 95.12 148 GLY B CA 1
ATOM 4290 C C . GLY B 1 148 ? 3.342 17.5 14.992 1 95.12 148 GLY B C 1
ATOM 4291 O O . GLY B 1 148 ? 3.994 16.453 15.094 1 95.12 148 GLY B O 1
ATOM 4292 N N . ALA B 1 149 ? 3.09 17.953 13.859 1 93.56 149 ALA B N 1
ATOM 4293 C CA . ALA B 1 149 ? 3.141 17.188 12.617 1 93.56 149 ALA B CA 1
ATOM 4294 C C . ALA B 1 149 ? 4.582 16.922 12.195 1 93.56 149 ALA B C 1
ATOM 4296 O O . ALA B 1 149 ? 4.844 16.047 11.367 1 93.56 149 ALA B O 1
ATOM 4297 N N . PHE B 1 150 ? 5.539 17.641 12.742 1 95.88 150 PHE B N 1
ATOM 4298 C CA . PHE B 1 150 ? 6.914 17.469 12.289 1 95.88 150 PHE B CA 1
ATOM 4299 C C . PHE B 1 150 ? 7.785 16.922 13.414 1 95.88 150 PHE B C 1
ATOM 4301 O O . PHE B 1 150 ? 8.992 17.172 13.453 1 95.88 150 PHE B O 1
ATOM 4308 N N . SER B 1 151 ? 7.152 16.219 14.32 1 93.75 151 SER B N 1
ATOM 4309 C CA . SER B 1 151 ? 7.918 15.477 15.312 1 93.75 151 SER B CA 1
ATOM 4310 C C . SER B 1 151 ? 8.797 14.414 14.656 1 93.75 151 SER B C 1
ATOM 4312 O O . SER B 1 151 ? 8.523 13.992 13.531 1 93.75 151 SER B O 1
ATOM 4314 N N . PRO B 1 152 ? 9.836 13.992 15.344 1 89.12 152 PRO B N 1
ATOM 4315 C CA . PRO B 1 152 ? 10.758 13 14.773 1 89.12 152 PRO B CA 1
ATOM 4316 C C . PRO B 1 152 ? 10.078 11.656 14.5 1 89.12 152 PRO B C 1
ATOM 4318 O O . PRO B 1 152 ? 10.602 10.844 13.734 1 89.12 152 PRO B O 1
ATOM 4321 N N . ILE B 1 153 ? 8.898 11.398 15.055 1 86.44 153 ILE B N 1
ATOM 4322 C CA . ILE B 1 153 ? 8.266 10.094 14.883 1 86.44 153 ILE B CA 1
ATOM 4323 C C . ILE B 1 153 ? 7.02 10.234 14.008 1 86.44 153 ILE B C 1
ATOM 4325 O O . ILE B 1 153 ? 6.34 9.25 13.719 1 86.44 153 ILE B O 1
ATOM 4329 N N . SER B 1 154 ? 6.727 11.469 13.633 1 89.56 154 SER B N 1
ATOM 4330 C CA . SER B 1 154 ? 5.566 11.688 12.781 1 89.56 154 SER B CA 1
ATOM 4331 C C . SER B 1 154 ? 5.906 11.453 11.312 1 89.56 154 SER B C 1
ATOM 4333 O O . SER B 1 154 ? 7.078 11.484 10.93 1 89.56 154 SER B O 1
ATOM 4335 N N . VAL B 1 155 ? 4.902 11.227 10.539 1 85.44 155 VAL B N 1
ATOM 4336 C CA . VAL B 1 155 ? 5.086 10.906 9.133 1 85.44 155 VAL B CA 1
ATOM 4337 C C . VAL B 1 155 ? 5.688 12.102 8.398 1 85.44 155 VAL B C 1
ATOM 4339 O O . VAL B 1 155 ? 6.625 11.945 7.609 1 85.44 155 VAL B O 1
ATOM 4342 N N . SER B 1 156 ? 5.191 13.266 8.625 1 90.81 156 SER B N 1
ATOM 4343 C CA . SER B 1 156 ? 5.703 14.461 7.965 1 90.81 156 SER B CA 1
ATOM 4344 C C . SER B 1 156 ? 7.137 14.758 8.391 1 90.81 156 SER B C 1
ATOM 4346 O O . SER B 1 156 ? 7.957 15.18 7.574 1 90.81 156 SER B O 1
ATOM 4348 N N . GLY B 1 157 ? 7.395 14.609 9.648 1 91.94 157 GLY B N 1
ATOM 4349 C CA . GLY B 1 157 ? 8.758 14.789 10.133 1 91.94 157 GLY B CA 1
ATOM 4350 C C . GLY B 1 157 ? 9.742 13.812 9.508 1 91.94 157 GLY B C 1
ATOM 4351 O O . GLY B 1 157 ? 10.805 14.219 9.039 1 91.94 157 GLY B O 1
ATOM 4352 N N . VAL B 1 158 ? 9.352 12.586 9.469 1 89.31 158 VAL B N 1
ATOM 4353 C CA . VAL B 1 158 ? 10.195 11.547 8.883 1 89.31 158 VAL B CA 1
ATOM 4354 C C . VAL B 1 158 ? 10.375 11.82 7.391 1 89.31 158 VAL B C 1
ATOM 4356 O O . VAL B 1 158 ? 11.461 11.594 6.84 1 89.31 158 VAL B O 1
ATOM 4359 N N . LEU B 1 159 ? 9.375 12.242 6.773 1 90.25 159 LEU B N 1
ATOM 4360 C CA . LEU B 1 159 ? 9.43 12.57 5.355 1 90.25 159 LEU B CA 1
ATOM 4361 C C . LEU B 1 159 ? 10.516 13.609 5.082 1 90.25 159 LEU B C 1
ATOM 4363 O O . LEU B 1 159 ? 11.383 13.406 4.234 1 90.25 159 LEU B O 1
ATOM 4367 N N . VAL B 1 160 ? 10.484 14.688 5.82 1 91.56 160 VAL B N 1
ATOM 4368 C CA . VAL B 1 160 ? 11.43 15.781 5.625 1 91.56 160 VAL B CA 1
ATOM 4369 C C . VAL B 1 160 ? 12.844 15.312 5.938 1 91.56 160 VAL B C 1
ATOM 4371 O O . VAL B 1 160 ? 13.781 15.562 5.168 1 91.56 160 VAL B O 1
ATOM 4374 N N . HIS B 1 161 ? 12.984 14.602 6.969 1 91.31 161 HIS B N 1
ATOM 4375 C CA . HIS B 1 161 ? 14.297 14.125 7.383 1 91.31 161 HIS B CA 1
ATOM 4376 C C . HIS B 1 161 ? 14.859 13.109 6.387 1 91.31 161 HIS B C 1
ATOM 4378 O O . HIS B 1 161 ? 16.047 13.148 6.062 1 91.31 161 HIS B O 1
ATOM 4384 N N . SER B 1 162 ? 14.047 12.242 5.977 1 88.31 162 SER B N 1
ATOM 4385 C CA . SER B 1 162 ? 14.5 11.195 5.074 1 88.31 162 SER B CA 1
ATOM 4386 C C . SER B 1 162 ? 14.891 11.766 3.713 1 88.31 162 SER B C 1
ATOM 4388 O O . SER B 1 162 ? 15.906 11.367 3.131 1 88.31 162 SER B O 1
ATOM 4390 N N . ILE B 1 163 ? 14.117 12.664 3.209 1 88.88 163 ILE B N 1
ATOM 4391 C CA . ILE B 1 163 ? 14.422 13.281 1.924 1 88.88 163 ILE B CA 1
ATOM 4392 C C . ILE B 1 163 ? 15.727 14.062 2.025 1 88.88 163 ILE B C 1
ATOM 4394 O O . ILE B 1 163 ? 16.562 14 1.127 1 88.88 163 ILE B O 1
ATOM 4398 N N . ALA B 1 164 ? 15.914 14.758 3.121 1 89.5 164 ALA B N 1
ATOM 4399 C CA . ALA B 1 164 ? 17.156 15.5 3.334 1 89.5 164 ALA B CA 1
ATOM 4400 C C . ALA B 1 164 ? 18.344 14.562 3.432 1 89.5 164 ALA B C 1
ATOM 4402 O O . ALA B 1 164 ? 19.375 14.789 2.787 1 89.5 164 ALA B O 1
ATOM 4403 N N . ALA B 1 165 ? 18.156 13.539 4.168 1 87.69 165 ALA B N 1
ATOM 4404 C CA . ALA B 1 165 ? 19.25 12.578 4.371 1 87.69 165 ALA B CA 1
ATOM 4405 C C . ALA B 1 165 ? 19.625 11.891 3.064 1 87.69 165 ALA B C 1
ATOM 4407 O O . ALA B 1 165 ? 20.812 11.672 2.793 1 87.69 165 ALA B O 1
ATOM 4408 N N . ASP B 1 166 ? 18.641 11.602 2.316 1 85.12 166 ASP B N 1
ATOM 4409 C CA . ASP B 1 166 ? 18.875 10.938 1.038 1 85.12 166 ASP B CA 1
ATOM 4410 C C . ASP B 1 166 ? 19.641 11.844 0.074 1 85.12 166 ASP B C 1
ATOM 4412 O O . ASP B 1 166 ? 20.25 11.359 -0.885 1 85.12 166 ASP B O 1
ATOM 4416 N N . ASN B 1 167 ? 19.594 13.109 0.345 1 83.69 167 ASN B N 1
ATOM 4417 C CA . ASN B 1 167 ? 20.312 14.062 -0.491 1 83.69 167 ASN B CA 1
ATOM 4418 C C . ASN B 1 167 ? 21.578 14.57 0.201 1 83.69 167 ASN B C 1
ATOM 4420 O O . ASN B 1 167 ? 22.125 15.602 -0.181 1 83.69 167 ASN B O 1
ATOM 4424 N N . GLY B 1 168 ? 21.969 13.914 1.272 1 85.44 168 GLY B N 1
ATOM 4425 C CA . GLY B 1 168 ? 23.219 14.203 1.954 1 85.44 168 GLY B CA 1
ATOM 4426 C C . GLY B 1 168 ? 23.125 15.398 2.883 1 85.44 168 GLY B C 1
ATOM 4427 O O . GLY B 1 168 ? 24.156 16.016 3.209 1 85.44 168 GLY B O 1
ATOM 4428 N N . ILE B 1 169 ? 21.953 15.789 3.225 1 89 169 ILE B N 1
ATOM 4429 C CA . ILE B 1 169 ? 21.734 16.938 4.09 1 89 169 ILE B CA 1
ATOM 4430 C C . ILE B 1 169 ? 21.25 16.484 5.457 1 89 169 ILE B C 1
ATOM 4432 O O . ILE B 1 169 ? 20.422 15.562 5.551 1 89 169 ILE B O 1
ATOM 4436 N N . THR B 1 170 ? 21.844 17.062 6.461 1 89.94 170 THR B N 1
ATOM 4437 C CA . THR B 1 170 ? 21.406 16.75 7.82 1 89.94 170 THR B CA 1
ATOM 4438 C C . THR B 1 170 ? 20.547 17.891 8.383 1 89.94 170 THR B C 1
ATOM 4440 O O . THR B 1 170 ? 20.922 19.062 8.305 1 89.94 170 THR B O 1
ATOM 4443 N N . ILE B 1 171 ? 19.406 17.562 8.82 1 92.81 171 ILE B N 1
ATOM 4444 C CA . ILE B 1 171 ? 18.469 18.484 9.453 1 92.81 171 ILE B CA 1
ATOM 4445 C C . ILE B 1 171 ? 18.281 18.125 10.922 1 92.81 171 ILE B C 1
ATOM 4447 O O . ILE B 1 171 ? 18.156 16.938 11.266 1 92.81 171 ILE B O 1
ATOM 4451 N N . ASP B 1 172 ? 18.438 19.125 11.758 1 94.88 172 ASP B N 1
ATOM 4452 C CA . ASP B 1 172 ? 18.172 18.891 13.18 1 94.88 172 ASP B CA 1
ATOM 4453 C C . ASP B 1 172 ? 16.703 18.594 13.43 1 94.88 172 ASP B C 1
ATOM 4455 O O . ASP B 1 172 ? 15.852 19.484 13.305 1 94.88 172 ASP B O 1
ATOM 4459 N N . LYS B 1 173 ? 16.453 17.391 13.93 1 93.19 173 LYS B N 1
ATOM 4460 C CA . LYS B 1 173 ? 15.086 16.922 14.07 1 93.19 173 LYS B CA 1
ATOM 4461 C C . LYS B 1 173 ? 14.344 17.703 15.156 1 93.19 173 LYS B C 1
ATOM 4463 O O . LYS B 1 173 ? 13.164 18.016 15 1 93.19 173 LYS B O 1
ATOM 4468 N N . TRP B 1 174 ? 14.977 18.078 16.188 1 94.44 174 TRP B N 1
ATOM 4469 C CA . TRP B 1 174 ? 14.336 18.75 17.312 1 94.44 174 TRP B CA 1
ATOM 4470 C C . TRP B 1 174 ? 14.102 20.219 17 1 94.44 174 TRP B C 1
ATOM 4472 O O . TRP B 1 174 ? 13.109 20.797 17.453 1 94.44 174 TRP B O 1
ATOM 4482 N N . SER B 1 175 ? 15.016 20.766 16.266 1 95.5 175 SER B N 1
ATOM 4483 C CA . SER B 1 175 ? 14.812 22.141 15.852 1 95.5 175 SER B CA 1
ATOM 4484 C C . SER B 1 175 ? 13.656 22.266 14.859 1 95.5 175 SER B C 1
ATOM 4486 O O . SER B 1 175 ? 12.883 23.219 14.914 1 95.5 175 SER B O 1
ATOM 4488 N N . LEU B 1 176 ? 13.609 21.328 13.961 1 95.94 176 LEU B N 1
ATOM 4489 C CA . LEU B 1 176 ? 12.5 21.312 13.016 1 95.94 176 LEU B CA 1
ATOM 4490 C C . LEU B 1 176 ? 11.164 21.203 13.75 1 95.94 176 LEU B C 1
ATOM 4492 O O . LEU B 1 176 ? 10.234 21.953 13.469 1 95.94 176 LEU B O 1
ATOM 4496 N N . PHE B 1 177 ? 11.109 20.297 14.703 1 96.62 177 PHE B N 1
ATOM 4497 C CA . PHE B 1 177 ? 9.898 20.078 15.484 1 96.62 177 PHE B CA 1
ATOM 4498 C C . PHE B 1 177 ? 9.57 21.297 16.328 1 96.62 177 PHE B C 1
ATOM 4500 O O . PHE B 1 177 ? 8.453 21.812 16.266 1 96.62 177 PHE B O 1
ATOM 4507 N N . GLY B 1 178 ? 10.539 21.734 17.109 1 97.12 178 GLY B N 1
ATOM 4508 C CA . GLY B 1 178 ? 10.328 22.844 18.016 1 97.12 178 GLY B CA 1
ATOM 4509 C C . GLY B 1 178 ? 9.93 24.125 17.328 1 97.12 178 GLY B C 1
ATOM 4510 O O . GLY B 1 178 ? 9.031 24.844 17.766 1 97.12 178 GLY B O 1
ATOM 4511 N N . ALA B 1 179 ? 10.594 24.453 16.266 1 96.94 179 ALA B N 1
ATOM 4512 C CA . ALA B 1 179 ? 10.305 25.688 15.516 1 96.94 179 ALA B CA 1
ATOM 4513 C C . ALA B 1 179 ? 8.898 25.656 14.93 1 96.94 179 ALA B C 1
ATOM 4515 O O . ALA B 1 179 ? 8.156 26.641 15 1 96.94 179 ALA B O 1
ATOM 4516 N N . ASN B 1 180 ? 8.586 24.516 14.328 1 96.69 180 ASN B N 1
ATOM 4517 C CA . ASN B 1 180 ? 7.25 24.406 13.758 1 96.69 180 ASN B CA 1
ATOM 4518 C C . ASN B 1 180 ? 6.176 24.469 14.844 1 96.69 180 ASN B C 1
ATOM 4520 O O . ASN B 1 180 ? 5.105 25.047 14.625 1 96.69 180 ASN B O 1
ATOM 4524 N N . TYR B 1 181 ? 6.43 23.844 15.961 1 97.69 181 TYR B N 1
ATOM 4525 C CA . TYR B 1 181 ? 5.488 23.906 17.078 1 97.69 181 TYR B CA 1
ATOM 4526 C C . TYR B 1 181 ? 5.277 25.344 17.531 1 97.69 181 TYR B C 1
ATOM 4528 O O . TYR B 1 181 ? 4.137 25.781 17.703 1 97.69 181 TYR B O 1
ATOM 4536 N N . LEU B 1 182 ? 6.344 26.062 17.719 1 97.38 182 LEU B N 1
ATOM 4537 C CA . LEU B 1 182 ? 6.281 27.438 18.203 1 97.38 182 LEU B CA 1
ATOM 4538 C C . LEU B 1 182 ? 5.629 28.359 17.172 1 97.38 182 LEU B C 1
ATOM 4540 O O . LEU B 1 182 ? 4.879 29.266 17.531 1 97.38 182 LEU B O 1
ATOM 4544 N N . LEU B 1 183 ? 5.957 28.156 15.953 1 97.81 183 LEU B N 1
ATOM 4545 C CA . LEU B 1 183 ? 5.363 28.969 14.898 1 97.81 183 LEU B CA 1
ATOM 4546 C C . LEU B 1 183 ? 3.854 28.75 14.828 1 97.81 183 LEU B C 1
ATOM 4548 O O . LEU B 1 183 ? 3.09 29.719 14.719 1 97.81 183 LEU B O 1
ATOM 4552 N N . ASN B 1 184 ? 3.473 27.484 14.844 1 97.94 184 ASN B N 1
ATOM 4553 C CA . ASN B 1 184 ? 2.041 27.203 14.836 1 97.94 184 ASN B CA 1
ATOM 4554 C C . ASN B 1 184 ? 1.345 27.781 16.062 1 97.94 184 ASN B C 1
ATOM 4556 O O . ASN B 1 184 ? 0.236 28.312 15.953 1 97.94 184 ASN B O 1
ATOM 4560 N N . LEU B 1 185 ? 1.953 27.688 17.188 1 97.56 185 LEU B N 1
ATOM 4561 C CA . LEU B 1 185 ? 1.407 28.281 18.406 1 97.56 185 LEU B CA 1
ATOM 4562 C C . LEU B 1 185 ? 1.298 29.797 18.266 1 97.56 185 LEU B C 1
ATOM 4564 O O . LEU B 1 185 ? 0.273 30.375 18.625 1 97.56 185 LEU B O 1
ATOM 4568 N N . ALA B 1 186 ? 2.32 30.422 17.781 1 97.38 186 ALA B N 1
ATOM 4569 C CA . ALA B 1 186 ? 2.336 31.875 17.609 1 97.38 186 ALA B CA 1
ATOM 4570 C C . ALA B 1 186 ? 1.236 32.312 16.641 1 97.38 186 ALA B C 1
ATOM 4572 O O . ALA B 1 186 ? 0.56 33.312 16.891 1 97.38 186 ALA B O 1
ATOM 4573 N N . PHE B 1 187 ? 1.149 31.578 15.594 1 97.25 187 PHE B N 1
ATOM 4574 C CA . PHE B 1 187 ? 0.143 31.953 14.602 1 97.25 187 PHE B CA 1
ATOM 4575 C C . PHE B 1 187 ? -1.262 31.734 15.156 1 97.25 187 PHE B C 1
ATOM 4577 O O . PHE B 1 187 ? -2.178 32.5 14.852 1 97.25 187 PHE B O 1
ATOM 4584 N N . ALA B 1 188 ? -1.449 30.641 15.914 1 96.81 188 ALA B N 1
ATOM 4585 C CA . ALA B 1 188 ? -2.74 30.422 16.562 1 96.81 188 ALA B CA 1
ATOM 4586 C C . ALA B 1 188 ? -3.057 31.562 17.531 1 96.81 188 ALA B C 1
ATOM 4588 O O . ALA B 1 188 ? -4.16 32.125 17.516 1 96.81 188 ALA B O 1
ATOM 4589 N N . ILE B 1 189 ? -2.131 31.969 18.375 1 96.5 189 ILE B N 1
ATOM 4590 C CA . ILE B 1 189 ? -2.311 33.062 19.344 1 96.5 189 ILE B CA 1
ATOM 4591 C C . ILE B 1 189 ? -2.574 34.375 18.594 1 96.5 189 ILE B C 1
ATOM 4593 O O . ILE B 1 189 ? -3.469 35.125 18.969 1 96.5 189 ILE B O 1
ATOM 4597 N N . GLY B 1 190 ? -1.749 34.594 17.562 1 96.25 190 GLY B N 1
ATOM 4598 C CA . GLY B 1 190 ? -1.935 35.781 16.766 1 96.25 190 GLY B CA 1
ATOM 4599 C C . GLY B 1 190 ? -3.314 35.875 16.141 1 96.25 190 GLY B C 1
ATOM 4600 O O . GLY B 1 190 ? -3.92 36.969 16.125 1 96.25 190 GLY B O 1
ATOM 4601 N N . THR B 1 191 ? -3.773 34.75 15.625 1 95.75 191 THR B N 1
ATOM 4602 C CA . THR B 1 191 ? -5.09 34.75 14.992 1 95.75 191 THR B CA 1
ATOM 4603 C C . THR B 1 191 ? -6.184 35.031 16.016 1 95.75 191 THR B C 1
ATOM 4605 O O . THR B 1 191 ? -7.125 35.781 15.75 1 95.75 191 THR B O 1
ATOM 4608 N N . VAL B 1 192 ? -6.109 34.375 17.156 1 94.06 192 VAL B N 1
ATOM 4609 C CA . VAL B 1 192 ? -7.09 34.594 18.219 1 94.06 192 VAL B CA 1
ATOM 4610 C C . VAL B 1 192 ? -7.074 36.062 18.641 1 94.06 192 VAL B C 1
ATOM 4612 O O . VAL B 1 192 ? -8.125 36.688 18.844 1 94.06 192 VAL B O 1
ATOM 4615 N N . ALA B 1 193 ? -5.922 36.656 18.781 1 94.31 193 ALA B N 1
ATOM 4616 C CA . ALA B 1 193 ? -5.785 38.062 19.188 1 94.31 193 ALA B CA 1
ATOM 4617 C C . ALA B 1 193 ? -6.387 39 18.141 1 94.31 193 ALA B C 1
ATOM 4619 O O . ALA B 1 193 ? -7.062 39.969 18.484 1 94.31 193 ALA B O 1
ATOM 4620 N N . VAL B 1 194 ? -6.078 38.719 16.906 1 93.94 194 VAL B N 1
ATOM 4621 C CA . VAL B 1 194 ? -6.594 39.562 15.836 1 93.94 194 VAL B CA 1
ATOM 4622 C C . VAL B 1 194 ? -8.117 39.469 15.789 1 93.94 194 VAL B C 1
ATOM 4624 O O . VAL B 1 194 ? -8.805 40.469 15.641 1 93.94 194 VAL B O 1
ATOM 4627 N N . CYS B 1 195 ? -8.648 38.25 15.93 1 91.94 195 CYS B N 1
ATOM 4628 C CA . CYS B 1 195 ? -10.094 38.062 15.898 1 91.94 195 CYS B CA 1
ATOM 4629 C C . CYS B 1 195 ? -10.75 38.719 17.109 1 91.94 195 CYS B C 1
ATOM 4631 O O . CYS B 1 195 ? -11.836 39.281 16.984 1 91.94 195 CYS B O 1
ATOM 4633 N N . ALA B 1 196 ? -10.102 38.656 18.219 1 89.44 196 ALA B N 1
ATOM 4634 C CA . ALA B 1 196 ? -10.609 39.312 19.422 1 89.44 196 ALA B CA 1
ATOM 4635 C C . ALA B 1 196 ? -10.578 40.844 19.25 1 89.44 196 ALA B C 1
ATOM 4637 O O . ALA B 1 196 ? -11.5 41.531 19.672 1 89.44 196 ALA B O 1
ATOM 4638 N N . ALA B 1 197 ? -9.555 41.344 18.672 1 90.62 197 ALA B N 1
ATOM 4639 C CA . ALA B 1 197 ? -9.414 42.781 18.453 1 90.62 197 ALA B CA 1
ATOM 4640 C C . ALA B 1 197 ? -10.461 43.281 17.453 1 90.62 197 ALA B C 1
ATOM 4642 O O . ALA B 1 197 ? -11.008 44.375 17.609 1 90.62 197 ALA B O 1
ATOM 4643 N N . LEU B 1 198 ? -10.672 42.5 16.484 1 88.56 198 LEU B N 1
ATOM 4644 C CA . LEU B 1 198 ? -11.656 42.875 15.484 1 88.56 198 LEU B CA 1
ATOM 4645 C C . LEU B 1 198 ? -13.062 42.875 16.062 1 88.56 198 LEU B C 1
ATOM 4647 O O . LEU B 1 198 ? -13.898 43.719 15.711 1 88.56 198 LEU B O 1
ATOM 4651 N N . ARG B 1 199 ? -13.352 41.969 16.938 1 83.94 199 ARG B N 1
ATOM 4652 C CA . ARG B 1 199 ? -14.648 41.906 17.609 1 83.94 199 ARG B CA 1
ATOM 4653 C C . ARG B 1 199 ? -14.852 43.062 18.547 1 83.94 199 ARG B C 1
ATOM 4655 O O . ARG B 1 199 ? -15.961 43.594 18.656 1 83.94 199 ARG B O 1
ATOM 4662 N N . ARG B 1 200 ? -13.875 43.438 19.281 1 80.94 200 ARG B N 1
ATOM 4663 C CA . ARG B 1 200 ? -13.953 44.594 20.188 1 80.94 200 ARG B CA 1
ATOM 4664 C C . ARG B 1 200 ? -14.18 45.875 19.406 1 80.94 200 ARG B C 1
ATOM 4666 O O . ARG B 1 200 ? -14.938 46.75 19.859 1 80.94 200 ARG B O 1
ATOM 4673 N N . ARG B 1 201 ? -13.594 46 18.344 1 76.44 201 ARG B N 1
ATOM 4674 C CA . ARG B 1 201 ? -13.742 47.188 17.531 1 76.44 201 ARG B CA 1
ATOM 4675 C C . ARG B 1 201 ? -15.141 47.281 16.922 1 76.44 201 ARG B C 1
ATOM 4677 O O . ARG B 1 201 ? -15.695 48.344 16.734 1 76.44 201 ARG B O 1
ATOM 4684 N N . GLY B 1 202 ? -15.617 46.125 16.562 1 62.44 202 GLY B N 1
ATOM 4685 C CA . GLY B 1 202 ? -16.953 46.125 16 1 62.44 202 GLY B CA 1
ATOM 4686 C C . GLY B 1 202 ? -18.047 46.375 17.031 1 62.44 202 GLY B C 1
ATOM 4687 O O . GLY B 1 202 ? -19.078 46.969 16.719 1 62.44 202 GLY B O 1
ATOM 4688 N N . ARG B 1 203 ? -18.094 46.062 18.312 1 57.78 203 ARG B N 1
ATOM 4689 C CA . ARG B 1 203 ? -19.094 46.312 19.359 1 57.78 203 ARG B CA 1
ATOM 4690 C C . ARG B 1 203 ? -19.016 47.75 19.859 1 57.78 203 ARG B C 1
ATOM 4692 O O . ARG B 1 203 ? -19.953 48.25 20.484 1 57.78 203 ARG B O 1
ATOM 4699 N N . GLY B 1 204 ? -18.016 48.469 19.781 1 45.12 204 GLY B N 1
ATOM 4700 C CA . GLY B 1 204 ? -17.969 49.812 20.344 1 45.12 204 GLY B CA 1
ATOM 4701 C C . GLY B 1 204 ? -19.047 50.719 19.797 1 45.12 204 GLY B C 1
ATOM 4702 O O . GLY B 1 204 ? -19.406 51.719 20.422 1 45.12 204 GLY B O 1
ATOM 4703 N N . ASP B 1 205 ? -19.422 50.844 18.547 1 40.19 205 ASP B N 1
ATOM 4704 C CA . ASP B 1 205 ? -20.281 51.969 18.219 1 40.19 205 ASP B CA 1
ATOM 4705 C C . ASP B 1 205 ? -21.703 51.719 18.703 1 40.19 205 ASP B C 1
ATOM 4707 O O . ASP B 1 205 ? -22.594 52.531 18.453 1 40.19 205 ASP B O 1
ATOM 4711 N N . ALA B 1 206 ? -22.406 50.594 18.688 1 41.38 206 ALA B N 1
ATOM 4712 C CA . ALA B 1 206 ? -23.828 50.656 19.031 1 41.38 206 ALA B CA 1
ATOM 4713 C C . ALA B 1 206 ? -24.016 50.781 20.547 1 41.38 206 ALA B C 1
ATOM 4715 O O . ALA B 1 206 ? -23.438 50 21.297 1 41.38 206 ALA B O 1
ATOM 4716 N N . PRO B 1 207 ? -24.453 51.938 21.094 1 37.5 207 PRO B N 1
ATOM 4717 C CA . PRO B 1 207 ? -24.859 52.156 22.484 1 37.5 207 PRO B CA 1
ATOM 4718 C C . PRO B 1 207 ? -25.828 51.094 22.984 1 37.5 207 PRO B C 1
ATOM 4720 O O . PRO B 1 207 ? -26.844 50.812 22.344 1 37.5 207 PRO B O 1
ATOM 4723 N N . VAL B 1 208 ? -25.375 50.031 23.391 1 35.66 208 VAL B N 1
ATOM 4724 C CA . VAL B 1 208 ? -26.328 49.125 24 1 35.66 208 VAL B CA 1
ATOM 4725 C C . VAL B 1 208 ? -27.203 49.844 25.016 1 35.66 208 VAL B C 1
ATOM 4727 O O . VAL B 1 208 ? -26.688 50.344 26.031 1 35.66 208 VAL B O 1
ATOM 4730 N N . GLU B 1 209 ? -28.203 50.656 24.531 1 32.41 209 GLU B N 1
ATOM 4731 C CA . GLU B 1 209 ? -29.188 51.125 25.5 1 32.41 209 GLU B CA 1
ATOM 4732 C C . GLU B 1 209 ? -29.625 49.969 26.406 1 32.41 209 GLU B C 1
ATOM 4734 O O . GLU B 1 209 ? -29.875 48.844 25.953 1 32.41 209 GLU B O 1
ATOM 4739 N N . PRO B 1 210 ? -29.281 50.031 27.594 1 28.53 210 PRO B N 1
ATOM 4740 C CA . PRO B 1 210 ? -29.812 49.094 28.578 1 28.53 210 PRO B CA 1
ATOM 4741 C C . PRO B 1 210 ? -31.328 48.938 28.484 1 28.53 210 PRO B C 1
ATOM 4743 O O . PRO B 1 210 ? -32.062 49.906 28.531 1 28.53 210 PRO B O 1
ATOM 4746 N N . ARG B 1 211 ? -31.75 48.125 27.469 1 32.75 211 ARG B N 1
ATOM 4747 C CA . ARG B 1 211 ? -33.188 47.781 27.531 1 32.75 211 ARG B CA 1
ATOM 4748 C C . ARG B 1 211 ? -33.594 47.5 28.969 1 32.75 211 ARG B C 1
ATOM 4750 O O . ARG B 1 211 ? -33.156 46.531 29.578 1 32.75 211 ARG B O 1
ATOM 4757 N N . GLY B 1 212 ? -33.656 48.594 29.828 1 24.33 212 GLY B N 1
ATOM 4758 C CA . GLY B 1 212 ? -34.406 48.531 31.062 1 24.33 212 GLY B CA 1
ATOM 4759 C C . GLY B 1 212 ? -35.719 47.75 30.922 1 24.33 212 GLY B C 1
ATOM 4760 O O . GLY B 1 212 ? -36.25 47.625 29.828 1 24.33 212 GLY B O 1
ATOM 4761 N N . ALA B 1 213 ? -35.844 46.75 31.844 1 27.91 213 ALA B N 1
ATOM 4762 C CA . ALA B 1 213 ? -36.906 45.781 32.125 1 27.91 213 ALA B CA 1
ATOM 4763 C C . ALA B 1 213 ? -38.281 46.438 32.125 1 27.91 213 ALA B C 1
ATOM 4765 O O . ALA B 1 213 ? -39.188 45.938 32.781 1 27.91 213 ALA B O 1
ATOM 4766 N N . ASP B 1 214 ? -38.5 47.531 31.375 1 24.34 214 ASP B N 1
ATOM 4767 C CA . ASP B 1 214 ? -39.875 47.875 31.734 1 24.34 214 ASP B CA 1
ATOM 4768 C C . ASP B 1 214 ? -40.844 46.781 31.297 1 24.34 214 ASP B C 1
ATOM 4770 O O . ASP B 1 214 ? -40.906 46.438 30.109 1 24.34 214 ASP B O 1
ATOM 4774 N N . LEU B 1 215 ? -40.938 45.656 32.188 1 25.03 215 LEU B N 1
ATOM 4775 C CA . LEU B 1 215 ? -42.031 44.688 32.25 1 25.03 215 LEU B CA 1
ATOM 4776 C C . LEU B 1 215 ? -43.375 45.344 31.953 1 25.03 215 LEU B C 1
ATOM 4778 O O . LEU B 1 215 ? -44.188 45.531 32.844 1 25.03 215 LEU B O 1
ATOM 4782 N N . GLY B 1 216 ? -43.219 46.344 31.047 1 22.44 216 GLY B N 1
ATOM 4783 C CA . GLY B 1 216 ? -44.562 46.875 30.984 1 22.44 216 GLY B CA 1
ATOM 4784 C C . GLY B 1 216 ? -45.625 45.844 30.594 1 22.44 216 GLY B C 1
ATOM 4785 O O . GLY B 1 216 ? -45.281 44.812 30.016 1 22.44 216 GLY B O 1
ATOM 4786 N N . SER B 1 217 ? -46.719 45.875 31.359 1 24.38 217 SER B N 1
ATOM 4787 C CA . SER B 1 217 ? -48 45.156 31.406 1 24.38 217 SER B CA 1
ATOM 4788 C C . SER B 1 217 ? -48.656 45.094 30.031 1 24.38 217 SER B C 1
ATOM 4790 O O . SER B 1 217 ? -49.094 46.125 29.5 1 24.38 217 SER B O 1
ATOM 4792 N N . PRO B 1 218 ? -47.781 44.438 29.016 1 22.38 218 PRO B N 1
ATOM 4793 C CA . PRO B 1 218 ? -48.469 44.594 27.719 1 22.38 218 PRO B CA 1
ATOM 4794 C C . PRO B 1 218 ? -49.938 44.219 27.781 1 22.38 218 PRO B C 1
ATOM 4796 O O . PRO B 1 218 ? -50.312 43.219 28.406 1 22.38 218 PRO B O 1
ATOM 4799 N N . ASP B 1 219 ? -50.719 45.219 27.922 1 20.77 219 ASP B N 1
ATOM 4800 C CA . ASP B 1 219 ? -52.156 45.219 27.812 1 20.77 219 ASP B CA 1
ATOM 4801 C C . ASP B 1 219 ? -52.625 44.438 26.578 1 20.77 219 ASP B C 1
ATOM 4803 O O . ASP B 1 219 ? -51.969 44.469 25.531 1 20.77 219 ASP B O 1
ATOM 4807 N N . VAL B 1 220 ? -53.5 43.344 26.828 1 20.31 220 VAL B N 1
ATOM 4808 C CA . VAL B 1 220 ? -54.188 42.25 26.172 1 20.31 220 VAL B CA 1
ATOM 4809 C C . VAL B 1 220 ? -54.875 42.75 24.906 1 20.31 220 VAL B C 1
ATOM 4811 O O . VAL B 1 220 ? -55.406 41.938 24.141 1 20.31 220 VAL B O 1
ATOM 4814 N N . SER B 1 221 ? -55 44.094 24.719 1 18.14 221 SER B N 1
ATOM 4815 C CA . SER B 1 221 ? -56.406 44.188 24.266 1 18.14 221 SER B CA 1
ATOM 4816 C C . SER B 1 221 ? -56.531 43.625 22.844 1 18.14 221 SER B C 1
ATOM 4818 O O . SER B 1 221 ? -57.5 42.938 22.547 1 18.14 221 SER B O 1
ATOM 4820 N N . GLY B 1 222 ? -55.844 44.219 21.844 1 17.05 222 GLY B N 1
ATOM 4821 C CA . GLY B 1 222 ? -56.781 44.562 20.797 1 17.05 222 GLY B CA 1
ATOM 4822 C C . GLY B 1 222 ? -57.125 43.406 19.875 1 17.05 222 GLY B C 1
ATOM 4823 O O . GLY B 1 222 ? -56.344 42.5 19.734 1 17.05 222 GLY B O 1
ATOM 4824 N N . ARG B 1 223 ? -58.438 43.312 19.484 1 19.81 223 ARG B N 1
ATOM 4825 C CA . ARG B 1 223 ? -59.438 42.438 18.891 1 19.81 223 ARG B CA 1
ATOM 4826 C C . ARG B 1 223 ? -59.125 42.188 17.422 1 19.81 223 ARG B C 1
ATOM 4828 O O . ARG B 1 223 ? -59.781 41.375 16.766 1 19.81 223 ARG B O 1
ATOM 4835 N N . GLY B 1 224 ? -57.969 42.906 16.828 1 17.09 224 GLY B N 1
ATOM 4836 C CA . GLY B 1 224 ? -58.531 43.094 15.5 1 17.09 224 GLY B CA 1
ATOM 4837 C C . GLY B 1 224 ? -58.719 41.812 14.742 1 17.09 224 GLY B C 1
ATOM 4838 O O . GLY B 1 224 ? -58.219 40.75 15.141 1 17.09 224 GLY B O 1
ATOM 4839 N N . THR B 1 225 ? -59.094 42.094 13.438 1 19.33 225 THR B N 1
ATOM 4840 C CA . THR B 1 225 ? -60 41.562 12.43 1 19.33 225 THR B CA 1
ATOM 4841 C C . THR B 1 225 ? -59.406 40.375 11.695 1 19.33 225 THR B C 1
ATOM 4843 O O . THR B 1 225 ? -58.156 40.312 11.555 1 19.33 225 THR B O 1
ATOM 4846 N N . PRO B 1 226 ? -60.219 39.562 11.086 1 20.09 226 PRO B N 1
ATOM 4847 C CA . PRO B 1 226 ? -60.438 38.156 10.68 1 20.09 226 PRO B CA 1
ATOM 4848 C C . PRO B 1 226 ? -59.719 37.812 9.383 1 20.09 226 PRO B C 1
ATOM 4850 O O . PRO B 1 226 ? -59.875 36.719 8.867 1 20.09 226 PRO B O 1
ATOM 4853 N N . ALA B 1 227 ? -58.688 38.656 8.961 1 19.19 227 ALA B N 1
ATOM 4854 C CA . ALA B 1 227 ? -58.688 38.594 7.5 1 19.19 227 ALA B CA 1
ATOM 4855 C C . ALA B 1 227 ? -58.531 37.125 7.031 1 19.19 227 ALA B C 1
ATOM 4857 O O . ALA B 1 227 ? -57.969 36.312 7.742 1 19.19 227 ALA B O 1
ATOM 4858 N N . GLY B 1 228 ? -58.969 36.875 5.887 1 18.41 228 GLY B N 1
ATOM 4859 C CA . GLY B 1 228 ? -59.562 35.812 5.07 1 18.41 228 GLY B CA 1
ATOM 4860 C C . GLY B 1 228 ? -58.562 34.75 4.633 1 18.41 228 GLY B C 1
ATOM 4861 O O . GLY B 1 228 ? -57.344 34.906 4.863 1 18.41 228 GLY B O 1
ATOM 4862 N N . GLY B 1 229 ? -58.688 34.219 3.404 1 17.86 229 GLY B N 1
ATOM 4863 C CA . GLY B 1 229 ? -59.031 32.906 2.896 1 17.86 229 GLY B CA 1
ATOM 4864 C C . GLY B 1 229 ? -57.812 32.125 2.457 1 17.86 229 GLY B C 1
ATOM 4865 O O . GLY B 1 229 ? -57.656 30.953 2.836 1 17.86 229 GLY B O 1
ATOM 4866 N N . THR B 1 230 ? -57.062 32.625 1.4 1 20.36 230 THR B N 1
ATOM 4867 C CA . THR B 1 230 ? -57 31.734 0.25 1 20.36 230 THR B CA 1
ATOM 4868 C C . THR B 1 230 ? -55.969 30.656 0.451 1 20.36 230 THR B C 1
ATOM 4870 O O . THR B 1 230 ? -55.094 30.781 1.305 1 20.36 230 THR B O 1
ATOM 4873 N N . GLY B 1 231 ? -55.75 29.719 -0.567 1 19.94 231 GLY B N 1
ATOM 4874 C CA . GLY B 1 231 ? -55.656 28.297 -0.918 1 19.94 231 GLY B CA 1
ATOM 4875 C C . GLY B 1 231 ? -54.219 27.797 -0.983 1 19.94 231 GLY B C 1
ATOM 4876 O O . GLY B 1 231 ? -53.969 26.703 -1.463 1 19.94 231 GLY B O 1
ATOM 4877 N N . GLY B 1 232 ? -53.281 28.5 -0.355 1 17.92 232 GLY B N 1
ATOM 4878 C CA . GLY B 1 232 ? -51.969 28.203 -0.912 1 17.92 232 GLY B CA 1
ATOM 4879 C C . GLY B 1 232 ? -51.562 26.766 -0.733 1 17.92 232 GLY B C 1
ATOM 4880 O O . GLY B 1 232 ? -52 26.094 0.203 1 17.92 232 GLY B O 1
ATOM 4881 N N . THR B 1 233 ? -51.062 26.281 -1.873 1 22.34 233 THR B N 1
ATOM 4882 C CA . THR B 1 233 ? -50.625 24.953 -2.289 1 22.34 233 THR B CA 1
ATOM 4883 C C . THR B 1 233 ? -49.5 24.453 -1.366 1 22.34 233 THR B C 1
ATOM 4885 O O . THR B 1 233 ? -48.75 25.234 -0.829 1 22.34 233 THR B O 1
ATOM 4888 N N . GLY B 1 234 ? -49.656 23.266 -0.753 1 19.02 234 GLY B N 1
ATOM 4889 C CA . GLY B 1 234 ? -49.125 22.406 0.295 1 19.02 234 GLY B CA 1
ATOM 4890 C C . GLY B 1 234 ? -47.688 21.969 0.035 1 19.02 234 GLY B C 1
ATOM 4891 O O . GLY B 1 234 ? -47.438 21.109 -0.813 1 19.02 234 GLY B O 1
ATOM 4892 N N . GLY B 1 235 ? -46.812 22.906 -0.338 1 19 235 GLY B N 1
ATOM 4893 C CA . GLY B 1 235 ? -45.5 22.344 -0.625 1 19 235 GLY B CA 1
ATOM 4894 C C . GLY B 1 235 ? -44.906 21.562 0.535 1 19 235 GLY B C 1
ATOM 4895 O O . GLY B 1 235 ? -45 21.984 1.689 1 19 235 GLY B O 1
ATOM 4896 N N . ALA B 1 236 ? -44.812 20.172 0.389 1 20.73 236 ALA B N 1
ATOM 4897 C CA . ALA B 1 236 ? -44.281 19.156 1.304 1 20.73 236 ALA B CA 1
ATOM 4898 C C . ALA B 1 236 ? -42.875 19.516 1.771 1 20.73 236 ALA B C 1
ATOM 4900 O O . ALA B 1 236 ? -41.938 19.609 0.961 1 20.73 236 ALA B O 1
ATOM 4901 N N . SER B 1 237 ? -42.625 20.484 2.732 1 19.41 237 SER B N 1
ATOM 4902 C CA . SER B 1 237 ? -41.344 20.828 3.361 1 19.41 237 SER B CA 1
ATOM 4903 C C . SER B 1 237 ? -40.719 19.625 4.039 1 19.41 237 SER B C 1
ATOM 4905 O O . SER B 1 237 ? -41.281 19.078 4.996 1 19.41 237 SER B O 1
ATOM 4907 N N . GLY B 1 238 ? -40.125 18.625 3.287 1 20.62 238 GLY B N 1
ATOM 4908 C CA . GLY B 1 238 ? -39.406 17.516 3.896 1 20.62 238 GLY B CA 1
ATOM 4909 C C . GLY B 1 238 ? -38.406 17.969 4.93 1 20.62 238 GLY B C 1
ATOM 4910 O O . GLY B 1 238 ? -37.594 18.844 4.664 1 20.62 238 GLY B O 1
ATOM 4911 N N . THR B 1 239 ? -38.75 18.016 6.195 1 22.88 239 THR B N 1
ATOM 4912 C CA . THR B 1 239 ? -38 18.297 7.418 1 22.88 239 THR B CA 1
ATOM 4913 C C . THR B 1 239 ? -36.812 17.344 7.547 1 22.88 239 THR B C 1
ATOM 4915 O O . THR B 1 239 ? -37 16.125 7.605 1 22.88 239 THR B O 1
ATOM 4918 N N . GLY B 1 240 ? -35.75 17.547 6.824 1 21.97 240 GLY B N 1
ATOM 4919 C CA . GLY B 1 240 ? -34.5 16.859 7.047 1 21.97 240 GLY B CA 1
ATOM 4920 C C . GLY B 1 240 ? -34.062 16.812 8.508 1 21.97 240 GLY B C 1
ATOM 4921 O O . GLY B 1 240 ? -33.844 17.859 9.117 1 21.97 240 GLY B O 1
ATOM 4922 N N . GLY B 1 241 ? -34.656 15.938 9.32 1 24.72 241 GLY B N 1
ATOM 4923 C CA . GLY B 1 241 ? -34.344 15.672 10.719 1 24.72 241 GLY B CA 1
ATOM 4924 C C . GLY B 1 241 ? -32.875 15.523 10.992 1 24.72 241 GLY B C 1
ATOM 4925 O O . GLY B 1 241 ? -32.156 14.805 10.281 1 24.72 241 GLY B O 1
ATOM 4926 N N . ALA B 1 242 ? -32.156 16.531 11.586 1 26.67 242 ALA B N 1
ATOM 4927 C CA . ALA B 1 242 ? -30.875 16.547 12.258 1 26.67 242 ALA B CA 1
ATOM 4928 C C . ALA B 1 242 ? -30.734 15.344 13.195 1 26.67 242 ALA B C 1
ATOM 4930 O O . ALA B 1 242 ? -31.469 15.227 14.18 1 26.67 242 ALA B O 1
ATOM 4931 N N . THR B 1 243 ? -30.547 14.172 12.719 1 25.69 243 THR B N 1
ATOM 4932 C CA . THR B 1 243 ? -30.188 13.109 13.648 1 25.69 243 THR B CA 1
ATOM 4933 C C . THR B 1 243 ? -29.141 13.594 14.648 1 25.69 243 THR B C 1
ATOM 4935 O O . THR B 1 243 ? -28.047 13.984 14.258 1 25.69 243 THR B O 1
ATOM 4938 N N . ALA B 1 244 ? -29.5 14.211 15.766 1 26.98 244 ALA B N 1
ATOM 4939 C CA . ALA B 1 244 ? -28.688 14.453 16.953 1 26.98 244 ALA B CA 1
ATOM 4940 C C . ALA B 1 244 ? -27.797 13.258 17.25 1 26.98 244 ALA B C 1
ATOM 4942 O O . ALA B 1 244 ? -28.281 12.141 17.438 1 26.98 244 ALA B O 1
ATOM 4943 N N . VAL B 1 245 ? -26.75 13.266 16.719 1 27.88 245 VAL B N 1
ATOM 4944 C CA . VAL B 1 245 ? -25.734 12.352 17.25 1 27.88 245 VAL B CA 1
ATOM 4945 C C . VAL B 1 245 ? -25.797 12.336 18.766 1 27.88 245 VAL B C 1
ATOM 4947 O O . VAL B 1 245 ? -25.578 13.367 19.422 1 27.88 245 VAL B O 1
ATOM 4950 N N . ALA B 1 246 ? -26.734 11.727 19.391 1 30.28 246 ALA B N 1
ATOM 4951 C CA . ALA B 1 246 ? -26.797 11.438 20.828 1 30.28 246 ALA B CA 1
ATOM 4952 C C . ALA B 1 246 ? -25.391 11.227 21.391 1 30.28 246 ALA B C 1
ATOM 4954 O O . ALA B 1 246 ? -24.719 10.242 21.062 1 30.28 246 ALA B O 1
ATOM 4955 N N . THR B 1 247 ? -24.672 12.312 21.531 1 29.94 247 THR B N 1
ATOM 4956 C CA . THR B 1 247 ? -23.484 12.141 22.359 1 29.94 247 THR B CA 1
ATOM 4957 C C . THR B 1 247 ? -23.828 11.336 23.609 1 29.94 247 THR B C 1
ATOM 4959 O O . THR B 1 247 ? -24.547 11.812 24.484 1 29.94 247 THR B O 1
ATOM 4962 N N . ARG B 1 248 ? -24.297 10.234 23.609 1 32.09 248 ARG B N 1
ATOM 4963 C CA . ARG B 1 248 ? -24.484 9.477 24.844 1 32.09 248 ARG B CA 1
ATOM 4964 C C . ARG B 1 248 ? -23.516 9.93 25.922 1 32.09 248 ARG B C 1
ATOM 4966 O O . ARG B 1 248 ? -22.312 10.094 25.641 1 32.09 248 ARG B O 1
ATOM 4973 N N . PRO B 1 249 ? -23.953 10.562 26.953 1 34.03 249 PRO B N 1
ATOM 4974 C CA . PRO B 1 24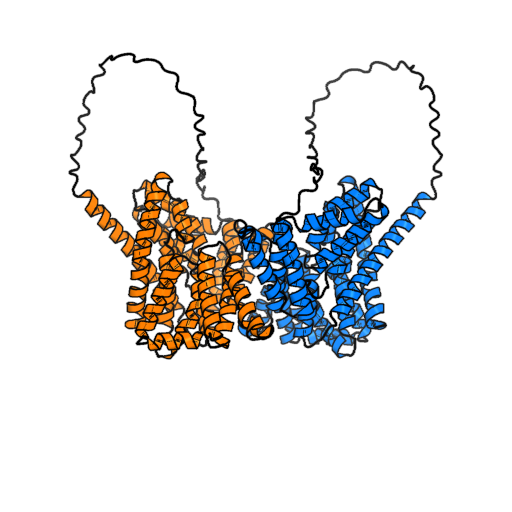9 ? -23.047 10.797 28.078 1 34.03 249 PRO B CA 1
ATOM 4975 C C . PRO B 1 249 ? -22 9.688 28.234 1 34.03 249 PRO B C 1
ATOM 4977 O O . PRO B 1 249 ? -22.344 8.508 28.156 1 34.03 249 PRO B O 1
ATOM 4980 N N . THR B 1 250 ? -20.812 9.891 27.656 1 39.38 250 THR B N 1
ATOM 4981 C CA . THR B 1 250 ? -19.734 8.922 27.812 1 39.38 250 THR B CA 1
ATOM 4982 C C . THR B 1 250 ? -19.719 8.383 29.25 1 39.38 250 THR B C 1
ATOM 4984 O O . THR B 1 250 ? -19.422 9.109 30.188 1 39.38 250 THR B O 1
ATOM 4987 N N . THR B 1 251 ? -20.734 7.871 29.797 1 38.41 251 THR B N 1
ATOM 4988 C CA . THR B 1 251 ? -20.5 7.07 31 1 38.41 251 THR B CA 1
ATOM 4989 C C . THR B 1 251 ? -19.062 6.594 31.047 1 38.41 251 THR B C 1
ATOM 4991 O O . THR B 1 251 ? -18.453 6.312 30.016 1 38.41 251 THR B O 1
ATOM 4994 N N . GLN B 1 252 ? -18.172 6.996 32.094 1 44.66 252 GLN B N 1
ATOM 4995 C CA . GLN B 1 252 ? -16.812 6.645 32.438 1 44.66 252 GLN B CA 1
ATOM 4996 C C . GLN B 1 252 ? -16.5 5.199 32.062 1 44.66 252 GLN B C 1
ATOM 4998 O O . GLN B 1 252 ? -16.641 4.293 32.906 1 44.66 252 GLN B O 1
ATOM 5003 N N . ALA B 1 253 ? -16.922 4.762 31.156 1 55.19 253 ALA B N 1
ATOM 5004 C CA . ALA B 1 253 ? -16.703 3.352 30.828 1 55.19 253 ALA B CA 1
ATOM 5005 C C . ALA B 1 253 ? -15.242 2.953 31.047 1 55.19 253 ALA B C 1
ATOM 5007 O O . ALA B 1 253 ? -14.336 3.748 30.797 1 55.19 253 ALA B O 1
ATOM 5008 N N . ALA B 1 254 ? -14.859 2.092 31.969 1 74.56 254 ALA B N 1
ATOM 5009 C CA . ALA B 1 254 ? -13.57 1.502 32.344 1 74.56 254 ALA B CA 1
ATOM 5010 C C . ALA B 1 254 ? -12.727 1.241 31.094 1 74.56 254 ALA B C 1
ATOM 5012 O O . ALA B 1 254 ? -13.258 0.956 30.016 1 74.56 254 ALA B O 1
ATOM 5013 N N . VAL B 1 255 ? -11.477 1.826 31.219 1 87.19 255 VAL B N 1
ATOM 5014 C CA . VAL B 1 255 ? -10.492 1.594 30.156 1 87.19 255 VAL B CA 1
ATOM 5015 C C . VAL B 1 255 ? -10.445 0.106 29.812 1 87.19 255 VAL B C 1
ATOM 5017 O O . VAL B 1 255 ? -10.227 -0.732 30.703 1 87.19 255 VAL B O 1
ATOM 5020 N N . THR B 1 256 ? -10.742 -0.309 28.594 1 90.25 256 THR B N 1
ATOM 5021 C CA . THR B 1 256 ? -10.742 -1.698 28.141 1 90.25 256 THR B CA 1
ATOM 5022 C C . THR B 1 256 ? -9.312 -2.236 28.047 1 90.25 256 THR B C 1
ATOM 5024 O O . THR B 1 256 ? -8.352 -1.466 28.047 1 90.25 256 THR B O 1
ATOM 5027 N N . VAL B 1 257 ? -9.172 -3.523 28.094 1 91.69 257 VAL B N 1
ATOM 5028 C CA . VAL B 1 257 ? -7.871 -4.18 28 1 91.69 257 VAL B CA 1
ATOM 5029 C C . VAL B 1 257 ? -7.199 -3.793 26.672 1 91.69 257 VAL B C 1
ATOM 5031 O O . VAL B 1 257 ? -5.992 -3.551 26.641 1 91.69 257 VAL B O 1
ATOM 5034 N N . GLU B 1 258 ? -7.98 -3.734 25.641 1 92.62 258 GLU B N 1
ATOM 5035 C CA . GLU B 1 258 ? -7.453 -3.357 24.328 1 92.62 258 GLU B CA 1
ATOM 5036 C C . GLU B 1 258 ? -6.883 -1.941 24.344 1 92.62 258 GLU B C 1
ATOM 5038 O O . GLU B 1 258 ? -5.859 -1.671 23.719 1 92.62 258 GLU B O 1
ATOM 5043 N N . GLN B 1 259 ? -7.562 -1.101 25 1 93.69 259 GLN B N 1
ATOM 5044 C CA . GLN B 1 259 ? -7.098 0.279 25.109 1 93.69 259 GLN B CA 1
ATOM 5045 C C . GLN B 1 259 ? -5.824 0.368 25.938 1 93.69 259 GLN B C 1
ATOM 5047 O O . GLN B 1 259 ? -4.922 1.146 25.625 1 93.69 259 GLN B O 1
ATOM 5052 N N . ARG B 1 260 ? -5.738 -0.357 27.016 1 94.25 260 ARG B N 1
ATOM 5053 C CA . ARG B 1 260 ? -4.535 -0.388 27.844 1 94.25 260 ARG B CA 1
ATOM 5054 C C . ARG B 1 260 ? -3.338 -0.903 27.062 1 94.25 260 ARG B C 1
ATOM 5056 O O . ARG B 1 260 ? -2.234 -0.367 27.172 1 94.25 260 ARG B O 1
ATOM 5063 N N . VAL B 1 261 ? -3.594 -1.938 26.312 1 95.44 261 VAL B N 1
ATOM 5064 C CA . VAL B 1 261 ? -2.535 -2.5 25.484 1 95.44 261 VAL B CA 1
ATOM 5065 C C . VAL B 1 261 ? -2.088 -1.471 24.453 1 95.44 261 VAL B C 1
ATOM 5067 O O . VAL B 1 261 ? -0.892 -1.311 24.203 1 95.44 261 VAL B O 1
ATOM 5070 N N . THR B 1 262 ? -3.062 -0.801 23.875 1 94.25 262 THR B N 1
ATOM 5071 C CA . THR B 1 262 ? -2.754 0.215 22.875 1 94.25 262 THR B CA 1
ATOM 5072 C C . THR B 1 262 ? -1.897 1.324 23.469 1 94.25 262 THR B C 1
ATOM 5074 O O . THR B 1 262 ? -0.906 1.746 22.875 1 94.25 262 THR B O 1
ATOM 5077 N N . LEU B 1 263 ? -2.27 1.811 24.656 1 92.25 263 LEU B N 1
ATOM 5078 C CA . LEU B 1 263 ? -1.504 2.852 25.344 1 92.25 263 LEU B CA 1
ATOM 5079 C C . LEU B 1 263 ? -0.092 2.369 25.656 1 92.25 263 LEU B C 1
ATOM 5081 O O . LEU B 1 263 ? 0.874 3.119 25.5 1 92.25 263 LEU B O 1
ATOM 5085 N N . GLY B 1 264 ? -0.004 1.193 26.141 1 94.94 264 GLY B N 1
ATOM 5086 C CA . GLY B 1 264 ? 1.306 0.61 26.375 1 94.94 264 GLY B CA 1
ATOM 5087 C C . GLY B 1 264 ? 2.162 0.525 25.125 1 94.94 264 GLY B C 1
ATOM 5088 O O . GLY B 1 264 ? 3.361 0.81 25.172 1 94.94 264 GLY B O 1
ATOM 5089 N N . LEU B 1 265 ? 1.582 0.171 24 1 94.88 265 LEU B N 1
ATOM 5090 C CA . LEU B 1 265 ? 2.307 0.017 22.75 1 94.88 265 LEU B CA 1
ATOM 5091 C C . LEU B 1 265 ? 2.734 1.373 22.188 1 94.88 265 LEU B C 1
ATOM 5093 O O . LEU B 1 265 ? 3.762 1.479 21.516 1 94.88 265 LEU B O 1
ATOM 5097 N N . ILE B 1 266 ? 1.937 2.41 22.5 1 90.75 266 ILE B N 1
ATOM 5098 C CA . ILE B 1 266 ? 2.355 3.762 22.141 1 90.75 266 ILE B CA 1
ATOM 5099 C C . ILE B 1 266 ? 3.656 4.109 22.859 1 90.75 266 ILE B C 1
ATOM 5101 O O . ILE B 1 266 ? 4.594 4.621 22.234 1 90.75 266 ILE B O 1
ATOM 5105 N N . VAL B 1 267 ? 3.744 3.809 24.109 1 91.62 267 VAL B N 1
ATOM 5106 C CA . VAL B 1 267 ? 4.938 4.078 24.906 1 91.62 267 VAL B CA 1
ATOM 5107 C C . VAL B 1 267 ? 6.113 3.264 24.375 1 91.62 267 VAL B C 1
ATOM 5109 O O . VAL B 1 267 ? 7.227 3.777 24.25 1 91.62 267 VAL B O 1
ATOM 5112 N N . VAL B 1 268 ? 5.875 2.029 24.062 1 93.69 268 VAL B N 1
ATOM 5113 C CA . VAL B 1 268 ? 6.914 1.162 23.531 1 93.69 268 VAL B CA 1
ATOM 5114 C C . VAL B 1 268 ? 7.43 1.736 22.203 1 93.69 268 VAL B C 1
ATOM 5116 O O . VAL B 1 268 ? 8.633 1.735 21.953 1 93.69 268 VAL B O 1
ATOM 5119 N N . LEU B 1 269 ? 6.531 2.209 21.375 1 90.94 269 LEU B N 1
ATOM 5120 C CA . LEU B 1 269 ? 6.902 2.799 20.094 1 90.94 269 LEU B CA 1
ATOM 5121 C C . LEU B 1 269 ? 7.77 4.035 20.297 1 90.94 269 LEU B C 1
ATOM 5123 O O . LEU B 1 269 ? 8.812 4.18 19.656 1 90.94 269 LEU B O 1
ATOM 5127 N N . LEU B 1 270 ? 7.387 4.871 21.25 1 86.62 270 LEU B N 1
ATOM 5128 C CA . LEU B 1 270 ? 8.117 6.102 21.531 1 86.62 270 LEU B CA 1
ATOM 5129 C C . LEU B 1 270 ? 9.508 5.793 22.062 1 86.62 270 LEU B C 1
ATOM 5131 O O . LEU B 1 270 ? 10.5 6.355 21.594 1 86.62 270 LEU B O 1
ATOM 5135 N N . LEU B 1 271 ? 9.594 4.883 22.938 1 88.69 271 LEU B N 1
ATOM 5136 C CA . LEU B 1 271 ? 10.875 4.539 23.547 1 88.69 271 LEU B CA 1
ATOM 5137 C C . LEU B 1 271 ? 11.789 3.848 22.531 1 88.69 271 LEU B C 1
ATOM 5139 O O . LEU B 1 271 ? 12.992 4.113 22.5 1 88.69 271 LEU B O 1
ATOM 5143 N N . SER B 1 272 ? 11.234 2.973 21.734 1 90.62 272 SER B N 1
ATOM 5144 C CA . SER B 1 272 ? 12.031 2.232 20.766 1 90.62 272 SER B CA 1
ATOM 5145 C C . SER B 1 272 ? 12.633 3.166 19.719 1 90.62 272 SER B C 1
ATOM 5147 O O . SER B 1 272 ? 13.797 3.014 19.344 1 90.62 272 SER B O 1
ATOM 5149 N N . VAL B 1 273 ? 11.859 4.133 19.266 1 84.69 273 VAL B N 1
ATOM 5150 C CA . VAL B 1 273 ? 12.297 4.988 18.156 1 84.69 273 VAL B CA 1
ATOM 5151 C C . VAL B 1 273 ? 13.172 6.117 18.703 1 84.69 273 VAL B C 1
ATOM 5153 O O . VAL B 1 273 ? 14.227 6.41 18.141 1 84.69 273 VAL B O 1
ATOM 5156 N N . LEU B 1 274 ? 12.836 6.711 19.875 1 78.38 274 LEU B N 1
ATOM 5157 C CA . LEU B 1 274 ? 13.508 7.914 20.359 1 78.38 274 LEU B CA 1
ATOM 5158 C C . LEU B 1 274 ? 14.719 7.559 21.203 1 78.38 274 LEU B C 1
ATOM 5160 O O . LEU B 1 274 ? 15.703 8.305 21.234 1 78.38 274 LEU B O 1
ATOM 5164 N N . VAL B 1 275 ? 14.633 6.43 21.891 1 81.06 275 VAL B N 1
ATOM 5165 C CA . VAL B 1 275 ? 15.703 6.078 22.812 1 81.06 275 VAL B CA 1
ATOM 5166 C C . VAL B 1 275 ? 16.609 5.016 22.188 1 81.06 275 VAL B C 1
ATOM 5168 O O . VAL B 1 275 ? 17.828 5.172 22.156 1 81.06 275 VAL B O 1
ATOM 5171 N N . LEU B 1 276 ? 16.016 3.986 21.594 1 87.25 276 LEU B N 1
ATOM 5172 C CA . LEU B 1 276 ? 16.797 2.867 21.094 1 87.25 276 LEU B CA 1
ATOM 5173 C C . LEU B 1 276 ? 17.125 3.059 19.609 1 87.25 276 LEU B C 1
ATOM 5175 O O . LEU B 1 276 ? 17.859 2.262 19.031 1 87.25 276 LEU B O 1
ATOM 5179 N N . GLU B 1 277 ? 16.562 4.039 18.953 1 84.12 277 GLU B N 1
ATOM 5180 C CA . GLU B 1 277 ? 16.844 4.406 17.562 1 84.12 277 GLU B CA 1
ATOM 5181 C C . GLU B 1 277 ? 16.469 3.268 16.609 1 84.12 277 GLU B C 1
ATOM 5183 O O . GLU B 1 277 ? 17.188 3.006 15.648 1 84.12 277 GLU B O 1
ATOM 5188 N N . VAL B 1 278 ? 15.453 2.561 17 1 89.62 278 VAL B N 1
ATOM 5189 C CA . VAL B 1 278 ? 14.891 1.543 16.109 1 89.62 278 VAL B CA 1
ATOM 5190 C C . VAL B 1 278 ? 14.227 2.211 14.914 1 89.62 278 VAL B C 1
ATOM 5192 O O . VAL B 1 278 ? 13.633 3.283 15.047 1 89.62 278 VAL B O 1
ATOM 5195 N N . PRO B 1 279 ? 14.469 1.619 13.727 1 89.44 279 PRO B N 1
ATOM 5196 C CA . PRO B 1 279 ? 13.797 2.191 12.555 1 89.44 279 PRO B CA 1
ATOM 5197 C C . PRO B 1 279 ? 12.289 2.338 12.758 1 89.44 279 PRO B C 1
ATOM 5199 O O . PRO B 1 279 ? 11.594 1.352 13.023 1 89.44 279 PRO B O 1
ATOM 5202 N N . ILE B 1 280 ? 11.852 3.555 12.578 1 85.62 280 ILE B N 1
ATOM 5203 C CA . ILE B 1 280 ? 10.469 3.885 12.898 1 85.62 280 ILE B CA 1
ATOM 5204 C C . ILE B 1 280 ? 9.523 3.092 11.992 1 85.62 280 ILE B C 1
ATOM 5206 O O . ILE B 1 280 ? 8.438 2.689 12.414 1 85.62 280 ILE B O 1
ATOM 5210 N N . SER B 1 281 ? 9.875 2.928 10.68 1 90.94 281 SER B N 1
ATOM 5211 C CA . SER B 1 281 ? 9.023 2.205 9.742 1 90.94 281 SER B CA 1
ATOM 5212 C C . SER B 1 281 ? 8.695 0.804 10.25 1 90.94 281 SER B C 1
ATOM 5214 O O . SER B 1 281 ? 7.527 0.441 10.383 1 90.94 281 SER B O 1
ATOM 5216 N N . LEU B 1 282 ? 9.695 0.058 10.648 1 94.12 282 LEU B N 1
ATOM 5217 C CA . LEU B 1 282 ? 9.523 -1.325 11.086 1 94.12 282 LEU B CA 1
ATOM 5218 C C . LEU B 1 282 ? 8.969 -1.385 12.5 1 94.12 282 LEU B C 1
ATOM 5220 O O . LEU B 1 282 ? 8.188 -2.285 12.828 1 94.12 282 LEU B O 1
ATOM 5224 N N . ALA B 1 283 ? 9.359 -0.433 13.359 1 92.69 283 ALA B N 1
ATOM 5225 C CA . ALA B 1 283 ? 8.836 -0.38 14.727 1 92.69 283 ALA B CA 1
ATOM 5226 C C . ALA B 1 283 ? 7.332 -0.152 14.734 1 92.69 283 ALA B C 1
ATOM 5228 O O . ALA B 1 283 ? 6.602 -0.796 15.492 1 92.69 283 ALA B O 1
ATOM 5229 N N . SER B 1 284 ? 6.918 0.795 13.938 1 92.31 284 SER B N 1
ATOM 5230 C CA . SER B 1 284 ? 5.492 1.105 13.898 1 92.31 284 SER B CA 1
ATOM 5231 C C . SER B 1 284 ? 4.688 -0.069 13.359 1 92.31 284 SER B C 1
ATOM 5233 O O . SER B 1 284 ? 3.592 -0.356 13.844 1 92.31 284 SER B O 1
ATOM 5235 N N . ILE B 1 285 ? 5.168 -0.771 12.359 1 94.88 285 ILE B N 1
ATOM 5236 C CA . ILE B 1 285 ? 4.508 -1.96 11.828 1 94.88 285 ILE B CA 1
ATOM 5237 C C . ILE B 1 285 ? 4.449 -3.041 12.906 1 94.88 285 ILE B C 1
ATOM 5239 O O . ILE B 1 285 ? 3.422 -3.699 13.078 1 94.88 285 ILE B O 1
ATOM 5243 N N . THR B 1 286 ? 5.5 -3.244 13.641 1 96.12 286 THR B N 1
ATOM 5244 C CA . THR B 1 286 ? 5.586 -4.277 14.672 1 96.12 286 THR B CA 1
ATOM 5245 C C . THR B 1 286 ? 4.551 -4.035 15.766 1 96.12 286 THR B C 1
ATOM 5247 O O . THR B 1 286 ? 3.844 -4.961 16.172 1 96.12 286 THR B O 1
ATOM 5250 N N . VAL B 1 287 ? 4.512 -2.803 16.25 1 95.12 287 VAL B N 1
ATOM 5251 C CA . VAL B 1 287 ? 3.529 -2.537 17.297 1 95.12 287 VAL B CA 1
ATOM 5252 C C . VAL B 1 287 ? 2.119 -2.672 16.719 1 95.12 287 VAL B C 1
ATOM 5254 O O . VAL B 1 287 ? 1.196 -3.096 17.422 1 95.12 287 VAL B O 1
ATOM 5257 N N . GLY B 1 288 ? 1.947 -2.301 15.477 1 94.88 288 GLY B N 1
ATOM 5258 C CA . GLY B 1 288 ? 0.667 -2.541 14.828 1 94.88 288 GLY B CA 1
ATOM 5259 C C . GLY B 1 288 ? 0.289 -4.008 14.781 1 94.88 288 GLY B C 1
ATOM 5260 O O . GLY B 1 288 ? -0.849 -4.371 15.086 1 94.88 288 GLY B O 1
ATOM 5261 N N . VAL B 1 289 ? 1.178 -4.859 14.398 1 95.88 289 VAL B N 1
ATOM 5262 C CA . VAL B 1 289 ? 0.936 -6.297 14.336 1 95.88 289 VAL B CA 1
ATOM 5263 C C . VAL B 1 289 ? 0.634 -6.832 15.734 1 95.88 289 VAL B C 1
ATOM 5265 O O . VAL B 1 289 ? -0.256 -7.668 15.906 1 95.88 289 VAL B O 1
ATOM 5268 N N . LEU B 1 290 ? 1.36 -6.402 16.719 1 96.19 290 LEU B N 1
ATOM 5269 C CA . LEU B 1 290 ? 1.103 -6.824 18.094 1 96.19 290 LEU B CA 1
ATOM 5270 C C . LEU B 1 290 ? -0.317 -6.465 18.516 1 96.19 290 LEU B C 1
ATOM 5272 O O . LEU B 1 290 ? -1.015 -7.281 19.125 1 96.19 290 LEU B O 1
ATOM 5276 N N . LEU B 1 291 ? -0.706 -5.258 18.172 1 94.81 291 LEU B N 1
ATOM 5277 C CA . LEU B 1 291 ? -2.059 -4.828 18.516 1 94.81 291 LEU B CA 1
ATOM 5278 C C . LEU B 1 291 ? -3.096 -5.652 17.75 1 94.81 291 LEU B C 1
ATOM 5280 O O . LEU B 1 291 ? -4.188 -5.902 18.266 1 94.81 291 LEU B O 1
ATOM 5284 N N . SER B 1 292 ? -2.77 -6.062 16.594 1 93 292 SER B N 1
ATOM 5285 C CA . SER B 1 292 ? -3.686 -6.797 15.734 1 93 292 SER B CA 1
ATOM 5286 C C . SER B 1 292 ? -4.117 -8.109 16.375 1 93 292 SER B C 1
ATOM 5288 O O . SER B 1 292 ? -5.195 -8.625 16.078 1 93 292 SER B O 1
ATOM 5290 N N . PHE B 1 293 ? -3.377 -8.641 17.281 1 92.81 293 PHE B N 1
ATOM 5291 C CA . PHE B 1 293 ? -3.711 -9.898 17.938 1 92.81 293 PHE B CA 1
ATOM 5292 C C . PHE B 1 293 ? -4.938 -9.734 18.828 1 92.81 293 PHE B C 1
ATOM 5294 O O . PHE B 1 293 ? -5.648 -10.703 19.094 1 92.81 293 PHE B O 1
ATOM 5301 N N . TRP B 1 294 ? -5.238 -8.547 19.188 1 91.19 294 TRP B N 1
ATOM 5302 C CA . TRP B 1 294 ? -6.43 -8.273 19.984 1 91.19 294 TRP B CA 1
ATOM 5303 C C . TRP B 1 294 ? -7.613 -7.918 19.094 1 91.19 294 TRP B C 1
ATOM 5305 O O . TRP B 1 294 ? -8.742 -7.797 19.562 1 91.19 294 TRP B O 1
ATOM 5315 N N . ARG B 1 295 ? -7.352 -7.781 17.828 1 89.12 295 ARG B N 1
ATOM 5316 C CA . ARG B 1 295 ? -8.398 -7.375 16.891 1 89.12 295 ARG B CA 1
ATOM 5317 C C . ARG B 1 295 ? -8.375 -8.25 15.633 1 89.12 295 ARG B C 1
ATOM 5319 O O . ARG B 1 295 ? -8.445 -7.734 14.516 1 89.12 295 ARG B O 1
ATOM 5326 N N . LEU B 1 296 ? -8.344 -9.5 15.82 1 82.94 296 LEU B N 1
ATOM 5327 C CA . LEU B 1 296 ? -8.117 -10.461 14.75 1 82.94 296 LEU B CA 1
ATOM 5328 C C . LEU B 1 296 ? -9.258 -10.438 13.742 1 82.94 296 LEU B C 1
ATOM 5330 O O . LEU B 1 296 ? -9.031 -10.477 12.531 1 82.94 296 LEU B O 1
ATOM 5334 N N . PRO B 1 297 ? -10.438 -10.203 14.172 1 82.25 297 PRO B N 1
ATOM 5335 C CA . PRO B 1 297 ? -11.523 -10.234 13.195 1 82.25 297 PRO B CA 1
ATOM 5336 C C . PRO B 1 297 ? -11.578 -8.977 12.328 1 82.25 297 PRO B C 1
ATOM 5338 O O . PRO B 1 297 ? -12.242 -8.961 11.289 1 82.25 297 PRO B O 1
ATOM 5341 N N . HIS B 1 298 ? -10.789 -8 12.695 1 85.81 298 HIS B N 1
ATOM 5342 C CA . HIS B 1 298 ? -10.906 -6.707 12.023 1 85.81 298 HIS B CA 1
ATOM 5343 C C . HIS B 1 298 ? -9.656 -6.391 11.219 1 85.81 298 HIS B C 1
ATOM 5345 O O . HIS B 1 298 ? -9.281 -5.223 11.078 1 85.81 298 HIS B O 1
ATOM 5351 N N . GLN B 1 299 ? -9.062 -7.41 10.719 1 88.81 299 GLN B N 1
ATOM 5352 C CA . GLN B 1 299 ? -7.793 -7.195 10.039 1 88.81 299 GLN B CA 1
ATOM 5353 C C . GLN B 1 299 ? -8 -6.512 8.688 1 88.81 299 GLN B C 1
ATOM 5355 O O . GLN B 1 299 ? -7.188 -5.684 8.273 1 88.81 299 GLN B O 1
ATOM 5360 N N . LYS B 1 300 ? -9.016 -6.844 8.016 1 87.44 300 LYS B N 1
ATOM 5361 C CA . LYS B 1 300 ? -9.305 -6.191 6.742 1 87.44 300 LYS B CA 1
ATOM 5362 C C . LYS B 1 300 ? -9.562 -4.699 6.934 1 87.44 300 LYS B C 1
ATOM 5364 O O . LYS B 1 300 ? -9.078 -3.877 6.152 1 87.44 300 LYS B O 1
ATOM 5369 N N . GLU B 1 301 ? -10.242 -4.406 7.992 1 90.56 301 GLU B N 1
ATOM 5370 C CA . GLU B 1 301 ? -10.516 -3.008 8.312 1 90.56 301 GLU B CA 1
ATOM 5371 C C . GLU B 1 301 ? -9.234 -2.273 8.703 1 90.56 301 GLU B C 1
ATOM 5373 O O . GLU B 1 301 ? -9.07 -1.095 8.375 1 90.56 301 GLU B O 1
ATOM 5378 N N . ALA B 1 302 ? -8.453 -2.973 9.398 1 91.81 302 ALA B N 1
ATOM 5379 C CA . ALA B 1 302 ? -7.188 -2.375 9.82 1 91.81 302 ALA B CA 1
ATOM 5380 C C . ALA B 1 302 ? -6.32 -2.01 8.617 1 91.81 302 ALA B C 1
ATOM 5382 O O . ALA B 1 302 ? -5.711 -0.941 8.586 1 91.81 302 ALA B O 1
ATOM 5383 N N . ILE B 1 303 ? -6.25 -2.846 7.648 1 92.44 303 ILE B N 1
ATOM 5384 C CA . ILE B 1 303 ? -5.469 -2.596 6.441 1 92.44 303 ILE B CA 1
ATOM 5385 C C . ILE B 1 303 ? -6.117 -1.479 5.629 1 92.44 303 ILE B C 1
ATOM 5387 O O . ILE B 1 303 ? -5.422 -0.633 5.059 1 92.44 303 ILE B O 1
ATOM 5391 N N . ALA B 1 304 ? -7.398 -1.461 5.629 1 89.19 304 ALA B N 1
ATOM 5392 C CA . ALA B 1 304 ? -8.133 -0.429 4.902 1 89.19 304 ALA B CA 1
ATOM 5393 C C . ALA B 1 304 ? -7.922 0.944 5.535 1 89.19 304 ALA B C 1
ATOM 5395 O O . ALA B 1 304 ? -8.023 1.969 4.855 1 89.19 304 ALA B O 1
ATOM 5396 N N . ALA B 1 305 ? -7.57 0.98 6.805 1 87.44 305 ALA B N 1
ATOM 5397 C CA . ALA B 1 305 ? -7.41 2.234 7.535 1 87.44 305 ALA B CA 1
ATOM 5398 C C . ALA B 1 305 ? -6.066 2.885 7.219 1 87.44 305 ALA B C 1
ATOM 5400 O O . ALA B 1 305 ? -5.852 4.059 7.523 1 87.44 305 ALA B O 1
ATOM 5401 N N . ILE B 1 306 ? -5.207 2.139 6.602 1 91 306 ILE B N 1
ATOM 5402 C CA . ILE B 1 306 ? -3.924 2.689 6.18 1 91 306 ILE B CA 1
ATOM 5403 C C . ILE B 1 306 ? -4.152 3.791 5.145 1 91 306 ILE B C 1
ATOM 5405 O O . ILE B 1 306 ? -5.023 3.67 4.281 1 91 306 ILE B O 1
ATOM 5409 N N . SER B 1 307 ? -3.396 4.906 5.27 1 88.44 307 SER B N 1
ATOM 5410 C CA . SER B 1 307 ? -3.516 6.012 4.324 1 88.44 307 SER B CA 1
ATOM 5411 C C . SER B 1 307 ? -2.848 5.68 2.996 1 88.44 307 SER B C 1
ATOM 5413 O O . SER B 1 307 ? -1.815 6.258 2.652 1 88.44 307 SER B O 1
ATOM 5415 N N . TRP B 1 308 ? -3.496 4.934 2.211 1 91.12 308 TRP B N 1
ATOM 5416 C CA . TRP B 1 308 ? -2.951 4.469 0.939 1 91.12 308 TRP B CA 1
ATOM 5417 C C . TRP B 1 308 ? -2.779 5.633 -0.033 1 91.12 308 TRP B C 1
ATOM 5419 O O . TRP B 1 308 ? -1.807 5.676 -0.791 1 91.12 308 TRP B O 1
ATOM 5429 N N . PRO B 1 309 ? -3.705 6.641 -0.069 1 90 309 PRO B N 1
ATOM 5430 C CA . PRO B 1 309 ? -3.496 7.805 -0.937 1 90 309 PRO B CA 1
ATOM 5431 C C . PRO B 1 309 ? -2.189 8.539 -0.64 1 90 309 PRO B C 1
ATOM 5433 O O . PRO B 1 309 ? -1.495 8.969 -1.563 1 90 309 PRO B O 1
ATOM 5436 N N . THR B 1 310 ? -1.861 8.586 0.621 1 86.06 310 THR B N 1
ATOM 5437 C CA . THR B 1 310 ? -0.622 9.25 1.008 1 86.06 310 THR B CA 1
ATOM 5438 C C . THR B 1 310 ? 0.589 8.406 0.614 1 86.06 310 THR B C 1
ATOM 5440 O O . THR B 1 310 ? 1.615 8.945 0.194 1 86.06 310 THR B O 1
ATOM 5443 N N . VAL B 1 311 ? 0.473 7.121 0.793 1 91.69 311 VAL B N 1
ATOM 5444 C CA . VAL B 1 311 ? 1.532 6.203 0.392 1 91.69 311 VAL B CA 1
ATOM 5445 C C . VAL B 1 311 ? 1.843 6.387 -1.092 1 91.69 311 VAL B C 1
ATOM 5447 O O . VAL B 1 311 ? 3.008 6.508 -1.478 1 91.69 311 VAL B O 1
ATOM 5450 N N . LEU B 1 312 ? 0.824 6.43 -1.932 1 93.56 312 LEU B N 1
ATOM 5451 C CA . LEU B 1 312 ? 0.982 6.594 -3.373 1 93.56 312 LEU B CA 1
ATOM 5452 C C . LEU B 1 312 ? 1.539 7.973 -3.703 1 93.56 312 LEU B C 1
ATOM 5454 O O . LEU B 1 312 ? 2.402 8.109 -4.574 1 93.56 312 LEU B O 1
ATOM 5458 N N . LEU B 1 313 ? 1.028 8.961 -2.971 1 87.31 313 LEU B N 1
ATOM 5459 C CA . LEU B 1 313 ? 1.458 10.344 -3.188 1 87.31 313 LEU B CA 1
ATOM 5460 C C . LEU B 1 313 ? 2.957 10.484 -2.953 1 87.31 313 LEU B C 1
ATOM 5462 O O . LEU B 1 313 ? 3.684 10.961 -3.83 1 87.31 313 LEU B O 1
ATOM 5466 N N . VAL B 1 314 ? 3.436 10.016 -1.828 1 85.88 314 VAL B N 1
ATOM 5467 C CA . VAL B 1 314 ? 4.836 10.172 -1.446 1 85.88 314 VAL B CA 1
ATOM 5468 C C . VAL B 1 314 ? 5.711 9.266 -2.318 1 85.88 314 VAL B C 1
ATOM 5470 O O . VAL B 1 314 ? 6.75 9.703 -2.822 1 85.88 314 VAL B O 1
ATOM 5473 N N . GLY B 1 315 ? 5.293 8.031 -2.471 1 92.56 315 GLY B N 1
ATOM 5474 C CA . GLY B 1 315 ? 6.035 7.109 -3.316 1 92.56 315 GLY B CA 1
ATOM 5475 C C . GLY B 1 315 ? 6.219 7.621 -4.734 1 92.56 315 GLY B C 1
ATOM 5476 O O . GLY B 1 315 ? 7.316 7.539 -5.289 1 92.56 315 GLY B O 1
ATOM 5477 N N . GLY B 1 316 ? 5.188 8.148 -5.371 1 93.56 316 GLY B N 1
ATOM 5478 C CA . GLY B 1 316 ? 5.238 8.625 -6.746 1 93.56 316 GLY B CA 1
ATOM 5479 C C . GLY B 1 316 ? 6 9.93 -6.898 1 93.56 316 GLY B C 1
ATOM 5480 O O . GLY B 1 316 ? 6.824 10.07 -7.805 1 93.56 316 GLY B O 1
ATOM 5481 N N . MET B 1 317 ? 5.785 10.844 -5.98 1 88.88 317 MET B N 1
ATOM 5482 C CA . MET B 1 317 ? 6.398 12.164 -6.098 1 88.88 317 MET B CA 1
ATOM 5483 C C . MET B 1 317 ? 7.902 12.086 -5.852 1 88.88 317 MET B C 1
ATOM 5485 O O . MET B 1 317 ? 8.68 12.719 -6.566 1 88.88 317 MET B O 1
ATOM 5489 N N . VAL B 1 318 ? 8.312 11.352 -4.844 1 86.44 318 VAL B N 1
ATOM 5490 C CA . VAL B 1 318 ? 9.734 11.219 -4.547 1 86.44 318 VAL B CA 1
ATOM 5491 C C . VAL B 1 318 ? 10.438 10.5 -5.691 1 86.44 318 VAL B C 1
ATOM 5493 O O . VAL B 1 318 ? 11.57 10.836 -6.043 1 86.44 318 VAL B O 1
ATOM 5496 N N . THR B 1 319 ? 9.75 9.508 -6.254 1 92 319 THR B N 1
ATOM 5497 C CA . THR B 1 319 ? 10.32 8.781 -7.391 1 92 319 THR B CA 1
ATOM 5498 C C . THR B 1 319 ? 10.523 9.719 -8.578 1 92 319 THR B C 1
ATOM 5500 O O . THR B 1 319 ? 11.57 9.695 -9.227 1 92 319 THR B O 1
ATOM 5503 N N . TYR B 1 320 ? 9.523 10.547 -8.914 1 92.81 320 TYR B N 1
ATOM 5504 C CA . TYR B 1 320 ? 9.641 11.477 -10.031 1 92.81 320 TYR B CA 1
ATOM 5505 C C . TYR B 1 320 ? 10.727 12.516 -9.766 1 92.81 320 TYR B C 1
ATOM 5507 O O . TYR B 1 320 ? 11.477 12.891 -10.672 1 92.81 320 TYR B O 1
ATOM 5515 N N . MET B 1 321 ? 10.844 12.961 -8.531 1 86.25 321 MET B N 1
ATOM 5516 C CA . MET B 1 321 ? 11.883 13.922 -8.172 1 86.25 321 MET B CA 1
ATOM 5517 C C . MET B 1 321 ? 13.266 13.305 -8.328 1 86.25 321 MET B C 1
ATOM 5519 O O . MET B 1 321 ? 14.227 13.992 -8.672 1 86.25 321 MET B O 1
ATOM 5523 N N . GLY B 1 322 ? 13.336 12.008 -8.039 1 87.12 322 GLY B N 1
ATOM 5524 C CA . GLY B 1 322 ? 14.578 11.289 -8.297 1 87.12 322 GLY B CA 1
ATOM 5525 C C . GLY B 1 322 ? 15.008 11.352 -9.75 1 87.12 322 GLY B C 1
ATOM 5526 O O . GLY B 1 322 ? 16.188 11.523 -10.039 1 87.12 322 GLY B O 1
ATOM 5527 N N . VAL B 1 323 ? 14.039 11.25 -10.656 1 90.5 323 VAL B N 1
ATOM 5528 C CA . VAL B 1 323 ? 14.32 11.352 -12.086 1 90.5 323 VAL B CA 1
ATOM 5529 C C . VAL B 1 323 ? 14.781 12.766 -12.422 1 90.5 323 VAL B C 1
ATOM 5531 O O . VAL B 1 323 ? 15.734 12.953 -13.18 1 90.5 323 VAL B O 1
ATOM 5534 N N . LEU B 1 324 ? 14.117 13.75 -11.891 1 87.62 324 LEU B N 1
ATOM 5535 C CA . LEU B 1 324 ? 14.477 15.141 -12.141 1 87.62 324 LEU B CA 1
ATOM 5536 C C . LEU B 1 324 ? 15.898 15.43 -11.664 1 87.62 324 LEU B C 1
ATOM 5538 O O . LEU B 1 324 ? 16.641 16.156 -12.312 1 87.62 324 LEU B O 1
ATOM 5542 N N . GLN B 1 325 ? 16.266 14.859 -10.57 1 83.25 325 GLN B N 1
ATOM 5543 C CA . GLN B 1 325 ? 17.625 15.031 -10.047 1 83.25 325 GLN B CA 1
ATOM 5544 C C . GLN B 1 325 ? 18.641 14.352 -10.945 1 83.25 325 GLN B C 1
ATOM 5546 O O . GLN B 1 325 ? 19.719 14.898 -11.195 1 83.25 325 GLN B O 1
ATOM 5551 N N . GLU B 1 326 ? 18.312 13.203 -11.367 1 85.62 326 GLU B N 1
ATOM 5552 C CA . GLU B 1 326 ? 19.234 12.422 -12.188 1 85.62 326 GLU B CA 1
ATOM 5553 C C . GLU B 1 326 ? 19.531 13.133 -13.5 1 85.62 326 GLU B C 1
ATOM 5555 O O . GLU B 1 326 ? 20.656 13.055 -14.008 1 85.62 326 GLU B O 1
ATOM 5560 N N . ILE B 1 327 ? 18.547 13.875 -13.992 1 88.38 327 ILE B N 1
ATOM 5561 C CA . ILE B 1 327 ? 18.75 14.477 -15.305 1 88.38 327 ILE B CA 1
ATOM 5562 C C . ILE B 1 327 ? 19.25 15.914 -15.148 1 88.38 327 ILE B C 1
ATOM 5564 O O . ILE B 1 327 ? 19.469 16.609 -16.141 1 88.38 327 ILE B O 1
ATOM 5568 N N . GLY B 1 328 ? 19.328 16.375 -13.898 1 81.88 328 GLY B N 1
ATOM 5569 C CA . GLY B 1 328 ? 19.891 17.688 -13.633 1 81.88 328 GLY B CA 1
ATOM 5570 C C . GLY B 1 328 ? 18.859 18.797 -13.672 1 81.88 328 GLY B C 1
ATOM 5571 O O . GLY B 1 328 ? 19.219 19.984 -13.719 1 81.88 328 GLY B O 1
ATOM 5572 N N . ALA B 1 329 ? 17.672 18.422 -13.742 1 80.94 329 ALA B N 1
ATOM 5573 C CA . ALA B 1 329 ? 16.609 19.438 -13.797 1 80.94 329 ALA B CA 1
ATOM 5574 C C . ALA B 1 329 ? 16.578 20.281 -12.523 1 80.94 329 ALA B C 1
ATOM 5576 O O . ALA B 1 329 ? 16.344 21.484 -12.578 1 80.94 329 ALA B O 1
ATOM 5577 N N . VAL B 1 330 ? 16.875 19.719 -11.445 1 75.44 330 VAL B N 1
ATOM 5578 C CA . VAL B 1 330 ? 16.875 20.422 -10.172 1 75.44 330 VAL B CA 1
ATOM 5579 C C . VAL B 1 330 ? 18.016 21.438 -10.133 1 75.44 330 VAL B C 1
ATOM 5581 O O . VAL B 1 330 ? 17.844 22.547 -9.633 1 75.44 330 VAL B O 1
ATOM 5584 N N . ASP B 1 331 ? 19.078 21.016 -10.719 1 73.62 331 ASP B N 1
ATOM 5585 C CA . ASP B 1 331 ? 20.219 21.906 -10.789 1 73.62 331 ASP B CA 1
ATOM 5586 C C . ASP B 1 331 ? 19.922 23.125 -11.672 1 73.62 331 ASP B C 1
ATOM 5588 O O . ASP B 1 331 ? 20.344 24.234 -11.367 1 73.62 331 ASP B O 1
ATOM 5592 N N . GLN B 1 332 ? 19.219 22.844 -12.711 1 75.75 332 GLN B N 1
ATOM 5593 C CA . GLN B 1 332 ? 18.859 23.938 -13.602 1 75.75 332 GLN B CA 1
ATOM 5594 C C . GLN B 1 332 ? 17.922 24.922 -12.914 1 75.75 332 GLN B C 1
ATOM 5596 O O . GLN B 1 332 ? 18.047 26.141 -13.102 1 75.75 332 GLN B O 1
ATOM 5601 N N . LEU B 1 333 ? 17.031 24.438 -12.203 1 71.44 333 LEU B N 1
ATOM 5602 C CA . LEU B 1 333 ? 16.125 25.297 -11.453 1 71.44 333 LEU B CA 1
ATOM 5603 C C . LEU B 1 333 ? 16.859 26.094 -10.391 1 71.44 333 LEU B C 1
ATOM 5605 O O . LEU B 1 333 ? 16.562 27.266 -10.172 1 71.44 333 LEU B O 1
ATOM 5609 N N . SER B 1 334 ? 17.75 25.438 -9.789 1 65.5 334 SER B N 1
ATOM 5610 C CA . SER B 1 334 ? 18.562 26.094 -8.766 1 65.5 334 SER B CA 1
ATOM 5611 C C . SER B 1 334 ? 19.391 27.219 -9.352 1 65.5 334 SER B C 1
ATOM 5613 O O . SER B 1 334 ? 19.516 28.297 -8.75 1 65.5 334 SER B O 1
ATOM 5615 N N . SER B 1 335 ? 19.984 26.906 -10.438 1 69.62 335 SER B N 1
ATOM 5616 C CA . SER B 1 335 ? 20.797 27.922 -11.094 1 69.62 335 SER B CA 1
ATOM 5617 C C . SER B 1 335 ? 19.953 29.094 -11.555 1 69.62 335 SER B C 1
ATOM 5619 O O . SER B 1 335 ? 20.391 30.25 -11.461 1 69.62 335 SER B O 1
ATOM 5621 N N . ALA B 1 336 ? 18.812 28.734 -11.992 1 70.75 336 ALA B N 1
ATOM 5622 C CA . ALA B 1 336 ? 17.906 29.812 -12.398 1 70.75 336 ALA B CA 1
ATOM 5623 C C . ALA B 1 336 ? 17.484 30.656 -11.211 1 70.75 336 ALA B C 1
ATOM 5625 O O . ALA B 1 336 ? 17.328 31.875 -11.328 1 70.75 336 ALA B O 1
ATOM 5626 N N . ALA B 1 337 ? 17.344 30.047 -10.047 1 67.44 337 ALA B N 1
ATOM 5627 C CA . ALA B 1 337 ? 16.953 30.75 -8.828 1 67.44 337 ALA B CA 1
ATOM 5628 C C . ALA B 1 337 ? 18.078 31.656 -8.328 1 67.44 337 ALA B C 1
ATOM 5630 O O . ALA B 1 337 ? 17.828 32.781 -7.91 1 67.44 337 ALA B O 1
ATOM 5631 N N . ILE B 1 338 ? 19.219 31.125 -8.43 1 65.12 338 ILE B N 1
ATOM 5632 C CA . ILE B 1 338 ? 20.375 31.891 -7.957 1 65.12 338 ILE B CA 1
ATOM 5633 C C . ILE B 1 338 ? 20.641 33.062 -8.898 1 65.12 338 ILE B C 1
ATOM 5635 O O . ILE B 1 338 ? 21.094 34.125 -8.461 1 65.12 338 ILE B O 1
ATOM 5639 N N . ALA B 1 339 ? 20.266 32.75 -10.102 1 68.12 339 ALA B N 1
ATOM 5640 C CA . ALA B 1 339 ? 20.469 33.844 -11.047 1 68.12 339 ALA B CA 1
ATOM 5641 C C . ALA B 1 339 ? 19.578 35.031 -10.703 1 68.12 339 ALA B C 1
ATOM 5643 O O . ALA B 1 339 ? 19.906 36.188 -11.055 1 68.12 339 ALA B O 1
ATOM 5644 N N . VAL B 1 340 ? 18.531 34.75 -10.109 1 67.88 340 VAL B N 1
ATOM 5645 C CA . VAL B 1 340 ? 17.594 35.812 -9.766 1 67.88 340 VAL B CA 1
ATOM 5646 C C . VAL B 1 340 ? 18.172 36.656 -8.633 1 67.88 340 VAL B C 1
ATOM 5648 O O . VAL B 1 340 ? 17.953 37.875 -8.586 1 67.88 340 VAL B O 1
ATOM 5651 N N . GLY B 1 341 ? 18.875 36.094 -7.738 1 72.56 341 GLY B N 1
ATOM 5652 C CA . GLY B 1 341 ? 19.406 36.875 -6.645 1 72.56 341 GLY B CA 1
ATOM 5653 C C . GLY B 1 341 ? 20.188 36.062 -5.633 1 72.56 341 GLY B C 1
ATOM 5654 O O . GLY B 1 341 ? 20.734 35.031 -5.969 1 72.56 341 GLY B O 1
ATOM 5655 N N . SER B 1 342 ? 20.328 36.656 -4.48 1 84.31 342 SER B N 1
ATOM 5656 C CA . SER B 1 342 ? 21.047 36.062 -3.359 1 84.31 342 SER B CA 1
ATOM 5657 C C . SER B 1 342 ? 20.344 34.812 -2.857 1 84.31 342 SER B C 1
ATOM 5659 O O . SER B 1 342 ? 19.125 34.688 -2.975 1 84.31 342 SER B O 1
ATOM 5661 N N . PRO B 1 343 ? 21.094 33.844 -2.412 1 85.81 343 PRO B N 1
ATOM 5662 C CA . PRO B 1 343 ? 20.516 32.625 -1.862 1 85.81 343 PRO B CA 1
ATOM 5663 C C . PRO B 1 343 ? 19.406 32.875 -0.845 1 85.81 343 PRO B C 1
ATOM 5665 O O . PRO B 1 343 ? 18.438 32.125 -0.767 1 85.81 343 PRO B O 1
ATOM 5668 N N . ILE B 1 344 ? 19.5 33.906 -0.171 1 89.56 344 ILE B N 1
ATOM 5669 C CA . ILE B 1 344 ? 18.516 34.281 0.83 1 89.56 344 ILE B CA 1
ATOM 5670 C C . ILE B 1 344 ? 17.188 34.625 0.143 1 89.56 344 ILE B C 1
ATOM 5672 O O . ILE B 1 344 ? 16.109 34.25 0.625 1 89.56 344 ILE B O 1
ATOM 5676 N N . LEU B 1 345 ? 17.234 35.25 -0.956 1 89 345 LEU B N 1
ATOM 5677 C CA . LEU B 1 345 ? 16.031 35.594 -1.709 1 89 345 LEU B CA 1
ATOM 5678 C C . LEU B 1 345 ? 15.406 34.375 -2.354 1 89 345 LEU B C 1
ATOM 5680 O O . LEU B 1 345 ? 14.18 34.281 -2.449 1 89 345 LEU B O 1
ATOM 5684 N N . VAL B 1 346 ? 16.281 33.562 -2.791 1 87.12 346 VAL B N 1
ATOM 5685 C CA . VAL B 1 346 ? 15.773 32.344 -3.395 1 87.12 346 VAL B CA 1
ATOM 5686 C C . VAL B 1 346 ? 15.016 31.516 -2.352 1 87.12 346 VAL B C 1
ATOM 5688 O O . VAL B 1 346 ? 13.977 30.922 -2.654 1 87.12 346 VAL B O 1
ATOM 5691 N N . ALA B 1 347 ? 15.539 31.469 -1.2 1 90.44 347 ALA B N 1
ATOM 5692 C CA . ALA B 1 347 ? 14.859 30.766 -0.109 1 90.44 347 ALA B CA 1
ATOM 5693 C C . ALA B 1 347 ? 13.477 31.359 0.135 1 90.44 347 ALA B C 1
ATOM 5695 O O . ALA B 1 347 ? 12.516 30.625 0.395 1 90.44 347 ALA B O 1
ATOM 5696 N N . LEU B 1 348 ? 13.398 32.656 0.047 1 91.44 348 LEU B N 1
ATOM 5697 C CA . LEU B 1 348 ? 12.117 33.312 0.224 1 91.44 348 LEU B CA 1
ATOM 5698 C C . LEU B 1 348 ? 11.156 32.969 -0.9 1 91.44 348 LEU B C 1
ATOM 5700 O O . LEU B 1 348 ? 9.977 32.688 -0.651 1 91.44 348 LEU B O 1
ATOM 5704 N N . LEU B 1 349 ? 11.609 32.969 -2.068 1 86.94 349 LEU B N 1
ATOM 5705 C CA . LEU B 1 349 ? 10.789 32.656 -3.227 1 86.94 349 LEU B CA 1
ATOM 5706 C C . LEU B 1 349 ? 10.281 31.203 -3.148 1 86.94 349 LEU B C 1
ATOM 5708 O O . LEU B 1 349 ? 9.133 30.938 -3.49 1 86.94 349 LEU B O 1
ATOM 5712 N N . LEU B 1 350 ? 11.172 30.328 -2.715 1 88 350 LEU B N 1
ATOM 5713 C CA . LEU B 1 350 ? 10.773 28.938 -2.547 1 88 350 LEU B CA 1
ATOM 5714 C C . LEU B 1 350 ? 9.695 28.797 -1.473 1 88 350 LEU B C 1
ATOM 5716 O O . LEU B 1 350 ? 8.766 28 -1.617 1 88 350 LEU B O 1
ATOM 5720 N N . SER B 1 351 ? 9.844 29.531 -0.472 1 92.19 351 SER B N 1
ATOM 5721 C CA . SER B 1 351 ? 8.852 29.5 0.603 1 92.19 351 SER B CA 1
ATOM 5722 C C . SER B 1 351 ? 7.5 30.016 0.126 1 92.19 351 SER B C 1
ATOM 5724 O O . SER B 1 351 ? 6.457 29.469 0.493 1 92.19 351 SER B O 1
ATOM 5726 N N . PHE B 1 352 ? 7.5 31.062 -0.657 1 90.44 352 PHE B N 1
ATOM 5727 C CA . PHE B 1 352 ? 6.266 31.594 -1.233 1 90.44 352 PHE B CA 1
ATOM 5728 C C . PHE B 1 352 ? 5.641 30.578 -2.18 1 90.44 352 PHE B C 1
ATOM 5730 O O . PHE B 1 352 ? 4.422 30.375 -2.162 1 90.44 352 PHE B O 1
ATOM 5737 N N . ALA B 1 353 ? 6.477 29.984 -2.959 1 85.56 353 ALA B N 1
ATOM 5738 C CA . ALA B 1 353 ? 5.98 28.969 -3.869 1 85.56 353 ALA B CA 1
ATOM 5739 C C . ALA B 1 353 ? 5.332 27.812 -3.102 1 85.56 353 ALA B C 1
ATOM 5741 O O . ALA B 1 353 ? 4.297 27.281 -3.518 1 85.56 353 ALA B O 1
ATOM 5742 N N . MET B 1 354 ? 5.969 27.484 -2.043 1 89.62 354 MET B N 1
ATOM 5743 C CA . MET B 1 354 ? 5.441 26.438 -1.174 1 89.62 354 MET B CA 1
ATOM 5744 C C . MET B 1 354 ? 4.082 26.828 -0.611 1 89.62 354 MET B C 1
ATOM 5746 O O . MET B 1 354 ? 3.125 26.047 -0.693 1 89.62 354 MET B O 1
ATOM 5750 N N . GLY B 1 355 ? 4.008 27.984 -0.08 1 90.69 355 GLY B N 1
ATOM 5751 C CA . GLY B 1 355 ? 2.779 28.453 0.541 1 90.69 355 GLY B CA 1
ATOM 5752 C C . GLY B 1 355 ? 1.638 28.609 -0.444 1 90.69 355 GLY B C 1
ATOM 5753 O O . GLY B 1 355 ? 0.536 28.109 -0.216 1 90.69 355 GLY B O 1
ATOM 5754 N N . ILE B 1 356 ? 1.835 29.219 -1.53 1 86.81 356 ILE B N 1
ATOM 5755 C CA . ILE B 1 356 ? 0.811 29.516 -2.525 1 86.81 356 ILE B CA 1
ATOM 5756 C C . ILE B 1 356 ? 0.276 28.203 -3.119 1 86.81 356 ILE B C 1
ATOM 5758 O O . ILE B 1 356 ? -0.938 28.016 -3.205 1 86.81 356 ILE B O 1
ATOM 5762 N N . THR B 1 357 ? 1.161 27.391 -3.453 1 84.81 357 THR B N 1
ATOM 5763 C CA . THR B 1 357 ? 0.749 26.141 -4.094 1 84.81 357 THR B CA 1
ATOM 5764 C C . THR B 1 357 ? 0.071 25.219 -3.088 1 84.81 357 THR B C 1
ATOM 5766 O O . THR B 1 357 ? -0.901 24.547 -3.42 1 84.81 357 THR B O 1
ATOM 5769 N N . SER B 1 358 ? 0.571 25.219 -1.894 1 89.62 358 SER B N 1
ATOM 5770 C CA . SER B 1 358 ? 0.052 24.312 -0.869 1 89.62 358 SER B CA 1
ATOM 5771 C C . SER B 1 358 ? -1.365 24.703 -0.461 1 89.62 358 SER B C 1
ATOM 5773 O O . SER B 1 358 ? -2.123 23.875 0.039 1 89.62 358 SER B O 1
ATOM 5775 N N . ALA B 1 359 ? -1.71 25.938 -0.68 1 85.88 359 ALA B N 1
ATOM 5776 C CA . ALA B 1 359 ? -3.062 26.391 -0.356 1 85.88 359 ALA B CA 1
ATOM 5777 C C . ALA B 1 359 ? -4.102 25.625 -1.172 1 85.88 359 ALA B C 1
ATOM 5779 O O . ALA B 1 359 ? -5.266 25.531 -0.771 1 85.88 359 ALA B O 1
ATOM 5780 N N . PHE B 1 360 ? -3.662 25.078 -2.271 1 77.75 360 PHE B N 1
ATOM 5781 C CA . PHE B 1 360 ? -4.605 24.438 -3.172 1 77.75 360 PHE B CA 1
ATOM 5782 C C . PHE B 1 360 ? -4.23 22.969 -3.391 1 77.75 360 PHE B C 1
ATOM 5784 O O . PHE B 1 360 ? -4.941 22.234 -4.082 1 77.75 360 PHE B O 1
ATOM 5791 N N . ALA B 1 361 ? -3.117 22.688 -2.846 1 78.88 361 ALA B N 1
ATOM 5792 C CA . ALA B 1 361 ? -2.588 21.359 -3.143 1 78.88 361 ALA B CA 1
ATOM 5793 C C . ALA B 1 361 ? -2.121 20.656 -1.871 1 78.88 361 ALA B C 1
ATOM 5795 O O . ALA B 1 361 ? -2.197 21.219 -0.778 1 78.88 361 ALA B O 1
ATOM 5796 N N . SER B 1 362 ? -1.71 19.406 -2.09 1 81.75 362 SER B N 1
ATOM 5797 C CA . SER B 1 362 ? -1.245 18.609 -0.967 1 81.75 362 SER B CA 1
ATOM 5798 C C . SER B 1 362 ? 0.089 19.109 -0.433 1 81.75 362 SER B C 1
ATOM 5800 O O . SER B 1 362 ? 1.084 19.141 -1.161 1 81.75 362 SER B O 1
ATOM 5802 N N . SER B 1 363 ? 0.097 19.469 0.874 1 88.88 363 SER B N 1
ATOM 5803 C CA . SER B 1 363 ? 1.322 19.906 1.525 1 88.88 363 SER B CA 1
ATOM 5804 C C . SER B 1 363 ? 2.381 18.812 1.532 1 88.88 363 SER B C 1
ATOM 5806 O O . SER B 1 363 ? 3.564 19.094 1.317 1 88.88 363 SER B O 1
ATOM 5808 N N . THR B 1 364 ? 1.938 17.656 1.692 1 85.94 364 THR B N 1
ATOM 5809 C CA . THR B 1 364 ? 2.85 16.516 1.739 1 85.94 364 THR B CA 1
ATOM 5810 C C . THR B 1 364 ? 3.543 16.328 0.394 1 85.94 364 THR B C 1
ATOM 5812 O O . THR B 1 364 ? 4.754 16.094 0.341 1 85.94 364 THR B O 1
ATOM 5815 N N . ALA B 1 365 ? 2.77 16.391 -0.64 1 83.62 365 ALA B N 1
ATOM 5816 C CA . ALA B 1 365 ? 3.326 16.234 -1.983 1 83.62 365 ALA B CA 1
ATOM 5817 C C . ALA B 1 365 ? 4.348 17.328 -2.275 1 83.62 365 ALA B C 1
ATOM 5819 O O . ALA B 1 365 ? 5.371 17.078 -2.914 1 83.62 365 ALA B O 1
ATOM 5820 N N . LEU B 1 366 ? 4.062 18.5 -1.822 1 85.44 366 LEU B N 1
ATOM 5821 C CA . LEU B 1 366 ? 4.941 19.641 -2.102 1 85.44 366 LEU B CA 1
ATOM 5822 C C . LEU B 1 366 ? 6.238 19.531 -1.309 1 85.44 366 LEU B C 1
ATOM 5824 O O . LEU B 1 366 ? 7.309 19.891 -1.807 1 85.44 366 LEU B O 1
ATOM 5828 N N . LEU B 1 367 ? 6.105 19.047 -0.12 1 89 367 LEU B N 1
ATOM 5829 C CA . LEU B 1 367 ? 7.316 18.812 0.658 1 89 367 LEU B CA 1
ATOM 5830 C C . LEU B 1 367 ? 8.227 17.812 -0.039 1 89 367 LEU B C 1
ATOM 5832 O O . LEU B 1 367 ? 9.438 18.031 -0.154 1 89 367 LEU B O 1
ATOM 5836 N N . ALA B 1 368 ? 7.652 16.844 -0.489 1 84.69 368 ALA B N 1
ATOM 5837 C CA . ALA B 1 368 ? 8.422 15.812 -1.179 1 84.69 368 ALA B CA 1
ATOM 5838 C C . ALA B 1 368 ? 9.062 16.359 -2.447 1 84.69 368 ALA B C 1
ATOM 5840 O O . ALA B 1 368 ? 10.188 15.977 -2.799 1 84.69 368 ALA B O 1
ATOM 5841 N N . ALA B 1 369 ? 8.445 17.281 -3.078 1 80.62 369 ALA B N 1
ATOM 5842 C CA . ALA B 1 369 ? 8.898 17.797 -4.367 1 80.62 369 ALA B CA 1
ATOM 5843 C C . ALA B 1 369 ? 9.883 18.953 -4.18 1 80.62 369 ALA B C 1
ATOM 5845 O O . ALA B 1 369 ? 10.852 19.078 -4.93 1 80.62 369 ALA B O 1
ATOM 5846 N N . LEU B 1 370 ? 9.688 19.797 -3.189 1 81.75 370 LEU B N 1
ATOM 5847 C CA . LEU B 1 370 ? 10.375 21.078 -3.191 1 81.75 370 LEU B CA 1
ATOM 5848 C C . LEU B 1 370 ? 11.578 21.047 -2.256 1 81.75 370 LEU B C 1
ATOM 5850 O O . LEU B 1 370 ? 12.492 21.875 -2.389 1 81.75 370 LEU B O 1
ATOM 5854 N N . ILE B 1 371 ? 11.656 20.125 -1.394 1 84.06 371 ILE B N 1
ATOM 5855 C CA . ILE B 1 371 ? 12.805 20.062 -0.498 1 84.06 371 ILE B CA 1
ATOM 5856 C C . ILE B 1 371 ? 14.078 19.828 -1.306 1 84.06 371 ILE B C 1
ATOM 5858 O O . ILE B 1 371 ? 15.086 20.516 -1.113 1 84.06 371 ILE B O 1
ATOM 5862 N N . PRO B 1 372 ? 14.031 18.953 -2.211 1 82.12 372 PRO B N 1
ATOM 5863 C CA . PRO B 1 372 ? 15.234 18.766 -3.02 1 82.12 372 PRO B CA 1
ATOM 5864 C C . PRO B 1 372 ? 15.602 20 -3.838 1 82.12 372 PRO B C 1
ATOM 5866 O O . PRO B 1 372 ? 16.781 20.203 -4.152 1 82.12 372 PRO B O 1
ATOM 5869 N N . LEU B 1 373 ? 14.617 20.781 -4.121 1 81.94 373 LEU B N 1
ATOM 5870 C CA . LEU B 1 373 ? 14.852 21.984 -4.91 1 81.94 373 LEU B CA 1
ATOM 5871 C C . LEU B 1 373 ? 15.57 23.047 -4.086 1 81.94 373 LEU B C 1
ATOM 5873 O O . LEU B 1 373 ? 16.109 24 -4.641 1 81.94 373 LEU B O 1
ATOM 5877 N N . ALA B 1 374 ? 15.625 22.891 -2.775 1 85.75 374 ALA B N 1
ATOM 5878 C CA . ALA B 1 374 ? 16.297 23.844 -1.896 1 85.75 374 ALA B CA 1
ATOM 5879 C C . ALA B 1 374 ? 17.766 23.5 -1.739 1 85.75 374 ALA B C 1
ATOM 5881 O O . ALA B 1 374 ? 18.531 24.25 -1.118 1 85.75 374 ALA B O 1
ATOM 5882 N N . LEU B 1 375 ? 18.219 22.484 -2.375 1 83.38 375 LEU B N 1
ATOM 5883 C CA . LEU B 1 375 ? 19.562 21.969 -2.188 1 83.38 375 LEU B CA 1
ATOM 5884 C C . LEU B 1 375 ? 20.609 23.016 -2.613 1 83.38 375 LEU B C 1
ATOM 5886 O O . LEU B 1 375 ? 21.578 23.25 -1.896 1 83.38 375 LEU B O 1
ATOM 5890 N N . PRO B 1 376 ? 20.406 23.625 -3.707 1 78.44 376 PRO B N 1
ATOM 5891 C CA . PRO B 1 376 ? 21.391 24.625 -4.105 1 78.44 376 PRO B CA 1
ATOM 5892 C C . PRO B 1 376 ? 21.5 25.781 -3.115 1 78.44 376 PRO B C 1
ATOM 5894 O O . PRO B 1 376 ? 22.594 26.328 -2.924 1 78.44 376 PRO B O 1
ATOM 5897 N N . VAL B 1 377 ? 20.422 26.141 -2.562 1 83.88 377 VAL B N 1
ATOM 5898 C CA . VAL B 1 377 ? 20.422 27.203 -1.56 1 83.88 377 VAL B CA 1
ATOM 5899 C C . VAL B 1 377 ? 21.172 26.734 -0.317 1 83.88 377 VAL B C 1
ATOM 5901 O O . VAL B 1 377 ? 21.969 27.484 0.26 1 83.88 377 VAL B O 1
ATOM 5904 N N . ILE B 1 378 ? 21 25.531 -0.011 1 86.94 378 ILE B N 1
ATOM 5905 C CA . ILE B 1 378 ? 21.672 24.938 1.141 1 86.94 378 ILE B CA 1
ATOM 5906 C C . ILE B 1 378 ? 23.172 24.844 0.871 1 86.94 378 ILE B C 1
ATOM 5908 O O . ILE B 1 378 ? 23.984 25.125 1.751 1 86.94 378 ILE B O 1
ATOM 5912 N N . ASP B 1 379 ? 23.5 24.578 -0.317 1 84.19 379 ASP B N 1
ATOM 5913 C CA . ASP B 1 379 ? 24.906 24.438 -0.713 1 84.19 379 ASP B CA 1
ATOM 5914 C C . ASP B 1 379 ? 25.609 25.781 -0.725 1 84.19 379 ASP B C 1
ATOM 5916 O O . ASP B 1 379 ? 26.844 25.844 -0.655 1 84.19 379 ASP B O 1
ATOM 5920 N N . SER B 1 380 ? 24.828 26.797 -0.787 1 83.56 380 SER B N 1
ATOM 5921 C CA . SER B 1 380 ? 25.406 28.141 -0.811 1 83.56 380 SER B CA 1
ATOM 5922 C C . SER B 1 380 ? 25.766 28.609 0.594 1 83.56 380 SER B C 1
ATOM 5924 O O . SER B 1 380 ? 26.359 29.672 0.764 1 83.56 380 SER B O 1
ATOM 5926 N N . GLY B 1 381 ? 25.406 27.844 1.593 1 85.5 381 GLY B N 1
ATOM 5927 C CA . GLY B 1 381 ? 25.844 28.172 2.941 1 85.5 381 GLY B CA 1
ATOM 5928 C C . GLY B 1 381 ? 24.703 28.469 3.887 1 85.5 381 GLY B C 1
ATOM 5929 O O . GLY B 1 381 ? 24.922 28.703 5.078 1 85.5 381 GLY B O 1
ATOM 5930 N N . ILE B 1 382 ? 23.578 28.531 3.369 1 88.38 382 ILE B N 1
ATOM 5931 C CA . ILE B 1 382 ? 22.422 28.781 4.215 1 88.38 382 ILE B CA 1
ATOM 5932 C C . ILE B 1 382 ? 22.078 27.531 5.023 1 88.38 382 ILE B C 1
ATOM 5934 O O . ILE B 1 382 ? 22.281 26.406 4.547 1 88.38 382 ILE B O 1
ATOM 5938 N N . SER B 1 383 ? 21.641 27.734 6.246 1 92.94 383 SER B N 1
ATOM 5939 C CA . SER B 1 383 ? 21.328 26.641 7.16 1 92.94 383 SER B CA 1
ATOM 5940 C C . SER B 1 383 ? 20.281 25.703 6.562 1 92.94 383 SER B C 1
ATOM 5942 O O . SER B 1 383 ? 19.172 26.141 6.215 1 92.94 383 SER B O 1
ATOM 5944 N N . ALA B 1 384 ? 20.641 24.422 6.5 1 93.56 384 ALA B N 1
ATOM 5945 C CA . ALA B 1 384 ? 19.719 23.422 6 1 93.56 384 ALA B CA 1
ATOM 5946 C C . ALA B 1 384 ? 18.484 23.312 6.891 1 93.56 384 ALA B C 1
ATOM 5948 O O . ALA B 1 384 ? 17.359 23.203 6.395 1 93.56 384 ALA B O 1
ATOM 5949 N N . THR B 1 385 ? 18.719 23.328 8.156 1 95.25 385 THR B N 1
ATOM 5950 C CA . THR B 1 385 ? 17.625 23.25 9.117 1 95.25 385 THR B CA 1
ATOM 5951 C C . THR B 1 385 ? 16.703 24.469 8.984 1 95.25 385 THR B C 1
ATOM 5953 O O . THR B 1 385 ? 15.484 24.312 9.023 1 95.25 385 THR B O 1
ATOM 5956 N N . GLY B 1 386 ? 17.281 25.609 8.859 1 95.38 386 GLY B N 1
ATOM 5957 C CA . GLY B 1 386 ? 16.5 26.828 8.711 1 95.38 386 GLY B CA 1
ATOM 5958 C C . GLY B 1 386 ? 15.602 26.812 7.484 1 95.38 386 GLY B C 1
ATOM 5959 O O . GLY B 1 386 ? 14.43 27.188 7.559 1 95.38 386 GLY B O 1
ATOM 5960 N N . ILE B 1 387 ? 16.094 26.375 6.379 1 93.56 387 ILE B N 1
ATOM 5961 C CA . ILE B 1 387 ? 15.336 26.328 5.137 1 93.56 387 ILE B CA 1
ATOM 5962 C C . ILE B 1 387 ? 14.227 25.281 5.262 1 93.56 387 ILE B C 1
ATOM 5964 O O . ILE B 1 387 ? 13.109 25.484 4.793 1 93.56 387 ILE B O 1
ATOM 5968 N N . ALA B 1 388 ? 14.602 24.156 5.84 1 94.5 388 ALA B N 1
ATOM 5969 C CA . ALA B 1 388 ? 13.609 23.094 6.027 1 94.5 388 ALA B CA 1
ATOM 5970 C C . ALA B 1 388 ? 12.438 23.578 6.879 1 94.5 388 ALA B C 1
ATOM 5972 O O . ALA B 1 388 ? 11.281 23.281 6.586 1 94.5 388 ALA B O 1
ATOM 5973 N N . ILE B 1 389 ? 12.742 24.328 7.93 1 96 389 ILE B N 1
ATOM 5974 C CA . ILE B 1 389 ? 11.719 24.891 8.812 1 96 389 ILE B CA 1
ATOM 5975 C C . ILE B 1 389 ? 10.828 25.844 8.023 1 96 389 ILE B C 1
ATOM 5977 O O . ILE B 1 389 ? 9.602 25.766 8.102 1 96 389 ILE B O 1
ATOM 5981 N N . ALA B 1 390 ? 11.453 26.719 7.262 1 95.69 390 ALA B N 1
ATOM 5982 C CA . ALA B 1 390 ? 10.719 27.719 6.492 1 95.69 390 ALA B CA 1
ATOM 5983 C C . ALA B 1 390 ? 9.797 27.062 5.469 1 95.69 390 ALA B C 1
ATOM 5985 O O . ALA B 1 390 ? 8.633 27.453 5.324 1 95.69 390 ALA B O 1
ATOM 5986 N N . LEU B 1 391 ? 10.281 26.078 4.809 1 93.94 391 LEU B N 1
ATOM 5987 C CA . LEU B 1 391 ? 9.492 25.391 3.791 1 93.94 391 LEU B CA 1
ATOM 5988 C C . LEU B 1 391 ? 8.367 24.594 4.426 1 93.94 391 LEU B C 1
ATOM 5990 O O . LEU B 1 391 ? 7.227 24.641 3.955 1 93.94 391 LEU B O 1
ATOM 5994 N N . ALA B 1 392 ? 8.719 23.859 5.438 1 95.62 392 ALA B N 1
ATOM 5995 C CA . ALA B 1 392 ? 7.727 23.031 6.117 1 95.62 392 ALA B CA 1
ATOM 5996 C C . ALA B 1 392 ? 6.574 23.875 6.648 1 95.62 392 ALA B C 1
ATOM 5998 O O . ALA B 1 392 ? 5.406 23.547 6.449 1 95.62 392 ALA B O 1
ATOM 5999 N N . PHE B 1 393 ? 6.883 24.953 7.301 1 96.94 393 PHE B N 1
ATOM 6000 C CA . PHE B 1 393 ? 5.855 25.797 7.879 1 96.94 393 PHE B CA 1
ATOM 6001 C C . PHE B 1 393 ? 5.039 26.484 6.785 1 96.94 393 PHE B C 1
ATOM 6003 O O . PHE B 1 393 ? 3.818 26.609 6.898 1 96.94 393 PHE B O 1
ATOM 6010 N N . SER B 1 394 ? 5.684 26.953 5.758 1 95.06 394 SER B N 1
ATOM 6011 C CA . SER B 1 394 ? 4.988 27.609 4.648 1 95.06 394 SER B CA 1
ATOM 6012 C C . SER B 1 394 ? 3.994 26.656 3.992 1 95.06 394 SER B C 1
ATOM 6014 O O . SER B 1 394 ? 2.924 27.078 3.551 1 95.06 394 SER B O 1
ATOM 6016 N N . ALA B 1 395 ? 4.363 25.438 3.973 1 93.19 395 ALA B N 1
ATOM 6017 C CA . ALA B 1 395 ? 3.514 24.438 3.338 1 93.19 395 ALA B CA 1
ATOM 6018 C C . ALA B 1 395 ? 2.293 24.125 4.203 1 93.19 395 ALA B C 1
ATOM 6020 O O . ALA B 1 395 ? 1.197 23.906 3.682 1 93.19 395 ALA B O 1
ATOM 6021 N N . THR B 1 396 ? 2.475 24.094 5.477 1 94.56 396 THR B N 1
ATOM 6022 C CA . THR B 1 396 ? 1.421 23.547 6.324 1 94.56 396 THR B CA 1
ATOM 6023 C C . THR B 1 396 ? 0.577 24.656 6.93 1 94.56 396 THR B C 1
ATOM 6025 O O . THR B 1 396 ? -0.595 24.453 7.254 1 94.56 396 THR B O 1
ATOM 6028 N N . ALA B 1 397 ? 1.139 25.844 7.004 1 94.81 397 ALA B N 1
ATOM 6029 C CA . ALA B 1 397 ? 0.416 26.969 7.598 1 94.81 397 ALA B CA 1
ATOM 6030 C C . ALA B 1 397 ? -0.823 27.328 6.781 1 94.81 397 ALA B C 1
ATOM 6032 O O . ALA B 1 397 ? -1.812 27.828 7.32 1 94.81 397 ALA B O 1
ATOM 6033 N N . VAL B 1 398 ? -0.831 27 5.578 1 92.88 398 VAL B N 1
ATOM 6034 C CA . VAL B 1 398 ? -1.895 27.422 4.676 1 92.88 398 VAL B CA 1
ATOM 6035 C C . VAL B 1 398 ? -2.977 26.359 4.605 1 92.88 398 VAL B C 1
ATOM 6037 O O . VAL B 1 398 ? -3.975 26.516 3.9 1 92.88 398 VAL B O 1
ATOM 6040 N N . ASP B 1 399 ? -2.848 25.344 5.375 1 92.5 399 ASP B N 1
ATOM 6041 C CA . ASP B 1 399 ? -3.816 24.25 5.391 1 92.5 399 ASP B CA 1
ATOM 6042 C C . ASP B 1 399 ? -5.145 24.703 5.996 1 92.5 399 ASP B C 1
ATOM 6044 O O . ASP B 1 399 ? -6.105 23.922 6.039 1 92.5 399 ASP B O 1
ATOM 6048 N N . VAL B 1 400 ? -5.25 25.906 6.402 1 91.81 400 VAL B N 1
ATOM 6049 C CA . VAL B 1 400 ? -6.5 26.484 6.875 1 91.81 400 VAL B CA 1
ATOM 6050 C C . VAL B 1 400 ? -7.398 26.828 5.688 1 91.81 400 VAL B C 1
ATOM 6052 O O . VAL B 1 400 ? -8.602 27.062 5.855 1 91.81 400 VAL B O 1
ATOM 6055 N N . SER B 1 401 ? -6.844 26.672 4.531 1 90.56 401 SER B N 1
ATOM 6056 C CA . SER B 1 401 ? -7.602 26.906 3.309 1 90.56 401 SER B CA 1
ATOM 6057 C C . SER B 1 401 ? -8.805 25.984 3.205 1 90.56 401 SER B C 1
ATOM 6059 O O . SER B 1 401 ? -8.711 24.797 3.541 1 90.56 401 SER B O 1
ATOM 6061 N N . PRO B 1 402 ? -10.016 26.594 2.785 1 88.69 402 PRO B N 1
ATOM 6062 C CA . PRO B 1 402 ? -11.195 25.734 2.613 1 88.69 402 PRO B CA 1
ATOM 6063 C C . PRO B 1 402 ? -11.023 24.719 1.488 1 88.69 402 PRO B C 1
ATOM 6065 O O . PRO B 1 402 ? -11.828 23.797 1.36 1 88.69 402 PRO B O 1
ATOM 6068 N N . PHE B 1 403 ? -9.961 24.859 0.764 1 81.38 403 PHE B N 1
ATOM 6069 C CA . PHE B 1 403 ? -9.695 23.938 -0.335 1 81.38 403 PHE B CA 1
ATOM 6070 C C . PHE B 1 403 ? -8.781 22.797 0.118 1 81.38 403 PHE B C 1
ATOM 6072 O O . PHE B 1 403 ? -8.586 21.828 -0.609 1 81.38 403 PHE B O 1
ATOM 6079 N N . SER B 1 404 ? -8.25 23 1.271 1 86.62 404 SER B N 1
ATOM 6080 C CA . SER B 1 404 ? -7.461 21.922 1.866 1 86.62 404 SER B CA 1
ATOM 6081 C C . SER B 1 404 ? -8.352 20.938 2.621 1 86.62 404 SER B C 1
ATOM 6083 O O . SER B 1 404 ? -9.5 21.25 2.939 1 86.62 404 SER B O 1
ATOM 6085 N N . THR B 1 405 ? -7.789 19.812 2.879 1 83.44 405 THR B N 1
ATOM 6086 C CA . THR B 1 405 ? -8.539 18.797 3.621 1 83.44 405 THR B CA 1
ATOM 6087 C C . THR B 1 405 ? -8.898 19.312 5.016 1 83.44 405 THR B C 1
ATOM 6089 O O . THR B 1 405 ? -10.039 19.156 5.465 1 83.44 405 THR B O 1
ATOM 6092 N N . ASN B 1 406 ? -7.945 19.891 5.715 1 92.12 406 ASN B N 1
ATOM 6093 C CA . ASN B 1 406 ? -8.18 20.391 7.066 1 92.12 406 ASN B CA 1
ATOM 6094 C C . ASN B 1 406 ? -9.227 21.5 7.074 1 92.12 406 ASN B C 1
ATOM 6096 O O . ASN B 1 406 ? -10.148 21.484 7.887 1 92.12 406 ASN B O 1
ATOM 6100 N N . GLY B 1 407 ? -9.094 22.453 6.184 1 91.38 407 GLY B N 1
ATOM 6101 C CA . GLY B 1 407 ? -10.07 23.531 6.082 1 91.38 407 GLY B CA 1
ATOM 6102 C C . GLY B 1 407 ? -11.453 23.047 5.707 1 91.38 407 GLY B C 1
ATOM 6103 O O . GLY B 1 407 ? -12.453 23.516 6.254 1 91.38 407 GLY B O 1
ATOM 6104 N N . ALA B 1 408 ? -11.531 22.125 4.867 1 88.25 408 ALA B N 1
ATOM 6105 C CA . ALA B 1 408 ? -12.812 21.562 4.434 1 88.25 408 ALA B CA 1
ATOM 6106 C C . ALA B 1 408 ? -13.508 20.828 5.578 1 88.25 408 ALA B C 1
ATOM 6108 O O . ALA B 1 408 ? -14.727 20.891 5.707 1 88.25 408 ALA B O 1
ATOM 6109 N N . LEU B 1 409 ? -12.703 20.141 6.324 1 87.88 409 LEU B N 1
ATOM 6110 C CA . LEU B 1 409 ? -13.258 19.422 7.469 1 87.88 409 LEU B CA 1
ATOM 6111 C C . LEU B 1 409 ? -13.859 20.391 8.477 1 87.88 409 LEU B C 1
ATOM 6113 O O . LEU B 1 409 ? -14.93 20.125 9.031 1 87.88 409 LEU B O 1
ATOM 6117 N N . MET B 1 410 ? -13.188 21.438 8.688 1 92.25 410 MET B N 1
ATOM 6118 C CA . MET B 1 410 ? -13.711 22.453 9.594 1 92.25 410 MET B CA 1
ATOM 6119 C C . MET B 1 410 ? -14.992 23.078 9.039 1 92.25 410 MET B C 1
ATOM 6121 O O . MET B 1 410 ? -15.953 23.297 9.781 1 92.25 410 MET B O 1
ATOM 6125 N N . LEU B 1 411 ? -15.023 23.391 7.789 1 88.75 411 LEU B N 1
ATOM 6126 C CA . LEU B 1 411 ? -16.188 23.969 7.125 1 88.75 411 LEU B CA 1
ATOM 6127 C C .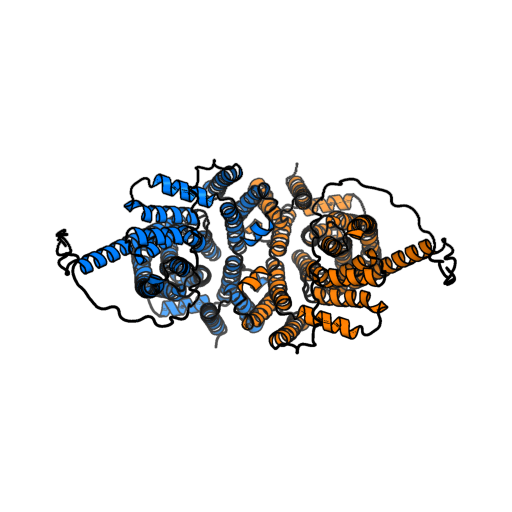 LEU B 1 411 ? -17.375 23.016 7.188 1 88.75 411 LEU B C 1
ATOM 6129 O O . LEU B 1 411 ? -18.516 23.453 7.418 1 88.75 411 LEU B O 1
ATOM 6133 N N . ALA B 1 412 ? -17.125 21.844 7.047 1 85.94 412 ALA B N 1
ATOM 6134 C CA . ALA B 1 412 ? -18.188 20.828 7.074 1 85.94 412 ALA B CA 1
ATOM 6135 C C . ALA B 1 412 ? -18.797 20.703 8.469 1 85.94 412 ALA B C 1
ATOM 6137 O O . ALA B 1 412 ? -19.953 20.297 8.617 1 85.94 412 ALA B O 1
ATOM 6138 N N . SER B 1 413 ? -18 21.031 9.438 1 87.12 413 SER B N 1
ATOM 6139 C CA . SER B 1 413 ? -18.438 20.906 10.82 1 87.12 413 SER B CA 1
ATOM 6140 C C . SER B 1 413 ? -19.125 22.188 11.305 1 87.12 413 SER B C 1
ATOM 6142 O O . SER B 1 413 ? -19.625 22.234 12.43 1 87.12 413 SER B O 1
ATOM 6144 N N . ALA B 1 414 ? -19.109 23.156 10.539 1 87.38 414 ALA B N 1
ATOM 6145 C CA . ALA B 1 414 ? -19.766 24.422 10.875 1 87.38 414 ALA B CA 1
ATOM 6146 C C . ALA B 1 414 ? -21.281 24.328 10.633 1 87.38 414 ALA B C 1
ATOM 6148 O O . ALA B 1 414 ? -21.734 23.5 9.836 1 87.38 414 ALA B O 1
ATOM 6149 N N . ALA B 1 415 ? -22 25.141 11.336 1 81.88 415 ALA B N 1
ATOM 6150 C CA . ALA B 1 415 ? -23.438 25.203 11.094 1 81.88 415 ALA B CA 1
ATOM 6151 C C . ALA B 1 415 ? -23.734 25.656 9.664 1 81.88 415 ALA B C 1
ATOM 6153 O O . ALA B 1 415 ? -23.031 26.516 9.117 1 81.88 415 ALA B O 1
ATOM 6154 N N . GLU B 1 416 ? -24.734 25.156 9.133 1 80.12 416 GLU B N 1
ATOM 6155 C CA . GLU B 1 416 ? -25.094 25.422 7.746 1 80.12 416 GLU B CA 1
ATOM 6156 C C . GLU B 1 416 ? -25.297 26.922 7.508 1 80.12 416 GLU B C 1
ATOM 6158 O O . GLU B 1 416 ? -24.938 27.438 6.449 1 80.12 416 GLU B O 1
ATOM 6163 N N . SER B 1 417 ? -25.859 27.578 8.5 1 82.38 417 SER B N 1
ATOM 6164 C CA . SER B 1 417 ? -26.172 28.984 8.367 1 82.38 417 SER B CA 1
ATOM 6165 C C . SER B 1 417 ? -24.906 29.828 8.328 1 82.38 417 SER B C 1
ATOM 6167 O O . SER B 1 417 ? -24.891 30.938 7.789 1 82.38 417 SER B O 1
ATOM 6169 N N . GLU B 1 418 ? -23.891 29.328 8.844 1 87.81 418 GLU B N 1
ATOM 6170 C CA . GLU B 1 418 ? -22.656 30.109 8.961 1 87.81 418 GLU B CA 1
ATOM 6171 C C . GLU B 1 418 ? -21.609 29.625 7.977 1 87.81 418 GLU B C 1
ATOM 6173 O O . GLU B 1 418 ? -20.531 30.219 7.863 1 87.81 418 GLU B O 1
ATOM 6178 N N . ARG B 1 419 ? -21.844 28.609 7.219 1 87.38 419 ARG B N 1
ATOM 6179 C CA . ARG B 1 419 ? -20.844 27.953 6.391 1 87.38 419 ARG B CA 1
ATOM 6180 C C . ARG B 1 419 ? -20.344 28.875 5.289 1 87.38 419 ARG B C 1
ATOM 6182 O O . ARG B 1 419 ? -19.141 28.938 5.027 1 87.38 419 ARG B O 1
ATOM 6189 N N . ALA B 1 420 ? -21.297 29.578 4.715 1 84.94 420 ALA B N 1
ATOM 6190 C CA . ALA B 1 420 ? -20.906 30.484 3.633 1 84.94 420 ALA B CA 1
ATOM 6191 C C . ALA B 1 420 ? -20.016 31.609 4.148 1 84.94 420 ALA B C 1
ATOM 6193 O O . ALA B 1 420 ? -19.047 31.984 3.488 1 84.94 420 ALA B O 1
ATOM 6194 N N . ARG B 1 421 ? -20.391 32.156 5.207 1 88.88 421 ARG B N 1
ATOM 6195 C CA . ARG B 1 421 ? -19.594 33.25 5.809 1 88.88 421 ARG B CA 1
ATOM 6196 C C . ARG B 1 421 ? -18.219 32.719 6.234 1 88.88 421 ARG B C 1
ATOM 6198 O O . ARG B 1 421 ? -17.219 33.406 6.059 1 88.88 421 ARG B O 1
ATOM 6205 N N . LEU B 1 422 ? -18.188 31.609 6.809 1 93 422 LEU B N 1
ATOM 6206 C CA . LEU B 1 422 ? -16.922 31.016 7.227 1 93 422 LEU B CA 1
ATOM 6207 C C . LEU B 1 422 ? -16.031 30.734 6.02 1 93 422 LEU B C 1
ATOM 6209 O O . LEU B 1 422 ? -14.805 30.922 6.086 1 93 422 LEU B O 1
ATOM 6213 N N . PHE B 1 423 ? -16.672 30.25 4.984 1 90.12 423 PHE B N 1
ATOM 6214 C CA . PHE B 1 423 ? -15.93 29.984 3.758 1 90.12 423 PHE B CA 1
ATOM 6215 C C . PHE B 1 423 ? -15.211 31.234 3.279 1 90.12 423 PHE B C 1
ATOM 6217 O O . PHE B 1 423 ? -14.008 31.203 2.99 1 90.12 423 PHE B O 1
ATOM 6224 N N . ARG B 1 424 ? -15.891 32.312 3.25 1 89.19 424 ARG B N 1
ATOM 6225 C CA . ARG B 1 424 ? -15.312 33.562 2.809 1 89.19 424 ARG B CA 1
ATOM 6226 C C . ARG B 1 424 ? -14.219 34.031 3.768 1 89.19 424 ARG B C 1
ATOM 6228 O O . ARG B 1 424 ? -13.172 34.531 3.334 1 89.19 424 ARG B O 1
ATOM 6235 N N . SER B 1 425 ? -14.461 33.906 5.004 1 93.31 425 SER B N 1
ATOM 6236 C CA . SER B 1 425 ? -13.484 34.312 6.012 1 93.31 425 SER B CA 1
ATOM 6237 C C . SER B 1 425 ? -12.211 33.5 5.91 1 93.31 425 SER B C 1
ATOM 6239 O O . SER B 1 425 ? -11.109 34 6.105 1 93.31 425 SER B O 1
ATOM 6241 N N . LEU B 1 426 ? -12.359 32.219 5.617 1 93.5 426 LEU B N 1
ATOM 6242 C CA . LEU B 1 426 ? -11.195 31.328 5.516 1 93.5 426 LEU B CA 1
ATOM 6243 C C . LEU B 1 426 ? -10.375 31.656 4.273 1 93.5 426 LEU B C 1
ATOM 6245 O O . LEU B 1 426 ? -9.148 31.516 4.281 1 93.5 426 LEU B O 1
ATOM 6249 N N . ILE B 1 427 ? -11.086 32.031 3.225 1 90.31 427 ILE B N 1
ATOM 6250 C CA . ILE B 1 427 ? -10.375 32.438 2.02 1 90.31 427 ILE B CA 1
ATOM 6251 C C . ILE B 1 427 ? -9.5 33.656 2.328 1 90.31 427 ILE B C 1
ATOM 6253 O O . ILE B 1 427 ? -8.328 33.688 1.958 1 90.31 427 ILE B O 1
ATOM 6257 N N . ILE B 1 428 ? -10.047 34.625 2.986 1 91.81 428 ILE B N 1
ATOM 6258 C CA . ILE B 1 428 ? -9.312 35.844 3.344 1 91.81 428 ILE B CA 1
ATOM 6259 C C . ILE B 1 428 ? -8.172 35.5 4.305 1 91.81 428 ILE B C 1
ATOM 6261 O O . ILE B 1 428 ? -7.051 35.969 4.152 1 91.81 428 ILE B O 1
ATOM 6265 N N . TYR B 1 429 ? -8.508 34.688 5.238 1 94.5 429 TYR B N 1
ATOM 6266 C CA . TYR B 1 429 ? -7.508 34.25 6.203 1 94.5 429 TYR B CA 1
ATOM 6267 C C . TYR B 1 429 ? -6.348 33.531 5.504 1 94.5 429 TYR B C 1
ATOM 6269 O O . TYR B 1 429 ? -5.184 33.781 5.816 1 94.5 429 TYR B O 1
ATOM 6277 N N . THR B 1 430 ? -6.684 32.688 4.602 1 93.31 430 THR B N 1
ATOM 6278 C CA . THR B 1 430 ? -5.664 31.953 3.854 1 93.31 430 THR B CA 1
ATOM 6279 C C . THR B 1 430 ? -4.789 32.906 3.053 1 93.31 430 THR B C 1
ATOM 6281 O O . THR B 1 430 ? -3.568 32.75 2.994 1 93.31 430 THR B O 1
ATOM 6284 N N . ALA B 1 431 ? -5.426 33.875 2.422 1 91.69 431 ALA B N 1
ATOM 6285 C CA . ALA B 1 431 ? -4.688 34.875 1.638 1 91.69 431 ALA B CA 1
ATOM 6286 C C . ALA B 1 431 ? -3.672 35.594 2.504 1 91.69 431 ALA B C 1
ATOM 6288 O O . ALA B 1 431 ? -2.557 35.875 2.059 1 91.69 431 ALA B O 1
ATOM 6289 N N . VAL B 1 432 ? -4.023 35.906 3.676 1 94.25 432 VAL B N 1
ATOM 6290 C CA . VAL B 1 432 ? -3.143 36.594 4.602 1 94.25 432 VAL B CA 1
ATOM 6291 C C . VAL B 1 432 ? -2.01 35.656 5.039 1 94.25 432 VAL B C 1
ATOM 6293 O O . VAL B 1 432 ? -0.846 36.062 5.074 1 94.25 432 VAL B O 1
ATOM 6296 N N . ILE B 1 433 ? -2.318 34.438 5.305 1 95.25 433 ILE B N 1
ATOM 6297 C CA . ILE B 1 433 ? -1.355 33.5 5.852 1 95.25 433 ILE B CA 1
ATOM 6298 C C . ILE B 1 433 ? -0.346 33.094 4.777 1 95.25 433 ILE B C 1
ATOM 6300 O O . ILE B 1 433 ? 0.832 32.875 5.07 1 95.25 433 ILE B O 1
ATOM 6304 N N . VAL B 1 434 ? -0.788 33 3.543 1 92.81 434 VAL B N 1
ATOM 6305 C CA . VAL B 1 434 ? 0.074 32.625 2.426 1 92.81 434 VAL B CA 1
ATOM 6306 C C . VAL B 1 434 ? 1.227 33.625 2.309 1 92.81 434 VAL B C 1
ATOM 6308 O O . VAL B 1 434 ? 2.33 33.25 1.896 1 92.81 434 VAL B O 1
ATOM 6311 N N . VAL B 1 435 ? 0.966 34.844 2.719 1 93.69 435 VAL B N 1
ATOM 6312 C CA . VAL B 1 435 ? 1.999 35.875 2.662 1 93.69 435 VAL B CA 1
ATOM 6313 C C . VAL B 1 435 ? 2.777 35.906 3.977 1 93.69 435 VAL B C 1
ATOM 6315 O O . VAL B 1 435 ? 4.012 35.875 3.975 1 93.69 435 VAL B O 1
ATOM 6318 N N . LEU B 1 436 ? 2.158 35.844 5.062 1 96.56 436 LEU B N 1
ATOM 6319 C CA . LEU B 1 436 ? 2.768 36.062 6.371 1 96.56 436 LEU B CA 1
ATOM 6320 C C . LEU B 1 436 ? 3.629 34.875 6.766 1 96.56 436 LEU B C 1
ATOM 6322 O O . LEU B 1 436 ? 4.703 35.031 7.352 1 96.56 436 LEU B O 1
ATOM 6326 N N . ALA B 1 437 ? 3.178 33.688 6.543 1 96.75 437 ALA B N 1
ATOM 6327 C CA . ALA B 1 437 ? 3.861 32.469 7.027 1 96.75 437 ALA B CA 1
ATOM 6328 C C . ALA B 1 437 ? 5.246 32.344 6.402 1 96.75 437 ALA B C 1
ATOM 6330 O O . ALA B 1 437 ? 6.246 32.219 7.113 1 96.75 437 ALA B O 1
ATOM 6331 N N . PRO B 1 438 ? 5.352 32.438 5.035 1 95.5 438 PRO B N 1
ATOM 6332 C CA . PRO B 1 438 ? 6.688 32.344 4.438 1 95.5 438 PRO B CA 1
ATOM 6333 C C . PRO B 1 438 ? 7.605 33.469 4.902 1 95.5 438 PRO B C 1
ATOM 6335 O O . PRO B 1 438 ? 8.789 33.25 5.16 1 95.5 438 PRO B O 1
ATOM 6338 N N . VAL B 1 439 ? 7.066 34.688 5.082 1 96.44 439 VAL B N 1
ATOM 6339 C CA . VAL B 1 439 ? 7.883 35.844 5.453 1 96.44 439 VAL B CA 1
ATOM 6340 C C . VAL B 1 439 ? 8.398 35.656 6.879 1 96.44 439 VAL B C 1
ATOM 6342 O O . VAL B 1 439 ? 9.586 35.875 7.148 1 96.44 439 VAL B O 1
ATOM 6345 N N . VAL B 1 440 ? 7.562 35.281 7.754 1 97 440 VAL B N 1
ATOM 6346 C CA . VAL B 1 440 ? 7.93 35.125 9.156 1 97 440 VAL B CA 1
ATOM 6347 C C . VAL B 1 440 ? 8.938 34 9.32 1 97 440 VAL B C 1
ATOM 6349 O O . VAL B 1 440 ? 9.945 34.156 10.008 1 97 440 VAL B O 1
ATOM 6352 N N . ALA B 1 441 ? 8.633 32.844 8.75 1 96.5 441 ALA B N 1
ATOM 6353 C CA . ALA B 1 441 ? 9.523 31.703 8.867 1 96.5 441 ALA B CA 1
ATOM 6354 C C . ALA B 1 441 ? 10.875 31.984 8.211 1 96.5 441 ALA B C 1
ATOM 6356 O O . ALA B 1 441 ? 11.922 31.609 8.742 1 96.5 441 ALA B O 1
ATOM 6357 N N . TRP B 1 442 ? 10.844 32.594 7.035 1 95 442 TRP B N 1
ATOM 6358 C CA . TRP B 1 442 ? 12.055 32.969 6.312 1 95 442 TRP B CA 1
ATOM 6359 C C . TRP B 1 442 ? 12.898 33.938 7.125 1 95 442 TRP B C 1
ATOM 6361 O O . TRP B 1 442 ? 14.109 33.75 7.262 1 95 442 TRP B O 1
ATOM 6371 N N . LEU B 1 443 ? 12.305 35 7.711 1 95.88 443 LEU B N 1
ATOM 6372 C CA . LEU B 1 443 ? 13.023 36 8.5 1 95.88 443 LEU B CA 1
ATOM 6373 C C . LEU B 1 443 ? 13.602 35.344 9.766 1 95.88 443 LEU B C 1
ATOM 6375 O O . LEU B 1 443 ? 14.758 35.625 10.109 1 95.88 443 LEU B O 1
ATOM 6379 N N . ALA B 1 444 ? 12.922 34.531 10.359 1 95.69 444 ALA B N 1
ATOM 6380 C CA . ALA B 1 444 ? 13.305 34 11.664 1 95.69 444 ALA B CA 1
ATOM 6381 C C . ALA B 1 444 ? 14.367 32.906 11.516 1 95.69 444 ALA B C 1
ATOM 6383 O O . ALA B 1 444 ? 15.258 32.781 12.359 1 95.69 444 ALA B O 1
ATOM 6384 N N . PHE B 1 445 ? 14.336 32.125 10.406 1 95.31 445 PHE B N 1
ATOM 6385 C CA . PHE B 1 445 ? 15.141 30.906 10.438 1 95.31 445 PHE B CA 1
ATOM 6386 C C . PHE B 1 445 ? 16.109 30.875 9.258 1 95.31 445 PHE B C 1
ATOM 6388 O O . PHE B 1 445 ? 17.047 30.062 9.242 1 95.31 445 PHE B O 1
ATOM 6395 N N . VAL B 1 446 ? 15.891 31.719 8.297 1 93 446 VAL B N 1
ATOM 6396 C CA . VAL B 1 446 ? 16.828 31.781 7.172 1 93 446 VAL B CA 1
ATOM 6397 C C . VAL B 1 446 ? 17.703 33.031 7.281 1 93 446 VAL B C 1
ATOM 6399 O O . VAL B 1 446 ? 18.922 32.938 7.164 1 93 446 VAL B O 1
ATOM 6402 N N . VAL B 1 447 ? 17.062 34.125 7.586 1 91.5 447 VAL B N 1
ATOM 6403 C CA . VAL B 1 447 ? 17.812 35.375 7.672 1 91.5 447 VAL B CA 1
ATOM 6404 C C . VAL B 1 447 ? 18.5 35.469 9.031 1 91.5 447 VAL B C 1
ATOM 6406 O O . VAL B 1 447 ? 19.703 35.719 9.109 1 91.5 447 VAL B O 1
ATOM 6409 N N . LEU B 1 448 ? 17.719 35.25 10.125 1 86.75 448 LEU B N 1
ATOM 6410 C CA . LEU B 1 448 ? 18.234 35.438 11.477 1 86.75 448 LEU B CA 1
ATOM 6411 C C . LEU B 1 448 ? 18.859 34.156 12.016 1 86.75 448 LEU B C 1
ATOM 6413 O O . LEU B 1 448 ? 19.594 34.219 13.016 1 86.75 448 LEU B O 1
ATOM 6417 N N . GLY B 1 449 ? 18.641 33 11.438 1 76.25 449 GLY B N 1
ATOM 6418 C CA . GLY B 1 449 ? 19.141 31.75 11.945 1 76.25 449 GLY B CA 1
ATOM 6419 C C . GLY B 1 449 ? 20.453 31.328 11.305 1 76.25 449 GLY B C 1
ATOM 6420 O O . GLY B 1 449 ? 20.828 31.844 10.258 1 76.25 449 GLY B O 1
#